Protein AF-A0A7U6KQ04-F1 (afdb_monomer)

Structure (mmCIF, N/CA/C/O backbone):
data_AF-A0A7U6KQ04-F1
#
_entry.id   AF-A0A7U6KQ04-F1
#
loop_
_atom_site.group_PDB
_atom_site.id
_atom_site.type_symbol
_atom_site.label_atom_id
_atom_site.label_alt_id
_atom_site.label_comp_id
_atom_site.label_asym_id
_atom_site.label_entity_id
_atom_site.label_seq_id
_atom_site.pdbx_PDB_ins_code
_atom_site.Cartn_x
_atom_site.Cartn_y
_atom_site.Cartn_z
_atom_site.occupancy
_atom_site.B_iso_or_equiv
_atom_site.auth_seq_id
_atom_site.auth_comp_id
_atom_site.auth_asym_id
_atom_site.auth_atom_id
_atom_site.pdbx_PDB_model_num
ATOM 1 N N . MET A 1 1 ? -5.565 -12.272 36.815 1.00 26.77 1 MET A N 1
ATOM 2 C CA . MET A 1 1 ? -5.196 -10.843 36.920 1.00 26.77 1 MET A CA 1
ATOM 3 C C . MET A 1 1 ? -4.010 -10.608 35.998 1.00 26.77 1 MET A C 1
ATOM 5 O O . MET A 1 1 ? -3.004 -11.280 36.168 1.00 26.77 1 MET A O 1
ATOM 9 N N . SER A 1 2 ? -4.155 -9.781 34.960 1.00 26.89 2 SER A N 1
ATOM 10 C CA . SER A 1 2 ? -3.114 -9.600 33.937 1.00 26.89 2 SER A CA 1
ATOM 11 C C . SER A 1 2 ? -1.866 -8.928 34.515 1.00 26.89 2 SER A C 1
ATOM 13 O O . SER A 1 2 ? -2.002 -7.947 35.250 1.00 26.89 2 SER A O 1
ATOM 15 N N . HIS A 1 3 ? -0.680 -9.366 34.080 1.00 27.52 3 HIS A N 1
ATOM 16 C CA . HIS A 1 3 ? 0.633 -8.736 34.315 1.00 27.52 3 HIS A CA 1
ATOM 17 C C . HIS A 1 3 ? 0.689 -7.215 34.039 1.00 27.52 3 HIS A C 1
ATOM 19 O O . HIS A 1 3 ? 1.656 -6.557 34.405 1.00 27.52 3 HIS A O 1
ATOM 25 N N . HIS A 1 4 ? -0.343 -6.629 33.428 1.00 36.06 4 HIS A N 1
ATOM 26 C CA . HIS A 1 4 ? -0.457 -5.191 33.212 1.00 36.06 4 HIS A CA 1
ATOM 27 C C . HIS A 1 4 ? -0.758 -4.362 34.466 1.00 36.06 4 HIS A C 1
ATOM 29 O O . HIS A 1 4 ? -0.484 -3.171 34.451 1.00 36.06 4 HIS A O 1
ATOM 35 N N . SER A 1 5 ? -1.281 -4.928 35.557 1.00 34.47 5 SER A N 1
ATOM 36 C CA . SER A 1 5 ? -1.678 -4.104 36.713 1.00 34.47 5 SER A CA 1
ATOM 37 C C . SER A 1 5 ? -0.505 -3.558 37.540 1.00 34.47 5 SER A C 1
ATOM 39 O O . SER A 1 5 ? -0.704 -2.591 38.267 1.00 34.47 5 SER A O 1
ATOM 41 N N . SER A 1 6 ? 0.686 -4.166 37.485 1.00 34.38 6 SER A N 1
ATOM 42 C CA . SER A 1 6 ? 1.789 -3.853 38.414 1.00 34.38 6 SER A CA 1
ATOM 43 C C . SER A 1 6 ? 2.893 -2.961 37.836 1.00 34.38 6 SER A C 1
ATOM 45 O O . SER A 1 6 ? 3.808 -2.598 38.564 1.00 34.38 6 SER A O 1
ATOM 47 N N . LEU A 1 7 ? 2.832 -2.607 36.546 1.00 41.03 7 LEU A N 1
ATOM 48 C CA . LEU A 1 7 ? 3.854 -1.796 35.851 1.00 41.03 7 LEU A CA 1
ATOM 49 C C . LEU A 1 7 ? 3.434 -0.341 35.623 1.00 41.03 7 LEU A C 1
ATOM 51 O O . LEU A 1 7 ? 4.057 0.400 34.865 1.00 41.03 7 LEU A O 1
ATOM 55 N N . PHE A 1 8 ? 2.341 0.060 36.246 1.00 46.38 8 PHE A N 1
ATOM 56 C CA . PHE A 1 8 ? 1.634 1.265 35.902 1.00 46.38 8 PHE A CA 1
ATOM 57 C C . PHE A 1 8 ? 1.275 2.007 37.179 1.00 46.38 8 PHE A C 1
ATOM 59 O O . PHE A 1 8 ? 0.584 1.454 38.032 1.00 46.38 8 PHE A O 1
ATOM 66 N N . ASP A 1 9 ? 1.731 3.259 37.285 1.00 50.44 9 ASP A N 1
ATOM 67 C CA . ASP A 1 9 ? 1.239 4.200 38.291 1.00 50.44 9 ASP A CA 1
ATOM 68 C C . ASP A 1 9 ? -0.291 4.114 38.344 1.00 50.44 9 ASP A C 1
ATOM 70 O O . ASP A 1 9 ? -0.936 3.991 37.288 1.00 50.44 9 ASP A O 1
ATOM 74 N N . SER A 1 10 ? -0.871 4.169 39.549 1.00 62.91 10 SER A N 1
ATOM 75 C CA . SER A 1 10 ? -2.327 4.171 39.700 1.00 62.91 10 SER A CA 1
ATOM 76 C C . SER A 1 10 ? -2.933 5.264 38.821 1.00 62.91 10 SER A C 1
ATOM 78 O O . SER A 1 10 ? -2.334 6.322 38.621 1.00 62.91 10 SER A O 1
ATOM 80 N N . TYR A 1 11 ? -4.135 5.031 38.292 1.00 60.00 11 TYR A N 1
ATOM 81 C CA . TYR A 1 11 ? -4.770 5.989 37.382 1.00 60.00 11 TYR A CA 1
ATOM 82 C C . TYR A 1 11 ? -4.894 7.393 38.010 1.00 60.00 11 TYR A C 1
ATOM 84 O O . TYR A 1 11 ? -4.738 8.393 37.322 1.00 60.00 11 TYR A O 1
ATOM 92 N N . SER A 1 12 ? -5.038 7.474 39.337 1.00 63.94 12 SER A N 1
ATOM 93 C CA . SER A 1 12 ? -4.991 8.725 40.107 1.00 63.94 12 SER A CA 1
ATOM 94 C C . SER A 1 12 ? -3.652 9.475 40.040 1.00 63.94 12 SER A C 1
ATOM 96 O O . SER A 1 12 ? -3.662 10.698 39.989 1.00 63.94 12 SER A O 1
ATOM 98 N N . ILE A 1 13 ? -2.509 8.779 40.003 1.00 65.25 13 ILE A N 1
ATOM 99 C CA . ILE A 1 13 ? -1.168 9.388 39.903 1.00 65.25 13 ILE A CA 1
ATOM 100 C C . ILE A 1 13 ? -0.907 9.897 38.479 1.00 65.25 13 ILE A C 1
ATOM 102 O O . ILE A 1 13 ? -0.272 10.932 38.287 1.00 65.25 13 ILE A O 1
ATOM 106 N N . ARG A 1 14 ? -1.428 9.202 37.462 1.00 64.38 14 ARG A N 1
ATOM 107 C CA . ARG A 1 14 ? -1.282 9.614 36.056 1.00 64.38 14 ARG A CA 1
ATOM 108 C C . ARG A 1 14 ? -2.023 10.904 35.726 1.00 64.38 14 ARG A C 1
ATOM 110 O O . ARG A 1 14 ? -1.546 11.675 34.911 1.00 64.38 14 ARG A O 1
ATOM 117 N N . ARG A 1 15 ? -3.153 11.161 36.389 1.00 63.25 15 ARG A N 1
ATOM 118 C CA . ARG A 1 15 ? -3.989 12.351 36.153 1.00 63.25 15 ARG A CA 1
ATOM 119 C C . ARG A 1 15 ? -3.335 13.679 36.549 1.00 63.25 15 ARG A C 1
ATOM 121 O O . ARG A 1 15 ? -3.842 14.720 36.160 1.00 63.25 15 ARG A O 1
ATOM 128 N N . VAL A 1 16 ? -2.250 13.650 37.326 1.00 61.25 16 VAL A N 1
ATOM 129 C CA . VAL A 1 16 ? -1.615 14.855 37.897 1.00 61.25 16 VAL A CA 1
ATOM 130 C C . VAL A 1 16 ? -0.152 15.038 37.479 1.00 61.25 16 VAL A C 1
ATOM 132 O O . VAL A 1 16 ? 0.518 15.944 37.969 1.00 61.25 16 VAL A O 1
ATOM 135 N N . ARG A 1 17 ? 0.381 14.185 36.592 1.00 63.44 17 ARG A N 1
ATOM 136 C CA . ARG A 1 17 ? 1.764 14.305 36.093 1.00 63.44 17 ARG A CA 1
ATOM 137 C C . ARG A 1 17 ? 1.817 15.114 34.785 1.00 63.44 17 ARG A C 1
ATOM 139 O O . ARG A 1 17 ? 0.789 15.265 34.133 1.00 63.44 17 ARG A O 1
ATOM 146 N N . PRO A 1 18 ? 2.993 15.613 34.361 1.00 56.53 18 PRO A N 1
ATOM 147 C CA . PRO A 1 18 ? 3.117 16.309 33.082 1.00 56.53 18 PRO A CA 1
ATOM 148 C C . PRO A 1 18 ? 2.856 15.394 31.864 1.00 56.53 18 PRO A C 1
ATOM 150 O O . PRO A 1 18 ? 3.318 14.245 31.883 1.00 56.53 18 PRO A O 1
ATOM 153 N N . PRO A 1 19 ? 2.234 15.920 30.785 1.00 61.16 19 PRO A N 1
ATOM 154 C CA . PRO A 1 19 ? 1.939 15.217 29.537 1.00 61.16 19 PRO A CA 1
ATOM 155 C C . PRO A 1 19 ? 3.164 14.571 28.905 1.00 61.16 19 PRO A C 1
ATOM 157 O O . PRO A 1 19 ? 4.104 15.250 28.486 1.00 61.16 19 PRO A O 1
ATOM 160 N N . LYS A 1 20 ? 3.133 13.240 28.793 1.00 63.84 20 LYS A N 1
ATOM 161 C CA . LYS A 1 20 ? 4.132 12.447 28.059 1.00 63.84 20 LYS A CA 1
ATOM 162 C C . LYS A 1 20 ? 3.609 12.041 26.680 1.00 63.84 20 LYS A C 1
ATOM 164 O O . LYS A 1 20 ? 2.430 11.744 26.517 1.00 63.84 20 LYS A O 1
ATOM 169 N N . ASN A 1 21 ? 4.526 11.942 25.714 1.00 68.38 21 ASN A N 1
ATOM 170 C CA . ASN A 1 21 ? 4.278 11.479 24.341 1.00 68.38 21 ASN A CA 1
ATOM 171 C C . ASN A 1 21 ? 3.316 12.358 23.512 1.00 68.38 21 ASN A C 1
ATOM 173 O O . ASN A 1 21 ? 2.439 11.842 22.817 1.00 68.38 21 ASN A O 1
ATOM 177 N N . LYS A 1 22 ? 3.510 13.686 23.552 1.00 76.62 22 LYS A N 1
ATOM 178 C CA . LYS A 1 22 ? 2.807 14.646 22.678 1.00 76.62 22 LYS A CA 1
ATOM 179 C C . LYS A 1 22 ? 3.052 14.355 21.184 1.00 76.62 22 LYS A C 1
ATOM 181 O O . LYS A 1 22 ? 3.905 13.537 20.823 1.00 76.62 22 LYS A O 1
ATOM 186 N N . ILE A 1 23 ? 2.314 15.022 20.300 1.00 86.38 23 ILE A N 1
ATOM 187 C CA . ILE A 1 23 ? 2.571 14.973 18.850 1.00 86.38 23 ILE A CA 1
ATOM 188 C C . ILE A 1 23 ? 4.031 15.333 18.532 1.00 86.38 23 ILE A C 1
ATOM 190 O O . ILE A 1 23 ? 4.666 16.094 19.262 1.00 86.38 23 ILE A O 1
ATOM 194 N N . GLY A 1 24 ? 4.586 14.747 17.472 1.00 85.44 24 GLY A N 1
ATOM 195 C CA . GLY A 1 24 ? 5.988 14.932 17.081 1.00 85.44 24 GLY A CA 1
ATOM 196 C C . GLY A 1 24 ? 6.994 14.150 17.934 1.00 85.44 24 GLY A C 1
ATOM 197 O O . GLY A 1 24 ? 8.184 14.143 17.629 1.00 85.44 24 GLY A O 1
ATOM 198 N N . THR A 1 25 ? 6.548 13.446 18.980 1.00 89.38 25 THR A N 1
ATOM 199 C CA . THR A 1 25 ? 7.406 12.539 19.757 1.00 89.38 25 THR A CA 1
ATOM 200 C C . THR A 1 25 ? 7.396 11.118 19.187 1.00 89.38 25 THR A C 1
ATOM 202 O O . THR A 1 25 ? 6.440 10.682 18.544 1.00 89.38 25 THR A O 1
ATOM 205 N N . SER A 1 26 ? 8.471 10.370 19.448 1.00 92.50 26 SER A N 1
ATOM 206 C CA . SER A 1 26 ? 8.655 8.978 19.006 1.00 92.50 26 SER A CA 1
ATOM 207 C C . SER A 1 26 ? 7.933 7.979 19.920 1.00 92.50 26 SER A C 1
ATOM 209 O O . SER A 1 26 ? 8.556 7.125 20.556 1.00 92.50 26 SER A O 1
ATOM 211 N N . ALA A 1 27 ? 6.609 8.109 20.034 1.00 91.62 27 ALA A N 1
ATOM 212 C CA . ALA A 1 27 ? 5.798 7.164 20.793 1.00 91.62 27 ALA A CA 1
ATOM 213 C C . ALA A 1 27 ? 5.825 5.780 20.124 1.00 91.62 27 ALA A C 1
ATOM 215 O O . ALA A 1 27 ? 5.730 5.663 18.901 1.00 91.62 27 ALA A O 1
ATOM 216 N N . LYS A 1 28 ? 5.936 4.716 20.926 1.00 92.69 28 LYS A N 1
ATOM 217 C CA . LYS A 1 28 ? 5.903 3.336 20.420 1.00 92.69 28 LYS A CA 1
ATOM 218 C C . LYS A 1 28 ? 4.521 3.010 19.855 1.00 92.69 28 LYS A C 1
ATOM 220 O O . LYS A 1 28 ? 3.519 3.499 20.368 1.00 92.69 28 LYS A O 1
ATOM 225 N N . HIS A 1 29 ? 4.475 2.113 18.873 1.00 94.75 29 HIS A N 1
ATOM 226 C CA . HIS A 1 29 ? 3.226 1.528 18.384 1.00 94.75 29 HIS A CA 1
ATOM 227 C C . HIS A 1 29 ? 2.379 0.976 19.554 1.00 94.75 29 HIS A C 1
ATOM 229 O O . HIS A 1 29 ? 2.926 0.338 20.457 1.00 94.75 29 HIS A O 1
ATOM 235 N N . ASP A 1 30 ? 1.053 1.187 19.535 1.00 90.06 30 ASP A N 1
ATOM 236 C CA . ASP A 1 30 ? 0.139 0.864 20.654 1.00 90.06 30 ASP A CA 1
ATOM 237 C C . ASP A 1 30 ? 0.236 -0.612 21.087 1.00 90.06 30 ASP A C 1
ATOM 239 O O . ASP A 1 30 ? 0.237 -0.943 22.271 1.00 90.06 30 ASP A O 1
ATOM 243 N N . SER A 1 31 ? 0.372 -1.491 20.098 1.00 94.06 31 SER A N 1
ATOM 244 C CA . SER A 1 31 ? 0.464 -2.939 20.247 1.00 94.06 31 SER A CA 1
ATOM 245 C C . SER A 1 31 ? 1.910 -3.470 20.279 1.00 94.06 31 SER A C 1
ATOM 247 O O . SER A 1 31 ? 2.093 -4.683 20.323 1.00 94.06 31 SER A O 1
ATOM 249 N N . ALA A 1 32 ? 2.950 -2.617 20.302 1.00 94.00 32 ALA A N 1
ATOM 250 C CA . ALA A 1 32 ? 4.356 -3.050 20.212 1.00 94.00 32 ALA A CA 1
ATOM 251 C C . ALA A 1 32 ? 4.739 -4.088 21.280 1.00 94.00 32 ALA A C 1
ATOM 253 O O . ALA A 1 32 ? 5.316 -5.127 20.971 1.00 94.00 32 ALA A O 1
ATOM 254 N N . ILE A 1 33 ? 4.381 -3.826 22.541 1.00 94.06 33 ILE A N 1
ATOM 255 C CA . ILE A 1 33 ? 4.668 -4.740 23.656 1.00 94.06 33 ILE A CA 1
ATOM 256 C C . ILE A 1 33 ? 3.915 -6.061 23.458 1.00 94.06 33 ILE A C 1
ATOM 258 O O . ILE A 1 33 ? 4.498 -7.135 23.578 1.00 94.06 33 ILE A O 1
ATOM 262 N N . THR A 1 34 ? 2.633 -5.990 23.098 1.00 94.81 34 THR A N 1
ATOM 263 C CA . THR A 1 34 ? 1.795 -7.178 22.889 1.00 94.81 34 THR A CA 1
ATOM 264 C C . THR A 1 34 ? 2.196 -7.990 21.654 1.00 94.81 34 THR A C 1
ATOM 266 O O . THR A 1 34 ? 1.981 -9.196 21.644 1.00 94.81 34 THR A O 1
ATOM 269 N N . HIS A 1 35 ? 2.819 -7.372 20.642 1.00 96.50 35 HIS A N 1
ATOM 270 C CA . HIS A 1 35 ? 3.402 -8.084 19.498 1.00 96.50 35 HIS A CA 1
ATOM 271 C C . HIS A 1 35 ? 4.584 -8.947 19.948 1.00 96.50 35 HIS A C 1
ATOM 273 O O . HIS A 1 35 ? 4.608 -10.139 19.669 1.00 96.50 35 HIS A O 1
ATOM 279 N N . VAL A 1 36 ? 5.525 -8.372 20.706 1.00 96.38 36 VAL A N 1
ATOM 280 C CA . VAL A 1 36 ? 6.704 -9.102 21.211 1.00 96.38 36 VAL A CA 1
ATOM 281 C C . VAL A 1 36 ? 6.305 -10.221 22.175 1.00 96.38 36 VAL A C 1
ATOM 283 O O . VAL A 1 36 ? 6.913 -11.285 22.176 1.00 96.38 36 VAL A O 1
ATOM 286 N N . MET A 1 37 ? 5.269 -9.997 22.986 1.00 96.31 37 MET A N 1
ATOM 287 C CA . MET A 1 37 ? 4.771 -10.991 23.939 1.00 96.31 37 MET A CA 1
ATOM 288 C C . MET A 1 37 ? 3.872 -12.070 23.315 1.00 96.31 37 MET A C 1
ATOM 290 O O . MET A 1 37 ? 3.501 -13.004 24.022 1.00 96.31 37 MET A O 1
ATOM 294 N N . GLY A 1 38 ? 3.464 -11.933 22.049 1.00 95.38 38 GLY A N 1
ATOM 295 C CA . GLY A 1 38 ? 2.484 -12.833 21.428 1.00 95.38 38 GLY A CA 1
ATOM 296 C C . GLY A 1 38 ? 1.081 -12.748 22.046 1.00 95.38 38 GLY A C 1
ATOM 297 O O . GLY A 1 38 ? 0.336 -13.719 22.025 1.00 95.38 38 GLY A O 1
ATOM 298 N N . THR A 1 39 ? 0.718 -11.605 22.638 1.00 96.00 39 THR A N 1
ATOM 299 C CA . THR A 1 39 ? -0.587 -11.383 23.296 1.00 96.00 39 THR A CA 1
ATOM 300 C C . THR A 1 39 ? -1.512 -10.450 22.516 1.00 96.00 39 THR A C 1
ATOM 302 O O . THR A 1 39 ? -2.630 -10.171 22.950 1.00 96.00 39 THR A O 1
ATOM 305 N N . ALA A 1 40 ? -1.067 -9.940 21.366 1.00 95.94 40 ALA A N 1
ATOM 306 C CA . ALA A 1 40 ? -1.921 -9.194 20.453 1.00 95.94 40 ALA A CA 1
ATOM 307 C C . ALA A 1 40 ? -2.793 -10.154 19.640 1.00 95.94 40 ALA A C 1
ATOM 309 O O . ALA A 1 40 ? -2.287 -10.858 18.781 1.00 95.94 40 ALA A O 1
ATOM 310 N N . THR A 1 41 ? -4.098 -10.141 19.895 1.00 96.25 41 THR A N 1
ATOM 311 C CA . THR A 1 41 ? -5.075 -10.997 19.206 1.00 96.25 41 THR A CA 1
ATOM 312 C C . THR A 1 41 ? -5.293 -10.563 17.751 1.00 96.25 41 THR A C 1
ATOM 314 O O . THR A 1 41 ? -5.711 -9.424 17.508 1.00 96.25 41 THR A O 1
ATOM 317 N N . TYR A 1 42 ? -5.050 -11.461 16.803 1.00 98.25 42 TYR A N 1
ATOM 318 C CA . TYR A 1 42 ? -5.509 -11.396 15.411 1.00 98.25 42 TYR A CA 1
ATOM 319 C C . TYR A 1 42 ? -6.800 -12.212 15.234 1.00 98.25 42 TYR A C 1
ATOM 321 O O . TYR A 1 42 ? -7.297 -12.791 16.200 1.00 98.25 42 TYR A O 1
ATOM 329 N N . VAL A 1 43 ? -7.398 -12.241 14.038 1.00 98.06 43 VAL A N 1
ATOM 330 C CA . VAL A 1 43 ? -8.730 -12.862 13.862 1.00 98.06 43 VAL A CA 1
ATOM 331 C C . VAL A 1 43 ? -8.705 -14.358 14.186 1.00 98.06 43 VAL A C 1
ATOM 333 O O . VAL A 1 43 ? -9.599 -14.843 14.878 1.00 98.06 43 VAL A O 1
ATOM 336 N N . ASP A 1 44 ? -7.675 -15.091 13.750 1.00 96.62 44 ASP A N 1
ATOM 337 C CA . ASP A 1 44 ? -7.604 -16.534 14.022 1.00 96.62 44 ASP A CA 1
ATOM 338 C C . ASP A 1 44 ? -7.293 -16.857 15.497 1.00 96.62 44 ASP A C 1
ATOM 340 O O . ASP A 1 44 ? -7.661 -17.931 15.977 1.00 96.62 44 ASP A O 1
ATOM 344 N N . ASP A 1 45 ? -6.716 -15.904 16.239 1.00 97.12 45 ASP A N 1
ATOM 345 C CA . ASP A 1 45 ? -6.412 -16.030 17.672 1.00 97.12 45 ASP A CA 1
ATOM 346 C C . ASP A 1 45 ? -7.656 -15.875 18.563 1.00 97.12 45 ASP A C 1
ATOM 348 O O . ASP A 1 45 ? -7.608 -16.158 19.766 1.00 97.12 45 ASP A O 1
ATOM 352 N N . ILE A 1 46 ? -8.775 -15.391 18.008 1.00 97.19 46 ILE A N 1
ATOM 353 C CA . ILE A 1 46 ? -10.039 -15.276 18.739 1.00 97.19 46 ILE A CA 1
ATOM 354 C C . ILE A 1 46 ? -10.443 -16.671 19.221 1.00 97.19 46 ILE A C 1
ATOM 356 O O . ILE A 1 46 ? -10.494 -17.631 18.451 1.00 97.19 46 ILE A O 1
ATOM 360 N N . THR A 1 47 ? -10.747 -16.789 20.516 1.00 96.00 47 THR A N 1
ATOM 361 C CA . THR A 1 47 ? -11.207 -18.052 21.100 1.00 96.00 47 THR A CA 1
ATOM 362 C C . THR A 1 47 ? -12.553 -18.437 20.497 1.00 96.00 47 THR A C 1
ATOM 364 O O . THR A 1 47 ? -13.541 -17.720 20.648 1.00 96.00 47 THR A O 1
ATOM 367 N N . LYS A 1 48 ? -12.580 -19.585 19.818 1.00 94.69 48 LYS A N 1
ATOM 368 C CA . LYS A 1 48 ? -13.757 -20.087 19.110 1.00 94.69 48 LYS A CA 1
ATOM 369 C C . LYS A 1 48 ? -14.598 -20.967 20.051 1.00 94.69 48 LYS A C 1
ATOM 371 O O . LYS A 1 48 ? -14.033 -21.851 20.700 1.00 94.69 48 LYS A O 1
ATOM 376 N N . PRO A 1 49 ? -15.920 -20.751 20.160 1.00 95.00 49 PRO A N 1
ATOM 377 C CA . PRO A 1 49 ? -16.796 -21.603 20.957 1.00 95.00 49 PRO A CA 1
ATOM 378 C C . PRO A 1 49 ? -16.894 -23.012 20.357 1.00 95.00 49 PRO A C 1
ATOM 380 O O . PRO A 1 49 ? -16.672 -23.226 19.159 1.00 95.00 49 PRO A O 1
ATOM 383 N N . GLN A 1 50 ? -17.259 -23.988 21.190 1.00 95.25 50 GLN A N 1
ATOM 384 C CA . GLN A 1 50 ? -17.527 -25.348 20.728 1.00 95.25 50 GLN A CA 1
ATOM 385 C C . GLN A 1 50 ? -18.645 -25.343 19.675 1.00 95.25 50 GLN A C 1
ATOM 387 O O . GLN A 1 50 ? -19.644 -24.647 19.832 1.00 95.25 50 GLN A O 1
ATOM 392 N N . GLY A 1 51 ? -18.473 -26.132 18.613 1.00 95.69 51 GLY A N 1
ATOM 393 C CA . GLY A 1 51 ? -19.419 -26.182 17.496 1.00 95.69 51 GLY A CA 1
ATOM 394 C C . GLY A 1 51 ? -19.141 -25.165 16.386 1.00 95.69 51 GLY A C 1
ATOM 395 O O . GLY A 1 51 ? -19.886 -25.143 15.414 1.00 95.69 51 GLY A O 1
ATOM 396 N N . THR A 1 52 ? -18.070 -24.367 16.490 1.00 98.50 52 THR A N 1
ATOM 397 C CA . THR A 1 52 ? -17.612 -23.525 15.373 1.00 98.50 52 THR A CA 1
ATOM 398 C C . THR A 1 52 ? -17.313 -24.386 14.143 1.00 98.50 52 THR A C 1
ATOM 400 O O . THR A 1 52 ? -16.566 -25.363 14.229 1.00 98.50 52 THR A O 1
ATOM 403 N N . LEU A 1 53 ? -17.888 -24.014 13.001 1.00 98.81 53 LEU A N 1
ATOM 404 C CA . LEU A 1 53 ? -17.673 -24.667 11.714 1.00 98.81 53 LEU A CA 1
ATOM 405 C C . LEU A 1 53 ? -16.499 -24.026 10.972 1.00 98.81 53 LEU A C 1
ATOM 407 O O . LEU A 1 53 ? -16.147 -22.866 11.192 1.00 98.81 53 LEU A O 1
ATOM 411 N N . HIS A 1 54 ? -15.897 -24.786 10.066 1.00 98.75 54 HIS A N 1
ATOM 412 C CA . HIS A 1 54 ? -14.725 -24.376 9.310 1.00 98.75 54 HIS A CA 1
ATOM 413 C C . HIS A 1 54 ? -14.910 -24.588 7.816 1.00 98.75 54 HIS A C 1
ATOM 415 O O . HIS A 1 54 ? -15.471 -25.603 7.400 1.00 98.75 54 HIS A O 1
ATOM 421 N N . LEU A 1 55 ? -14.387 -23.650 7.026 1.00 98.69 55 LEU A N 1
ATOM 422 C CA . LEU A 1 55 ? -14.527 -23.667 5.573 1.00 98.69 55 LEU A CA 1
ATOM 423 C C . LEU A 1 55 ? -13.219 -24.004 4.848 1.00 98.69 55 LEU A C 1
ATOM 425 O O . LEU A 1 55 ? -12.121 -23.683 5.316 1.00 98.69 55 LEU A O 1
ATOM 429 N N . ALA A 1 56 ? -13.367 -24.615 3.673 1.00 98.06 56 ALA A N 1
ATOM 430 C CA . ALA A 1 56 ? -12.360 -24.693 2.617 1.00 98.06 56 ALA A CA 1
ATOM 431 C C . ALA A 1 56 ? -13.062 -24.654 1.252 1.00 98.06 56 ALA A C 1
ATOM 433 O O . ALA A 1 56 ? -14.184 -25.142 1.123 1.00 98.06 56 ALA A O 1
ATOM 434 N N . VAL A 1 57 ? -12.411 -24.090 0.235 1.00 97.81 57 VAL A N 1
ATOM 435 C CA . VAL A 1 57 ? -12.982 -23.981 -1.116 1.00 97.81 57 VAL A CA 1
ATOM 436 C C . VAL A 1 57 ? -12.454 -25.068 -2.043 1.00 97.81 57 VAL A C 1
ATOM 438 O O . VAL A 1 57 ? -11.269 -25.406 -2.021 1.00 97.81 57 VAL A O 1
ATOM 441 N N . GLY A 1 58 ? -13.341 -25.598 -2.878 1.00 97.75 58 GLY A N 1
ATOM 442 C CA . GLY A 1 58 ? -12.971 -26.300 -4.098 1.00 97.75 58 GLY A CA 1
ATOM 443 C C . GLY A 1 58 ? -12.655 -25.294 -5.196 1.00 97.75 58 GLY A C 1
ATOM 444 O O . GLY A 1 58 ? -13.382 -24.317 -5.367 1.00 97.75 58 GLY A O 1
ATOM 445 N N . LYS A 1 59 ? -11.564 -25.520 -5.924 1.00 97.12 59 LYS A N 1
ATOM 446 C CA . LYS A 1 59 ? -10.984 -24.543 -6.849 1.00 97.12 59 LYS A CA 1
ATOM 447 C C . LYS A 1 59 ? -10.906 -25.098 -8.264 1.00 97.12 59 LYS A C 1
ATOM 449 O O . LYS A 1 59 ? -10.658 -26.290 -8.442 1.00 97.12 59 LYS A O 1
ATOM 454 N N . SER A 1 60 ? -11.036 -24.221 -9.250 1.00 97.50 60 SER A N 1
ATOM 455 C CA . SER A 1 60 ? -10.783 -24.552 -10.648 1.00 97.50 60 SER A CA 1
ATOM 456 C C . SER A 1 60 ? -9.330 -24.959 -10.886 1.00 97.50 60 SER A C 1
ATOM 458 O O . SER A 1 60 ? -8.403 -24.350 -10.345 1.00 97.50 60 SER A O 1
ATOM 460 N N . SER A 1 61 ? -9.132 -25.964 -11.739 1.00 96.25 61 SER A N 1
ATOM 461 C CA . SER A 1 61 ? -7.818 -26.380 -12.237 1.00 96.25 61 SER A CA 1
ATOM 462 C C . SER A 1 61 ? -7.452 -25.763 -13.593 1.00 96.25 61 SER A C 1
ATOM 464 O O . SER A 1 61 ? -6.363 -26.033 -14.091 1.00 96.25 61 SER A O 1
ATOM 466 N N . HIS A 1 62 ? -8.338 -24.963 -14.200 1.00 97.62 62 HIS A N 1
ATOM 467 C CA . HIS A 1 62 ? -8.169 -24.411 -15.547 1.00 97.62 62 HIS A CA 1
ATOM 468 C C . HIS A 1 62 ? -8.246 -22.884 -15.548 1.00 97.62 62 HIS A C 1
ATOM 470 O O . HIS A 1 62 ? -9.120 -22.301 -14.909 1.00 97.62 62 HIS A O 1
ATOM 476 N N . ALA A 1 63 ? -7.366 -22.246 -16.326 1.00 97.12 63 ALA A N 1
ATOM 477 C CA . ALA A 1 63 ? -7.399 -20.802 -16.536 1.00 97.12 63 ALA A CA 1
ATOM 478 C C . ALA A 1 63 ? -8.668 -20.359 -17.271 1.00 97.12 63 ALA A C 1
ATOM 480 O O . ALA A 1 63 ? -9.257 -19.357 -16.909 1.00 97.12 63 ALA A O 1
ATOM 481 N N . HIS A 1 64 ? -9.121 -21.115 -18.271 1.00 98.38 64 HIS A N 1
ATOM 482 C CA . HIS A 1 64 ? -10.358 -20.819 -18.983 1.00 98.38 64 HIS A CA 1
ATOM 483 C C . HIS A 1 64 ? -11.024 -22.121 -19.416 1.00 98.38 64 HIS A C 1
ATOM 485 O O . HIS A 1 64 ? -10.431 -22.902 -20.162 1.00 98.38 64 HIS A O 1
ATOM 491 N N . ALA A 1 65 ? -12.223 -22.404 -18.913 1.00 98.44 65 ALA A N 1
ATOM 492 C CA . ALA A 1 65 ? -12.951 -23.621 -19.262 1.00 98.44 65 ALA A CA 1
ATOM 493 C C . ALA A 1 65 ? -14.442 -23.507 -18.942 1.00 98.44 65 ALA A C 1
ATOM 495 O O . ALA A 1 65 ? -14.836 -22.833 -17.991 1.00 98.44 65 ALA A O 1
ATOM 496 N N . ARG A 1 66 ? -15.269 -24.229 -19.695 1.00 98.62 66 ARG A N 1
ATOM 497 C CA . ARG A 1 66 ? -16.667 -24.481 -19.338 1.00 98.62 66 ARG A CA 1
ATOM 498 C C . ARG A 1 66 ? -16.750 -25.689 -18.409 1.00 98.62 66 ARG A C 1
ATOM 500 O O . ARG A 1 66 ? -16.090 -26.696 -18.649 1.00 98.62 66 ARG A O 1
ATOM 507 N N . ILE A 1 67 ? -17.573 -25.601 -17.372 1.00 98.19 67 ILE A N 1
ATOM 508 C CA . ILE A 1 67 ? -17.870 -26.712 -16.465 1.00 98.19 67 ILE A CA 1
ATOM 509 C C . ILE A 1 67 ? -18.999 -27.541 -17.084 1.00 98.19 67 ILE A C 1
ATOM 511 O O . ILE A 1 67 ? -20.093 -27.032 -17.318 1.00 98.19 67 ILE A O 1
ATOM 515 N N . LEU A 1 68 ? -18.733 -28.818 -17.364 1.00 97.94 68 LEU A N 1
ATOM 516 C CA . LEU A 1 68 ? -19.719 -29.755 -17.918 1.00 97.94 68 LEU A CA 1
ATOM 517 C C . LEU A 1 68 ? -20.510 -30.460 -16.811 1.00 97.94 68 LEU A C 1
ATOM 519 O O . LEU A 1 68 ? -21.707 -30.713 -16.948 1.00 97.94 68 LEU A O 1
ATOM 523 N N . GLY A 1 69 ? -19.839 -30.747 -15.696 1.00 96.50 69 GLY A N 1
ATOM 524 C CA . GLY A 1 69 ? -20.407 -31.439 -14.549 1.00 96.50 69 GLY A CA 1
ATOM 525 C C . GLY A 1 69 ? -19.488 -31.358 -13.335 1.00 96.50 69 GLY A C 1
ATOM 526 O O . GLY A 1 69 ? -18.276 -31.188 -13.461 1.00 96.50 69 GLY A O 1
ATOM 527 N N . MET A 1 70 ? -20.074 -31.463 -12.145 1.00 97.38 70 MET A N 1
ATOM 528 C CA . MET A 1 70 ? -19.349 -31.428 -10.877 1.00 97.38 70 MET A CA 1
ATOM 529 C C . MET A 1 70 ? -19.953 -32.456 -9.914 1.00 97.38 70 MET A C 1
ATOM 531 O O . MET A 1 70 ? -21.045 -32.248 -9.380 1.00 97.38 70 MET A O 1
ATOM 535 N N . ASP A 1 71 ? -19.243 -33.568 -9.702 1.00 97.81 71 ASP A N 1
ATOM 536 C CA . ASP A 1 71 ? -19.590 -34.590 -8.715 1.00 97.81 71 ASP A CA 1
ATOM 537 C C . ASP A 1 71 ? -18.906 -34.290 -7.374 1.00 97.81 71 ASP A C 1
ATOM 539 O O . ASP A 1 71 ? -17.681 -34.250 -7.236 1.00 97.81 71 ASP A O 1
ATOM 543 N N . LEU A 1 72 ? -19.748 -34.070 -6.367 1.00 98.38 72 LEU A N 1
ATOM 544 C CA . LEU A 1 72 ? -19.371 -33.723 -5.000 1.00 98.38 72 LEU A CA 1
ATOM 545 C C . LEU A 1 72 ? -19.871 -34.777 -3.993 1.00 98.38 72 LEU A C 1
ATOM 547 O O . LEU A 1 72 ? -19.951 -34.492 -2.798 1.00 98.38 72 LEU A O 1
ATOM 551 N N . SER A 1 73 ? -20.256 -35.974 -4.447 1.00 98.31 73 SER A N 1
ATOM 552 C CA . SER A 1 73 ? -20.719 -37.081 -3.593 1.00 98.31 73 SER A CA 1
ATOM 553 C C . SER A 1 73 ? -19.657 -37.479 -2.559 1.00 98.31 73 SER A C 1
ATOM 555 O O . SER A 1 73 ? -19.885 -37.360 -1.355 1.00 98.31 73 SER A O 1
ATOM 557 N N . ALA A 1 74 ? -18.443 -37.793 -3.017 1.00 98.44 74 ALA A N 1
ATOM 558 C CA . ALA A 1 74 ? -17.312 -38.155 -2.161 1.00 98.44 74 ALA A CA 1
ATOM 559 C C . ALA A 1 74 ? -16.864 -37.024 -1.212 1.00 98.44 74 ALA A C 1
ATOM 561 O O . ALA A 1 74 ? -16.273 -37.291 -0.160 1.00 98.44 74 ALA A O 1
ATOM 562 N N . VAL A 1 75 ? -17.133 -35.763 -1.579 1.00 98.69 75 VAL A N 1
ATOM 563 C CA . VAL A 1 75 ? -16.905 -34.592 -0.718 1.00 98.69 75 VAL A CA 1
ATOM 564 C C . VAL A 1 75 ? -17.916 -34.589 0.428 1.00 98.69 75 VAL A C 1
ATOM 566 O O . VAL A 1 75 ? -17.513 -34.462 1.580 1.00 98.69 75 VAL A O 1
ATOM 569 N N . ARG A 1 76 ? -19.210 -34.773 0.131 1.00 98.56 76 ARG A N 1
ATOM 570 C CA . ARG A 1 76 ? -20.292 -34.794 1.134 1.00 98.56 76 ARG A CA 1
ATOM 571 C C . ARG A 1 76 ? -20.181 -35.954 2.116 1.00 98.56 76 ARG A C 1
ATOM 573 O O . ARG A 1 76 ? -20.513 -35.787 3.281 1.00 98.56 76 ARG A O 1
ATOM 580 N N . GLU A 1 77 ? -19.702 -37.103 1.657 1.00 98.38 77 GLU A N 1
ATOM 581 C CA . GLU A 1 77 ? -19.530 -38.305 2.484 1.00 98.38 77 GLU A CA 1
ATOM 582 C C . GLU A 1 77 ? -18.232 -38.300 3.312 1.00 98.38 77 GLU A C 1
ATOM 584 O O . GLU A 1 77 ? -17.972 -39.234 4.068 1.00 98.38 77 GLU A O 1
ATOM 589 N N . ALA A 1 78 ? -17.370 -37.287 3.168 1.00 98.56 78 ALA A N 1
ATOM 590 C CA . ALA A 1 78 ? -16.094 -37.254 3.871 1.00 98.56 78 ALA A CA 1
ATOM 591 C C . ALA A 1 78 ? -16.248 -36.981 5.379 1.00 98.56 78 ALA A C 1
ATOM 593 O O . ALA A 1 78 ? -17.025 -36.128 5.804 1.00 98.56 78 ALA A O 1
ATOM 594 N N . ASP A 1 79 ? -15.422 -37.652 6.188 1.00 98.06 79 ASP A N 1
ATOM 595 C CA . ASP A 1 79 ? -15.423 -37.500 7.646 1.00 98.06 79 ASP A CA 1
ATOM 596 C C . ASP A 1 79 ? -15.326 -36.036 8.098 1.00 98.06 79 ASP A C 1
ATOM 598 O O . ASP A 1 79 ? -14.399 -35.303 7.738 1.00 98.06 79 ASP A O 1
ATOM 602 N N . GLY A 1 80 ? -16.267 -35.633 8.953 1.00 98.00 80 GLY A N 1
ATOM 603 C CA . GLY A 1 80 ? -16.326 -34.298 9.544 1.00 98.00 80 GLY A CA 1
ATOM 604 C C . GLY A 1 80 ? -16.968 -33.229 8.660 1.00 98.00 80 GLY A C 1
ATOM 605 O O . GLY A 1 80 ? -17.099 -32.100 9.130 1.00 98.00 80 GLY A O 1
ATOM 606 N N . VAL A 1 81 ? -17.378 -33.548 7.428 1.00 98.81 81 VAL A N 1
ATOM 607 C CA . VAL A 1 81 ? -18.166 -32.640 6.582 1.00 98.81 81 VAL A CA 1
ATOM 608 C C . VAL A 1 81 ? -19.594 -32.534 7.115 1.00 98.81 81 VAL A C 1
ATOM 610 O O . VAL A 1 81 ? -20.204 -33.522 7.514 1.00 98.81 81 VAL A O 1
ATOM 613 N N . VAL A 1 82 ? -20.102 -31.305 7.151 1.00 98.69 82 VAL A N 1
ATOM 614 C CA . VAL A 1 82 ? -21.439 -30.936 7.634 1.00 98.69 82 VAL A CA 1
ATOM 615 C C . VAL A 1 82 ? -22.336 -30.514 6.471 1.00 98.69 82 VAL A C 1
ATOM 617 O O . VAL A 1 82 ? -23.507 -30.875 6.443 1.00 98.69 82 VAL A O 1
ATOM 620 N N . ASP A 1 83 ? -21.795 -29.761 5.510 1.00 98.62 83 ASP A N 1
ATOM 621 C CA . ASP A 1 83 ? -22.525 -29.263 4.340 1.00 98.62 83 ASP A CA 1
ATOM 622 C C . ASP A 1 83 ? -21.548 -28.985 3.183 1.00 98.62 83 ASP A C 1
ATOM 624 O O . ASP A 1 83 ? -20.344 -28.812 3.395 1.00 98.62 83 ASP A O 1
ATOM 628 N N . VAL A 1 84 ? -22.058 -28.935 1.953 1.00 98.62 84 VAL A N 1
ATOM 629 C CA . VAL A 1 84 ? -21.290 -28.559 0.756 1.00 98.62 84 VAL A CA 1
ATOM 630 C C . VAL A 1 84 ? -22.172 -27.697 -0.136 1.00 98.62 84 VAL A C 1
ATOM 632 O O . VAL A 1 84 ? -23.174 -28.186 -0.662 1.00 98.62 84 VAL A O 1
ATOM 635 N N . LEU A 1 85 ? -21.770 -26.440 -0.322 1.00 98.56 85 LEU A N 1
ATOM 636 C CA . LEU A 1 85 ? -22.530 -25.439 -1.065 1.00 98.56 85 LEU A CA 1
ATOM 637 C C . LEU A 1 85 ? -21.852 -25.158 -2.408 1.00 98.56 85 LEU A C 1
ATOM 639 O O . LEU A 1 85 ? -20.631 -25.029 -2.485 1.00 98.56 85 LEU A O 1
ATOM 643 N N . SER A 1 86 ? -22.660 -25.045 -3.450 1.00 97.38 86 SER A N 1
ATOM 644 C CA . SER A 1 86 ? -22.286 -24.641 -4.806 1.00 97.38 86 SER A CA 1
ATOM 645 C C . SER A 1 86 ? -22.950 -23.310 -5.167 1.00 97.38 86 SER A C 1
ATOM 647 O O . SER A 1 86 ? -23.731 -22.772 -4.384 1.00 97.38 86 SER A O 1
ATOM 649 N N . PHE A 1 87 ? -22.716 -22.805 -6.382 1.00 97.38 87 PHE A N 1
ATOM 650 C CA . PHE A 1 87 ? -23.392 -21.605 -6.889 1.00 97.38 87 PHE A CA 1
ATOM 651 C C . PHE A 1 87 ? -24.922 -21.634 -6.706 1.00 97.38 87 PHE A C 1
ATOM 653 O O . PHE A 1 87 ? -25.530 -20.631 -6.349 1.00 97.38 87 PHE A O 1
ATOM 660 N N . LYS A 1 88 ? -25.549 -22.804 -6.879 1.00 96.06 88 LYS A N 1
ATOM 661 C CA . LYS A 1 88 ? -27.009 -22.988 -6.763 1.00 96.06 88 LYS A CA 1
ATOM 662 C C . LYS A 1 88 ? -27.537 -22.847 -5.333 1.00 96.06 88 LYS A C 1
ATOM 664 O O . LYS A 1 88 ? -28.743 -22.730 -5.144 1.00 96.06 88 LYS A O 1
ATOM 669 N N . ASP A 1 89 ? -26.649 -22.907 -4.346 1.00 97.31 89 ASP A N 1
ATOM 670 C CA . ASP A 1 89 ? -26.973 -22.819 -2.924 1.00 97.31 89 ASP A CA 1
ATOM 671 C C . ASP A 1 89 ? -26.821 -21.390 -2.372 1.00 97.31 89 ASP A C 1
ATOM 673 O O . ASP A 1 89 ? -27.107 -21.163 -1.193 1.00 97.31 89 ASP A O 1
ATOM 677 N N . LEU A 1 90 ? -26.360 -20.436 -3.195 1.00 97.19 90 LEU A N 1
ATOM 678 C CA . LEU A 1 90 ? -26.248 -19.027 -2.823 1.00 97.19 90 LEU A CA 1
ATOM 679 C C . LEU A 1 90 ? -27.655 -18.433 -2.623 1.00 97.19 90 LEU A C 1
ATOM 681 O O . LEU A 1 90 ? -28.495 -18.550 -3.516 1.00 97.19 90 LEU A O 1
ATOM 685 N N . PRO A 1 91 ? -27.950 -17.815 -1.464 1.00 95.94 91 PRO A N 1
ATOM 686 C CA . PRO A 1 91 ? -29.325 -17.455 -1.119 1.00 95.94 91 PRO A CA 1
ATOM 687 C C . PRO A 1 91 ? -29.790 -16.124 -1.730 1.00 95.94 91 PRO A C 1
ATOM 689 O O . PRO A 1 91 ? -30.986 -15.845 -1.705 1.00 95.94 91 PRO A O 1
ATOM 692 N N . ALA A 1 92 ? -28.867 -15.295 -2.224 1.00 97.12 92 ALA A N 1
ATOM 693 C CA . ALA A 1 92 ? -29.133 -13.915 -2.623 1.00 97.12 92 ALA A CA 1
ATOM 694 C C . ALA A 1 92 ? -28.155 -13.456 -3.720 1.00 97.12 92 ALA A C 1
ATOM 696 O O . ALA A 1 92 ? -27.923 -14.201 -4.671 1.00 97.12 92 ALA A O 1
ATOM 697 N N . GLN A 1 93 ? -27.595 -12.243 -3.611 1.00 96.69 93 GLN A N 1
ATOM 698 C CA . GLN A 1 93 ? -26.634 -11.730 -4.588 1.00 96.69 93 GLN A CA 1
ATOM 699 C C . GLN A 1 93 ? -25.443 -12.677 -4.751 1.00 96.69 93 GLN A C 1
ATOM 701 O O . GLN A 1 93 ? -24.918 -13.218 -3.777 1.00 96.69 93 G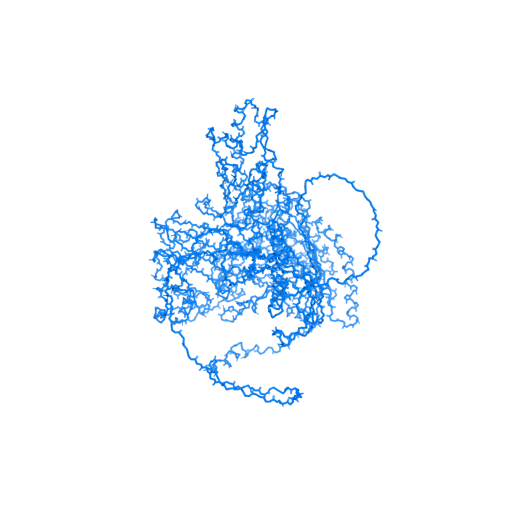LN A O 1
ATOM 706 N N . THR A 1 94 ? -25.038 -12.890 -6.001 1.00 97.00 94 THR A N 1
ATOM 707 C CA . THR A 1 94 ? -23.968 -13.832 -6.353 1.00 97.00 94 THR A CA 1
ATOM 708 C C . THR A 1 94 ? -22.692 -13.145 -6.817 1.00 97.00 94 THR A C 1
ATOM 710 O O . THR A 1 94 ? -21.643 -13.780 -6.808 1.00 97.00 94 THR A O 1
ATOM 713 N N . ASP A 1 95 ? -22.781 -11.888 -7.248 1.00 96.62 95 ASP A N 1
ATOM 714 C CA . ASP A 1 95 ? -21.646 -11.049 -7.638 1.00 96.62 95 ASP A CA 1
ATOM 715 C C . ASP A 1 95 ? -21.178 -10.236 -6.428 1.00 96.62 95 ASP A C 1
ATOM 717 O O . ASP A 1 95 ? -22.005 -9.689 -5.701 1.00 96.62 95 ASP A O 1
ATOM 721 N N . ILE A 1 96 ? -19.869 -10.211 -6.194 1.00 96.62 96 ILE A N 1
ATOM 722 C CA . ILE A 1 96 ? -19.225 -9.512 -5.077 1.00 96.62 96 ILE A CA 1
ATOM 723 C C . ILE A 1 96 ? -18.183 -8.496 -5.561 1.00 96.62 96 ILE A C 1
ATOM 725 O O . ILE A 1 96 ? -17.276 -8.134 -4.810 1.00 96.62 96 ILE A O 1
ATOM 729 N N . GLY A 1 97 ? -18.279 -8.058 -6.819 1.00 94.12 97 GLY A N 1
ATOM 730 C CA . GLY A 1 97 ? -17.413 -7.025 -7.370 1.00 94.12 97 GLY A CA 1
ATOM 731 C C . GLY A 1 97 ? -17.458 -5.735 -6.546 1.00 94.12 97 GLY A C 1
ATOM 732 O O . GLY A 1 97 ? -18.512 -5.134 -6.360 1.00 94.12 97 GLY A O 1
ATOM 733 N N . ALA A 1 98 ? -16.295 -5.291 -6.065 1.00 83.12 98 ALA A N 1
ATOM 734 C CA . ALA A 1 98 ? -16.159 -4.140 -5.164 1.00 83.12 98 ALA A CA 1
ATOM 735 C C . ALA A 1 98 ? -16.656 -2.811 -5.768 1.00 83.12 98 ALA A C 1
ATOM 737 O O . ALA A 1 98 ? -17.310 -2.000 -5.113 1.00 83.12 98 ALA A O 1
ATOM 738 N N . VAL A 1 99 ? -16.310 -2.564 -7.036 1.00 88.06 99 VAL A N 1
ATOM 739 C CA . VAL A 1 99 ? -16.609 -1.301 -7.742 1.00 88.06 99 VAL A CA 1
ATOM 740 C C . VAL A 1 99 ? -17.423 -1.534 -9.010 1.00 88.06 99 VAL A C 1
ATOM 742 O O . VAL A 1 99 ? -18.232 -0.692 -9.401 1.00 88.06 99 VAL A O 1
ATOM 745 N N . PHE A 1 100 ? -17.182 -2.659 -9.673 1.00 93.12 100 PHE A N 1
ATOM 746 C CA . PHE A 1 100 ? -17.837 -3.045 -10.909 1.00 93.12 100 PHE A CA 1
ATOM 747 C C . PHE A 1 100 ? -18.224 -4.515 -10.814 1.00 93.12 100 PHE A C 1
ATOM 749 O O . PHE A 1 100 ? -17.455 -5.307 -10.271 1.00 93.12 100 PHE A O 1
ATOM 756 N N . ASP A 1 101 ? -19.359 -4.857 -11.412 1.00 92.62 101 ASP A N 1
ATOM 757 C CA . ASP A 1 101 ? -19.813 -6.237 -11.562 1.00 92.62 101 ASP A CA 1
ATOM 758 C C . ASP A 1 101 ? -18.794 -7.088 -12.348 1.00 92.62 101 ASP A C 1
ATOM 760 O O . ASP A 1 101 ? -17.968 -6.574 -13.118 1.00 92.62 101 ASP A O 1
ATOM 764 N N . GLY A 1 102 ? -18.906 -8.407 -12.210 1.00 91.69 102 GLY A N 1
ATOM 765 C CA . GLY A 1 102 ? -18.114 -9.405 -12.924 1.00 91.69 102 GLY A CA 1
ATOM 766 C C . GLY A 1 102 ? -17.279 -10.317 -12.027 1.00 91.69 102 GLY A C 1
ATOM 767 O O . GLY A 1 102 ? -16.469 -11.076 -12.561 1.00 91.69 102 GLY A O 1
ATOM 768 N N . GLU A 1 103 ? -17.461 -10.277 -10.703 1.00 94.56 103 GLU A N 1
ATOM 769 C CA . GLU A 1 103 ? -16.714 -11.105 -9.747 1.00 94.56 103 GLU A CA 1
ATOM 770 C C . GLU A 1 103 ? -17.663 -12.004 -8.947 1.00 94.56 103 GLU A C 1
ATOM 772 O O . GLU A 1 103 ? -18.041 -11.686 -7.819 1.00 94.56 103 GLU A O 1
ATOM 777 N N . PRO A 1 104 ? -18.085 -13.152 -9.506 1.00 95.94 104 PRO A N 1
ATOM 778 C CA . PRO A 1 104 ? -18.998 -14.041 -8.810 1.00 95.94 104 PRO A CA 1
ATOM 779 C C . PRO A 1 104 ? -18.319 -14.710 -7.605 1.00 95.94 104 PRO A C 1
ATOM 781 O O . PRO A 1 104 ? -17.193 -15.200 -7.699 1.00 95.94 104 PRO A O 1
ATOM 784 N N . LEU A 1 105 ? -19.039 -14.809 -6.482 1.00 97.75 105 LEU A N 1
ATOM 785 C CA . LEU A 1 105 ? -18.569 -15.458 -5.251 1.00 97.75 105 LEU A CA 1
ATOM 786 C C . LEU A 1 105 ? -18.201 -16.937 -5.470 1.00 97.75 105 LEU A C 1
ATOM 788 O O . LEU A 1 105 ? -17.275 -17.458 -4.844 1.00 97.75 105 LEU A O 1
ATOM 792 N N . MET A 1 106 ? -18.941 -17.617 -6.352 1.00 97.94 106 MET A N 1
ATOM 793 C CA . MET A 1 106 ? -18.646 -18.964 -6.843 1.00 97.94 106 MET A CA 1
ATOM 794 C C . MET A 1 106 ? -18.931 -19.042 -8.344 1.00 97.94 106 MET A C 1
ATOM 796 O O . MET A 1 106 ? -19.819 -18.362 -8.848 1.00 97.94 106 MET A O 1
ATOM 800 N N . VAL A 1 107 ? -18.219 -19.903 -9.062 1.00 96.12 107 VAL A N 1
ATOM 801 C CA . VAL A 1 107 ? -18.440 -20.127 -10.494 1.00 96.12 107 VAL A CA 1
ATOM 802 C C . VAL A 1 107 ? -19.744 -20.883 -10.731 1.00 96.12 107 VAL A C 1
ATOM 804 O O . VAL A 1 107 ? -19.992 -21.906 -10.094 1.00 96.12 107 VAL A O 1
ATOM 807 N N . ASN A 1 108 ? -20.536 -20.419 -11.702 1.00 93.94 108 ASN A N 1
ATOM 808 C CA . ASN A 1 108 ? -21.666 -21.180 -12.233 1.00 93.94 108 ASN A CA 1
ATOM 809 C C . ASN A 1 108 ? -21.248 -22.068 -13.418 1.00 93.94 108 ASN A C 1
ATOM 811 O O . ASN A 1 108 ? -21.253 -23.290 -13.302 1.00 93.94 108 ASN A O 1
ATOM 815 N N . ASP A 1 109 ? -20.851 -21.450 -14.540 1.00 95.56 109 ASP A N 1
ATOM 816 C CA . ASP A 1 109 ? -20.695 -22.156 -15.825 1.00 95.56 109 ASP A CA 1
ATOM 817 C C . ASP A 1 109 ? -19.273 -22.127 -16.398 1.00 95.56 109 ASP A C 1
ATOM 819 O O . ASP A 1 109 ? -18.844 -23.094 -17.027 1.00 95.56 109 ASP A O 1
ATOM 823 N N . ILE A 1 110 ? -18.551 -21.011 -16.247 1.00 97.94 110 ILE A N 1
ATOM 824 C CA . ILE A 1 110 ? -17.246 -20.786 -16.884 1.00 97.94 110 ILE A CA 1
ATOM 825 C C . ILE A 1 110 ? -16.246 -20.329 -15.830 1.00 97.94 110 ILE A C 1
ATOM 827 O O . ILE A 1 110 ? -16.478 -19.341 -15.137 1.00 97.94 110 ILE A O 1
ATOM 831 N N . THR A 1 111 ? -15.132 -21.049 -15.733 1.00 97.62 111 THR A N 1
ATOM 832 C CA . THR A 1 111 ? -13.966 -20.629 -14.954 1.00 97.62 111 THR A CA 1
ATOM 833 C C . THR A 1 111 ? -13.082 -19.718 -15.797 1.00 97.62 111 THR A C 1
ATOM 835 O O . THR A 1 111 ? -12.847 -20.006 -16.967 1.00 97.62 111 THR A O 1
ATOM 838 N N . GLU A 1 112 ? -12.569 -18.661 -15.179 1.00 97.81 112 GLU A N 1
ATOM 839 C CA . GLU A 1 112 ? -11.813 -17.561 -15.792 1.00 97.81 112 GLU A CA 1
ATOM 840 C C . GLU A 1 112 ? -10.392 -17.413 -15.208 1.00 97.81 112 GLU A C 1
ATOM 842 O O . GLU A 1 112 ? -9.611 -16.586 -15.677 1.00 97.81 112 GLU A O 1
ATOM 847 N N . TYR A 1 113 ? -10.027 -18.223 -14.202 1.00 97.69 113 TYR A N 1
ATOM 848 C CA . TYR A 1 113 ? -8.637 -18.404 -13.771 1.00 97.69 113 TYR A CA 1
ATOM 849 C C . TYR A 1 113 ? -8.422 -19.705 -12.977 1.00 97.69 113 TYR A C 1
ATOM 851 O O . TYR A 1 113 ? -9.342 -20.255 -12.364 1.00 97.69 113 TYR A O 1
ATOM 859 N N . VAL A 1 114 ? -7.169 -20.178 -12.924 1.00 97.81 114 VAL A N 1
ATOM 860 C CA . VAL A 1 114 ? -6.778 -21.306 -12.061 1.00 97.81 114 VAL A CA 1
ATOM 861 C C . VAL A 1 114 ? -6.901 -20.882 -10.602 1.00 97.81 114 VAL A C 1
ATOM 863 O O . VAL A 1 114 ? -6.229 -19.951 -10.173 1.00 97.81 114 VAL A O 1
ATOM 866 N N . GLY A 1 115 ? -7.706 -21.594 -9.816 1.00 96.50 115 GLY A N 1
ATOM 867 C CA . GLY A 1 115 ? -7.959 -21.244 -8.420 1.00 96.50 115 GLY A CA 1
ATOM 868 C C . GLY A 1 115 ? -9.362 -20.709 -8.140 1.00 96.50 115 GLY A C 1
ATOM 869 O O . GLY A 1 115 ? -9.728 -20.640 -6.970 1.00 96.50 115 GLY A O 1
ATOM 870 N N . GLN A 1 116 ? -10.151 -20.370 -9.167 1.00 97.88 116 GLN A N 1
ATOM 871 C CA . GLN A 1 116 ? -11.477 -19.779 -8.972 1.00 97.88 116 GLN A CA 1
ATOM 872 C C . GLN A 1 116 ? -12.415 -20.697 -8.180 1.00 97.88 116 GLN A C 1
ATOM 874 O O . GLN A 1 116 ? -12.449 -21.909 -8.408 1.00 97.88 116 GLN A O 1
ATOM 879 N N . THR A 1 117 ? -13.161 -20.125 -7.234 1.00 97.94 117 THR A N 1
ATOM 880 C CA . THR A 1 117 ? -14.014 -20.868 -6.295 1.00 97.94 117 THR A CA 1
ATOM 881 C C . THR A 1 117 ? -15.178 -21.552 -7.011 1.00 97.94 117 THR A C 1
ATOM 883 O O . THR A 1 117 ? -16.035 -20.884 -7.577 1.00 97.94 117 THR A O 1
ATOM 886 N N . LEU A 1 118 ? -15.257 -22.881 -6.940 1.00 98.38 118 LEU A N 1
ATOM 887 C CA . LEU A 1 118 ? -16.334 -23.681 -7.543 1.00 98.38 118 LEU A CA 1
ATOM 888 C C . LEU A 1 118 ? -17.434 -24.042 -6.537 1.00 98.38 118 LEU A C 1
ATOM 890 O O . LEU A 1 118 ? -18.622 -24.041 -6.850 1.00 98.38 118 LEU A O 1
ATOM 894 N N . PHE A 1 119 ? -17.020 -24.396 -5.323 1.00 98.56 119 PHE A N 1
ATOM 895 C CA . PHE A 1 119 ? -17.887 -24.809 -4.224 1.00 98.56 119 PHE A CA 1
ATOM 896 C C . PHE A 1 119 ? -17.164 -24.585 -2.892 1.00 98.56 119 PHE A C 1
ATOM 898 O O . PHE A 1 119 ? -15.939 -24.443 -2.852 1.00 98.56 119 PHE A O 1
ATOM 905 N N . VAL A 1 120 ? -17.902 -24.595 -1.785 1.00 98.56 120 VAL A N 1
ATOM 906 C CA . VAL A 1 120 ? -17.351 -24.502 -0.427 1.00 98.56 120 VAL A CA 1
ATOM 907 C C . VAL A 1 120 ? -17.744 -25.724 0.398 1.00 98.56 120 VAL A C 1
ATOM 909 O O . VAL A 1 120 ? -18.890 -26.171 0.385 1.00 98.56 120 VAL A O 1
ATOM 912 N N . VAL A 1 121 ? -16.772 -26.272 1.122 1.00 98.81 121 VAL A N 1
ATOM 913 C CA . VAL A 1 121 ? -16.959 -27.360 2.081 1.00 98.81 121 VAL A CA 1
ATOM 914 C C . VAL A 1 121 ? -17.096 -26.771 3.475 1.00 98.81 121 VAL A C 1
ATOM 916 O O . VAL A 1 121 ? -16.227 -26.018 3.914 1.00 98.81 121 VAL A O 1
ATOM 919 N N . VAL A 1 122 ? -18.150 -27.163 4.184 1.00 98.88 122 VAL A N 1
ATOM 920 C CA . VAL A 1 122 ? -18.387 -26.832 5.590 1.00 98.88 122 VAL A CA 1
ATOM 921 C C . VAL A 1 122 ? -18.072 -28.063 6.428 1.00 98.88 122 VAL A C 1
ATOM 923 O O . VAL A 1 122 ? -18.649 -29.124 6.201 1.00 98.88 122 VAL A O 1
ATOM 926 N N . ALA A 1 123 ? -17.168 -27.952 7.399 1.00 98.75 123 ALA A N 1
ATOM 927 C CA . ALA A 1 123 ? -16.759 -29.084 8.227 1.00 98.75 123 ALA A CA 1
ATOM 928 C C . ALA A 1 123 ? -16.541 -28.704 9.696 1.00 98.75 123 ALA A C 1
ATOM 930 O O . ALA A 1 123 ? -16.448 -27.534 10.058 1.00 98.75 123 ALA A O 1
ATOM 931 N N . THR A 1 124 ? -16.385 -29.712 10.551 1.00 98.25 124 THR A N 1
ATOM 932 C CA . THR A 1 124 ? -16.096 -29.555 11.988 1.00 98.25 124 THR A CA 1
ATOM 933 C C . THR A 1 124 ? -14.657 -29.124 12.286 1.00 98.25 124 THR A C 1
ATOM 935 O O . THR A 1 124 ? -14.328 -28.791 13.420 1.00 98.25 124 THR A O 1
ATOM 938 N N . SER A 1 125 ? -13.772 -29.133 11.284 1.00 97.62 125 SER A N 1
ATOM 939 C CA . SER A 1 125 ? -12.408 -28.614 11.395 1.00 97.62 125 SER A CA 1
ATOM 940 C C . SER A 1 125 ? -11.878 -28.159 10.039 1.00 97.62 125 SER A C 1
ATOM 942 O O . SER A 1 125 ? -12.240 -28.712 8.999 1.00 97.62 125 SER A O 1
ATOM 944 N N . HIS A 1 126 ? -10.955 -27.196 10.048 1.00 96.06 126 HIS A N 1
ATOM 945 C CA . HIS A 1 126 ? -10.317 -26.709 8.822 1.00 96.06 126 HIS A CA 1
ATOM 946 C C . HIS A 1 126 ? -9.605 -27.836 8.051 1.00 96.06 126 HIS A C 1
ATOM 948 O O . HIS A 1 126 ? -9.720 -27.936 6.832 1.00 96.06 126 HIS A O 1
ATOM 954 N N . ARG A 1 127 ? -8.937 -28.758 8.761 1.00 97.00 127 ARG A N 1
ATOM 955 C CA . ARG A 1 127 ? -8.263 -29.912 8.145 1.00 97.00 127 ARG A CA 1
ATOM 956 C C . ARG A 1 127 ? -9.245 -30.858 7.444 1.00 97.00 127 ARG A C 1
ATOM 958 O O . ARG A 1 127 ? -8.929 -31.344 6.359 1.00 97.00 127 ARG A O 1
ATOM 965 N N . ALA A 1 128 ? -10.405 -31.119 8.050 1.00 98.25 128 ALA A N 1
ATOM 966 C CA . ALA A 1 128 ? -11.445 -31.949 7.443 1.00 98.25 128 ALA A CA 1
ATOM 967 C C . ALA A 1 128 ? -12.002 -31.292 6.172 1.00 98.25 128 ALA A C 1
ATOM 969 O O . ALA A 1 128 ? -12.035 -31.944 5.130 1.00 98.25 128 ALA A O 1
ATOM 970 N N . ALA A 1 129 ? -12.321 -29.991 6.227 1.00 98.31 129 ALA A N 1
ATOM 971 C CA . ALA A 1 129 ? -12.799 -29.239 5.066 1.00 98.31 129 ALA A CA 1
ATOM 972 C C . ALA A 1 129 ? -11.807 -29.318 3.892 1.00 98.31 129 ALA A C 1
ATOM 974 O O . ALA A 1 129 ? -12.192 -29.662 2.776 1.00 98.31 129 ALA A O 1
ATOM 975 N N . LYS A 1 130 ? -10.509 -29.091 4.151 1.00 96.88 130 LYS A N 1
ATOM 976 C CA . LYS A 1 130 ? -9.462 -29.175 3.121 1.00 96.88 130 LYS A CA 1
ATOM 977 C C . LYS A 1 130 ? -9.339 -30.567 2.507 1.00 96.88 130 LYS A C 1
ATOM 979 O O . LYS A 1 130 ? -9.293 -30.692 1.289 1.00 96.88 130 LYS A O 1
ATOM 984 N N . LYS A 1 131 ? -9.287 -31.616 3.337 1.00 97.81 131 LYS A N 1
ATOM 985 C CA . LYS A 1 131 ? -9.173 -33.003 2.857 1.00 97.81 131 LYS A CA 1
ATOM 986 C C . LYS A 1 131 ? -10.392 -33.416 2.028 1.00 97.81 131 LYS A C 1
ATOM 988 O O . LYS A 1 131 ? -10.260 -34.187 1.087 1.00 97.81 131 LYS A O 1
ATOM 993 N N . ALA A 1 132 ? -11.577 -32.940 2.393 1.00 98.50 132 ALA A N 1
ATOM 994 C CA . ALA A 1 132 ? -12.792 -33.216 1.644 1.00 98.50 132 ALA A CA 1
ATOM 995 C C . ALA A 1 132 ? -12.814 -32.477 0.298 1.00 98.50 132 ALA A C 1
ATOM 997 O O . ALA A 1 132 ? -13.173 -33.088 -0.704 1.00 98.50 132 ALA A O 1
ATOM 998 N N . ALA A 1 133 ? -12.366 -31.217 0.242 1.00 97.69 133 ALA A N 1
ATOM 999 C CA . ALA A 1 133 ? -12.345 -30.426 -0.992 1.00 97.69 133 ALA A CA 1
ATOM 1000 C C . ALA A 1 133 ? -11.538 -31.084 -2.130 1.00 97.69 133 ALA A C 1
ATOM 1002 O O . ALA A 1 133 ? -11.907 -30.948 -3.293 1.00 97.69 133 ALA A O 1
ATOM 1003 N N . THR A 1 134 ? -10.488 -31.857 -1.819 1.00 97.00 134 THR A N 1
ATOM 1004 C CA . THR A 1 134 ? -9.675 -32.561 -2.832 1.00 97.00 134 THR A CA 1
ATOM 1005 C C . THR A 1 134 ? -10.356 -33.786 -3.444 1.00 97.00 134 THR A C 1
ATOM 1007 O O . THR A 1 134 ? -9.790 -34.395 -4.344 1.00 97.00 134 THR A O 1
ATOM 1010 N N . LYS A 1 135 ? -11.523 -34.204 -2.940 1.00 98.31 135 LYS A N 1
ATOM 1011 C CA . LYS A 1 135 ? -12.259 -35.375 -3.447 1.00 98.31 135 LYS A CA 1
ATOM 1012 C C . LYS A 1 135 ? -13.244 -35.042 -4.570 1.00 98.31 135 LYS A C 1
ATOM 1014 O O . LYS A 1 135 ? -13.908 -35.948 -5.062 1.00 98.31 135 LYS A O 1
ATOM 1019 N N . ALA A 1 136 ? -13.399 -33.766 -4.920 1.00 97.81 136 ALA A N 1
ATOM 1020 C CA . ALA A 1 136 ? -14.309 -33.363 -5.982 1.00 97.81 136 ALA A CA 1
ATOM 1021 C C . ALA A 1 136 ? -13.824 -33.843 -7.349 1.00 97.81 136 ALA A C 1
ATOM 1023 O O . ALA A 1 136 ? -12.634 -33.768 -7.655 1.00 97.81 136 ALA A O 1
ATOM 1024 N N . VAL A 1 137 ? -14.770 -34.269 -8.182 1.00 98.06 137 VAL A N 1
ATOM 1025 C CA . VAL A 1 137 ? -14.530 -34.595 -9.587 1.00 98.06 137 VAL A CA 1
ATOM 1026 C C . VAL A 1 137 ? -15.265 -33.561 -10.427 1.00 98.06 137 VAL A C 1
ATOM 1028 O O . VAL A 1 137 ? -16.483 -33.423 -10.330 1.00 98.06 137 VAL A O 1
ATOM 1031 N N . VAL A 1 138 ? -14.517 -32.796 -11.221 1.00 98.06 138 VAL A N 1
ATOM 1032 C CA . VAL A 1 138 ? -15.061 -31.728 -12.067 1.00 98.06 138 VAL A CA 1
ATOM 1033 C C . VAL A 1 138 ? -14.678 -32.008 -13.511 1.00 98.06 138 VAL A C 1
ATOM 1035 O O . VAL A 1 138 ? -13.501 -32.188 -13.823 1.00 98.06 138 VAL A O 1
ATOM 1038 N N . GLU A 1 139 ? -15.678 -32.045 -14.383 1.00 98.12 139 GLU A N 1
ATOM 1039 C CA . GLU A 1 139 ? -15.506 -32.231 -15.820 1.00 98.12 139 GLU A CA 1
ATOM 1040 C C . GLU A 1 139 ? -15.477 -30.867 -16.513 1.00 98.12 139 GLU A C 1
ATOM 1042 O O . GLU A 1 139 ? -16.372 -30.040 -16.318 1.00 98.12 139 GLU A O 1
ATOM 1047 N N . TYR A 1 140 ? -14.450 -30.641 -17.335 1.00 98.25 140 TYR A N 1
ATOM 1048 C CA . TYR A 1 140 ? -14.216 -29.375 -18.025 1.00 98.25 140 TYR A CA 1
ATOM 1049 C C . TYR A 1 140 ? -14.169 -29.555 -19.543 1.00 98.25 140 TYR A C 1
ATOM 1051 O O . TYR A 1 140 ? -13.639 -30.542 -20.048 1.00 98.25 140 TYR A O 1
ATOM 1059 N N . GLU A 1 141 ? -14.622 -28.532 -20.259 1.00 98.25 141 GLU A N 1
ATOM 1060 C CA . GLU A 1 141 ? -14.275 -28.262 -21.654 1.00 98.25 141 GLU A CA 1
ATOM 1061 C C . GLU A 1 141 ? -13.318 -27.053 -21.675 1.00 98.25 141 GLU A C 1
ATOM 1063 O O . GLU A 1 141 ? -13.769 -25.922 -21.457 1.00 98.25 141 GLU A O 1
ATOM 1068 N N . PRO A 1 142 ? -11.999 -27.254 -21.875 1.00 97.56 142 PRO A N 1
ATOM 1069 C CA . PRO A 1 142 ? -11.033 -26.158 -21.931 1.00 97.56 142 PRO A CA 1
ATOM 1070 C C . PRO A 1 142 ? -11.334 -25.162 -23.055 1.00 97.56 142 PRO A C 1
ATOM 1072 O O . PRO A 1 142 ? -11.656 -25.547 -24.178 1.00 97.56 142 PRO A O 1
ATOM 1075 N N . LEU A 1 143 ? -11.175 -23.873 -22.758 1.00 98.12 143 LEU A N 1
ATOM 1076 C CA . LEU A 1 143 ? -11.358 -22.766 -23.693 1.00 98.12 143 LEU A CA 1
ATOM 1077 C C . LEU A 1 143 ? -10.019 -22.033 -23.916 1.00 98.12 143 LEU A C 1
ATOM 1079 O O . LEU A 1 143 ? -9.130 -22.101 -23.064 1.00 98.12 143 LEU A O 1
ATOM 1083 N N . PRO A 1 144 ? -9.834 -21.317 -25.043 1.00 96.75 144 PRO A N 1
ATOM 1084 C CA . PRO A 1 144 ? -8.603 -20.568 -25.290 1.00 96.75 144 PRO A CA 1
ATOM 1085 C C . PRO A 1 144 ? -8.342 -19.508 -24.211 1.00 96.75 144 PRO A C 1
ATOM 1087 O O . PRO A 1 144 ? -9.173 -18.628 -23.990 1.00 96.75 144 PRO A O 1
ATOM 1090 N N . ALA A 1 145 ? -7.173 -19.562 -23.569 1.00 97.12 145 ALA A N 1
ATOM 1091 C CA . ALA A 1 145 ? -6.774 -18.614 -22.532 1.00 97.12 145 ALA A CA 1
ATOM 1092 C C . ALA A 1 145 ? -5.807 -17.539 -23.068 1.00 97.12 145 ALA A C 1
ATOM 1094 O O . ALA A 1 145 ? -4.782 -17.826 -23.691 1.00 97.12 145 ALA A O 1
ATOM 1095 N N . VAL A 1 146 ? -6.120 -16.279 -22.775 1.00 97.94 146 VAL A N 1
ATOM 1096 C CA . VAL A 1 146 ? -5.230 -15.111 -22.893 1.00 97.94 146 VAL A CA 1
ATOM 1097 C C . VAL A 1 146 ? -4.510 -14.903 -21.562 1.00 97.94 146 VAL A C 1
ATOM 1099 O O . VAL A 1 146 ? -5.172 -14.624 -20.568 1.00 97.94 146 VAL A O 1
ATOM 1102 N N . LEU A 1 147 ? -3.182 -15.040 -21.540 1.00 96.25 147 LEU A N 1
ATOM 1103 C CA . LEU A 1 147 ? -2.368 -15.018 -20.310 1.00 96.25 147 LEU A CA 1
ATOM 1104 C C . LEU A 1 147 ? -1.285 -13.925 -20.288 1.00 96.25 147 LEU A C 1
ATOM 1106 O O . LEU A 1 147 ? -0.547 -13.830 -19.317 1.00 96.25 147 LEU A O 1
ATOM 1110 N N . SER A 1 148 ? -1.166 -13.112 -21.342 1.00 95.75 148 SER A N 1
ATOM 1111 C CA . SER A 1 148 ? -0.152 -12.056 -21.438 1.00 95.75 148 SER A CA 1
ATOM 1112 C C . SER A 1 148 ? -0.749 -10.732 -21.899 1.00 95.75 148 SER A C 1
ATOM 1114 O O . SER A 1 148 ? -1.772 -10.701 -22.591 1.00 95.75 148 SER A O 1
ATOM 1116 N N . ILE A 1 149 ? -0.077 -9.636 -21.536 1.00 97.44 149 ILE A N 1
ATOM 1117 C CA . ILE A 1 149 ? -0.462 -8.275 -21.927 1.00 97.44 149 ILE A CA 1
ATOM 1118 C C . ILE A 1 149 ? -0.441 -8.118 -23.450 1.00 97.44 149 ILE A C 1
ATOM 1120 O O . ILE A 1 149 ? -1.394 -7.580 -24.005 1.00 97.44 149 ILE A O 1
ATOM 1124 N N . ASP A 1 150 ? 0.593 -8.630 -24.125 1.00 96.00 150 ASP A N 1
ATOM 1125 C CA . ASP A 1 150 ? 0.730 -8.516 -25.582 1.00 96.00 150 ASP A CA 1
ATOM 1126 C C . ASP A 1 150 ? -0.454 -9.156 -26.320 1.00 96.00 150 ASP A C 1
ATOM 1128 O O . ASP A 1 150 ? -1.083 -8.507 -27.152 1.00 96.00 150 ASP A O 1
ATOM 1132 N N . LYS A 1 151 ? -0.846 -10.384 -25.945 1.00 96.69 151 LYS A N 1
ATOM 1133 C CA . LYS A 1 151 ? -2.010 -11.061 -26.543 1.00 96.69 151 LYS A CA 1
ATOM 1134 C C . LYS A 1 151 ? -3.315 -10.312 -26.275 1.00 96.69 151 LYS A C 1
ATOM 1136 O O . LYS A 1 151 ? -4.184 -10.268 -27.141 1.00 96.69 151 LYS A O 1
ATOM 1141 N N . ALA A 1 152 ? -3.472 -9.743 -25.080 1.00 98.06 152 ALA A N 1
ATOM 1142 C CA . ALA A 1 152 ? -4.651 -8.953 -24.746 1.00 98.06 152 ALA A CA 1
ATOM 1143 C C . ALA A 1 152 ? -4.713 -7.647 -25.558 1.00 98.06 152 ALA A C 1
ATOM 1145 O O . ALA A 1 152 ? -5.788 -7.278 -26.019 1.00 98.06 152 ALA A O 1
ATOM 1146 N N . LEU A 1 153 ? -3.576 -6.979 -25.789 1.00 97.25 153 LEU A N 1
ATOM 1147 C CA . LEU A 1 153 ? -3.494 -5.798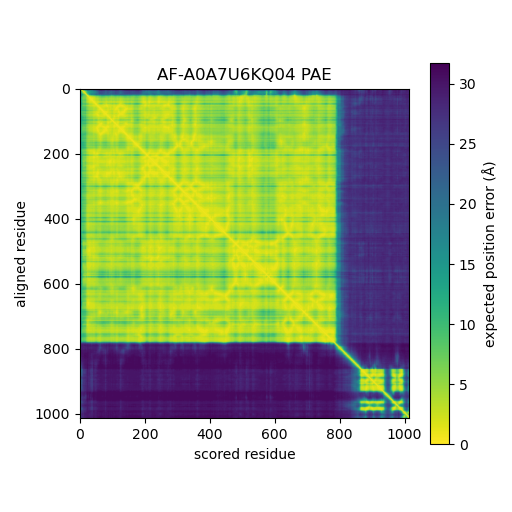 -26.654 1.00 97.25 153 LEU A CA 1
ATOM 1148 C C . LEU A 1 153 ? -3.798 -6.139 -28.117 1.00 97.25 153 LEU A C 1
ATOM 1150 O O . LEU A 1 153 ? -4.580 -5.431 -28.743 1.00 97.25 153 LEU A O 1
ATOM 1154 N N . GLU A 1 154 ? -3.234 -7.229 -28.645 1.00 97.31 154 GLU A N 1
ATOM 1155 C CA . GLU A 1 154 ? -3.489 -7.710 -30.014 1.00 97.31 154 GLU A CA 1
ATOM 1156 C C . GLU A 1 154 ? -4.973 -8.005 -30.272 1.00 97.31 154 GLU A C 1
ATOM 1158 O O . GLU A 1 154 ? -5.472 -7.773 -31.371 1.00 97.31 154 GLU A O 1
ATOM 1163 N N . GLN A 1 155 ? -5.678 -8.517 -29.260 1.00 97.69 155 GLN A N 1
ATOM 1164 C CA . GLN A 1 155 ? -7.105 -8.845 -29.330 1.00 97.69 155 GLN A CA 1
ATOM 1165 C C . GLN A 1 155 ? -8.022 -7.694 -28.891 1.00 97.69 155 GLN A C 1
ATOM 1167 O O . GLN A 1 155 ? -9.240 -7.863 -28.907 1.00 97.69 155 GLN A O 1
ATOM 1172 N N . GLU A 1 156 ? -7.458 -6.562 -28.456 1.00 97.56 156 GLU A N 1
ATOM 1173 C CA . GLU A 1 156 ? -8.182 -5.464 -27.799 1.00 97.56 156 GLU A CA 1
ATOM 1174 C C . GLU A 1 156 ? -9.076 -5.943 -26.631 1.00 97.56 156 GLU A C 1
ATOM 1176 O O . GLU A 1 156 ? -10.173 -5.432 -26.386 1.00 97.56 156 GLU A O 1
ATOM 1181 N N . LEU A 1 157 ? -8.602 -6.953 -25.894 1.00 98.12 157 LEU A N 1
ATOM 1182 C CA . LEU A 1 157 ? -9.322 -7.598 -24.802 1.00 98.12 157 LEU A CA 1
ATOM 1183 C C . LEU A 1 157 ? -9.058 -6.861 -23.479 1.00 98.12 157 LEU A C 1
ATOM 1185 O O . LEU A 1 157 ? -8.010 -7.019 -22.848 1.00 98.12 157 LEU A O 1
ATOM 1189 N N . PHE A 1 158 ? -10.033 -6.069 -23.029 1.00 98.25 158 PHE A N 1
ATOM 1190 C CA . PHE A 1 158 ? -9.898 -5.212 -21.848 1.00 98.25 158 PHE A CA 1
ATOM 1191 C C . PHE A 1 158 ? -11.005 -5.439 -20.811 1.00 98.25 158 PHE A C 1
ATOM 1193 O O . PHE A 1 158 ? -12.163 -5.633 -21.173 1.00 98.25 158 PHE A O 1
ATOM 1200 N N . VAL A 1 159 ? -10.673 -5.342 -19.515 1.00 97.62 159 VAL A N 1
ATOM 1201 C CA . VAL A 1 159 ? -11.681 -5.369 -18.428 1.00 97.62 159 VAL A CA 1
ATOM 1202 C C . VAL A 1 159 ? -12.456 -4.052 -18.330 1.00 97.62 159 VAL A C 1
ATOM 1204 O O . VAL A 1 159 ? -13.582 -4.018 -17.841 1.00 97.62 159 VAL A O 1
ATOM 1207 N N . ARG A 1 160 ? -11.855 -2.948 -18.793 1.00 96.75 160 ARG A N 1
ATOM 1208 C CA . ARG A 1 160 ? -12.419 -1.589 -18.824 1.00 96.75 160 ARG A CA 1
ATOM 1209 C C . ARG A 1 160 ? -11.890 -0.832 -20.050 1.00 96.75 160 ARG A C 1
ATOM 1211 O O . ARG A 1 160 ? -10.805 -1.163 -20.527 1.00 96.75 160 ARG A O 1
ATOM 1218 N N . PRO A 1 161 ? -12.596 0.200 -20.550 1.00 96.69 161 PRO A N 1
ATOM 1219 C CA . PRO A 1 161 ? -12.120 1.001 -21.676 1.00 96.69 161 PRO A CA 1
ATOM 1220 C C . PRO A 1 161 ? -10.729 1.608 -21.445 1.00 96.69 161 PRO A C 1
ATOM 1222 O O . PRO A 1 161 ? -10.363 1.957 -20.322 1.00 96.69 161 PRO A O 1
ATOM 1225 N N . SER A 1 162 ? -9.970 1.777 -22.529 1.00 97.56 162 SER A N 1
ATOM 1226 C CA . SER A 1 162 ? -8.686 2.486 -22.488 1.00 97.56 162 SER A CA 1
ATOM 1227 C C . SER A 1 162 ? -8.880 3.972 -22.161 1.00 97.56 162 SER A C 1
ATOM 1229 O O . SER A 1 162 ? -9.894 4.565 -22.532 1.00 97.56 162 SER A O 1
ATOM 1231 N N . HIS A 1 163 ? -7.894 4.583 -21.498 1.00 97.75 163 HIS A N 1
ATOM 1232 C CA . HIS A 1 163 ? -7.915 6.002 -21.113 1.00 97.75 163 HIS A CA 1
ATOM 1233 C C . HIS A 1 163 ? -6.720 6.753 -21.698 1.00 97.75 163 HIS A C 1
ATOM 1235 O O . HIS A 1 163 ? -5.646 6.174 -21.858 1.00 97.75 163 HIS A O 1
ATOM 1241 N N . PHE A 1 164 ? -6.885 8.043 -21.991 1.00 97.75 164 PHE A N 1
ATOM 1242 C CA . PHE A 1 164 ? -5.861 8.859 -22.647 1.00 97.75 164 PHE A CA 1
ATOM 1243 C C . PHE A 1 164 ? -5.718 10.223 -21.966 1.00 97.75 164 PHE A C 1
ATOM 1245 O O . PHE A 1 164 ? -6.710 10.903 -21.718 1.00 97.75 164 PHE A O 1
ATOM 1252 N N . MET A 1 165 ? -4.481 10.648 -21.708 1.00 97.81 165 MET A N 1
ATOM 1253 C CA . MET A 1 165 ? -4.134 11.996 -21.242 1.00 97.81 165 MET A CA 1
ATOM 1254 C C . MET A 1 165 ? -3.278 12.691 -22.303 1.00 97.81 165 MET A C 1
ATOM 1256 O O . MET A 1 165 ? -2.410 12.066 -22.917 1.00 97.81 165 MET A O 1
ATOM 1260 N N . LYS A 1 166 ? -3.514 13.987 -22.526 1.00 96.56 166 LYS A N 1
ATOM 1261 C CA . LYS A 1 166 ? -2.769 14.775 -23.514 1.00 96.56 166 LYS A CA 1
ATOM 1262 C C . LYS A 1 166 ? -2.429 16.159 -22.979 1.00 96.56 166 LYS A C 1
ATOM 1264 O O . LYS A 1 166 ? -3.271 16.837 -22.396 1.00 96.56 166 LYS A O 1
ATOM 1269 N N . ARG A 1 167 ? -1.216 16.607 -23.291 1.00 95.81 167 ARG A N 1
ATOM 1270 C CA . ARG A 1 167 ? -0.742 17.975 -23.102 1.00 95.81 167 ARG A CA 1
ATOM 1271 C C . ARG A 1 167 ? 0.036 18.427 -24.332 1.00 95.81 167 ARG A C 1
ATOM 1273 O O . ARG A 1 167 ? 0.897 17.696 -24.803 1.00 95.81 167 ARG A O 1
ATOM 1280 N N . GLY A 1 168 ? -0.234 19.633 -24.829 1.00 96.06 168 GLY A N 1
ATOM 1281 C CA . GLY A 1 168 ? 0.452 20.153 -26.016 1.00 96.06 168 GLY A CA 1
ATOM 1282 C C . GLY A 1 168 ? 0.306 19.229 -27.234 1.00 96.06 168 GLY A C 1
ATOM 1283 O O . GLY A 1 168 ? -0.683 18.502 -27.356 1.00 96.06 168 GLY A O 1
ATOM 1284 N N . ASP A 1 169 ? 1.294 19.258 -28.127 1.00 97.56 169 ASP A N 1
ATOM 1285 C CA . ASP A 1 169 ? 1.358 18.387 -29.301 1.00 97.56 169 ASP A CA 1
ATOM 1286 C C . ASP A 1 169 ? 2.632 17.532 -29.286 1.00 97.56 169 ASP A C 1
ATOM 1288 O O . ASP A 1 169 ? 3.696 17.962 -29.731 1.00 97.56 169 ASP A O 1
ATOM 1292 N N . ALA A 1 170 ? 2.522 16.327 -28.716 1.00 97.56 170 ALA A N 1
ATOM 1293 C CA . ALA A 1 170 ? 3.652 15.412 -28.571 1.00 97.56 170 ALA A CA 1
ATOM 1294 C C . ALA A 1 170 ? 4.198 14.944 -29.925 1.00 97.56 170 ALA A C 1
ATOM 1296 O O . ALA A 1 170 ? 5.408 14.841 -30.067 1.00 97.56 170 ALA A O 1
ATOM 1297 N N . ALA A 1 171 ? 3.338 14.735 -30.927 1.00 97.69 171 ALA A N 1
ATOM 1298 C CA . ALA A 1 171 ? 3.765 14.263 -32.243 1.00 97.69 171 ALA A CA 1
ATOM 1299 C C . ALA A 1 171 ? 4.709 15.272 -32.915 1.00 97.69 171 ALA A C 1
ATOM 1301 O O . ALA A 1 171 ? 5.822 14.920 -33.295 1.00 97.69 171 ALA A O 1
ATOM 1302 N N . THR A 1 172 ? 4.308 16.547 -32.957 1.00 98.00 172 THR A N 1
ATOM 1303 C CA . THR A 1 172 ? 5.147 17.627 -33.503 1.00 98.00 172 THR A CA 1
ATOM 1304 C C . THR A 1 172 ? 6.446 17.803 -32.704 1.00 98.00 172 THR A C 1
ATOM 1306 O O . THR A 1 172 ? 7.516 18.016 -33.280 1.00 98.00 172 THR A O 1
ATOM 1309 N N . ALA A 1 173 ? 6.383 17.709 -31.371 1.00 97.81 173 ALA A N 1
ATOM 1310 C CA . ALA A 1 173 ? 7.565 17.832 -30.518 1.00 97.81 173 ALA A CA 1
ATOM 1311 C C . ALA A 1 173 ? 8.573 16.686 -30.725 1.00 97.81 173 ALA A C 1
ATOM 1313 O O . ALA A 1 173 ? 9.774 16.928 -30.676 1.00 97.81 173 ALA A O 1
ATOM 1314 N N . LEU A 1 174 ? 8.095 15.466 -30.981 1.00 98.25 174 LEU A N 1
ATOM 1315 C CA . LEU A 1 174 ? 8.930 14.300 -31.273 1.00 98.25 174 LEU A CA 1
ATOM 1316 C C . LEU A 1 174 ? 9.545 14.372 -32.675 1.00 98.25 174 LEU A C 1
ATOM 1318 O O . LEU A 1 174 ? 10.734 14.113 -32.834 1.00 98.25 174 LEU A O 1
ATOM 1322 N N . GLU A 1 175 ? 8.768 14.778 -33.682 1.00 97.69 175 GLU A N 1
ATOM 1323 C CA . GLU A 1 175 ? 9.245 14.911 -35.066 1.00 97.69 175 GLU A CA 1
ATOM 1324 C C . GLU A 1 175 ? 10.319 15.999 -35.218 1.00 97.69 175 GLU A C 1
ATOM 1326 O O . GLU A 1 175 ? 11.252 15.851 -36.006 1.00 97.69 175 GLU A O 1
ATOM 1331 N N . SER A 1 176 ? 10.212 17.085 -34.448 1.00 96.81 176 SER A N 1
ATOM 1332 C CA . SER A 1 176 ? 11.166 18.202 -34.488 1.00 96.81 176 SER A CA 1
ATOM 1333 C C . SER A 1 176 ? 12.362 18.056 -33.541 1.00 96.81 176 SER A C 1
ATOM 1335 O O . SER A 1 176 ? 13.256 18.906 -33.572 1.00 96.81 176 SER A O 1
ATOM 1337 N N . ALA A 1 177 ? 12.400 17.017 -32.702 1.00 98.12 177 ALA A N 1
ATOM 1338 C CA . ALA A 1 177 ? 13.458 16.840 -31.716 1.00 98.12 177 ALA A CA 1
ATOM 1339 C C . ALA A 1 177 ? 14.796 16.443 -32.376 1.00 98.12 177 ALA A C 1
ATOM 1341 O O . ALA A 1 177 ? 14.842 15.458 -33.115 1.00 98.12 177 ALA A O 1
ATOM 1342 N N . PRO A 1 178 ? 15.910 17.140 -32.073 1.00 97.56 178 PRO A N 1
ATOM 1343 C CA . PRO A 1 178 ? 17.247 16.745 -32.523 1.00 97.56 178 PRO A CA 1
ATOM 1344 C C . PRO A 1 178 ? 17.663 15.329 -32.110 1.00 97.56 178 PRO A C 1
ATOM 1346 O O . PRO A 1 178 ? 18.407 14.669 -32.833 1.00 97.56 178 PRO A O 1
ATOM 1349 N N . ILE A 1 179 ? 17.208 14.871 -30.941 1.00 98.12 179 ILE A N 1
ATOM 1350 C CA . ILE A 1 179 ? 17.511 13.544 -30.405 1.00 98.12 179 ILE A CA 1
ATOM 1351 C C . ILE A 1 179 ? 16.195 12.864 -30.049 1.00 98.12 179 ILE A C 1
ATOM 1353 O O . ILE A 1 179 ? 15.391 13.416 -29.298 1.00 98.12 179 ILE A O 1
ATOM 1357 N N . ARG A 1 180 ? 16.002 11.645 -30.556 1.00 98.06 180 ARG A N 1
ATOM 1358 C CA . ARG A 1 180 ? 14.836 10.804 -30.284 1.00 98.06 180 ARG A CA 1
ATOM 1359 C C . ARG A 1 180 ? 15.291 9.470 -29.714 1.00 98.06 180 ARG A C 1
ATOM 1361 O O . ARG A 1 180 ? 16.201 8.842 -30.253 1.00 98.06 180 ARG A O 1
ATOM 1368 N N . ILE A 1 181 ? 14.651 9.055 -28.630 1.00 98.06 181 ILE A N 1
ATOM 1369 C CA . ILE A 1 181 ? 14.932 7.797 -27.941 1.00 98.06 181 ILE A CA 1
ATOM 1370 C C . ILE A 1 181 ? 13.626 7.023 -27.804 1.00 98.06 181 ILE A C 1
ATOM 1372 O O . ILE A 1 181 ? 12.606 7.582 -27.406 1.00 98.06 181 ILE A O 1
ATOM 1376 N N . GLU A 1 182 ? 13.683 5.728 -28.091 1.00 97.94 182 GLU A N 1
ATOM 1377 C CA . GLU A 1 182 ? 12.576 4.790 -27.917 1.00 97.94 182 GLU A CA 1
ATOM 1378 C C . GLU A 1 182 ? 12.975 3.697 -26.928 1.00 97.94 182 GLU A C 1
ATOM 1380 O O . GLU A 1 182 ? 14.133 3.275 -26.873 1.00 97.94 182 GLU A O 1
ATOM 1385 N N . GLY A 1 183 ? 12.016 3.236 -26.130 1.00 95.19 183 GLY A N 1
ATOM 1386 C CA . GLY A 1 183 ? 12.249 2.172 -25.167 1.00 95.19 183 GLY A CA 1
ATOM 1387 C C . GLY A 1 183 ? 10.992 1.391 -24.826 1.00 95.19 183 GLY A C 1
ATOM 1388 O O . GLY A 1 183 ? 9.862 1.866 -24.955 1.00 95.19 183 GLY A O 1
ATOM 1389 N N . HIS A 1 184 ? 11.213 0.164 -24.373 1.00 94.75 184 HIS A N 1
ATOM 1390 C CA . HIS A 1 184 ? 10.186 -0.715 -23.841 1.00 94.75 184 HIS A CA 1
ATOM 1391 C C . HIS A 1 184 ? 10.660 -1.256 -22.497 1.00 94.75 184 HIS A C 1
ATOM 1393 O O . HIS A 1 184 ? 11.849 -1.490 -22.291 1.00 94.75 184 HIS A O 1
ATOM 1399 N N . ILE A 1 185 ? 9.725 -1.435 -21.576 1.00 94.25 185 ILE A N 1
ATOM 1400 C CA . ILE A 1 185 ? 10.005 -1.915 -20.231 1.00 94.25 185 ILE A CA 1
ATOM 1401 C C . ILE A 1 185 ? 8.890 -2.854 -19.797 1.00 94.25 185 ILE A C 1
ATOM 1403 O O . ILE A 1 185 ? 7.705 -2.559 -19.956 1.00 94.25 185 ILE A O 1
ATOM 1407 N N . HIS A 1 186 ? 9.293 -3.984 -19.228 1.00 94.75 186 HIS A N 1
ATOM 1408 C CA . HIS A 1 186 ? 8.389 -4.952 -18.638 1.00 94.75 186 HIS A CA 1
ATOM 1409 C C . HIS A 1 186 ? 8.649 -5.053 -17.137 1.00 94.75 186 HIS A C 1
ATOM 1411 O O . HIS A 1 186 ? 9.776 -5.315 -16.711 1.00 94.75 186 HIS A O 1
ATOM 1417 N N . MET A 1 187 ? 7.603 -4.822 -16.352 1.00 96.38 187 MET A N 1
ATOM 1418 C CA . MET A 1 187 ? 7.626 -4.842 -14.894 1.00 96.38 187 MET A CA 1
ATOM 1419 C C . MET A 1 187 ? 6.665 -5.903 -14.399 1.00 96.38 187 MET A C 1
ATOM 1421 O O . MET A 1 187 ? 5.453 -5.709 -14.488 1.00 96.38 187 MET A O 1
ATOM 1425 N N . ARG A 1 188 ? 7.196 -6.996 -13.851 1.00 96.31 188 ARG A N 1
ATOM 1426 C CA . ARG A 1 188 ? 6.368 -8.085 -13.324 1.00 96.31 188 ARG A CA 1
ATOM 1427 C C . ARG A 1 188 ? 5.529 -7.660 -12.118 1.00 96.31 188 ARG A C 1
ATOM 1429 O O . ARG A 1 188 ? 5.794 -6.645 -11.466 1.00 96.31 188 ARG A O 1
ATOM 1436 N N . GLY A 1 189 ? 4.499 -8.452 -11.834 1.00 96.88 189 GLY A N 1
ATOM 1437 C CA . GLY A 1 189 ? 3.657 -8.288 -10.649 1.00 96.88 189 GLY A CA 1
ATOM 1438 C C . GLY A 1 189 ? 4.381 -8.587 -9.326 1.00 96.88 189 GLY A C 1
ATOM 1439 O O . GLY A 1 189 ? 5.562 -8.921 -9.295 1.00 96.88 189 GLY A O 1
ATOM 1440 N N . GLN A 1 190 ? 3.646 -8.477 -8.219 1.00 98.50 190 GLN A N 1
ATOM 1441 C CA . GLN A 1 190 ? 4.146 -8.681 -6.853 1.00 98.50 190 GLN A CA 1
ATOM 1442 C C . GLN A 1 190 ? 3.040 -9.258 -5.957 1.00 98.50 190 GLN A C 1
ATOM 1444 O O . GLN A 1 190 ? 1.900 -8.794 -6.011 1.00 98.50 190 GLN A O 1
ATOM 1449 N N . GLU A 1 191 ? 3.383 -10.228 -5.113 1.00 98.25 191 GLU A N 1
ATOM 1450 C CA . GLU A 1 191 ? 2.534 -10.772 -4.046 1.00 98.25 191 GLU A CA 1
ATOM 1451 C C . GLU A 1 191 ? 2.618 -9.901 -2.786 1.00 98.25 191 GLU A C 1
ATOM 1453 O O . GLU A 1 191 ? 3.701 -9.461 -2.391 1.00 98.25 191 GLU A O 1
ATOM 1458 N N . HIS A 1 192 ? 1.485 -9.612 -2.137 1.00 98.50 192 HIS A N 1
ATOM 1459 C CA . HIS A 1 192 ? 1.461 -8.738 -0.952 1.00 98.50 192 HIS A CA 1
ATOM 1460 C C . HIS A 1 192 ? 2.241 -9.319 0.208 1.00 98.50 192 HIS A C 1
ATOM 1462 O O . HIS A 1 192 ? 2.866 -8.577 0.966 1.00 98.50 192 HIS A O 1
ATOM 1468 N N . PHE A 1 193 ? 2.153 -10.642 0.354 1.00 98.06 193 PHE A N 1
ATOM 1469 C CA . PHE A 1 193 ? 2.854 -11.411 1.370 1.00 98.06 193 PHE A CA 1
ATOM 1470 C C . PHE A 1 193 ? 2.658 -10.836 2.786 1.00 98.06 193 PHE A C 1
ATOM 1472 O O . PHE A 1 193 ? 3.547 -10.888 3.637 1.00 98.06 193 PHE A O 1
ATOM 1479 N N . TYR A 1 194 ? 1.466 -10.292 3.069 1.00 98.06 194 TYR A N 1
ATOM 1480 C CA . TYR A 1 194 ? 1.049 -9.988 4.439 1.00 98.06 194 TYR A CA 1
ATOM 1481 C C . TYR A 1 194 ? 1.243 -11.238 5.299 1.00 98.06 194 TYR A C 1
ATOM 1483 O O . TYR A 1 194 ? 0.884 -12.328 4.868 1.00 98.06 194 TYR A O 1
ATOM 1491 N N . LEU A 1 195 ? 1.855 -11.129 6.480 1.00 97.25 195 LEU A N 1
ATOM 1492 C CA . LEU A 1 195 ? 2.240 -12.315 7.256 1.00 97.25 195 LEU A CA 1
ATOM 1493 C C . LEU A 1 195 ? 1.024 -13.082 7.789 1.00 97.25 195 LEU A C 1
ATOM 1495 O O . LEU A 1 195 ? 1.029 -14.311 7.776 1.00 97.25 195 LEU A O 1
ATOM 1499 N N . GLU A 1 196 ? -0.032 -12.372 8.183 1.00 97.94 196 GLU A N 1
ATOM 1500 C CA . GLU A 1 196 ? -1.352 -12.959 8.422 1.00 97.94 196 GLU A CA 1
ATOM 1501 C C . GLU A 1 196 ? -2.076 -13.089 7.079 1.00 97.94 196 GLU A C 1
ATOM 1503 O O . GLU A 1 196 ? -2.381 -12.064 6.473 1.00 97.94 196 GLU A O 1
ATOM 1508 N N . GLY A 1 197 ? -2.363 -14.313 6.626 1.00 96.50 197 GLY A N 1
ATOM 1509 C CA . GLY A 1 197 ? -3.175 -14.559 5.426 1.00 96.50 197 GLY A CA 1
ATOM 1510 C C . GLY A 1 197 ? -4.608 -14.018 5.531 1.00 96.50 197 GLY A C 1
ATOM 1511 O O . GLY A 1 197 ? -5.001 -13.419 6.535 1.00 96.50 197 GLY A O 1
ATOM 1512 N N . GLN A 1 198 ? -5.416 -14.240 4.501 1.00 98.25 198 GLN A N 1
ATOM 1513 C CA . GLN A 1 198 ? -6.842 -13.938 4.533 1.00 98.25 198 GLN A CA 1
ATOM 1514 C C . GLN A 1 198 ? -7.542 -14.792 5.593 1.00 98.25 198 GLN A C 1
ATOM 1516 O O . GLN A 1 198 ? -7.392 -16.018 5.643 1.00 98.25 198 GLN A O 1
ATOM 1521 N N . VAL A 1 199 ? -8.323 -14.133 6.446 1.00 98.19 199 VAL A N 1
ATOM 1522 C CA . VAL A 1 199 ? -9.040 -14.782 7.542 1.00 98.19 199 VAL A CA 1
ATOM 1523 C C . VAL A 1 199 ? -10.343 -14.052 7.845 1.00 98.19 199 VAL A C 1
ATOM 1525 O O . VAL A 1 199 ? -10.413 -12.822 7.853 1.00 98.19 199 VAL A O 1
ATOM 1528 N N . SER A 1 200 ? -11.391 -14.829 8.095 1.00 98.50 200 SER A N 1
ATOM 1529 C CA . SER A 1 200 ? -12.709 -14.354 8.502 1.00 98.50 200 SER A CA 1
ATOM 1530 C C . SER A 1 200 ? -13.315 -15.283 9.550 1.00 98.50 200 SER A C 1
ATOM 1532 O O . SER A 1 200 ? -13.130 -16.502 9.527 1.00 98.50 200 SER A O 1
ATOM 1534 N N . TYR A 1 201 ? -14.041 -14.693 10.489 1.00 98.81 201 TYR A N 1
ATOM 1535 C CA . TYR A 1 201 ? -14.789 -15.376 11.529 1.00 98.81 201 TYR A CA 1
ATOM 1536 C C . TYR A 1 201 ? -16.123 -14.654 11.723 1.00 98.81 201 TYR A C 1
ATOM 1538 O O . TYR A 1 201 ? -16.145 -13.474 12.060 1.00 98.81 201 TYR A O 1
ATOM 1546 N N . VAL A 1 202 ? -17.232 -15.344 11.470 1.00 98.88 202 VAL A N 1
ATOM 1547 C CA . VAL A 1 202 ? -18.578 -14.763 11.512 1.00 98.88 202 VAL A CA 1
ATOM 1548 C C . VAL A 1 202 ? -19.408 -15.473 12.567 1.00 98.88 202 VAL A C 1
ATOM 1550 O O . VAL A 1 202 ? -19.422 -16.702 12.630 1.00 98.88 202 VAL A O 1
ATOM 1553 N N . VAL A 1 203 ? -20.093 -14.692 13.399 1.00 98.62 203 VAL A N 1
ATOM 1554 C CA . VAL A 1 203 ? -20.924 -15.170 14.505 1.00 98.62 203 VAL A CA 1
ATOM 1555 C C . VAL A 1 203 ? -22.363 -14.699 14.281 1.00 98.62 203 VAL A C 1
ATOM 1557 O O . VAL A 1 203 ? -22.565 -13.498 14.096 1.00 98.62 203 VAL A O 1
ATOM 1560 N N . PRO A 1 204 ? -23.364 -15.596 14.290 1.00 98.19 204 PRO A N 1
ATOM 1561 C CA . PRO A 1 204 ? -24.762 -15.187 14.258 1.00 98.19 204 PRO A CA 1
ATOM 1562 C C . PRO A 1 204 ? -25.179 -14.533 15.581 1.00 98.19 204 PRO A C 1
ATOM 1564 O O . PRO A 1 204 ? -24.785 -14.981 16.661 1.00 98.19 204 PRO A O 1
ATOM 1567 N N . CYS A 1 205 ? -25.985 -13.482 15.482 1.00 97.12 205 CYS A N 1
ATOM 1568 C CA . CYS A 1 205 ? -26.584 -12.778 16.611 1.00 97.12 205 CYS A CA 1
ATOM 1569 C C . CYS A 1 205 ? -27.974 -13.349 16.941 1.00 97.12 205 CYS A C 1
ATOM 1571 O O . CYS A 1 205 ? -28.624 -13.983 16.109 1.00 97.12 205 CYS A O 1
ATOM 1573 N N . ASP A 1 206 ? -28.453 -13.110 18.162 1.00 94.38 206 ASP A N 1
ATOM 1574 C CA . ASP A 1 206 ? -29.769 -13.557 18.640 1.00 94.38 206 ASP A CA 1
ATOM 1575 C C . ASP A 1 206 ? -30.948 -12.859 17.941 1.00 94.38 206 ASP A C 1
ATOM 1577 O O . ASP A 1 206 ? -32.036 -13.427 17.847 1.00 94.38 206 ASP A O 1
ATOM 1581 N N . ASP A 1 207 ? -30.720 -11.663 17.402 1.00 94.50 207 ASP A N 1
ATOM 1582 C CA . ASP A 1 207 ? -31.658 -10.904 16.571 1.00 94.50 207 ASP A CA 1
ATOM 1583 C C . ASP A 1 207 ? -31.682 -11.336 15.089 1.00 94.50 207 ASP A C 1
ATOM 1585 O O . ASP A 1 207 ? -32.414 -10.756 14.285 1.00 94.50 207 ASP A O 1
ATOM 1589 N N . GLY A 1 208 ? -30.910 -12.365 14.719 1.00 94.00 208 GLY A N 1
ATOM 1590 C CA . GLY A 1 208 ? -30.780 -12.854 13.344 1.00 94.00 208 GLY A CA 1
ATOM 1591 C C . GLY A 1 208 ? -29.769 -12.082 12.488 1.00 94.00 208 GLY A C 1
ATOM 1592 O O . GLY A 1 208 ? -29.633 -12.386 11.300 1.00 94.00 208 GLY A O 1
ATOM 1593 N N . GLY A 1 209 ? -29.064 -11.105 13.069 1.00 98.12 209 GLY A N 1
ATOM 1594 C CA . GLY A 1 209 ? -27.932 -10.420 12.452 1.00 98.12 209 GLY A CA 1
ATOM 1595 C C . GLY A 1 209 ? -26.632 -11.230 12.474 1.00 98.12 209 GLY A C 1
ATOM 1596 O O . GLY A 1 209 ? -26.590 -12.382 12.908 1.00 98.12 209 GLY A O 1
ATOM 1597 N N . LEU A 1 210 ? -25.545 -10.612 12.006 1.00 98.81 210 LEU A N 1
ATOM 1598 C CA . LEU A 1 210 ? -24.208 -11.208 11.942 1.00 98.81 210 LEU A CA 1
ATOM 1599 C C . LEU A 1 210 ? -23.147 -10.249 12.496 1.00 98.81 210 LEU A C 1
ATOM 1601 O O . LEU A 1 210 ? -23.074 -9.087 12.093 1.00 98.81 210 LEU A O 1
ATOM 1605 N N . GLU A 1 211 ? -22.257 -10.752 13.351 1.00 98.75 211 GLU A N 1
ATOM 1606 C CA . GLU A 1 211 ? -21.007 -10.075 13.704 1.00 98.75 211 GLU A CA 1
ATOM 1607 C C . GLU A 1 211 ? -19.836 -10.701 12.932 1.00 98.75 211 GLU A C 1
ATOM 1609 O O . GLU A 1 211 ? -19.560 -11.896 13.033 1.00 98.75 211 GLU A O 1
ATOM 1614 N N . VAL A 1 212 ? -19.152 -9.882 12.135 1.00 98.81 212 VAL A N 1
ATOM 1615 C CA . VAL A 1 212 ? -18.103 -10.283 11.195 1.00 98.81 212 VAL A CA 1
ATOM 1616 C C . VAL A 1 212 ? -16.753 -9.779 11.689 1.00 98.81 212 VAL A C 1
ATOM 1618 O O . VAL A 1 212 ? -16.466 -8.584 11.657 1.00 98.81 212 VAL A O 1
ATOM 1621 N N . TYR A 1 213 ? -15.883 -10.695 12.089 1.00 98.75 213 TYR A N 1
ATOM 1622 C CA . TYR A 1 213 ? -14.478 -10.434 12.376 1.00 98.75 213 TYR A CA 1
ATOM 1623 C C . TYR A 1 213 ? -13.660 -10.803 11.141 1.00 98.75 213 TYR A C 1
ATOM 1625 O O . TYR A 1 213 ? -13.652 -11.958 10.724 1.00 98.75 213 TYR A O 1
ATOM 1633 N N . THR A 1 214 ? -12.972 -9.844 10.530 1.00 98.31 214 THR A N 1
ATOM 1634 C CA . THR A 1 214 ? -12.192 -10.103 9.310 1.00 98.31 214 THR A CA 1
ATOM 1635 C C . THR A 1 214 ? -10.896 -9.303 9.293 1.00 98.31 214 THR A C 1
ATOM 1637 O O . THR A 1 214 ? -10.797 -8.232 9.896 1.00 98.31 214 THR A O 1
ATOM 1640 N N . SER A 1 215 ? -9.886 -9.834 8.611 1.00 98.25 215 SER A N 1
ATOM 1641 C CA . SER A 1 215 ? -8.648 -9.114 8.327 1.00 98.25 215 SER A CA 1
ATOM 1642 C C . SER A 1 215 ? -8.850 -8.297 7.044 1.00 98.25 215 SER A C 1
ATOM 1644 O O . SER A 1 215 ? -8.620 -8.794 5.948 1.00 98.25 215 SER A O 1
ATOM 1646 N N . SER A 1 216 ? -9.353 -7.062 7.172 1.00 98.12 216 SER A N 1
ATOM 1647 C CA . SER A 1 216 ? -9.727 -6.202 6.034 1.00 98.12 216 SER A CA 1
ATOM 1648 C C . SER A 1 216 ? -9.389 -4.726 6.268 1.00 98.12 216 SER A C 1
ATOM 1650 O O . SER A 1 216 ? -9.532 -4.204 7.374 1.00 98.12 216 SER A O 1
ATOM 1652 N N . GLN A 1 217 ? -8.989 -4.033 5.201 1.00 98.62 217 GLN A N 1
ATOM 1653 C CA . GLN A 1 217 ? -8.781 -2.584 5.166 1.00 98.62 217 GLN A CA 1
ATOM 1654 C C . GLN A 1 217 ? -10.086 -1.808 4.933 1.00 98.62 217 GLN A C 1
ATOM 1656 O O . GLN A 1 217 ? -10.097 -0.590 5.144 1.00 98.62 217 GLN A O 1
ATOM 1661 N N . HIS A 1 218 ? -11.164 -2.482 4.511 1.00 97.88 218 HIS A N 1
ATOM 1662 C CA . HIS A 1 218 ? -12.439 -1.872 4.131 1.00 97.88 218 HIS A CA 1
ATOM 1663 C C . HIS A 1 218 ? -13.639 -2.541 4.828 1.00 97.88 218 HIS A C 1
ATOM 1665 O O . HIS A 1 218 ? -14.454 -3.217 4.203 1.00 97.88 218 HIS A O 1
ATOM 1671 N N . PRO A 1 219 ? -13.809 -2.327 6.145 1.00 97.75 219 PRO A N 1
ATOM 1672 C CA . PRO A 1 219 ? -14.873 -2.982 6.907 1.00 97.75 219 PRO A CA 1
ATOM 1673 C C . PRO A 1 219 ? -16.289 -2.649 6.414 1.00 97.75 219 PRO A C 1
ATOM 1675 O O . PRO A 1 219 ? -17.172 -3.491 6.527 1.00 97.75 219 PRO A O 1
ATOM 1678 N N . SER A 1 220 ? -16.516 -1.450 5.862 1.00 97.75 220 SER A N 1
ATOM 1679 C CA . SER A 1 220 ? -17.833 -1.075 5.324 1.00 97.75 220 SER A CA 1
ATOM 1680 C C . SER A 1 220 ? -18.192 -1.821 4.035 1.00 97.75 220 SER A C 1
ATOM 1682 O O . SER A 1 220 ? -19.349 -2.180 3.873 1.00 97.75 220 SER A O 1
ATOM 1684 N N . GLU A 1 221 ? -17.237 -2.101 3.145 1.00 97.50 221 GLU A N 1
ATOM 1685 C CA . GLU A 1 221 ? -17.506 -2.920 1.952 1.00 97.50 221 GLU A CA 1
ATOM 1686 C C . GLU A 1 221 ? -17.808 -4.367 2.349 1.00 97.50 221 GLU A C 1
ATOM 1688 O O . GLU A 1 221 ? -18.803 -4.936 1.912 1.00 97.50 221 GLU A O 1
ATOM 1693 N N . VAL A 1 222 ? -17.027 -4.935 3.276 1.00 98.50 222 VAL A N 1
ATOM 1694 C CA . VAL A 1 222 ? -17.306 -6.279 3.804 1.00 98.50 222 VAL A CA 1
ATOM 1695 C C . VAL A 1 222 ? -18.703 -6.357 4.425 1.00 98.50 222 VAL A C 1
ATOM 1697 O O . VAL A 1 222 ? -19.415 -7.329 4.192 1.00 98.50 222 VAL A O 1
ATOM 1700 N N . GLN A 1 223 ? -19.114 -5.348 5.199 1.00 98.69 223 GLN A N 1
ATOM 1701 C CA . GLN A 1 223 ? -20.468 -5.274 5.754 1.00 98.69 223 GLN A CA 1
ATOM 1702 C C . GLN A 1 223 ? -21.532 -5.317 4.651 1.00 98.69 223 GLN A C 1
ATOM 1704 O O . GLN A 1 223 ? -22.492 -6.076 4.770 1.00 98.69 223 GLN A O 1
ATOM 1709 N N . GLN A 1 224 ? -21.364 -4.499 3.607 1.00 98.12 224 GLN A N 1
ATOM 1710 C CA . GLN A 1 224 ? -22.306 -4.389 2.493 1.00 98.12 224 GLN A CA 1
ATOM 1711 C C . GLN A 1 224 ? -22.428 -5.715 1.743 1.00 98.12 224 GLN A C 1
ATOM 1713 O O . GLN A 1 224 ? -23.525 -6.260 1.649 1.00 98.12 224 GLN A O 1
ATOM 1718 N N . LEU A 1 225 ? -21.299 -6.286 1.321 1.00 98.44 225 LEU A N 1
ATOM 1719 C CA . LEU A 1 225 ? -21.274 -7.528 0.553 1.00 98.44 225 LEU A CA 1
ATOM 1720 C C . LEU A 1 225 ? -21.800 -8.715 1.368 1.00 98.44 225 LEU A C 1
ATOM 1722 O O . LEU A 1 225 ? -22.616 -9.484 0.871 1.00 98.44 225 LEU A O 1
ATOM 1726 N N . VAL A 1 226 ? -21.427 -8.844 2.650 1.00 98.75 226 VAL A N 1
ATOM 1727 C CA . VAL A 1 226 ? -21.979 -9.903 3.517 1.00 98.75 226 VAL A CA 1
ATOM 1728 C C . VAL A 1 226 ? -23.494 -9.759 3.659 1.00 98.75 226 VAL A C 1
ATOM 1730 O O . VAL A 1 226 ? -24.210 -10.759 3.618 1.00 98.75 226 VAL A O 1
ATOM 1733 N N . ALA A 1 227 ? -24.001 -8.540 3.824 1.00 98.62 227 ALA A N 1
ATOM 1734 C CA . ALA A 1 227 ? -25.432 -8.293 3.928 1.00 98.62 227 ALA A CA 1
ATOM 1735 C C . ALA A 1 227 ? -26.169 -8.651 2.622 1.00 98.62 227 ALA A C 1
ATOM 1737 O O . ALA A 1 227 ? -27.184 -9.342 2.662 1.00 98.62 227 ALA A O 1
ATOM 1738 N N . GLU A 1 228 ? -25.618 -8.280 1.467 1.00 98.25 228 GLU A N 1
ATOM 1739 C CA . GLU A 1 228 ? -26.190 -8.565 0.146 1.00 98.25 228 GLU A CA 1
ATOM 1740 C C . GLU A 1 228 ? -26.235 -10.060 -0.179 1.00 98.25 228 GLU A C 1
ATOM 1742 O O . GLU A 1 228 ? -27.287 -10.567 -0.572 1.00 98.25 228 GLU A O 1
ATOM 1747 N N . VAL A 1 229 ? -25.137 -10.793 0.034 1.00 98.50 229 VAL A N 1
ATOM 1748 C CA . VAL A 1 229 ? -25.090 -12.240 -0.248 1.00 98.50 229 VAL A CA 1
ATOM 1749 C C . VAL A 1 229 ? -25.893 -13.063 0.756 1.00 98.50 229 VAL A C 1
ATOM 1751 O O . VAL A 1 229 ? -26.186 -14.227 0.495 1.00 98.50 229 VAL A O 1
ATOM 1754 N N . THR A 1 230 ? -26.230 -12.496 1.919 1.00 98.44 230 THR A N 1
ATOM 1755 C CA . THR A 1 230 ? -27.061 -13.162 2.929 1.00 98.44 230 THR A CA 1
ATOM 1756 C C . THR A 1 230 ? -28.514 -12.707 2.912 1.00 98.44 230 THR A C 1
ATOM 1758 O O . THR A 1 230 ? -29.292 -13.279 3.671 1.00 98.44 230 THR A O 1
ATOM 1761 N N . ASP A 1 231 ? -28.909 -11.745 2.073 1.00 97.88 231 ASP A N 1
ATOM 1762 C CA . ASP A 1 231 ? -30.227 -11.089 2.117 1.00 97.88 231 ASP A CA 1
ATOM 1763 C C . ASP A 1 231 ? -30.557 -10.563 3.528 1.00 97.88 231 ASP A C 1
ATOM 1765 O O . ASP A 1 231 ? -31.529 -10.953 4.183 1.00 97.88 231 ASP A O 1
ATOM 1769 N N . LEU A 1 232 ? -29.652 -9.745 4.062 1.00 98.31 232 LEU A N 1
ATOM 1770 C CA . LEU A 1 232 ? -29.827 -8.985 5.294 1.00 98.31 232 LEU A CA 1
ATOM 1771 C C . LEU A 1 232 ? -29.690 -7.488 4.990 1.00 98.31 232 LEU A C 1
ATOM 1773 O O . LEU A 1 232 ? -28.948 -7.097 4.092 1.00 98.31 232 LEU A O 1
ATOM 1777 N N . PRO A 1 233 ? -30.363 -6.606 5.743 1.00 98.00 233 PRO A N 1
ATOM 1778 C CA . PRO A 1 233 ? -30.085 -5.182 5.649 1.00 98.00 233 PRO A CA 1
ATOM 1779 C C . PRO A 1 233 ? -28.729 -4.852 6.295 1.00 98.00 233 PRO A C 1
ATOM 1781 O O . PRO A 1 233 ? -28.334 -5.479 7.276 1.00 98.00 233 PRO A O 1
ATOM 1784 N N . PHE A 1 234 ? -28.044 -3.802 5.824 1.00 98.00 234 PHE A N 1
ATOM 1785 C CA . PHE A 1 234 ? -26.699 -3.431 6.312 1.00 98.00 234 PHE A CA 1
ATOM 1786 C C . PHE A 1 234 ? -26.618 -3.236 7.832 1.00 98.00 234 PHE A C 1
ATOM 1788 O O . PHE A 1 234 ? -25.601 -3.548 8.440 1.00 98.00 234 PHE A O 1
ATOM 1795 N N . HIS A 1 235 ? -27.688 -2.752 8.469 1.00 97.62 235 HIS A N 1
ATOM 1796 C CA . HIS A 1 235 ? -27.726 -2.539 9.920 1.00 97.62 235 HIS A CA 1
ATOM 1797 C C . HIS A 1 235 ? -27.804 -3.836 10.743 1.00 97.62 235 HIS A C 1
ATOM 1799 O O . HIS A 1 235 ? -27.603 -3.782 11.952 1.00 97.62 235 HIS A O 1
ATOM 1805 N N . ALA A 1 236 ? -28.101 -4.978 10.116 1.00 98.38 236 ALA A N 1
ATOM 1806 C CA . ALA A 1 236 ? -28.087 -6.292 10.756 1.00 98.38 236 ALA A CA 1
ATOM 1807 C C . ALA A 1 236 ? -26.712 -6.979 10.658 1.00 98.38 236 ALA A C 1
ATOM 1809 O O . ALA A 1 236 ? -26.526 -8.060 11.207 1.00 98.38 236 ALA A O 1
ATOM 1810 N N . VAL A 1 237 ? -25.743 -6.374 9.965 1.00 98.75 237 VAL A N 1
ATOM 1811 C CA . VAL A 1 237 ? -24.382 -6.902 9.823 1.00 98.75 237 VAL A CA 1
ATOM 1812 C C . VAL A 1 237 ? -23.405 -5.908 10.429 1.00 98.75 237 VAL A C 1
ATOM 1814 O O . VAL A 1 237 ? -23.389 -4.741 10.053 1.00 98.75 237 VAL A O 1
ATOM 1817 N N . ASN A 1 238 ? -22.560 -6.358 11.351 1.00 98.44 238 ASN A N 1
ATOM 1818 C CA . ASN A 1 238 ? -21.546 -5.521 11.986 1.00 98.44 238 ASN A CA 1
ATOM 1819 C C . ASN A 1 238 ? -20.156 -6.078 11.705 1.00 98.44 238 ASN A C 1
ATOM 1821 O O . ASN A 1 238 ? -19.847 -7.193 12.116 1.00 98.44 238 ASN A O 1
ATOM 1825 N N . THR A 1 239 ? -19.293 -5.294 11.060 1.00 98.75 239 THR A N 1
ATOM 1826 C CA . THR A 1 239 ? -17.914 -5.703 10.771 1.00 98.75 239 THR A CA 1
ATOM 1827 C C . THR A 1 239 ? -16.944 -5.076 11.764 1.00 98.75 239 THR A C 1
ATOM 1829 O O . THR A 1 239 ? -16.996 -3.874 12.034 1.00 98.75 239 THR A O 1
ATOM 1832 N N . VAL A 1 240 ? -16.048 -5.900 12.309 1.00 98.56 240 VAL A N 1
ATOM 1833 C CA . VAL A 1 240 ? -15.116 -5.571 13.389 1.00 98.56 240 VAL A CA 1
ATOM 1834 C C . VAL A 1 240 ? -13.690 -5.887 12.954 1.00 98.56 240 VAL A C 1
ATOM 1836 O O . VAL A 1 240 ? -13.343 -7.039 12.700 1.00 98.56 240 VAL A O 1
ATOM 1839 N N . VAL A 1 241 ? -12.834 -4.865 12.938 1.00 98.44 241 VAL A N 1
ATOM 1840 C CA . VAL A 1 241 ? -11.412 -4.995 12.596 1.00 98.44 241 VAL A CA 1
ATOM 1841 C C . VAL A 1 241 ? -10.577 -4.352 13.696 1.00 98.44 241 VAL A C 1
ATOM 1843 O O . VAL A 1 241 ? -10.519 -3.128 13.817 1.00 98.44 241 VAL A O 1
ATOM 1846 N N . ARG A 1 242 ? -9.918 -5.167 14.533 1.00 96.69 242 ARG A N 1
ATOM 1847 C CA . ARG A 1 242 ? -9.007 -4.644 15.569 1.00 96.69 242 ARG A CA 1
ATOM 1848 C C . ARG A 1 242 ? -7.613 -4.353 15.026 1.00 96.69 242 ARG A C 1
ATOM 1850 O O . ARG A 1 242 ? -7.011 -3.362 15.441 1.00 96.69 242 ARG A O 1
ATOM 1857 N N . ARG A 1 243 ? -7.079 -5.264 14.213 1.00 97.25 243 ARG A N 1
ATOM 1858 C CA . ARG A 1 243 ? -5.758 -5.185 13.582 1.00 97.25 243 ARG A CA 1
ATOM 1859 C C . ARG A 1 243 ? -5.631 -6.228 12.469 1.00 97.25 243 ARG A C 1
ATOM 1861 O O . ARG A 1 243 ? -6.356 -7.218 12.499 1.00 97.25 243 ARG A O 1
ATOM 1868 N N . MET A 1 244 ? -4.675 -6.022 11.568 1.00 98.25 244 MET A N 1
ATOM 1869 C CA . MET A 1 244 ? -4.248 -6.975 10.538 1.00 98.25 244 MET A CA 1
ATOM 1870 C C . MET A 1 244 ? -2.743 -7.235 10.636 1.00 98.25 244 MET A C 1
ATOM 1872 O O . MET A 1 244 ? -1.970 -6.318 10.923 1.00 98.25 244 MET A O 1
ATOM 1876 N N . GLY A 1 245 ? -2.307 -8.460 10.347 1.00 97.88 245 GLY A N 1
ATOM 1877 C CA . GLY A 1 245 ? -0.893 -8.830 10.227 1.00 97.88 245 GLY A CA 1
ATOM 1878 C C . GLY A 1 245 ? -0.325 -8.469 8.854 1.00 97.88 245 GLY A C 1
ATOM 1879 O O . GLY A 1 245 ? 0.197 -9.331 8.148 1.00 97.88 245 GLY A O 1
ATOM 1880 N N . GLY A 1 246 ? -0.466 -7.197 8.471 1.00 97.69 246 GLY A N 1
ATOM 1881 C CA . GLY A 1 246 ? -0.209 -6.681 7.126 1.00 97.69 246 GLY A CA 1
ATOM 1882 C C . GLY A 1 246 ? -1.448 -6.719 6.222 1.00 97.69 246 GLY A C 1
ATOM 1883 O O . GLY A 1 246 ? -2.324 -7.571 6.380 1.00 97.69 246 GLY A O 1
ATOM 1884 N N . GLY A 1 247 ? -1.505 -5.786 5.267 1.00 97.50 247 GLY A N 1
ATOM 1885 C CA . GLY A 1 247 ? -2.572 -5.686 4.260 1.00 97.50 247 GLY A CA 1
ATOM 1886 C C . GLY A 1 247 ? -2.045 -5.198 2.912 1.00 97.50 247 GLY A C 1
ATOM 1887 O O . GLY A 1 247 ? -2.161 -5.897 1.913 1.00 97.50 247 GLY A O 1
ATOM 1888 N N . PHE A 1 248 ? -1.367 -4.046 2.899 1.00 98.19 248 PHE A N 1
ATOM 1889 C CA . PHE A 1 248 ? -0.631 -3.525 1.735 1.00 98.19 248 PHE A CA 1
ATOM 1890 C C . PHE A 1 248 ? -1.464 -3.327 0.455 1.00 98.19 248 PHE A C 1
ATOM 1892 O O . PHE A 1 248 ? -0.880 -3.234 -0.618 1.00 98.19 248 PHE A O 1
ATOM 1899 N N . GLY A 1 249 ? -2.791 -3.231 0.559 1.00 97.69 249 GLY A N 1
ATOM 1900 C CA . GLY A 1 249 ? -3.737 -3.151 -0.560 1.00 97.69 249 GLY A CA 1
ATOM 1901 C C . GLY A 1 249 ? -4.446 -4.480 -0.843 1.00 97.69 249 GLY A C 1
ATOM 1902 O O . GLY A 1 249 ? -5.629 -4.485 -1.151 1.00 97.69 249 GLY A O 1
ATOM 1903 N N . GLY A 1 250 ? -3.795 -5.621 -0.605 1.00 97.81 250 GLY A N 1
ATOM 1904 C CA . GLY A 1 250 ? -4.371 -6.949 -0.856 1.00 97.81 250 GLY A CA 1
ATOM 1905 C C . GLY A 1 250 ? -5.501 -7.336 0.09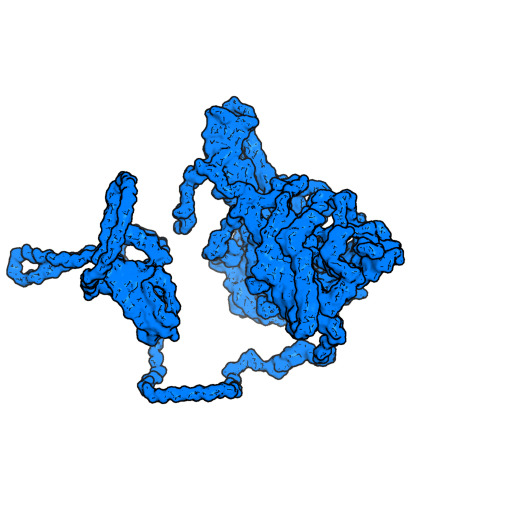9 1.00 97.81 250 GLY A C 1
ATOM 1906 O O . GLY A 1 250 ? -6.098 -8.393 -0.041 1.00 97.81 250 GLY A O 1
ATOM 1907 N N . LYS A 1 251 ? -5.810 -6.488 1.083 1.00 98.50 251 LYS A N 1
ATOM 1908 C CA . LYS A 1 251 ? -6.975 -6.620 1.968 1.00 98.50 251 LYS A CA 1
ATOM 1909 C C . LYS A 1 251 ? -7.942 -5.444 1.828 1.00 98.50 251 LYS A C 1
ATOM 1911 O O . LYS A 1 251 ? -8.777 -5.245 2.704 1.00 98.50 251 LYS A O 1
ATOM 1916 N N . GLU A 1 252 ? -7.804 -4.647 0.768 1.00 97.56 252 GLU A N 1
ATOM 1917 C CA . GLU A 1 252 ? -8.751 -3.587 0.414 1.00 97.56 252 GLU A CA 1
ATOM 1918 C C . GLU A 1 252 ? -10.082 -4.194 -0.023 1.00 97.56 252 GLU A C 1
ATOM 1920 O O . GLU A 1 252 ? -11.060 -3.974 0.678 1.00 97.56 252 GLU A O 1
ATOM 1925 N N . THR A 1 253 ? -10.071 -5.057 -1.044 1.00 96.38 253 THR A N 1
ATOM 1926 C CA . THR A 1 253 ? -11.275 -5.726 -1.579 1.00 96.38 253 THR A CA 1
ATOM 1927 C C . THR A 1 253 ? -11.264 -7.248 -1.378 1.00 96.38 253 THR A C 1
ATOM 1929 O O . THR A 1 253 ? -12.266 -7.868 -1.024 1.00 96.38 253 THR A O 1
ATOM 1932 N N . GLN A 1 254 ? -10.092 -7.882 -1.492 1.00 96.25 254 GLN A N 1
ATOM 1933 C CA . GLN A 1 254 ? -9.956 -9.351 -1.561 1.00 96.25 254 GLN A CA 1
ATOM 1934 C C . GLN A 1 254 ? -10.301 -10.104 -0.260 1.00 96.25 254 GLN A C 1
ATOM 1936 O O . GLN A 1 254 ? -10.339 -11.336 -0.239 1.00 96.25 254 GLN A O 1
ATOM 1941 N N . ALA A 1 255 ? -10.549 -9.389 0.840 1.00 96.56 255 ALA A N 1
ATOM 1942 C CA . ALA A 1 255 ? -10.992 -9.983 2.100 1.00 96.56 255 ALA A CA 1
ATOM 1943 C C . ALA A 1 255 ? -12.490 -10.361 2.088 1.00 96.56 255 ALA A C 1
ATOM 1945 O O . ALA A 1 255 ? -12.919 -11.207 2.879 1.00 96.56 255 ALA A O 1
ATOM 1946 N N . ALA A 1 256 ? -13.294 -9.742 1.213 1.00 97.25 256 ALA A N 1
ATOM 1947 C CA . ALA A 1 256 ? -14.752 -9.829 1.259 1.00 97.25 256 ALA A CA 1
ATOM 1948 C C . ALA A 1 256 ? -15.302 -11.223 0.929 1.00 97.25 256 ALA A C 1
ATOM 1950 O O . ALA A 1 256 ? -16.212 -11.688 1.616 1.00 97.25 256 ALA A O 1
ATOM 1951 N N . ALA A 1 257 ? -14.728 -11.922 -0.057 1.00 97.38 257 ALA A N 1
ATOM 1952 C CA . ALA A 1 257 ? -15.204 -13.239 -0.489 1.00 97.38 257 ALA A CA 1
ATOM 1953 C C . ALA A 1 257 ? -15.267 -14.248 0.673 1.00 97.38 257 ALA A C 1
ATOM 1955 O O . ALA A 1 257 ? -16.253 -14.963 0.854 1.00 97.38 257 ALA A O 1
ATOM 1956 N N . TRP A 1 258 ? -14.242 -14.261 1.525 1.00 98.00 258 TRP A N 1
ATOM 1957 C CA . TRP A 1 258 ? -14.138 -15.192 2.654 1.00 98.00 258 TRP A CA 1
ATOM 1958 C C . TRP A 1 258 ? -15.142 -14.862 3.759 1.00 98.00 258 TRP A C 1
ATOM 1960 O O . TRP A 1 258 ? -15.740 -15.767 4.347 1.00 98.00 258 TRP A O 1
ATOM 1970 N N . ALA A 1 259 ? -15.371 -13.570 4.004 1.00 98.69 259 ALA A N 1
ATOM 1971 C CA . ALA A 1 259 ? -16.396 -13.100 4.926 1.00 98.69 259 ALA A CA 1
ATOM 1972 C C . ALA A 1 259 ? -17.807 -13.431 4.413 1.00 98.69 259 ALA A C 1
ATOM 1974 O O . ALA A 1 259 ? -18.638 -13.888 5.195 1.00 98.69 259 ALA A O 1
ATOM 1975 N N . CYS A 1 260 ? -18.053 -13.285 3.107 1.00 98.81 260 CYS A N 1
ATOM 1976 C CA . CYS A 1 260 ? -19.308 -13.641 2.442 1.00 98.81 260 CYS A CA 1
ATOM 1977 C C . CYS A 1 260 ? -19.626 -15.134 2.593 1.00 98.81 260 CYS A C 1
ATOM 1979 O O . CYS A 1 260 ? -20.706 -15.490 3.068 1.00 98.81 260 CYS A O 1
ATOM 1981 N N . LEU A 1 261 ? -18.662 -16.013 2.288 1.00 98.81 261 LEU A N 1
ATOM 1982 C CA . LEU A 1 261 ? -18.810 -17.460 2.488 1.00 98.81 261 LEU A CA 1
ATOM 1983 C C . LEU A 1 261 ? -19.099 -17.805 3.956 1.00 98.81 261 LEU A C 1
ATOM 1985 O O . LEU A 1 261 ? -20.005 -18.590 4.240 1.00 98.81 261 LEU A O 1
ATOM 1989 N N . CYS A 1 262 ? -18.371 -17.194 4.897 1.00 98.81 262 CYS A N 1
ATOM 1990 C CA . CYS A 1 262 ? -18.629 -17.387 6.325 1.00 98.81 262 CYS A CA 1
ATOM 1991 C C . CYS A 1 262 ? -20.025 -16.897 6.730 1.00 98.81 262 CYS A C 1
ATOM 1993 O O . CYS A 1 262 ? -20.701 -17.591 7.481 1.00 98.81 262 CYS A O 1
ATOM 1995 N N . GLY A 1 263 ? -20.474 -15.745 6.224 1.00 98.69 263 GLY A N 1
ATOM 1996 C CA . GLY A 1 263 ? -21.785 -15.167 6.522 1.00 98.69 263 GLY A CA 1
ATOM 1997 C C . GLY A 1 263 ? -22.947 -16.029 6.038 1.00 98.69 263 GLY A C 1
ATOM 1998 O O . GLY A 1 263 ? -23.875 -16.286 6.806 1.00 98.69 263 GLY A O 1
ATOM 1999 N N . ILE A 1 264 ? -22.864 -16.554 4.810 1.00 98.81 264 ILE A N 1
ATOM 2000 C CA . ILE A 1 264 ? -23.869 -17.475 4.254 1.00 98.81 264 ILE A CA 1
ATOM 2001 C C . ILE A 1 264 ? -23.992 -18.721 5.132 1.00 98.81 264 ILE A C 1
ATOM 2003 O O . ILE A 1 264 ? -25.097 -19.101 5.525 1.00 98.81 264 ILE A O 1
ATOM 2007 N N . VAL A 1 265 ? -22.864 -19.346 5.479 1.00 98.75 265 VAL A N 1
ATOM 2008 C CA . VAL A 1 265 ? -22.861 -20.570 6.293 1.00 98.75 265 VAL A CA 1
ATOM 2009 C C . VAL A 1 265 ? -23.311 -20.277 7.727 1.00 98.75 265 VAL A C 1
ATOM 2011 O O . VAL A 1 265 ? -24.091 -21.053 8.278 1.00 98.75 265 VAL A O 1
ATOM 2014 N N . ALA A 1 266 ? -22.894 -19.149 8.311 1.00 98.62 266 ALA A N 1
ATOM 2015 C CA . ALA A 1 266 ? -23.272 -18.756 9.666 1.00 98.62 266 ALA A CA 1
ATOM 2016 C C . ALA A 1 266 ? -24.783 -18.532 9.786 1.00 98.62 266 ALA A C 1
ATOM 2018 O O . ALA A 1 266 ? -25.401 -19.054 10.713 1.00 98.62 266 ALA A O 1
ATOM 2019 N N . LYS A 1 267 ? -25.394 -17.842 8.811 1.00 98.06 267 LYS A N 1
ATOM 2020 C CA . LYS A 1 267 ? -26.851 -17.652 8.743 1.00 98.06 267 LYS A CA 1
ATOM 2021 C C . LYS A 1 267 ? -27.585 -18.978 8.516 1.00 98.06 267 LYS A C 1
ATOM 2023 O O . LYS A 1 267 ? -28.572 -19.251 9.192 1.00 98.06 267 LYS A O 1
ATOM 2028 N N . ARG A 1 268 ? -27.101 -19.818 7.593 1.00 97.81 268 ARG A N 1
ATOM 2029 C CA . ARG A 1 268 ? -27.736 -21.100 7.224 1.00 97.81 268 ARG A CA 1
ATOM 2030 C C . ARG A 1 268 ? -27.747 -22.115 8.366 1.00 97.81 268 ARG A C 1
ATOM 2032 O O . ARG A 1 268 ? -28.749 -22.797 8.556 1.00 97.81 268 ARG A O 1
ATOM 2039 N N . HIS A 1 269 ? -26.645 -22.222 9.106 1.00 97.62 269 HIS A N 1
ATOM 2040 C CA . HIS A 1 269 ? -26.475 -23.215 10.175 1.00 97.62 269 HIS A CA 1
ATOM 2041 C C . HIS A 1 269 ? -26.728 -22.656 11.576 1.00 97.62 269 HIS A C 1
ATOM 2043 O O . HIS A 1 269 ? -26.721 -23.420 12.539 1.00 97.62 269 HIS A O 1
ATOM 2049 N N . ASN A 1 270 ? -26.945 -21.342 11.699 1.00 97.00 270 ASN A N 1
ATOM 2050 C CA . ASN A 1 270 ? -27.030 -20.632 12.975 1.00 97.00 270 ASN A CA 1
ATOM 2051 C C . ASN A 1 270 ? -25.882 -21.019 13.930 1.00 97.00 270 ASN A C 1
ATOM 2053 O O . ASN A 1 270 ? -26.087 -21.321 15.107 1.00 97.00 270 ASN A O 1
ATOM 2057 N N . ALA A 1 271 ? -24.663 -21.060 13.387 1.00 98.00 271 ALA A N 1
ATOM 2058 C CA . ALA A 1 271 ? -23.449 -21.447 14.094 1.00 98.00 271 ALA A CA 1
ATOM 2059 C C . ALA A 1 271 ? -22.297 -20.492 13.743 1.00 98.00 271 ALA A C 1
ATOM 2061 O O . ALA A 1 271 ? -22.260 -19.978 12.625 1.00 98.00 271 ALA A O 1
ATOM 2062 N N . PRO A 1 272 ? -21.331 -20.260 14.649 1.00 98.62 272 PRO A N 1
ATOM 2063 C CA . PRO A 1 272 ? -20.114 -19.529 14.316 1.00 98.62 272 PRO A CA 1
ATOM 2064 C C . PRO A 1 272 ? -19.308 -20.239 13.225 1.00 98.62 272 PRO A C 1
ATOM 2066 O O . PRO A 1 272 ? -19.175 -21.465 13.246 1.00 98.62 272 PRO A O 1
ATOM 2069 N N . VAL A 1 273 ? -18.732 -19.479 12.294 1.00 98.88 273 VAL A N 1
ATOM 2070 C CA . VAL A 1 273 ? -17.991 -20.015 11.142 1.00 98.88 273 VAL A CA 1
ATOM 2071 C C . VAL A 1 273 ? -16.650 -19.321 10.999 1.00 98.88 273 VAL A C 1
ATOM 2073 O O . VAL A 1 273 ? -16.580 -18.097 11.032 1.00 98.88 273 VAL A O 1
ATOM 2076 N N . SER A 1 274 ? -15.583 -20.095 10.807 1.00 98.31 274 SER A N 1
ATOM 2077 C CA . SER A 1 274 ? -14.230 -19.589 10.585 1.00 98.31 274 SER A CA 1
ATOM 2078 C C . SER A 1 274 ? -13.638 -20.090 9.271 1.00 98.31 274 SER A C 1
ATOM 2080 O O . SER A 1 274 ? -13.687 -21.279 8.950 1.00 98.31 274 SER A O 1
ATOM 2082 N N . MET A 1 275 ? -12.994 -19.189 8.540 1.00 97.50 275 MET A N 1
ATOM 2083 C CA . MET A 1 275 ? -12.221 -19.507 7.350 1.00 97.50 275 MET A CA 1
ATOM 2084 C C . MET A 1 275 ? -10.875 -18.800 7.418 1.00 97.50 275 MET A C 1
ATOM 2086 O O . MET A 1 275 ? -10.809 -17.599 7.666 1.00 97.50 275 MET A O 1
ATOM 2090 N N . ARG A 1 276 ? -9.804 -19.553 7.175 1.00 95.62 276 ARG A N 1
ATOM 2091 C CA . ARG A 1 276 ? -8.461 -19.021 6.953 1.00 95.62 276 ARG A CA 1
ATOM 2092 C C . ARG A 1 276 ? -7.886 -19.659 5.701 1.00 95.62 276 ARG A C 1
ATOM 2094 O O . ARG A 1 276 ? -8.089 -20.857 5.491 1.00 95.62 276 ARG A O 1
ATOM 2101 N N . LEU A 1 277 ? -7.183 -18.878 4.893 1.00 96.00 277 LEU A N 1
ATOM 2102 C CA . LEU A 1 277 ? -6.418 -19.414 3.775 1.00 96.00 277 LEU A CA 1
ATOM 2103 C C . LEU A 1 277 ? -5.023 -19.818 4.247 1.00 96.00 277 LEU A C 1
ATOM 2105 O O . LEU A 1 277 ? -4.376 -19.111 5.022 1.00 96.00 277 LEU A O 1
ATOM 2109 N N . ASP A 1 278 ? -4.548 -20.965 3.770 1.00 93.81 278 ASP A N 1
ATOM 2110 C CA . ASP A 1 278 ? -3.125 -21.281 3.857 1.00 93.81 278 ASP A CA 1
ATOM 2111 C C . ASP A 1 278 ? -2.361 -20.456 2.817 1.00 93.81 278 ASP A C 1
ATOM 2113 O O . ASP A 1 278 ? -2.922 -20.085 1.790 1.00 93.81 278 ASP A O 1
ATOM 2117 N N . ARG A 1 279 ? -1.064 -20.204 3.044 1.00 95.88 279 ARG A N 1
ATOM 2118 C CA . ARG A 1 279 ? -0.257 -19.323 2.178 1.00 95.88 279 ARG A CA 1
ATOM 2119 C C . ARG A 1 279 ? -0.354 -19.670 0.689 1.00 95.88 279 ARG A C 1
ATOM 2121 O O . ARG A 1 279 ? -0.490 -18.761 -0.118 1.00 95.88 279 ARG A O 1
ATOM 2128 N N . GLN A 1 280 ? -0.293 -20.957 0.347 1.00 94.38 280 GLN A N 1
ATOM 2129 C CA . GLN A 1 280 ? -0.399 -21.412 -1.044 1.00 94.38 280 GLN A CA 1
ATOM 2130 C C . GLN A 1 280 ? -1.758 -21.084 -1.657 1.00 94.38 280 GLN A C 1
ATOM 2132 O O . GLN A 1 280 ? -1.831 -20.610 -2.785 1.00 94.38 280 GLN A O 1
ATOM 2137 N N . ASP A 1 281 ? -2.837 -21.303 -0.904 1.00 94.00 281 ASP A N 1
ATOM 2138 C CA . ASP A 1 281 ? -4.181 -20.986 -1.375 1.00 94.00 281 ASP A CA 1
ATOM 2139 C C . ASP A 1 281 ? -4.341 -19.473 -1.527 1.00 94.00 281 ASP A C 1
ATOM 2141 O O . ASP A 1 281 ? -4.771 -19.026 -2.581 1.00 94.00 281 ASP A O 1
ATOM 2145 N N . ASP A 1 282 ? -3.912 -18.703 -0.526 1.00 97.19 282 ASP A N 1
ATOM 2146 C CA . ASP A 1 282 ? -3.929 -17.238 -0.515 1.00 97.19 282 ASP A CA 1
ATOM 2147 C C . ASP A 1 282 ? -3.243 -16.647 -1.755 1.00 97.19 282 ASP A C 1
ATOM 2149 O O . ASP A 1 282 ? -3.862 -15.895 -2.508 1.00 97.19 282 ASP A O 1
ATOM 2153 N N . MET A 1 283 ? -2.014 -17.089 -2.045 1.00 97.44 283 MET A N 1
ATOM 2154 C CA . MET A 1 283 ? -1.247 -16.646 -3.212 1.00 97.44 283 MET A CA 1
ATOM 2155 C C . MET A 1 283 ? -1.893 -17.050 -4.543 1.00 97.44 283 MET A C 1
ATOM 2157 O O . MET A 1 283 ? -1.713 -16.354 -5.535 1.00 97.44 283 MET A O 1
ATOM 2161 N N . VAL A 1 284 ? -2.661 -18.136 -4.601 1.00 95.56 284 VAL A N 1
ATOM 2162 C CA . VAL A 1 284 ? -3.336 -18.555 -5.839 1.00 95.56 284 VAL A CA 1
ATOM 2163 C C . VAL A 1 284 ? -4.639 -17.788 -6.072 1.00 95.56 284 VAL A C 1
ATOM 2165 O O . VAL A 1 284 ? -4.949 -17.457 -7.213 1.00 95.56 284 VAL A O 1
ATOM 2168 N N . VAL A 1 285 ? -5.419 -17.525 -5.019 1.00 95.88 285 VAL A N 1
ATOM 2169 C CA . VAL A 1 285 ? -6.814 -17.064 -5.166 1.00 95.88 285 VAL A CA 1
ATOM 2170 C C . VAL A 1 285 ? -7.020 -15.566 -4.970 1.00 95.88 285 VAL A C 1
ATOM 2172 O O . VAL A 1 285 ? -8.087 -15.075 -5.322 1.00 95.88 285 VAL A O 1
ATOM 2175 N N . THR A 1 286 ? -6.047 -14.848 -4.409 1.00 97.31 286 THR A N 1
ATOM 2176 C CA . THR A 1 286 ? -6.126 -13.390 -4.224 1.00 97.31 286 THR A CA 1
ATOM 2177 C C . THR A 1 286 ? -5.385 -12.646 -5.330 1.00 97.31 286 THR A C 1
ATOM 2179 O O . THR A 1 286 ? -4.431 -13.164 -5.912 1.00 97.31 286 THR A O 1
ATOM 2182 N N . GLY A 1 287 ? -5.802 -11.419 -5.631 1.00 95.25 287 GLY A N 1
ATOM 2183 C CA . GLY A 1 287 ? -5.123 -10.560 -6.600 1.00 95.25 287 GLY A CA 1
ATOM 2184 C C . GLY A 1 287 ? -3.677 -10.210 -6.247 1.00 95.25 287 GLY A C 1
ATOM 2185 O O . GLY A 1 287 ? -3.253 -10.314 -5.099 1.00 95.25 287 GLY A O 1
ATOM 2186 N N . LYS A 1 288 ? -2.912 -9.753 -7.243 1.00 96.88 288 LYS A N 1
ATOM 2187 C CA . LYS A 1 288 ? -1.515 -9.300 -7.111 1.00 96.88 288 LYS A CA 1
ATOM 2188 C C . LYS A 1 288 ? -1.393 -7.819 -7.452 1.00 96.88 288 LYS A C 1
ATOM 2190 O O . LYS A 1 288 ? -2.354 -7.194 -7.901 1.00 96.88 288 LYS A O 1
ATOM 2195 N N . ARG A 1 289 ? -0.187 -7.259 -7.309 1.00 98.69 289 ARG A N 1
ATOM 2196 C CA . ARG A 1 289 ? 0.188 -6.042 -8.044 1.00 98.69 289 ARG A CA 1
ATOM 2197 C C . ARG A 1 289 ? 0.136 -6.333 -9.544 1.00 98.69 289 ARG A C 1
ATOM 2199 O O . ARG A 1 289 ? 0.730 -7.309 -9.995 1.00 98.69 289 ARG A O 1
ATOM 2206 N N . HIS A 1 290 ? -0.473 -5.427 -10.303 1.00 98.62 290 HIS A N 1
ATOM 2207 C CA . HIS A 1 290 ? -0.476 -5.455 -11.765 1.00 98.62 290 HIS A CA 1
ATOM 2208 C C . HIS A 1 290 ? 0.938 -5.460 -12.350 1.00 98.62 290 HIS A C 1
ATOM 2210 O O . HIS A 1 290 ? 1.739 -4.560 -12.071 1.00 98.62 290 HIS A O 1
ATOM 2216 N N . GLU A 1 291 ? 1.192 -6.437 -13.214 1.00 97.75 291 GLU A N 1
ATOM 2217 C CA . GLU A 1 291 ? 2.282 -6.408 -14.190 1.00 97.75 291 GLU A CA 1
ATOM 2218 C C . GLU A 1 291 ? 2.015 -5.317 -15.234 1.00 97.75 291 GLU A C 1
ATOM 2220 O O . GLU A 1 291 ? 0.857 -5.056 -15.566 1.00 97.75 291 GLU A O 1
ATOM 2225 N N . PHE A 1 292 ? 3.068 -4.662 -15.724 1.00 98.56 292 PHE A N 1
ATOM 2226 C CA . PHE A 1 292 ? 2.972 -3.618 -16.744 1.00 98.56 292 PHE A CA 1
ATOM 2227 C C . PHE A 1 292 ? 3.961 -3.858 -17.889 1.00 98.56 292 PHE A C 1
ATOM 2229 O O . PHE A 1 292 ? 5.154 -4.066 -17.656 1.00 98.56 292 PHE A O 1
ATOM 2236 N N . ALA A 1 293 ? 3.467 -3.742 -19.121 1.00 97.75 293 ALA A N 1
ATOM 2237 C CA . ALA A 1 293 ? 4.268 -3.669 -20.337 1.00 97.75 293 ALA A CA 1
ATOM 2238 C C . ALA A 1 293 ? 4.139 -2.257 -20.911 1.00 97.75 293 ALA A C 1
ATOM 2240 O O . ALA A 1 293 ? 3.105 -1.889 -21.475 1.00 97.75 293 ALA A O 1
ATOM 2241 N N . ASN A 1 294 ? 5.182 -1.450 -20.730 1.00 97.88 294 ASN A N 1
ATOM 2242 C CA . ASN A 1 294 ? 5.151 -0.040 -21.088 1.00 97.88 294 ASN A CA 1
ATOM 2243 C C . ASN A 1 294 ? 6.100 0.250 -22.239 1.00 97.88 294 ASN A C 1
ATOM 2245 O O . ASN A 1 294 ? 7.150 -0.377 -22.394 1.00 97.88 294 ASN A O 1
ATOM 2249 N N . ARG A 1 295 ? 5.731 1.247 -23.035 1.00 97.69 295 ARG A N 1
ATOM 2250 C CA . ARG A 1 295 ? 6.537 1.766 -24.139 1.00 97.69 295 ARG A CA 1
ATOM 2251 C C . ARG A 1 295 ? 6.607 3.274 -24.024 1.00 97.69 295 ARG A C 1
ATOM 2253 O O . ARG A 1 295 ? 5.630 3.901 -23.610 1.00 97.69 295 ARG A O 1
ATOM 2260 N N . TYR A 1 296 ? 7.743 3.841 -24.400 1.00 98.44 296 TYR A N 1
ATOM 2261 C CA . TYR A 1 296 ? 7.906 5.281 -24.464 1.00 98.44 296 TYR A CA 1
ATOM 2262 C C . TYR A 1 296 ? 8.731 5.698 -25.677 1.00 98.44 296 TYR A C 1
ATOM 2264 O O . TYR A 1 296 ? 9.619 4.979 -26.138 1.00 98.44 296 TYR A O 1
ATOM 2272 N N . GLU A 1 297 ? 8.451 6.906 -26.136 1.00 98.75 297 GLU A N 1
ATOM 2273 C CA . GLU A 1 297 ? 9.256 7.670 -27.071 1.00 98.75 297 GLU A CA 1
ATOM 2274 C C . GLU A 1 297 ? 9.472 9.062 -26.471 1.00 98.75 297 GLU A C 1
ATOM 2276 O O . GLU A 1 297 ? 8.533 9.677 -25.955 1.00 98.75 297 GLU A O 1
ATOM 2281 N N . VAL A 1 298 ? 10.707 9.556 -26.509 1.00 98.81 298 VAL A N 1
ATOM 2282 C CA . VAL A 1 298 ? 11.067 10.872 -25.975 1.00 98.81 298 VAL A CA 1
ATOM 2283 C C . VAL A 1 298 ? 11.928 11.649 -26.957 1.00 98.81 298 VAL A C 1
ATOM 2285 O O . VAL A 1 298 ? 12.878 11.120 -27.534 1.00 98.81 298 VAL A O 1
ATOM 2288 N N . GLY A 1 299 ? 11.582 12.922 -27.122 1.00 98.69 299 GLY A N 1
ATOM 2289 C CA . GLY A 1 299 ? 12.301 13.893 -27.933 1.00 98.69 299 GLY A CA 1
ATOM 2290 C C . GLY A 1 299 ? 13.015 14.898 -27.039 1.00 98.69 299 GLY A C 1
ATOM 2291 O O . GLY A 1 299 ? 12.405 15.451 -26.118 1.00 98.69 299 GLY A O 1
ATOM 2292 N N . LEU A 1 300 ? 14.295 15.139 -27.311 1.00 98.62 300 LEU A N 1
ATOM 2293 C CA . LEU A 1 300 ? 15.159 16.027 -26.540 1.00 98.62 300 LEU A CA 1
ATOM 2294 C C . LEU A 1 300 ? 15.748 17.129 -27.415 1.00 98.62 300 LEU A C 1
ATOM 2296 O O . LEU A 1 300 ? 15.988 16.921 -28.605 1.00 98.62 300 LEU A O 1
ATOM 2300 N N . ASP A 1 301 ? 16.067 18.263 -26.796 1.00 97.19 301 ASP A N 1
ATOM 2301 C CA . ASP A 1 301 ? 17.004 19.223 -27.377 1.00 97.19 301 ASP A CA 1
ATOM 2302 C C . ASP A 1 301 ? 18.472 18.768 -27.232 1.00 97.19 301 ASP A C 1
ATOM 2304 O O . ASP A 1 301 ? 18.782 17.779 -26.564 1.00 97.19 301 ASP A O 1
ATOM 2308 N N . GLU A 1 302 ? 19.402 19.510 -27.843 1.00 93.19 302 GLU A N 1
ATOM 2309 C CA . GLU A 1 302 ? 20.845 19.211 -27.799 1.00 93.19 302 GLU A CA 1
ATOM 2310 C C . GLU A 1 302 ? 21.441 19.239 -26.378 1.00 93.19 302 GLU A C 1
ATOM 2312 O O . GLU A 1 302 ? 22.511 18.679 -26.144 1.00 93.19 302 GLU A O 1
ATOM 2317 N N . SER A 1 303 ? 20.765 19.886 -25.420 1.00 90.81 303 SER A N 1
ATOM 2318 C CA . SER A 1 303 ? 21.194 19.953 -24.019 1.00 90.81 303 SER A CA 1
ATOM 2319 C C . SER A 1 303 ? 20.669 18.794 -23.166 1.00 90.81 303 SER A C 1
ATOM 2321 O O . SER A 1 303 ? 21.073 18.662 -22.010 1.00 90.81 303 SER A O 1
ATOM 2323 N N . GLY A 1 304 ? 19.797 17.945 -23.722 1.00 93.12 304 GLY A N 1
ATOM 2324 C CA . GLY A 1 304 ? 19.160 16.840 -23.009 1.00 93.12 304 GLY A CA 1
ATOM 2325 C C . GLY A 1 304 ? 17.884 17.226 -22.258 1.00 93.12 304 GLY A C 1
ATOM 2326 O O . GLY A 1 304 ? 17.462 16.495 -21.356 1.00 93.12 304 GLY A O 1
ATOM 2327 N N . ARG A 1 305 ? 17.258 18.364 -22.593 1.00 97.62 305 ARG A N 1
ATOM 2328 C CA . ARG A 1 305 ? 15.940 18.727 -22.053 1.00 97.62 305 ARG A CA 1
ATOM 2329 C C . ARG A 1 305 ? 14.823 18.100 -22.865 1.00 97.62 305 ARG A C 1
ATOM 2331 O O . ARG A 1 305 ? 14.853 18.123 -24.093 1.00 97.62 305 ARG A O 1
ATOM 2338 N N . ILE A 1 306 ? 13.811 17.600 -22.167 1.00 98.69 306 ILE A N 1
ATOM 2339 C CA . ILE A 1 306 ? 12.640 16.969 -22.776 1.00 98.69 306 ILE A CA 1
ATOM 2340 C C . ILE A 1 306 ? 11.772 18.018 -23.479 1.00 98.69 306 ILE A C 1
ATOM 2342 O O . ILE A 1 306 ? 11.369 19.016 -22.881 1.00 98.69 306 ILE A O 1
ATOM 2346 N N . LEU A 1 307 ? 11.441 17.752 -24.743 1.00 98.50 307 LEU A N 1
ATOM 2347 C CA . LEU A 1 307 ? 10.525 18.549 -25.563 1.00 98.50 307 LEU A CA 1
ATOM 2348 C C . LEU A 1 307 ? 9.144 17.893 -25.660 1.00 98.50 307 LEU A C 1
ATOM 2350 O O . LEU A 1 307 ? 8.119 18.563 -25.514 1.00 98.50 307 LEU A O 1
ATOM 2354 N N . GLY A 1 308 ? 9.118 16.577 -25.875 1.00 98.44 308 GLY A N 1
ATOM 2355 C CA . GLY A 1 308 ? 7.902 15.801 -26.088 1.00 98.44 308 GLY A CA 1
ATOM 2356 C C . GLY A 1 308 ? 8.054 14.354 -25.640 1.00 98.44 308 GLY A C 1
ATOM 2357 O O . GLY A 1 308 ? 9.143 13.790 -25.738 1.00 98.44 308 GLY A O 1
ATOM 2358 N N . VAL A 1 309 ? 6.960 13.768 -25.152 1.00 98.69 309 VAL A N 1
ATOM 2359 C CA . VAL A 1 309 ? 6.902 12.370 -24.713 1.00 98.69 309 VAL A CA 1
ATOM 2360 C C . VAL A 1 309 ? 5.625 11.700 -25.225 1.00 98.69 309 VAL A C 1
ATOM 2362 O O . VAL A 1 309 ? 4.530 12.254 -25.103 1.00 98.69 309 VAL A O 1
ATOM 2365 N N . ASP A 1 310 ? 5.744 10.484 -25.745 1.00 98.75 310 ASP A N 1
ATOM 2366 C CA . ASP A 1 310 ? 4.620 9.583 -26.002 1.00 98.75 310 ASP A CA 1
ATOM 2367 C C . ASP A 1 310 ? 4.803 8.305 -25.177 1.00 98.75 310 ASP A C 1
ATOM 2369 O O . ASP A 1 310 ? 5.849 7.669 -25.254 1.00 98.75 310 ASP A O 1
ATOM 2373 N N . MET A 1 311 ? 3.818 7.952 -24.350 1.00 98.56 311 MET A N 1
ATOM 2374 C CA . MET A 1 311 ? 3.848 6.769 -23.490 1.00 98.56 311 MET A CA 1
ATOM 2375 C C . MET A 1 311 ? 2.602 5.906 -23.676 1.00 98.56 311 MET A C 1
ATOM 2377 O O . MET A 1 311 ? 1.471 6.399 -23.702 1.00 98.56 311 MET A O 1
ATOM 2381 N N . GLN A 1 312 ? 2.811 4.593 -23.690 1.00 98.50 312 GLN A N 1
ATOM 2382 C CA . GLN A 1 312 ? 1.771 3.583 -23.532 1.00 98.50 312 GLN A CA 1
ATOM 2383 C C . GLN A 1 312 ? 2.038 2.789 -22.253 1.00 98.50 312 GLN A C 1
ATOM 2385 O O . GLN A 1 312 ? 3.135 2.269 -22.062 1.00 98.50 312 GLN A O 1
ATOM 2390 N N . LEU A 1 313 ? 1.024 2.690 -21.396 1.00 98.62 313 LEU A N 1
ATOM 2391 C CA . LEU A 1 313 ? 1.044 1.949 -20.142 1.00 98.62 313 LEU A CA 1
ATOM 2392 C C . LEU A 1 313 ? -0.026 0.853 -20.208 1.00 98.62 313 LEU A C 1
ATOM 2394 O O . LEU A 1 313 ? -1.218 1.163 -20.206 1.00 98.62 313 LEU A O 1
ATOM 2398 N N . ALA A 1 314 ? 0.363 -0.416 -20.287 1.00 98.69 314 ALA A N 1
ATOM 2399 C CA . ALA A 1 314 ? -0.585 -1.528 -20.360 1.00 98.69 314 ALA A CA 1
ATOM 2400 C C . ALA A 1 314 ? -0.445 -2.421 -19.129 1.00 98.69 314 ALA A C 1
ATOM 2402 O O . ALA A 1 314 ? 0.611 -3.010 -18.920 1.00 98.69 314 ALA A O 1
ATOM 2403 N N . GLY A 1 315 ? -1.498 -2.498 -18.312 1.00 98.38 315 GLY A N 1
ATOM 2404 C CA . GLY A 1 315 ? -1.515 -3.298 -17.087 1.00 98.38 315 GLY A CA 1
ATOM 2405 C C . GLY A 1 315 ? -2.230 -4.637 -17.275 1.00 98.38 315 GLY A C 1
ATOM 2406 O O . GLY A 1 315 ? -3.299 -4.676 -17.884 1.00 98.38 315 GLY A O 1
ATOM 2407 N N . LEU A 1 316 ? -1.677 -5.716 -16.714 1.00 98.25 316 LEU A N 1
ATOM 2408 C CA . LEU A 1 316 ? -2.332 -7.024 -16.597 1.00 98.25 316 LEU A CA 1
ATOM 2409 C C . LEU A 1 316 ? -3.351 -6.979 -15.455 1.00 98.25 316 LEU A C 1
ATOM 2411 O O . LEU A 1 316 ? -2.969 -6.946 -14.283 1.00 98.25 316 LEU A O 1
ATOM 2415 N N . CYS A 1 317 ? -4.641 -6.956 -15.783 1.00 98.19 317 CYS A N 1
ATOM 2416 C CA . CYS A 1 317 ? -5.714 -6.764 -14.805 1.00 98.19 317 CYS A CA 1
ATOM 2417 C C . CYS A 1 317 ? -6.279 -8.066 -14.234 1.00 98.19 317 CYS A C 1
ATOM 2419 O O . CYS A 1 317 ? -6.867 -8.035 -13.161 1.00 98.19 317 CYS A O 1
ATOM 2421 N N . GLY A 1 318 ? -6.081 -9.202 -14.902 1.00 97.31 318 GLY A N 1
ATOM 2422 C CA . GLY A 1 318 ? -6.817 -10.425 -14.589 1.00 97.31 318 GLY A CA 1
ATOM 2423 C C . GLY A 1 318 ? -8.184 -10.457 -15.261 1.00 97.31 318 GLY A C 1
ATOM 2424 O O . GLY A 1 318 ? -8.438 -9.713 -16.214 1.00 97.31 318 GLY A O 1
ATOM 2425 N N . TYR A 1 319 ? -9.041 -11.372 -14.812 1.00 97.25 319 TYR A N 1
ATOM 2426 C CA . TYR A 1 319 ? -10.288 -11.674 -15.518 1.00 97.25 319 TYR A CA 1
ATOM 2427 C C . TYR A 1 319 ? -11.384 -10.614 -15.337 1.00 97.25 319 TYR A C 1
ATOM 2429 O O . TYR A 1 319 ? -12.262 -10.482 -16.195 1.00 97.25 319 TYR A O 1
ATOM 2437 N N . ALA A 1 320 ? -11.308 -9.862 -14.239 1.00 96.56 320 ALA A N 1
ATOM 2438 C CA . ALA A 1 320 ? -12.291 -8.895 -13.780 1.00 96.56 320 ALA A CA 1
ATOM 2439 C C . ALA A 1 320 ? -11.615 -7.555 -13.432 1.00 96.56 320 ALA A C 1
ATOM 2441 O O . ALA A 1 320 ? -10.386 -7.476 -13.360 1.00 96.56 320 ALA A O 1
ATOM 2442 N N . PRO A 1 321 ? -12.383 -6.460 -13.307 1.00 95.81 321 PRO A N 1
ATOM 2443 C CA . PRO A 1 321 ? -11.793 -5.144 -13.131 1.00 95.81 321 PRO A CA 1
ATOM 2444 C C . PRO A 1 321 ? -11.214 -4.879 -11.735 1.00 95.81 321 PRO A C 1
ATOM 2446 O O . PRO A 1 321 ? -10.200 -4.181 -11.694 1.00 95.81 321 PRO A O 1
ATOM 2449 N N . ASP A 1 322 ? -11.811 -5.353 -10.632 1.00 96.44 322 ASP A N 1
ATOM 2450 C CA . ASP A 1 322 ? -11.481 -4.921 -9.256 1.00 96.44 322 ASP A CA 1
ATOM 2451 C C . ASP A 1 322 ? -11.188 -3.397 -9.213 1.00 96.44 322 ASP A C 1
ATOM 2453 O O . ASP A 1 322 ? -12.009 -2.574 -9.632 1.00 96.44 322 ASP A O 1
ATOM 2457 N N . LEU A 1 323 ? -9.978 -3.000 -8.805 1.00 97.19 323 LEU A N 1
ATOM 2458 C CA . LEU A 1 323 ? -9.506 -1.617 -8.728 1.00 97.19 323 LEU A CA 1
ATOM 2459 C C . LEU A 1 323 ? -8.656 -1.186 -9.940 1.00 97.19 323 LEU A C 1
ATOM 2461 O O . LEU A 1 323 ? -8.086 -0.089 -9.954 1.00 97.19 323 LEU A O 1
ATOM 2465 N N . SER A 1 324 ? -8.585 -2.011 -10.989 1.00 97.75 324 SER A N 1
ATOM 2466 C CA . SER A 1 324 ? -7.717 -1.822 -12.161 1.00 97.75 324 SER A CA 1
ATOM 2467 C C . SER A 1 324 ? -7.910 -0.482 -12.866 1.00 97.75 324 SER A C 1
ATOM 2469 O O . SER A 1 324 ? -6.940 0.092 -13.366 1.00 97.75 324 SER A O 1
ATOM 2471 N N . ASP A 1 325 ? -9.138 0.049 -12.902 1.00 95.19 325 ASP A N 1
ATOM 2472 C CA . ASP A 1 325 ? -9.394 1.322 -13.580 1.00 95.19 325 ASP A CA 1
ATOM 2473 C C . ASP A 1 325 ? -8.628 2.476 -12.918 1.00 95.19 325 ASP A C 1
ATOM 2475 O O . ASP A 1 325 ? -7.944 3.246 -13.600 1.00 95.19 325 ASP A O 1
ATOM 2479 N N . ALA A 1 326 ? -8.669 2.532 -11.583 1.00 95.81 326 ALA A N 1
ATOM 2480 C CA . ALA A 1 326 ? -7.992 3.543 -10.781 1.00 95.81 326 ALA A CA 1
ATOM 2481 C C . ALA A 1 326 ? -6.473 3.297 -10.675 1.00 95.81 326 ALA A C 1
ATOM 2483 O O . ALA A 1 326 ? -5.711 4.259 -10.553 1.00 95.81 326 ALA A O 1
ATOM 2484 N N . ILE A 1 327 ? -6.024 2.039 -10.742 1.00 97.94 327 ILE A N 1
ATOM 2485 C CA . ILE A 1 327 ? -4.598 1.669 -10.710 1.00 97.94 327 ILE A CA 1
ATOM 2486 C C . ILE A 1 327 ? -3.892 2.119 -11.988 1.00 97.94 327 ILE A C 1
ATOM 2488 O O . ILE A 1 327 ? -2.859 2.788 -11.918 1.00 97.94 327 ILE A O 1
ATOM 2492 N N . VAL A 1 328 ? -4.458 1.815 -13.162 1.00 98.38 328 VAL A N 1
ATOM 2493 C CA . VAL A 1 328 ? -3.867 2.249 -14.436 1.00 98.38 328 VAL A CA 1
ATOM 2494 C C . VAL A 1 328 ? -3.936 3.772 -14.570 1.00 98.38 328 VAL A C 1
ATOM 2496 O O . VAL A 1 328 ? -2.958 4.380 -14.996 1.00 98.38 328 VAL A O 1
ATOM 2499 N N . ASP A 1 329 ? -5.012 4.425 -14.112 1.00 97.44 329 ASP A N 1
ATOM 2500 C CA . ASP A 1 329 ? -5.051 5.894 -14.025 1.00 97.44 329 ASP A CA 1
ATOM 2501 C C . ASP A 1 329 ? -3.930 6.457 -13.150 1.00 97.44 329 ASP A C 1
ATOM 2503 O O . ASP A 1 329 ? -3.289 7.442 -13.513 1.00 97.44 329 ASP A O 1
ATOM 2507 N N . ARG A 1 330 ? -3.671 5.849 -11.988 1.00 98.06 330 ARG A N 1
ATOM 2508 C CA . ARG A 1 330 ? -2.604 6.315 -11.103 1.00 98.06 330 ARG A CA 1
ATOM 2509 C C . ARG A 1 330 ? -1.221 6.081 -11.700 1.00 98.06 330 ARG A C 1
ATOM 2511 O O . ARG A 1 330 ? -0.376 6.959 -11.525 1.00 98.06 330 ARG A O 1
ATOM 2518 N N . ALA A 1 331 ? -1.001 4.993 -12.435 1.00 98.56 331 ALA A N 1
ATOM 2519 C CA . ALA A 1 331 ? 0.213 4.820 -13.230 1.00 98.56 331 ALA A CA 1
ATOM 2520 C C . ALA A 1 331 ? 0.368 5.960 -14.249 1.00 98.56 331 ALA A C 1
ATOM 2522 O O . ALA A 1 331 ? 1.426 6.580 -14.311 1.00 98.56 331 ALA A O 1
ATOM 2523 N N . MET A 1 332 ? -0.707 6.315 -14.963 1.00 98.56 332 MET A N 1
ATOM 2524 C CA . MET A 1 332 ? -0.710 7.452 -15.890 1.00 98.56 332 MET A CA 1
ATOM 2525 C C . MET A 1 332 ? -0.429 8.782 -15.179 1.00 98.56 332 MET A C 1
ATOM 2527 O O . MET A 1 332 ? 0.319 9.594 -15.704 1.00 98.56 332 MET A O 1
ATOM 2531 N N . PHE A 1 333 ? -0.965 9.023 -13.979 1.00 98.44 333 PHE A N 1
ATOM 2532 C CA . PHE A 1 333 ? -0.693 10.251 -13.217 1.00 98.44 333 PHE A CA 1
ATOM 2533 C C . PHE A 1 333 ? 0.752 10.379 -12.717 1.00 98.44 333 PHE A C 1
ATOM 2535 O O . PHE A 1 333 ? 1.168 11.486 -12.392 1.00 98.44 333 PHE A O 1
ATOM 2542 N N . HIS A 1 334 ? 1.491 9.273 -12.612 1.00 98.50 334 HIS A N 1
ATOM 2543 C CA . HIS A 1 334 ? 2.846 9.246 -12.049 1.00 98.50 334 HIS A CA 1
ATOM 2544 C C . HIS A 1 334 ? 3.911 8.825 -13.067 1.00 98.50 334 HIS A C 1
ATOM 2546 O O . HIS A 1 334 ? 5.078 8.700 -12.703 1.00 98.50 334 HIS A O 1
ATOM 2552 N N . CYS A 1 335 ? 3.546 8.639 -14.339 1.00 98.44 335 CYS A N 1
ATOM 2553 C CA . CYS A 1 335 ? 4.507 8.369 -15.409 1.00 98.44 335 CYS A CA 1
ATOM 2554 C C . CYS A 1 335 ? 5.376 9.584 -15.760 1.00 98.44 335 CYS A C 1
ATOM 2556 O O . CYS A 1 335 ? 6.279 9.464 -16.575 1.00 98.44 335 CYS A O 1
ATOM 2558 N N . ASP A 1 336 ? 5.114 10.737 -15.138 1.00 98.00 336 ASP A N 1
ATOM 2559 C CA . ASP A 1 336 ? 5.988 11.905 -15.153 1.00 98.00 336 ASP A CA 1
ATOM 2560 C C . ASP A 1 336 ? 7.067 11.862 -14.059 1.00 98.00 336 ASP A C 1
ATOM 2562 O O . ASP A 1 336 ? 8.067 12.570 -14.159 1.00 98.00 336 ASP A O 1
ATOM 2566 N N . ASN A 1 337 ? 6.876 11.048 -13.013 1.00 98.38 337 ASN A N 1
ATOM 2567 C CA . ASN A 1 337 ? 7.558 11.163 -11.725 1.00 98.38 337 ASN A CA 1
ATOM 2568 C C . ASN A 1 337 ? 7.768 12.627 -11.329 1.00 98.38 337 ASN A C 1
ATOM 2570 O O . ASN A 1 337 ? 6.823 13.291 -10.950 1.00 98.38 337 ASN A O 1
ATOM 2574 N N . ALA A 1 338 ? 8.981 13.161 -11.427 1.00 98.00 338 ALA A N 1
ATOM 2575 C CA . ALA A 1 338 ? 9.310 14.518 -11.013 1.00 98.00 338 ALA A CA 1
ATOM 2576 C C . ALA A 1 338 ? 9.590 15.458 -12.196 1.00 98.00 338 ALA A C 1
ATOM 2578 O O . ALA A 1 338 ? 10.018 16.591 -11.970 1.00 98.00 338 ALA A O 1
ATOM 2579 N N . TYR A 1 339 ? 9.369 15.005 -13.431 1.00 98.69 339 TYR A N 1
ATOM 2580 C CA . TYR A 1 339 ? 9.889 15.634 -14.638 1.00 98.69 339 TYR A CA 1
ATOM 2581 C C . TYR A 1 339 ? 8.810 16.342 -15.445 1.00 98.69 339 TYR A C 1
ATOM 2583 O O . TYR A 1 339 ? 7.703 15.841 -15.633 1.00 98.69 339 TYR A O 1
ATOM 2591 N N . TYR A 1 340 ? 9.151 17.516 -15.961 1.00 98.38 340 TYR A N 1
ATOM 2592 C CA . TYR A 1 340 ? 8.237 18.312 -16.762 1.00 98.38 340 TYR A CA 1
ATOM 2593 C C . TYR A 1 340 ? 8.240 17.859 -18.222 1.00 98.38 340 TYR A C 1
ATOM 2595 O O . TYR A 1 340 ? 9.265 17.933 -18.894 1.00 98.38 340 TYR A O 1
ATOM 2603 N N . TYR A 1 341 ? 7.074 17.462 -18.740 1.00 98.12 341 TYR A N 1
ATOM 2604 C CA . TYR A 1 341 ? 6.887 17.113 -20.154 1.00 98.12 341 TYR A CA 1
ATOM 2605 C C . TYR A 1 341 ? 6.128 18.231 -20.881 1.00 98.12 341 TYR A C 1
ATOM 2607 O O . TYR A 1 341 ? 4.905 18.318 -20.714 1.00 98.12 341 TYR A O 1
ATOM 2615 N N . PRO A 1 342 ? 6.794 19.115 -21.659 1.00 97.81 342 PRO A N 1
ATOM 2616 C CA . PRO A 1 342 ? 6.136 20.257 -22.305 1.00 97.81 342 PRO A CA 1
ATOM 2617 C C . PRO A 1 342 ? 4.988 19.834 -23.228 1.00 97.81 342 PRO A C 1
ATOM 2619 O O . PRO A 1 342 ? 3.915 20.442 -23.198 1.00 97.81 342 PRO A O 1
ATOM 2622 N N . ALA A 1 343 ? 5.197 18.752 -23.978 1.00 98.50 343 ALA A N 1
ATOM 2623 C CA . ALA A 1 343 ? 4.171 18.036 -24.713 1.00 98.50 343 ALA A CA 1
ATOM 2624 C C . ALA A 1 343 ? 4.163 16.553 -24.310 1.00 98.50 343 ALA A C 1
ATOM 2626 O O . ALA A 1 343 ? 5.217 15.938 -24.164 1.00 98.50 343 ALA A O 1
ATOM 2627 N N . ALA A 1 344 ? 2.979 15.979 -24.114 1.00 98.44 344 ALA A N 1
ATOM 2628 C CA . ALA A 1 344 ? 2.814 14.601 -23.675 1.00 98.44 344 ALA A CA 1
ATOM 2629 C C . ALA A 1 344 ? 1.562 13.953 -24.278 1.00 98.44 344 ALA A C 1
ATOM 2631 O O . ALA A 1 344 ? 0.495 14.575 -24.335 1.00 98.44 344 ALA A O 1
ATOM 2632 N N . ARG A 1 345 ? 1.672 12.680 -24.656 1.00 98.50 345 ARG A N 1
ATOM 2633 C CA . ARG A 1 345 ? 0.544 11.767 -24.877 1.00 98.50 345 ARG A CA 1
ATOM 2634 C C . ARG A 1 345 ? 0.751 10.541 -23.995 1.00 98.50 345 ARG A C 1
ATOM 2636 O O . ARG A 1 345 ? 1.808 9.932 -24.052 1.00 98.50 345 ARG A O 1
ATOM 2643 N N . VAL A 1 346 ? -0.242 10.186 -23.185 1.00 98.69 346 VAL A N 1
ATOM 2644 C CA . VAL A 1 346 ? -0.185 9.008 -22.307 1.00 98.69 346 VAL A CA 1
ATOM 2645 C C . VAL A 1 346 ? -1.429 8.162 -22.540 1.00 98.69 346 VAL A C 1
ATOM 2647 O O . VAL A 1 346 ? -2.543 8.636 -22.319 1.00 98.69 346 VAL A O 1
ATOM 2650 N N . ALA A 1 347 ? -1.247 6.922 -22.986 1.00 98.56 347 ALA A N 1
ATOM 2651 C CA . ALA A 1 347 ? -2.304 5.930 -23.165 1.00 98.56 347 ALA A CA 1
ATOM 2652 C C . ALA A 1 347 ? -2.246 4.876 -22.051 1.00 98.56 347 ALA A C 1
ATOM 2654 O O . ALA A 1 347 ? -1.168 4.393 -21.719 1.00 98.56 347 ALA A O 1
ATOM 2655 N N . GLY A 1 348 ? -3.397 4.512 -21.485 1.00 98.56 348 GLY A N 1
ATOM 2656 C CA . GLY A 1 348 ? -3.520 3.493 -20.443 1.00 98.56 348 GLY A CA 1
ATOM 2657 C C . GLY A 1 348 ? -4.480 2.371 -20.838 1.00 98.56 348 GLY A C 1
ATOM 2658 O O . GLY A 1 348 ? -5.674 2.629 -21.020 1.00 98.56 348 GLY A O 1
ATOM 2659 N N . HIS A 1 349 ? -3.996 1.131 -20.887 1.00 98.69 349 HIS A N 1
ATOM 2660 C CA . HIS A 1 349 ? -4.768 -0.062 -21.257 1.00 98.69 349 HIS A CA 1
ATOM 2661 C C . HIS A 1 349 ? -4.963 -1.003 -20.056 1.00 98.69 349 HIS A C 1
ATOM 2663 O O . HIS A 1 349 ? -4.029 -1.232 -19.287 1.00 98.69 349 HIS A O 1
ATOM 2669 N N . ARG A 1 350 ? -6.185 -1.531 -19.885 1.00 98.38 350 ARG A N 1
ATOM 2670 C CA . ARG A 1 350 ? -6.579 -2.432 -18.783 1.00 98.38 350 ARG A CA 1
ATOM 2671 C C . ARG A 1 350 ? -6.781 -3.850 -19.318 1.00 98.38 350 ARG A C 1
ATOM 2673 O O . ARG A 1 350 ? -7.915 -4.261 -19.560 1.00 98.38 350 ARG A O 1
ATOM 2680 N N . CYS A 1 351 ? -5.692 -4.553 -19.595 1.00 98.69 351 CYS A N 1
ATOM 2681 C CA . CYS A 1 351 ? -5.711 -5.830 -20.306 1.00 98.69 351 CYS A CA 1
ATOM 2682 C C . CYS A 1 351 ? -6.398 -6.926 -19.484 1.00 98.69 351 CYS A C 1
ATOM 2684 O O . CYS A 1 351 ? -5.957 -7.226 -18.373 1.00 98.69 351 CYS A O 1
ATOM 2686 N N . LYS A 1 352 ? -7.454 -7.539 -20.039 1.00 98.56 352 LYS A N 1
ATOM 2687 C CA . LYS A 1 352 ? -8.084 -8.727 -19.447 1.00 98.56 352 LYS A CA 1
ATOM 2688 C C . LYS A 1 352 ? -7.229 -9.952 -19.760 1.00 98.56 352 LYS A C 1
ATOM 2690 O O . LYS A 1 352 ? -6.849 -10.185 -20.906 1.00 98.56 352 LYS A O 1
ATOM 2695 N N . THR A 1 353 ? -6.972 -10.752 -18.736 1.00 97.94 353 THR A N 1
ATOM 2696 C CA . THR A 1 353 ? -6.258 -12.031 -18.824 1.00 97.94 353 THR A CA 1
ATOM 2697 C C . THR A 1 353 ? -6.999 -13.089 -18.019 1.00 97.94 353 THR A C 1
ATOM 2699 O O . THR A 1 353 ? -7.725 -12.766 -17.087 1.00 97.94 353 THR A O 1
ATOM 2702 N N . HIS A 1 354 ? -6.806 -14.364 -18.344 1.00 98.00 354 HIS A N 1
ATOM 2703 C CA . HIS A 1 354 ? -7.408 -15.491 -17.625 1.00 98.00 354 HIS A CA 1
ATOM 2704 C C . HIS A 1 354 ? -6.543 -15.870 -16.415 1.00 98.00 354 HIS A C 1
ATOM 2706 O O . HIS A 1 354 ? -6.007 -16.972 -16.293 1.00 98.00 354 HIS A O 1
ATOM 2712 N N . THR A 1 355 ? -6.335 -14.873 -15.560 1.00 96.75 355 THR A N 1
ATOM 2713 C CA . THR A 1 355 ? -5.624 -14.935 -14.283 1.00 96.75 355 THR A CA 1
ATOM 2714 C C . THR A 1 355 ? -6.505 -14.285 -13.220 1.00 96.75 355 THR A C 1
ATOM 2716 O O . THR A 1 355 ? -7.443 -13.551 -13.548 1.00 96.75 355 THR A O 1
ATOM 2719 N N . VAL A 1 356 ? -6.205 -14.530 -11.943 1.00 96.50 356 VAL A N 1
ATOM 2720 C CA . VAL A 1 356 ? -6.917 -13.879 -10.833 1.00 96.50 356 VAL A CA 1
ATOM 2721 C C . VAL A 1 356 ? -6.952 -12.355 -11.020 1.00 96.50 356 VAL A C 1
ATOM 2723 O O . VAL A 1 356 ? -5.997 -11.773 -11.543 1.00 96.50 356 VAL A O 1
ATOM 2726 N N . SER A 1 357 ? -8.071 -11.730 -10.637 1.00 96.94 357 SER A N 1
ATOM 2727 C CA . SER A 1 357 ? -8.254 -10.274 -10.686 1.00 96.94 357 SER A CA 1
ATOM 2728 C C . SER A 1 357 ? -7.172 -9.603 -9.842 1.00 96.94 357 SER A C 1
ATOM 2730 O O . SER A 1 357 ? -7.072 -9.863 -8.645 1.00 96.94 357 SER A O 1
ATOM 2732 N N . ASN A 1 358 ? -6.312 -8.794 -10.459 1.00 97.88 358 ASN A N 1
ATOM 2733 C CA . ASN A 1 358 ? -5.274 -8.060 -9.742 1.00 97.88 358 ASN A CA 1
ATOM 2734 C C . ASN A 1 358 ? -5.880 -6.870 -9.003 1.00 97.88 358 ASN A C 1
ATOM 2736 O O . ASN A 1 358 ? -6.846 -6.262 -9.455 1.00 97.88 358 ASN A O 1
ATOM 2740 N N . THR A 1 359 ? -5.266 -6.492 -7.885 1.00 98.19 359 THR A N 1
ATOM 2741 C CA . THR A 1 359 ? -5.855 -5.538 -6.940 1.00 98.19 359 THR A CA 1
ATOM 2742 C C . THR A 1 359 ? -4.857 -4.472 -6.488 1.00 98.19 359 THR A C 1
ATOM 2744 O O . THR A 1 359 ? -3.732 -4.369 -6.987 1.00 98.19 359 THR A O 1
ATOM 2747 N N . ALA A 1 360 ? -5.267 -3.645 -5.528 1.00 98.06 360 ALA A N 1
ATOM 2748 C CA . ALA A 1 360 ? -4.419 -2.665 -4.879 1.00 98.06 360 ALA A CA 1
ATOM 2749 C C . ALA A 1 360 ? -3.148 -3.309 -4.314 1.00 98.06 360 ALA A C 1
ATOM 2751 O O . ALA A 1 360 ? -3.193 -4.287 -3.577 1.00 98.06 360 ALA A O 1
ATOM 2752 N N . TYR A 1 361 ? -2.003 -2.688 -4.569 1.00 98.62 361 TYR A N 1
ATOM 2753 C CA . TYR A 1 361 ? -0.765 -2.912 -3.825 1.00 98.62 361 TYR A CA 1
ATOM 2754 C C . TYR A 1 361 ? -0.179 -1.540 -3.502 1.00 98.62 361 TYR A C 1
ATOM 2756 O O . TYR A 1 361 ? -0.227 -0.665 -4.362 1.00 98.62 361 TYR A O 1
ATOM 2764 N N . ARG A 1 362 ? 0.391 -1.333 -2.309 1.00 98.25 362 ARG A N 1
ATOM 2765 C CA . ARG A 1 362 ? 1.167 -0.142 -1.896 1.00 98.25 362 ARG A CA 1
ATOM 2766 C C . ARG A 1 362 ? 1.837 0.596 -3.076 1.00 98.25 362 ARG A C 1
ATOM 2768 O O . ARG A 1 362 ? 2.722 0.052 -3.739 1.00 98.25 362 ARG A O 1
ATOM 2775 N N . GLY A 1 363 ? 1.388 1.824 -3.350 1.00 95.31 363 GLY A N 1
ATOM 2776 C CA . GLY A 1 363 ? 1.803 2.661 -4.486 1.00 95.31 363 GLY A CA 1
ATOM 2777 C C . GLY A 1 363 ? 0.753 2.734 -5.603 1.00 95.31 363 GLY A C 1
ATOM 2778 O O . GLY A 1 363 ? 0.659 3.744 -6.299 1.00 95.31 363 GLY A O 1
ATOM 2779 N N . PHE A 1 364 ? -0.064 1.688 -5.736 1.00 97.31 364 PHE A N 1
ATOM 2780 C CA . PHE A 1 364 ? -1.310 1.639 -6.498 1.00 97.31 364 PHE A CA 1
ATOM 2781 C C . PHE A 1 364 ? -1.142 2.027 -7.980 1.00 97.31 364 PHE A C 1
ATOM 2783 O O . PHE A 1 364 ? -1.791 2.933 -8.475 1.00 97.31 364 PHE A O 1
ATOM 2790 N N . GLY A 1 365 ? -0.208 1.400 -8.701 1.00 97.44 365 GLY A N 1
ATOM 2791 C CA . GLY A 1 365 ? 0.108 1.747 -10.100 1.00 97.44 365 GLY A CA 1
ATOM 2792 C C . GLY A 1 365 ? 1.146 2.864 -10.248 1.00 97.44 365 GLY A C 1
ATOM 2793 O O . GLY A 1 365 ? 1.890 2.895 -11.227 1.00 97.44 365 GLY A O 1
ATOM 2794 N N . GLY A 1 366 ? 1.264 3.745 -9.248 1.00 98.00 366 GLY A N 1
ATOM 2795 C CA . GLY A 1 366 ? 2.275 4.804 -9.211 1.00 98.00 366 GLY A CA 1
ATOM 2796 C C . GLY A 1 366 ? 3.711 4.304 -9.435 1.00 98.00 366 GLY A C 1
ATOM 2797 O O . GLY A 1 366 ? 4.396 4.887 -10.272 1.00 98.00 366 GLY A O 1
ATOM 2798 N N . PRO A 1 367 ? 4.159 3.207 -8.785 1.00 98.44 367 PRO A N 1
ATOM 2799 C CA . PRO A 1 367 ? 5.482 2.635 -9.024 1.00 98.44 367 PRO A CA 1
ATOM 2800 C C . PRO A 1 367 ? 5.724 2.226 -10.479 1.00 98.44 367 PRO A C 1
ATOM 2802 O O . PRO A 1 367 ? 6.792 2.507 -11.011 1.00 98.44 367 PRO A O 1
ATOM 2805 N N . GLN A 1 368 ? 4.736 1.621 -11.145 1.00 98.44 368 GLN A N 1
ATOM 2806 C CA . GLN A 1 368 ? 4.863 1.182 -12.538 1.00 98.44 368 GLN A CA 1
ATOM 2807 C C . GLN A 1 368 ? 4.958 2.366 -13.517 1.00 98.44 368 GLN A C 1
ATOM 2809 O O . GLN A 1 368 ? 5.746 2.341 -14.464 1.00 98.44 368 GLN A O 1
ATOM 2814 N N . GLY A 1 369 ? 4.203 3.441 -13.262 1.00 98.06 369 GLY A N 1
ATOM 2815 C CA . GLY A 1 369 ? 4.361 4.702 -13.993 1.00 98.06 369 GLY A CA 1
ATOM 2816 C C . GLY A 1 369 ? 5.741 5.324 -13.758 1.00 98.06 369 GLY A C 1
ATOM 2817 O O . GLY A 1 369 ? 6.469 5.603 -14.709 1.00 98.06 369 GLY A O 1
ATOM 2818 N N . LEU A 1 370 ? 6.132 5.474 -12.491 1.00 98.12 370 LEU A N 1
ATOM 2819 C CA . LEU A 1 370 ? 7.383 6.117 -12.087 1.00 98.12 370 LEU A CA 1
ATOM 2820 C C . LEU A 1 370 ? 8.623 5.397 -12.623 1.00 98.12 370 LEU A C 1
ATOM 2822 O O . LEU A 1 370 ? 9.536 6.056 -13.110 1.00 98.12 370 LEU A O 1
ATOM 2826 N N . MET A 1 371 ? 8.660 4.062 -12.587 1.00 98.31 371 MET A N 1
ATOM 2827 C CA . MET A 1 371 ? 9.798 3.306 -13.122 1.00 98.31 371 MET A CA 1
ATOM 2828 C C . MET A 1 371 ? 9.968 3.487 -14.631 1.00 98.31 371 MET A C 1
ATOM 2830 O O . MET A 1 371 ? 11.095 3.459 -15.117 1.00 98.31 371 MET A O 1
ATOM 2834 N N . THR A 1 372 ? 8.881 3.747 -15.365 1.00 98.06 372 THR A N 1
ATOM 2835 C CA . THR A 1 372 ? 8.965 4.100 -16.792 1.00 98.06 372 THR A CA 1
ATOM 2836 C C . THR A 1 372 ? 9.703 5.428 -16.973 1.00 98.06 372 THR A C 1
ATOM 2838 O O . THR A 1 372 ? 10.582 5.532 -17.827 1.00 98.06 372 THR A O 1
ATOM 2841 N N . ALA A 1 373 ? 9.406 6.421 -16.127 1.00 98.44 373 ALA A N 1
ATOM 2842 C CA . ALA A 1 373 ? 10.114 7.698 -16.126 1.00 98.44 373 ALA A CA 1
ATOM 2843 C C . ALA A 1 373 ? 11.592 7.527 -15.742 1.00 98.44 373 ALA A C 1
ATOM 2845 O O . ALA A 1 373 ? 12.462 8.030 -16.443 1.00 98.44 373 ALA A O 1
ATOM 2846 N N . GLU A 1 374 ? 11.899 6.791 -14.670 1.00 98.75 374 GLU A N 1
ATOM 2847 C CA . GLU A 1 374 ? 13.283 6.591 -14.211 1.00 98.75 374 GLU A CA 1
ATOM 2848 C C . GLU A 1 374 ? 14.142 5.823 -15.222 1.00 98.75 374 GLU A C 1
ATOM 2850 O O . GLU A 1 374 ? 15.278 6.224 -15.482 1.00 98.75 374 GLU A O 1
ATOM 2855 N N . TYR A 1 375 ? 13.590 4.776 -15.843 1.00 98.25 375 TYR A N 1
ATOM 2856 C CA . TYR A 1 375 ? 14.256 4.044 -16.922 1.00 98.25 375 TYR A CA 1
ATOM 2857 C C . TYR A 1 375 ? 14.550 4.963 -18.114 1.00 98.25 375 TYR A C 1
ATOM 2859 O O . TYR A 1 375 ? 15.661 4.968 -18.644 1.00 98.25 375 TYR A O 1
ATOM 2867 N N . MET A 1 376 ? 13.575 5.791 -18.508 1.00 98.50 376 MET A N 1
ATOM 2868 C CA . MET A 1 376 ? 13.749 6.783 -19.568 1.00 98.50 376 MET A CA 1
ATOM 2869 C C . MET A 1 376 ? 14.848 7.797 -19.221 1.00 98.50 376 MET A C 1
ATOM 2871 O O . MET A 1 376 ? 15.677 8.097 -20.077 1.00 98.50 376 MET A O 1
ATOM 2875 N N . MET A 1 377 ? 14.906 8.292 -17.981 1.00 98.75 377 MET A N 1
ATOM 2876 C CA . MET A 1 377 ? 15.940 9.243 -17.552 1.00 98.75 377 MET A CA 1
ATOM 2877 C C . MET A 1 377 ? 17.347 8.643 -17.573 1.00 98.75 377 MET A C 1
ATOM 2879 O O . MET A 1 377 ? 18.287 9.317 -17.999 1.00 98.75 377 MET A O 1
ATOM 2883 N N . ASP A 1 378 ? 17.502 7.384 -17.163 1.00 98.50 378 ASP A N 1
ATOM 2884 C CA . ASP A 1 378 ? 18.768 6.659 -17.300 1.00 98.50 378 ASP A CA 1
ATOM 2885 C C . ASP A 1 378 ? 19.140 6.466 -18.781 1.00 98.50 378 ASP A C 1
ATOM 2887 O O . ASP A 1 378 ? 20.279 6.731 -19.169 1.00 98.50 378 ASP A O 1
ATOM 2891 N N . HIS A 1 379 ? 18.178 6.101 -19.639 1.00 98.25 379 HIS A N 1
ATOM 2892 C CA . HIS A 1 379 ? 18.408 5.955 -21.080 1.00 98.25 379 HIS A CA 1
ATOM 2893 C C . HIS A 1 379 ? 18.866 7.276 -21.723 1.00 98.25 379 HIS A C 1
ATOM 2895 O O . HIS A 1 379 ? 19.834 7.287 -22.489 1.00 98.25 379 HIS A O 1
ATOM 2901 N N . ILE A 1 380 ? 18.241 8.404 -21.367 1.00 98.56 380 ILE A N 1
ATOM 2902 C CA . ILE A 1 380 ? 18.673 9.742 -21.797 1.00 98.56 380 ILE A CA 1
ATOM 2903 C C . ILE A 1 380 ? 20.114 10.002 -21.344 1.00 98.56 380 ILE A C 1
ATOM 2905 O O . ILE A 1 380 ? 20.958 10.387 -22.153 1.00 98.56 380 ILE A O 1
ATOM 2909 N N . ALA A 1 381 ? 20.420 9.754 -20.069 1.00 98.31 381 ALA A N 1
ATOM 2910 C CA . ALA A 1 381 ? 21.744 10.012 -19.518 1.00 98.31 381 ALA A CA 1
ATOM 2911 C C . ALA A 1 381 ? 22.846 9.209 -20.215 1.00 98.31 381 ALA A C 1
ATOM 2913 O O . ALA A 1 381 ? 23.867 9.788 -20.590 1.00 98.31 381 ALA A O 1
ATOM 2914 N N . TYR A 1 382 ? 22.630 7.915 -20.455 1.00 97.81 382 TYR A N 1
ATOM 2915 C CA . TYR A 1 382 ? 23.612 7.080 -21.147 1.00 97.81 382 TYR A CA 1
ATOM 2916 C C . TYR A 1 382 ? 23.745 7.441 -22.626 1.00 97.81 382 TYR A C 1
ATOM 2918 O O . TYR A 1 382 ? 24.860 7.484 -23.134 1.00 97.81 382 TYR A O 1
ATOM 2926 N N . THR A 1 383 ? 22.652 7.805 -23.301 1.00 96.94 383 THR A N 1
ATOM 2927 C CA . THR A 1 383 ? 22.705 8.279 -24.697 1.00 96.94 383 THR A CA 1
ATOM 2928 C C . THR A 1 383 ? 23.561 9.541 -24.832 1.00 96.94 383 THR A C 1
ATOM 2930 O O . THR A 1 383 ? 24.319 9.685 -25.788 1.00 96.94 383 THR A O 1
ATOM 2933 N N . LEU A 1 384 ? 23.484 10.444 -23.850 1.00 96.12 384 LEU A N 1
ATOM 2934 C CA . LEU A 1 384 ? 24.256 11.689 -23.823 1.00 96.12 384 LEU A CA 1
ATOM 2935 C C . LEU A 1 384 ? 25.649 11.536 -23.185 1.00 96.12 384 LEU A C 1
ATOM 2937 O O . LEU A 1 384 ? 26.429 12.489 -23.186 1.00 96.12 384 LEU A O 1
ATOM 2941 N N . GLY A 1 385 ? 25.965 10.375 -22.599 1.00 95.75 385 GLY A N 1
ATOM 2942 C CA . GLY A 1 385 ? 27.181 10.164 -21.806 1.00 95.75 385 GLY A CA 1
ATOM 2943 C C . GLY A 1 385 ? 27.274 11.071 -20.570 1.00 95.75 385 GLY A C 1
ATOM 2944 O O . GLY A 1 385 ? 28.374 11.441 -20.153 1.00 95.75 385 GLY A O 1
ATOM 2945 N N . GLN A 1 386 ? 26.132 11.471 -20.006 1.00 96.06 386 GLN A N 1
ATOM 2946 C CA . GLN A 1 386 ? 26.032 12.390 -18.873 1.00 96.06 386 GLN A CA 1
ATOM 2947 C C . GLN A 1 386 ? 25.798 11.654 -17.548 1.00 96.06 386 GLN A C 1
ATOM 2949 O O . GLN A 1 386 ? 25.423 10.485 -17.501 1.00 96.06 386 GLN A O 1
ATOM 2954 N N . ASP A 1 387 ? 26.024 12.353 -16.435 1.00 97.56 387 ASP A N 1
ATOM 2955 C CA . ASP A 1 387 ? 25.649 11.851 -15.115 1.00 97.56 387 ASP A CA 1
ATOM 2956 C C . ASP A 1 387 ? 24.115 11.799 -14.971 1.00 97.56 387 ASP A C 1
ATOM 2958 O O . ASP A 1 387 ? 23.472 12.849 -15.086 1.00 97.56 387 ASP A O 1
ATOM 2962 N N . PRO A 1 388 ? 23.517 10.628 -14.665 1.00 98.19 388 PRO A N 1
ATOM 2963 C CA . PRO A 1 388 ? 22.071 10.509 -14.524 1.00 98.19 388 PRO A CA 1
ATOM 2964 C C . PRO A 1 388 ? 21.458 11.455 -13.482 1.00 98.19 388 PRO A C 1
ATOM 2966 O O . PRO A 1 388 ? 20.314 11.873 -13.653 1.00 98.19 388 PRO A O 1
ATOM 2969 N N . LEU A 1 389 ? 22.187 11.844 -12.427 1.00 98.69 389 LEU A N 1
ATOM 2970 C CA . LEU A 1 389 ? 21.698 12.846 -11.470 1.00 98.69 389 LEU A CA 1
ATOM 2971 C C . LEU A 1 389 ? 21.499 14.223 -12.129 1.00 98.69 389 LEU A C 1
ATOM 2973 O O . LEU A 1 389 ? 20.487 14.882 -11.889 1.00 98.69 389 LEU A O 1
ATOM 2977 N N . GLN A 1 390 ? 22.430 14.649 -12.985 1.00 98.25 390 GLN A N 1
ATOM 2978 C CA . GLN A 1 390 ? 22.361 15.957 -13.645 1.00 98.25 390 GLN A CA 1
ATOM 2979 C C . GLN A 1 390 ? 21.216 16.019 -14.659 1.00 98.25 390 GLN A C 1
ATOM 2981 O O . GLN A 1 390 ? 20.488 17.009 -14.701 1.00 98.25 390 GLN A O 1
ATOM 2986 N N . VAL A 1 391 ? 20.993 14.935 -15.408 1.00 98.38 391 VAL A N 1
ATOM 2987 C CA . VAL A 1 391 ? 19.867 14.828 -16.351 1.00 98.38 391 VAL A CA 1
ATOM 2988 C C . VAL A 1 391 ? 18.527 14.913 -15.621 1.00 98.38 391 VAL A C 1
ATOM 2990 O O . VAL A 1 391 ? 17.621 15.621 -16.069 1.00 98.38 391 VAL A O 1
ATOM 2993 N N . ARG A 1 392 ? 18.407 14.252 -14.460 1.00 98.69 392 ARG A N 1
ATOM 2994 C CA . ARG A 1 392 ? 17.220 14.347 -13.598 1.00 98.69 392 ARG A CA 1
ATOM 2995 C C . ARG A 1 392 ? 16.984 15.777 -13.119 1.00 98.69 392 ARG A C 1
ATOM 2997 O O . ARG A 1 392 ? 15.884 16.287 -13.308 1.00 98.69 392 ARG A O 1
ATOM 3004 N N . LEU A 1 393 ? 18.004 16.432 -12.555 1.00 98.56 393 LEU A N 1
ATOM 3005 C CA . LEU A 1 393 ? 17.917 17.813 -12.060 1.00 98.56 393 LEU A CA 1
ATOM 3006 C C . LEU A 1 393 ? 17.516 18.809 -13.161 1.00 98.56 393 LEU A C 1
ATOM 3008 O O . LEU A 1 393 ? 16.701 19.696 -12.916 1.00 98.56 393 LEU A O 1
ATOM 3012 N N . ALA A 1 394 ? 18.043 18.645 -14.378 1.00 98.12 394 ALA A N 1
ATOM 3013 C CA . ALA A 1 394 ? 17.776 19.539 -15.505 1.00 98.12 394 ALA A CA 1
ATOM 3014 C C . ALA A 1 394 ? 16.322 19.499 -16.012 1.00 98.12 394 ALA A C 1
ATOM 3016 O O . ALA A 1 394 ? 15.869 20.466 -16.637 1.00 98.12 394 ALA A O 1
ATOM 3017 N N . ASN A 1 395 ? 15.610 18.399 -15.743 1.00 98.62 395 ASN A N 1
ATOM 3018 C CA . ASN A 1 395 ? 14.261 18.128 -16.242 1.00 98.62 395 ASN A CA 1
ATOM 3019 C C . ASN A 1 395 ? 13.174 18.165 -15.153 1.00 98.62 395 ASN A C 1
ATOM 3021 O O . ASN A 1 395 ? 12.012 17.901 -15.459 1.00 98.62 395 ASN A O 1
ATOM 3025 N N . LEU A 1 396 ? 13.514 18.488 -13.898 1.00 98.62 396 LEU A N 1
ATOM 3026 C CA . LEU A 1 396 ? 12.533 18.615 -12.816 1.00 98.62 396 LEU A CA 1
ATOM 3027 C C . LEU A 1 396 ? 11.447 19.658 -13.133 1.00 98.62 396 LEU A C 1
ATOM 3029 O O . LEU A 1 396 ? 11.707 20.670 -13.789 1.00 98.62 396 LEU A O 1
ATOM 3033 N N . TYR A 1 397 ? 10.242 19.440 -12.598 1.00 98.38 397 TYR A N 1
ATOM 3034 C CA . TYR A 1 397 ? 9.215 20.481 -12.546 1.00 98.38 397 TYR A CA 1
ATOM 3035 C C . TYR A 1 397 ? 9.715 21.748 -11.836 1.00 98.38 397 TYR A C 1
ATOM 3037 O O . TYR A 1 397 ? 10.551 21.709 -10.931 1.00 98.38 397 TYR A O 1
ATOM 3045 N N . GLN A 1 398 ? 9.124 22.873 -12.223 1.00 95.94 398 GLN A N 1
ATOM 3046 C CA . GLN A 1 398 ? 9.219 24.163 -11.548 1.00 95.94 398 GLN A CA 1
ATOM 3047 C C . GLN A 1 398 ? 7.831 24.605 -11.079 1.00 95.94 398 GLN A C 1
ATOM 3049 O O . GLN A 1 398 ? 6.818 24.265 -11.697 1.00 95.94 398 GLN A O 1
ATOM 3054 N N . ASP A 1 399 ? 7.781 25.397 -10.010 1.00 94.88 399 ASP A N 1
ATOM 3055 C CA . ASP A 1 399 ? 6.526 25.950 -9.499 1.00 94.88 399 ASP A CA 1
ATOM 3056 C C . ASP A 1 399 ? 5.760 26.735 -10.574 1.00 94.88 399 ASP A C 1
ATOM 3058 O O . ASP A 1 399 ? 6.332 27.466 -11.385 1.00 94.88 399 ASP A O 1
ATOM 3062 N N . GLY A 1 400 ? 4.437 26.564 -10.585 1.00 95.88 400 GLY A N 1
ATOM 3063 C CA . GLY A 1 400 ? 3.531 27.167 -11.564 1.00 95.88 400 GLY A CA 1
ATOM 3064 C C . GLY A 1 400 ? 3.381 26.371 -12.863 1.00 95.88 400 GLY A C 1
ATOM 3065 O O . GLY A 1 400 ? 2.455 26.632 -13.632 1.00 95.88 400 GLY A O 1
ATOM 3066 N N . GLN A 1 401 ? 4.227 25.368 -13.111 1.00 97.12 401 GLN A N 1
ATOM 3067 C CA . GLN A 1 401 ? 4.028 24.440 -14.221 1.00 97.12 401 GLN A CA 1
ATOM 3068 C C . GLN A 1 401 ? 2.863 23.485 -13.946 1.00 97.12 401 GLN A C 1
ATOM 3070 O O . GLN A 1 401 ? 2.604 23.101 -12.810 1.00 97.12 401 GLN A O 1
ATOM 3075 N N . SER A 1 402 ? 2.164 23.060 -14.998 1.00 97.00 402 SER A N 1
ATOM 3076 C CA . SER A 1 402 ? 1.103 22.057 -14.902 1.00 97.00 402 SER A CA 1
ATOM 3077 C C . SER A 1 402 ? 1.611 20.675 -15.299 1.00 97.00 402 SER A C 1
ATOM 3079 O O . SER A 1 402 ? 2.315 20.537 -16.302 1.00 97.00 402 SER A O 1
ATOM 3081 N N . THR A 1 403 ? 1.154 19.655 -14.587 1.00 98.00 403 THR A N 1
ATOM 3082 C CA . THR A 1 403 ? 1.263 18.249 -15.005 1.00 98.00 403 THR A CA 1
ATOM 3083 C C . THR A 1 403 ? 0.530 17.985 -16.325 1.00 98.00 403 THR A C 1
ATOM 3085 O O . THR A 1 403 ? -0.292 18.794 -16.775 1.00 98.00 403 THR A O 1
ATOM 3088 N N . HIS A 1 404 ? 0.779 16.832 -16.954 1.00 97.50 404 HIS A N 1
ATOM 3089 C CA . HIS A 1 404 ? 0.082 16.399 -18.177 1.00 97.50 404 HIS A CA 1
ATOM 3090 C C . HIS A 1 404 ? -1.420 16.155 -17.996 1.00 97.50 404 HIS A C 1
ATOM 3092 O O . HIS A 1 404 ? -2.147 16.114 -18.983 1.00 97.50 404 HIS A O 1
ATOM 3098 N N . TYR A 1 405 ? -1.889 16.065 -16.752 1.00 97.12 405 TYR A N 1
ATOM 3099 C CA . TYR A 1 405 ? -3.300 15.962 -16.372 1.00 97.12 405 TYR A CA 1
ATOM 3100 C C . TYR A 1 405 ? -3.856 17.258 -15.754 1.00 97.12 405 TYR A C 1
ATOM 3102 O O . TYR A 1 405 ? -4.948 17.262 -15.188 1.00 97.12 405 TYR A O 1
ATOM 3110 N N . GLY A 1 406 ? -3.131 18.375 -15.863 1.00 96.94 406 GLY A N 1
ATOM 3111 C CA . GLY A 1 406 ? -3.664 19.708 -15.575 1.00 96.94 406 GLY A CA 1
ATOM 3112 C C . GLY A 1 406 ? -3.520 20.214 -14.143 1.00 96.94 406 GLY A C 1
ATOM 3113 O O . GLY A 1 406 ? -3.831 21.377 -13.893 1.00 96.94 406 GLY A O 1
ATOM 3114 N N . GLN A 1 407 ? -3.017 19.404 -13.211 1.00 97.69 407 GLN A N 1
ATOM 3115 C CA . GLN A 1 407 ? -2.737 19.871 -11.856 1.00 97.69 407 GLN A CA 1
ATOM 3116 C C . GLN A 1 407 ? -1.495 20.764 -11.859 1.00 97.69 407 GLN A C 1
ATOM 3118 O O . GLN A 1 407 ? -0.421 20.316 -12.269 1.00 97.69 407 GLN A O 1
ATOM 3123 N N . THR A 1 408 ? -1.635 22.000 -11.383 1.00 97.31 408 THR A N 1
ATOM 3124 C CA . THR A 1 408 ? -0.508 22.907 -11.140 1.00 97.31 408 THR A CA 1
ATOM 3125 C C . THR A 1 408 ? 0.391 22.358 -10.036 1.00 97.31 408 THR A C 1
ATOM 3127 O O . THR A 1 408 ? -0.088 21.900 -8.997 1.00 97.31 408 THR A O 1
ATOM 3130 N N . ILE A 1 409 ? 1.695 22.404 -10.282 1.00 96.69 409 ILE A N 1
ATOM 3131 C CA . ILE A 1 409 ? 2.744 22.101 -9.321 1.00 96.69 409 ILE A CA 1
ATOM 3132 C C . ILE A 1 409 ? 3.002 23.350 -8.478 1.00 96.69 409 ILE A C 1
ATOM 3134 O O . ILE A 1 409 ? 3.267 24.433 -9.002 1.00 96.69 409 ILE A O 1
ATOM 3138 N N . GLU A 1 410 ? 2.885 23.181 -7.165 1.00 93.25 410 GLU A N 1
ATOM 3139 C CA . GLU A 1 410 ? 3.018 24.240 -6.169 1.00 93.25 410 GLU A CA 1
ATOM 3140 C C . GLU A 1 410 ? 3.966 23.759 -5.068 1.00 93.25 410 GLU A C 1
ATOM 3142 O O . GLU A 1 410 ? 3.848 22.627 -4.586 1.00 93.25 410 GLU A O 1
ATOM 3147 N N . HIS A 1 411 ? 4.871 24.637 -4.642 1.00 88.50 411 HIS A N 1
ATOM 3148 C CA . HIS A 1 411 ? 5.790 24.415 -3.534 1.00 88.50 411 HIS A CA 1
ATOM 3149 C C . HIS A 1 411 ? 6.713 23.192 -3.701 1.00 88.50 411 HIS A C 1
ATOM 3151 O O . HIS A 1 411 ? 6.985 22.449 -2.743 1.00 88.50 411 HIS A O 1
ATOM 3157 N N . PHE A 1 412 ? 7.183 22.982 -4.927 1.00 94.00 412 PHE A N 1
ATOM 3158 C CA . PHE A 1 412 ? 7.953 21.833 -5.379 1.00 94.00 412 PHE A CA 1
ATOM 3159 C C . PHE A 1 412 ? 9.442 21.983 -5.072 1.00 94.00 412 PHE A C 1
ATOM 3161 O O . PHE A 1 412 ? 10.176 22.701 -5.744 1.00 94.00 412 PHE A O 1
ATOM 3168 N N . ASP A 1 413 ? 9.896 21.264 -4.048 1.00 94.81 413 ASP A N 1
ATOM 3169 C CA . ASP A 1 413 ? 11.223 21.460 -3.449 1.00 94.81 413 ASP A CA 1
ATOM 3170 C C . ASP A 1 413 ? 12.183 20.281 -3.690 1.00 94.81 413 ASP A C 1
ATOM 3172 O O . ASP A 1 413 ? 13.128 20.046 -2.937 1.00 94.81 413 ASP A O 1
ATOM 3176 N N . LEU A 1 414 ? 11.939 19.493 -4.745 1.00 97.19 414 LEU A N 1
ATOM 3177 C CA . LEU A 1 414 ? 12.740 18.297 -5.025 1.00 97.19 414 LEU A CA 1
ATOM 3178 C C . LEU A 1 414 ? 14.190 18.615 -5.394 1.00 97.19 414 LEU A C 1
ATOM 3180 O O . LEU A 1 414 ? 15.073 17.852 -5.017 1.00 97.19 414 LEU A O 1
ATOM 3184 N N . ALA A 1 415 ? 14.454 19.743 -6.062 1.00 97.69 415 ALA A N 1
ATOM 3185 C CA . ALA A 1 415 ? 15.821 20.157 -6.374 1.00 97.69 415 ALA A CA 1
ATOM 3186 C C . ALA A 1 415 ? 16.661 20.313 -5.093 1.00 97.69 415 ALA A C 1
ATOM 3188 O O . ALA A 1 415 ? 17.737 19.728 -4.991 1.00 97.69 415 ALA A O 1
ATOM 3189 N N . ASN A 1 416 ? 16.135 21.004 -4.075 1.00 98.00 416 ASN A N 1
ATOM 3190 C CA . ASN A 1 416 ? 16.834 21.177 -2.801 1.00 98.00 416 ASN A CA 1
ATOM 3191 C C . ASN A 1 416 ? 16.960 19.860 -2.029 1.00 98.00 416 ASN A C 1
ATOM 3193 O O . ASN A 1 416 ? 18.032 19.581 -1.495 1.00 98.00 416 ASN A O 1
ATOM 3197 N N . ILE A 1 417 ? 15.915 19.023 -2.007 1.00 98.56 417 ILE A N 1
ATOM 3198 C CA . ILE A 1 417 ? 15.972 17.688 -1.385 1.00 98.56 417 ILE A CA 1
ATOM 3199 C C . ILE A 1 417 ? 17.080 16.840 -2.030 1.00 98.56 417 ILE A C 1
ATOM 3201 O O . ILE A 1 417 ? 17.903 16.262 -1.319 1.00 98.56 417 ILE A O 1
ATOM 3205 N N . MET A 1 418 ? 17.142 16.791 -3.363 1.00 98.75 418 MET A N 1
ATOM 3206 C CA . MET A 1 418 ? 18.143 16.016 -4.100 1.00 98.75 418 MET A CA 1
ATOM 3207 C C . MET A 1 418 ? 19.555 16.571 -3.909 1.00 98.75 418 MET A C 1
ATOM 3209 O O . MET A 1 418 ? 20.462 15.805 -3.593 1.00 98.75 418 MET A O 1
ATOM 3213 N N . THR A 1 419 ? 19.757 17.886 -4.048 1.00 98.56 419 THR A N 1
ATOM 3214 C CA . THR A 1 419 ? 21.069 18.520 -3.844 1.00 98.56 419 THR A CA 1
ATOM 3215 C C . THR A 1 419 ? 21.552 18.350 -2.407 1.00 98.56 419 THR A C 1
ATOM 3217 O O . THR A 1 419 ? 22.721 18.033 -2.183 1.00 98.56 419 THR A O 1
ATOM 3220 N N . LYS A 1 420 ? 20.657 18.488 -1.421 1.00 98.69 420 LYS A N 1
ATOM 3221 C CA . LYS A 1 420 ? 20.985 18.231 -0.020 1.00 98.69 420 LYS A CA 1
ATOM 3222 C C . LYS A 1 420 ? 21.373 16.774 0.203 1.00 98.69 420 LYS A C 1
ATOM 3224 O O . LYS A 1 420 ? 22.382 16.524 0.851 1.00 98.69 420 LYS A O 1
ATOM 3229 N N . LEU A 1 421 ? 20.600 15.818 -0.314 1.00 98.81 421 LEU A N 1
ATOM 3230 C CA . LEU A 1 421 ? 20.920 14.399 -0.169 1.00 98.81 421 LEU A CA 1
ATOM 3231 C C . LEU A 1 421 ? 22.255 14.056 -0.840 1.00 98.81 421 LEU A C 1
ATOM 3233 O O . LEU A 1 421 ? 23.071 13.360 -0.241 1.00 98.81 421 LEU A O 1
ATOM 3237 N N . ALA A 1 422 ? 22.503 14.577 -2.044 1.00 98.88 422 ALA A N 1
ATOM 3238 C CA . ALA A 1 422 ? 23.757 14.393 -2.768 1.00 98.88 422 ALA A CA 1
ATOM 3239 C C . ALA A 1 422 ? 24.963 14.890 -1.953 1.00 98.88 422 ALA A C 1
ATOM 3241 O O . ALA A 1 422 ? 25.966 14.183 -1.861 1.00 98.88 422 ALA A O 1
ATOM 3242 N N . ALA A 1 423 ? 24.841 16.054 -1.304 1.00 98.69 423 ALA A N 1
ATOM 3243 C CA . ALA A 1 423 ? 25.862 16.581 -0.402 1.00 98.69 423 ALA A CA 1
ATOM 3244 C C . ALA A 1 423 ? 26.006 15.737 0.879 1.00 98.69 423 ALA A C 1
ATOM 3246 O O . ALA A 1 423 ? 27.112 15.334 1.224 1.00 98.69 423 ALA A O 1
ATOM 3247 N N . ASP A 1 424 ? 24.898 15.421 1.561 1.00 98.38 424 ASP A N 1
ATOM 3248 C CA . ASP A 1 424 ? 24.876 14.635 2.806 1.00 98.38 424 ASP A CA 1
ATOM 3249 C C . ASP A 1 424 ? 25.483 13.225 2.627 1.00 98.38 424 ASP A C 1
ATOM 3251 O O . ASP A 1 424 ? 26.006 12.656 3.588 1.00 98.38 424 ASP A O 1
ATOM 3255 N N . CYS A 1 425 ? 25.389 12.640 1.424 1.00 98.31 425 CYS A N 1
ATOM 3256 C CA . CYS A 1 425 ? 25.882 11.293 1.123 1.00 98.31 425 CYS A CA 1
ATOM 3257 C C . CYS A 1 425 ? 27.180 11.246 0.300 1.00 98.31 425 CYS A C 1
ATOM 3259 O O . CYS A 1 425 ? 27.577 10.149 -0.105 1.00 98.31 425 CYS A O 1
ATOM 3261 N N . ASP A 1 426 ? 27.835 12.392 0.070 1.00 98.50 426 ASP A N 1
ATOM 3262 C CA . ASP A 1 426 ? 29.062 12.533 -0.728 1.00 98.50 426 ASP A CA 1
ATOM 3263 C C . ASP A 1 426 ? 28.947 11.971 -2.165 1.00 98.50 426 ASP A C 1
ATOM 3265 O O . ASP A 1 426 ? 29.870 11.312 -2.659 1.00 98.50 426 ASP A O 1
ATOM 3269 N N . TYR A 1 427 ? 27.818 12.205 -2.848 1.00 98.81 427 TYR A N 1
ATOM 3270 C CA . TYR A 1 427 ? 27.510 11.612 -4.160 1.00 98.81 427 TYR A CA 1
ATOM 3271 C C . TYR A 1 427 ? 28.628 11.820 -5.191 1.00 98.81 427 TYR A C 1
ATOM 3273 O O . TYR A 1 427 ? 29.136 10.844 -5.739 1.00 98.81 427 TYR A O 1
ATOM 3281 N N . ASP A 1 428 ? 29.066 13.064 -5.419 1.00 98.50 428 ASP A N 1
ATOM 3282 C CA . ASP A 1 428 ? 30.064 13.374 -6.456 1.00 98.50 428 ASP A CA 1
ATOM 3283 C C . ASP A 1 428 ? 31.394 12.659 -6.207 1.00 98.50 428 ASP A C 1
ATOM 3285 O O . ASP A 1 428 ? 32.000 12.085 -7.117 1.00 98.50 428 ASP A O 1
ATOM 3289 N N . LYS A 1 429 ? 31.831 12.647 -4.944 1.00 98.62 429 LYS A N 1
ATOM 3290 C CA . LYS A 1 429 ? 33.056 11.971 -4.519 1.00 98.62 429 LYS A CA 1
ATOM 3291 C C . LYS A 1 429 ? 32.944 10.462 -4.733 1.00 98.62 429 LYS A C 1
ATOM 3293 O O . LYS A 1 429 ? 33.844 9.871 -5.330 1.00 98.62 429 LYS A O 1
ATOM 3298 N N . ARG A 1 430 ? 31.845 9.843 -4.291 1.00 98.50 430 ARG A N 1
ATOM 3299 C CA . ARG A 1 430 ? 31.597 8.401 -4.465 1.00 98.50 430 ARG A CA 1
ATOM 3300 C C . ARG A 1 430 ? 31.508 8.023 -5.934 1.00 98.50 430 ARG A C 1
ATOM 3302 O O . ARG A 1 430 ? 32.125 7.051 -6.348 1.00 98.50 430 ARG A O 1
ATOM 3309 N N . ARG A 1 431 ? 30.826 8.828 -6.748 1.00 98.50 431 ARG A N 1
ATOM 3310 C CA . ARG A 1 431 ? 30.715 8.609 -8.192 1.00 98.50 431 ARG A CA 1
ATOM 3311 C C . ARG A 1 431 ? 32.084 8.601 -8.871 1.00 98.50 431 ARG A C 1
ATOM 3313 O O . ARG A 1 431 ? 32.377 7.700 -9.653 1.00 98.50 431 ARG A O 1
ATOM 3320 N N . GLN A 1 432 ? 32.942 9.576 -8.565 1.00 98.50 432 GLN A N 1
ATOM 3321 C CA . GLN A 1 432 ? 34.308 9.623 -9.101 1.00 98.50 432 GLN A CA 1
ATOM 3322 C C . GLN A 1 432 ? 35.132 8.402 -8.674 1.00 98.50 432 GLN A C 1
ATOM 3324 O O . GLN A 1 432 ? 35.830 7.812 -9.501 1.00 98.50 432 GLN A O 1
ATOM 3329 N N . GLN A 1 433 ? 35.017 7.998 -7.407 1.00 98.56 433 GLN A N 1
ATOM 3330 C CA . GLN A 1 433 ? 35.682 6.808 -6.874 1.00 98.56 433 GLN A CA 1
ATOM 3331 C C . GLN A 1 433 ? 35.201 5.528 -7.562 1.00 98.56 433 GLN A C 1
ATOM 3333 O O . GLN A 1 433 ? 36.030 4.728 -7.981 1.00 98.56 433 GLN A O 1
ATOM 3338 N N . ILE A 1 434 ? 33.891 5.364 -7.747 1.00 98.62 434 ILE A N 1
ATOM 3339 C CA . ILE A 1 434 ? 33.280 4.213 -8.423 1.00 98.62 434 ILE A CA 1
ATOM 3340 C C . ILE A 1 434 ? 33.723 4.131 -9.884 1.00 98.62 434 ILE A C 1
ATOM 3342 O O . ILE A 1 434 ? 34.110 3.063 -10.347 1.00 98.62 434 ILE A O 1
ATOM 3346 N N . ILE A 1 435 ? 33.750 5.249 -10.613 1.00 98.38 435 ILE A N 1
ATOM 3347 C CA . ILE A 1 435 ? 34.228 5.260 -12.003 1.00 98.38 435 ILE A CA 1
ATOM 3348 C C . ILE A 1 435 ? 35.702 4.861 -12.084 1.00 98.38 435 ILE A C 1
ATOM 3350 O O . ILE A 1 435 ? 36.074 4.083 -12.962 1.00 98.38 435 ILE A O 1
ATOM 3354 N N . ALA A 1 436 ? 36.544 5.384 -11.189 1.00 98.19 436 ALA A N 1
ATOM 3355 C CA . ALA A 1 436 ? 37.954 5.009 -11.135 1.00 98.19 436 ALA A CA 1
ATOM 3356 C C . ALA A 1 436 ? 38.128 3.523 -10.776 1.00 98.19 436 ALA A C 1
ATOM 3358 O O . ALA A 1 436 ? 38.883 2.823 -11.450 1.00 98.19 436 ALA A O 1
ATOM 3359 N N . ALA A 1 437 ? 37.381 3.035 -9.783 1.00 98.25 437 ALA A N 1
ATOM 3360 C CA . ALA A 1 437 ? 37.404 1.646 -9.340 1.00 98.25 437 ALA A CA 1
ATOM 3361 C C . ALA A 1 437 ? 36.935 0.685 -10.439 1.00 98.25 437 ALA A C 1
ATOM 3363 O O . ALA A 1 437 ? 37.614 -0.297 -10.704 1.00 98.25 437 ALA A O 1
ATOM 3364 N N . ASN A 1 438 ? 35.843 0.990 -11.145 1.00 98.31 438 ASN A N 1
ATOM 3365 C CA . ASN A 1 438 ? 35.352 0.162 -12.251 1.00 98.31 438 ASN A CA 1
ATOM 3366 C C . ASN A 1 438 ? 36.343 0.124 -13.425 1.00 98.31 438 ASN A C 1
ATOM 3368 O O . ASN A 1 438 ? 36.540 -0.932 -14.021 1.00 98.31 438 ASN A O 1
ATOM 3372 N N . LYS A 1 439 ? 37.014 1.244 -13.740 1.00 97.19 439 LYS A N 1
ATOM 3373 C CA . LYS A 1 439 ? 38.082 1.272 -14.757 1.00 97.19 439 LYS A CA 1
ATOM 3374 C C . LYS A 1 439 ? 39.275 0.409 -14.354 1.00 97.19 439 LYS A C 1
ATOM 3376 O O . LYS A 1 439 ? 39.807 -0.316 -15.190 1.00 97.19 439 LYS A O 1
ATOM 3381 N N . GLN A 1 440 ? 39.688 0.487 -13.091 1.00 97.31 440 GLN A N 1
ATOM 3382 C CA . GLN A 1 440 ? 40.757 -0.351 -12.556 1.00 97.31 440 GLN A CA 1
ATOM 3383 C C . GLN A 1 440 ? 40.354 -1.832 -12.568 1.00 97.31 440 GLN A C 1
ATOM 3385 O O . GLN A 1 440 ? 41.103 -2.656 -13.081 1.00 97.31 440 GLN A O 1
ATOM 3390 N N . ALA A 1 441 ? 39.149 -2.156 -12.099 1.00 96.06 441 ALA A N 1
ATOM 3391 C CA . ALA A 1 441 ? 38.606 -3.510 -12.093 1.00 96.06 441 ALA A CA 1
ATOM 3392 C C . ALA A 1 441 ? 38.558 -4.112 -13.506 1.00 96.06 441 ALA A C 1
ATOM 3394 O O . ALA A 1 441 ? 38.952 -5.258 -13.692 1.00 96.06 441 ALA A O 1
ATOM 3395 N N . ALA A 1 442 ? 38.153 -3.333 -14.515 1.00 93.94 442 ALA A N 1
ATOM 3396 C CA . ALA A 1 442 ? 38.191 -3.765 -15.910 1.00 93.94 442 ALA A CA 1
ATOM 3397 C C . ALA A 1 442 ? 39.626 -4.017 -16.409 1.00 93.94 442 ALA A C 1
ATOM 3399 O O . ALA A 1 442 ? 39.873 -5.018 -17.077 1.00 93.94 442 ALA A O 1
ATOM 3400 N N . ALA A 1 443 ? 40.584 -3.150 -16.061 1.00 95.62 443 ALA A N 1
ATOM 3401 C CA . ALA A 1 443 ? 41.990 -3.320 -16.438 1.00 95.62 443 ALA A CA 1
ATOM 3402 C C . ALA A 1 443 ? 42.653 -4.542 -15.773 1.00 95.62 443 ALA A C 1
ATOM 3404 O O . ALA A 1 443 ? 43.559 -5.140 -16.350 1.00 95.62 443 ALA A O 1
ATOM 3405 N N . GLU A 1 444 ? 42.199 -4.914 -14.576 1.00 96.19 444 GLU A N 1
ATOM 3406 C CA . GLU A 1 444 ? 42.683 -6.065 -13.805 1.00 96.19 444 GLU A CA 1
ATOM 3407 C C . GLU A 1 444 ? 41.920 -7.366 -14.112 1.00 96.19 444 GLU A C 1
ATOM 3409 O O . GLU A 1 444 ? 42.271 -8.415 -13.575 1.00 96.19 444 GLU A O 1
ATOM 3414 N N . GLY A 1 445 ? 40.892 -7.321 -14.968 1.00 93.00 445 GLY A N 1
ATOM 3415 C CA . GLY A 1 445 ? 40.057 -8.484 -15.285 1.00 93.00 445 GLY A CA 1
ATOM 3416 C C . GLY A 1 445 ? 39.199 -8.965 -14.110 1.00 93.00 445 GLY A C 1
ATOM 3417 O O . GLY A 1 445 ? 38.918 -10.151 -14.008 1.00 93.00 445 GLY A O 1
ATOM 3418 N N . SER A 1 446 ? 38.821 -8.066 -13.199 1.00 95.44 446 SER A N 1
ATOM 3419 C CA . SER A 1 446 ? 37.929 -8.367 -12.076 1.00 95.44 446 SER A CA 1
ATOM 3420 C C . SER A 1 446 ? 36.479 -8.502 -12.535 1.00 95.44 446 SER A C 1
ATOM 3422 O O . SER A 1 446 ? 36.010 -7.716 -13.365 1.00 95.44 446 SER A O 1
ATOM 3424 N N . ASP A 1 447 ? 35.749 -9.414 -11.898 1.00 96.00 447 ASP A N 1
ATOM 3425 C CA . ASP A 1 447 ? 34.326 -9.675 -12.130 1.00 96.00 447 ASP A CA 1
ATOM 3426 C C . ASP A 1 447 ? 33.393 -8.816 -11.263 1.00 96.00 447 ASP A C 1
ATOM 3428 O O . ASP A 1 447 ? 32.205 -9.092 -11.122 1.00 96.00 447 ASP A O 1
ATOM 3432 N N . LYS A 1 448 ? 33.920 -7.783 -10.598 1.00 98.00 448 LYS A N 1
ATOM 3433 C CA . LYS A 1 448 ? 33.121 -6.896 -9.743 1.00 98.00 448 LYS A CA 1
ATOM 3434 C C . LYS A 1 448 ? 32.907 -5.544 -10.396 1.00 98.00 448 LYS A C 1
ATOM 3436 O O . LYS A 1 448 ? 33.859 -4.925 -10.881 1.00 98.00 448 LYS A O 1
ATOM 3441 N N . ARG A 1 449 ? 31.667 -5.052 -10.375 1.00 98.38 449 ARG A N 1
ATOM 3442 C CA . ARG A 1 449 ? 31.330 -3.681 -10.790 1.00 98.38 449 ARG A CA 1
ATOM 3443 C C . ARG A 1 449 ? 30.484 -2.999 -9.728 1.00 98.38 449 ARG A C 1
ATOM 3445 O O . ARG A 1 449 ? 29.573 -3.597 -9.165 1.00 98.38 449 ARG A O 1
ATOM 3452 N N . LEU A 1 450 ? 30.793 -1.736 -9.471 1.00 98.75 450 LEU A N 1
ATOM 3453 C CA . LEU A 1 450 ? 30.048 -0.875 -8.562 1.00 98.75 450 LEU A CA 1
ATOM 3454 C C . LEU A 1 450 ? 29.061 -0.007 -9.344 1.00 98.75 450 LEU A C 1
ATOM 3456 O O . LEU A 1 450 ? 29.357 0.416 -10.462 1.00 98.75 450 LEU A O 1
ATOM 3460 N N . GLY A 1 451 ? 27.917 0.297 -8.743 1.00 98.75 451 GLY A N 1
ATOM 3461 C CA . GLY A 1 451 ? 26.916 1.197 -9.310 1.00 98.75 451 GLY A CA 1
ATOM 3462 C C . GLY A 1 451 ? 26.401 2.190 -8.283 1.00 98.75 451 GLY A C 1
ATOM 3463 O O . GLY A 1 451 ? 26.369 1.894 -7.088 1.00 98.75 451 GLY A O 1
ATOM 3464 N N . LEU A 1 452 ? 26.003 3.372 -8.752 1.00 98.88 452 LEU A N 1
ATOM 3465 C CA . LEU A 1 452 ? 25.473 4.452 -7.921 1.00 98.88 452 LEU A CA 1
ATOM 3466 C C . LEU A 1 452 ? 24.318 5.145 -8.642 1.00 98.88 452 LEU A C 1
ATOM 3468 O O . LEU A 1 452 ? 24.455 5.510 -9.809 1.00 98.88 452 LEU A O 1
ATOM 3472 N N . ALA A 1 453 ? 23.208 5.380 -7.945 1.00 98.88 453 ALA A N 1
ATOM 3473 C CA . ALA A 1 453 ? 22.106 6.176 -8.481 1.00 98.88 453 ALA A CA 1
ATOM 3474 C C . ALA A 1 453 ? 21.386 6.966 -7.388 1.00 98.88 453 ALA A C 1
ATOM 3476 O O . ALA A 1 453 ? 21.209 6.476 -6.273 1.00 98.88 453 ALA A O 1
ATOM 3477 N N . LEU A 1 454 ? 20.941 8.178 -7.736 1.00 98.88 454 LEU A N 1
ATOM 3478 C CA . LEU A 1 454 ? 20.095 9.027 -6.900 1.00 98.88 454 LEU A CA 1
ATOM 3479 C C . LEU A 1 454 ? 18.818 9.387 -7.667 1.00 98.88 454 LEU A C 1
ATOM 3481 O O . LEU A 1 454 ? 18.881 10.063 -8.695 1.00 98.88 454 LEU A O 1
ATOM 3485 N N . THR A 1 455 ? 17.665 8.947 -7.159 1.00 98.81 455 THR A N 1
ATOM 3486 C CA . THR A 1 455 ? 16.356 9.097 -7.818 1.00 98.81 455 THR A CA 1
ATOM 3487 C C . THR A 1 455 ? 15.378 9.903 -6.951 1.00 98.81 455 THR A C 1
ATOM 3489 O O . THR A 1 455 ? 15.342 9.700 -5.730 1.00 98.81 455 THR A O 1
ATOM 3492 N N . PRO A 1 456 ? 14.571 10.808 -7.537 1.00 98.62 456 PRO A N 1
ATOM 3493 C CA . PRO A 1 456 ? 13.506 11.515 -6.832 1.00 98.62 456 PRO A CA 1
ATOM 3494 C C . PRO A 1 456 ? 12.197 10.721 -6.788 1.00 98.62 456 PRO A C 1
ATOM 3496 O O . PRO A 1 456 ? 11.985 9.778 -7.544 1.00 98.62 456 PRO A O 1
ATOM 3499 N N . VAL A 1 457 ? 11.269 11.174 -5.948 1.00 98.19 457 VAL A N 1
ATOM 3500 C CA . VAL A 1 457 ? 9.862 10.764 -5.944 1.00 98.19 457 VAL A CA 1
ATOM 3501 C C . VAL A 1 457 ? 8.983 12.004 -5.787 1.00 98.19 457 VAL A C 1
ATOM 3503 O O . VAL A 1 457 ? 9.128 12.735 -4.806 1.00 98.19 457 VAL A O 1
ATOM 3506 N N . LYS A 1 458 ? 8.034 12.207 -6.712 1.00 98.00 458 LYS A N 1
ATOM 3507 C CA . LYS A 1 458 ? 6.812 13.011 -6.504 1.00 98.00 458 LYS A CA 1
ATOM 3508 C C . LYS A 1 458 ? 5.624 12.052 -6.469 1.00 98.00 458 LYS A C 1
ATOM 3510 O O . LYS A 1 458 ? 5.305 11.436 -7.481 1.00 98.00 458 LYS A O 1
ATOM 3515 N N . PHE A 1 459 ? 4.918 11.975 -5.342 1.00 97.94 459 PHE A N 1
ATOM 3516 C CA . PHE A 1 459 ? 3.735 11.121 -5.215 1.00 97.94 459 PHE A CA 1
ATOM 3517 C C . PHE A 1 459 ? 2.490 11.900 -4.799 1.00 97.94 459 PHE A C 1
ATOM 3519 O O . PHE A 1 459 ? 2.488 12.596 -3.785 1.00 97.94 459 PHE A O 1
ATOM 3526 N N . GLY A 1 460 ? 1.424 11.785 -5.586 1.00 97.06 460 GLY A N 1
ATOM 3527 C CA . GLY A 1 460 ? 0.165 12.489 -5.385 1.00 97.06 460 GLY A CA 1
ATOM 3528 C C . GLY A 1 460 ? -0.699 11.869 -4.292 1.00 97.06 460 GLY A C 1
ATOM 3529 O O . GLY A 1 460 ? -1.124 10.715 -4.396 1.00 97.06 460 GLY A O 1
ATOM 3530 N N . ILE A 1 461 ? -1.020 12.661 -3.266 1.00 97.19 461 ILE A N 1
ATOM 3531 C CA . ILE A 1 461 ? -1.868 12.234 -2.154 1.00 97.19 461 ILE A CA 1
ATOM 3532 C C . ILE A 1 461 ? -3.300 12.702 -2.332 1.00 97.19 461 ILE A C 1
ATOM 3534 O O . ILE A 1 461 ? -3.630 13.883 -2.193 1.00 97.19 461 ILE A O 1
ATOM 3538 N N . SER A 1 462 ? -4.131 11.702 -2.612 1.00 93.06 462 SER A N 1
ATOM 3539 C CA . SER A 1 462 ? -5.525 11.472 -2.206 1.00 93.06 462 SER A CA 1
ATOM 3540 C C . SER A 1 462 ? -6.025 10.240 -2.972 1.00 93.06 462 SER A C 1
ATOM 3542 O O . SER A 1 462 ? -5.334 9.763 -3.879 1.00 93.06 462 SER A O 1
ATOM 3544 N N . PHE A 1 463 ? -7.206 9.708 -2.656 1.00 92.94 463 PHE A N 1
ATOM 3545 C CA . PHE A 1 463 ? -7.875 8.781 -3.574 1.00 92.94 463 PHE A CA 1
ATOM 3546 C C . PHE A 1 463 ? -8.170 9.498 -4.896 1.00 92.94 463 PHE A C 1
ATOM 3548 O O . PHE A 1 463 ? -8.640 10.636 -4.881 1.00 92.94 463 PHE A O 1
ATOM 3555 N N . THR A 1 464 ? -7.941 8.832 -6.033 1.00 87.12 464 THR A N 1
ATOM 3556 C CA . THR A 1 464 ? -8.298 9.363 -7.364 1.00 87.12 464 THR A CA 1
ATOM 3557 C C . THR A 1 464 ? -9.815 9.453 -7.553 1.00 87.12 464 THR A C 1
ATOM 3559 O O . THR A 1 464 ? -10.295 10.266 -8.339 1.00 87.12 464 THR A O 1
ATOM 3562 N N . VAL A 1 465 ? -10.577 8.667 -6.785 1.00 89.00 465 VAL A N 1
ATOM 3563 C CA . VAL A 1 465 ? -12.034 8.761 -6.671 1.00 89.00 465 VAL A CA 1
ATOM 3564 C C . VAL A 1 465 ? -12.389 9.757 -5.568 1.00 89.00 465 VAL A C 1
ATOM 3566 O O . VAL A 1 465 ? -12.143 9.518 -4.385 1.00 89.00 465 VAL A O 1
ATOM 3569 N N . GLN A 1 466 ? -12.996 10.883 -5.948 1.00 91.50 466 GLN A N 1
ATOM 3570 C CA . GLN A 1 466 ? -13.259 12.003 -5.039 1.00 91.50 466 GLN A CA 1
ATOM 3571 C C . GLN A 1 466 ? -14.091 11.603 -3.809 1.00 91.50 466 GLN A C 1
ATOM 3573 O O . GLN A 1 466 ? -13.776 12.038 -2.702 1.00 91.50 466 GLN A O 1
ATOM 3578 N N . THR A 1 467 ? -15.113 10.760 -3.982 1.00 93.06 467 THR A N 1
ATOM 3579 C CA . THR A 1 467 ? -16.033 10.350 -2.907 1.00 93.06 467 THR A CA 1
ATOM 3580 C C . THR A 1 467 ? -15.354 9.557 -1.794 1.00 93.06 467 THR A C 1
ATOM 3582 O O . THR A 1 467 ? -15.839 9.590 -0.671 1.00 93.06 467 THR A O 1
ATOM 3585 N N . LEU A 1 468 ? -14.217 8.903 -2.045 1.00 95.38 468 LEU A N 1
ATOM 3586 C CA . LEU A 1 468 ? -13.493 8.147 -1.018 1.00 95.38 468 LEU A CA 1
ATOM 3587 C C . LEU A 1 468 ? -12.662 9.042 -0.082 1.00 95.38 468 LEU A C 1
ATOM 3589 O O . LEU A 1 468 ? -12.190 8.586 0.957 1.00 95.38 468 LEU A O 1
ATOM 3593 N N . ASN A 1 469 ? -12.503 10.331 -0.385 1.00 97.12 469 ASN A N 1
ATOM 3594 C CA . ASN A 1 469 ? -11.704 11.254 0.425 1.00 97.12 469 ASN A CA 1
ATOM 3595 C C . ASN A 1 469 ? -12.506 11.860 1.589 1.00 97.12 469 ASN A C 1
ATOM 3597 O O . ASN A 1 469 ? -12.656 13.081 1.704 1.00 97.12 469 ASN A O 1
ATOM 3601 N N . GLN A 1 470 ? -13.035 10.988 2.445 1.00 97.88 470 GLN A N 1
ATOM 3602 C CA . GLN A 1 470 ? -13.827 11.345 3.617 1.00 97.88 470 GLN A CA 1
ATOM 3603 C C . GLN A 1 470 ? -13.593 10.374 4.777 1.00 97.88 470 GLN A C 1
ATOM 3605 O O . GLN A 1 470 ? -13.242 9.216 4.565 1.00 97.88 470 GLN A O 1
ATOM 3610 N N . ALA A 1 471 ? -13.806 10.835 6.007 1.00 98.31 471 ALA A N 1
ATOM 3611 C CA . ALA A 1 471 ? -13.734 9.983 7.189 1.00 98.31 471 ALA A CA 1
ATOM 3612 C C . ALA A 1 471 ? -14.630 10.480 8.322 1.00 98.31 471 ALA A C 1
ATOM 3614 O O . ALA A 1 471 ? -14.889 11.678 8.451 1.00 98.31 471 ALA A O 1
ATOM 3615 N N . GLY A 1 472 ? -15.048 9.537 9.167 1.00 98.44 472 GLY A N 1
ATOM 3616 C CA . GLY A 1 472 ? -15.756 9.786 10.416 1.00 98.44 472 GLY A CA 1
ATOM 3617 C C . GLY A 1 472 ? -14.962 9.317 11.638 1.00 98.44 472 GLY A C 1
ATOM 3618 O O . GLY A 1 472 ? -14.110 8.428 11.550 1.00 98.44 472 GLY A O 1
ATOM 3619 N N . ALA A 1 473 ? -15.270 9.909 12.789 1.00 98.69 473 ALA A N 1
ATOM 3620 C CA . ALA A 1 473 ? -14.781 9.495 14.098 1.00 98.69 473 ALA A CA 1
ATOM 3621 C C . ALA A 1 473 ? -15.875 9.650 15.162 1.00 98.69 473 ALA A C 1
ATOM 3623 O O . ALA A 1 473 ? -16.783 10.467 15.016 1.00 98.69 473 ALA A O 1
ATOM 3624 N N . LEU A 1 474 ? -15.761 8.887 16.245 1.00 98.75 474 LEU A N 1
ATOM 3625 C CA . LEU A 1 474 ? -16.605 8.957 17.431 1.00 98.75 474 LEU A CA 1
ATOM 3626 C C . LEU A 1 474 ? -15.702 8.994 18.667 1.00 98.75 474 LEU A C 1
ATOM 3628 O O . LEU A 1 474 ? -14.882 8.099 18.879 1.00 98.75 474 LEU A O 1
ATOM 3632 N N . VAL A 1 475 ? -15.855 10.049 19.466 1.00 98.81 475 VAL A N 1
ATOM 3633 C CA . VAL A 1 475 ? -15.086 10.275 20.693 1.00 98.81 475 VAL A CA 1
ATOM 3634 C C . VAL A 1 475 ? -16.040 10.321 21.882 1.00 98.81 475 VAL A C 1
ATOM 3636 O O . VAL A 1 475 ? -17.070 11.004 21.852 1.00 98.81 475 VAL A O 1
ATOM 3639 N N . HIS A 1 476 ? -15.670 9.605 22.939 1.00 98.69 476 HIS A N 1
ATOM 3640 C CA . HIS A 1 476 ? -16.308 9.659 24.249 1.00 98.69 476 HIS A CA 1
ATOM 3641 C C . HIS A 1 476 ? -15.274 10.075 25.292 1.00 98.69 476 HIS A C 1
ATOM 3643 O O . HIS A 1 476 ? -14.194 9.489 25.341 1.00 98.69 476 HIS A O 1
ATOM 3649 N N . VAL A 1 477 ? -15.617 11.038 26.145 1.00 98.62 477 VAL A N 1
ATOM 3650 C CA . VAL A 1 477 ? -14.873 11.319 27.376 1.00 98.62 477 VAL A CA 1
ATOM 3651 C C . VAL A 1 477 ? -15.715 10.823 28.548 1.00 98.62 477 VAL A C 1
ATOM 3653 O O . VAL A 1 477 ? -16.817 11.319 28.785 1.00 98.62 477 VAL A O 1
ATOM 3656 N N . TYR A 1 478 ? -15.233 9.799 29.248 1.00 98.25 478 TYR A N 1
ATOM 3657 C CA . TYR A 1 478 ? -15.916 9.240 30.411 1.00 98.25 478 TYR A CA 1
ATOM 3658 C C . TYR A 1 478 ? -15.737 10.137 31.633 1.00 98.25 478 TYR A C 1
ATOM 3660 O O . TYR A 1 478 ? -14.806 10.931 31.714 1.00 98.25 478 TYR A O 1
ATOM 3668 N N . THR A 1 479 ? -16.617 9.980 32.620 1.00 97.06 479 THR A N 1
ATOM 3669 C CA . THR A 1 479 ? -16.658 10.814 33.834 1.00 97.06 479 THR A CA 1
ATOM 3670 C C . THR A 1 479 ? -15.385 10.741 34.678 1.00 97.06 479 THR A C 1
ATOM 3672 O O . THR A 1 479 ? -15.121 11.610 35.498 1.00 97.06 479 THR A O 1
ATOM 3675 N N . ASP A 1 480 ? -14.569 9.710 34.470 1.00 92.69 480 ASP A N 1
ATOM 3676 C CA . ASP A 1 480 ? -13.273 9.534 35.111 1.00 92.69 480 ASP A CA 1
ATOM 3677 C C . ASP A 1 480 ? -12.119 10.220 34.340 1.00 92.69 480 ASP A C 1
ATOM 3679 O O . ASP A 1 480 ? -10.953 10.079 34.712 1.00 92.69 480 ASP A O 1
ATOM 3683 N N . GLY A 1 481 ? -12.430 10.947 33.264 1.00 93.62 481 GLY A N 1
ATOM 3684 C CA . GLY A 1 481 ? -11.486 11.625 32.380 1.00 93.62 481 GLY A CA 1
ATOM 3685 C C . GLY A 1 481 ? -10.848 10.727 31.318 1.00 93.62 481 GLY A C 1
ATOM 3686 O O . GLY A 1 481 ? -10.094 11.235 30.496 1.00 93.62 481 GLY A O 1
ATOM 3687 N N . SER A 1 482 ? -11.118 9.414 31.300 1.00 95.88 482 SER A N 1
ATOM 3688 C CA . SER A 1 482 ? -10.611 8.544 30.229 1.00 95.88 482 SER A CA 1
ATOM 3689 C C . SER A 1 482 ? -11.304 8.839 28.897 1.00 95.88 482 SER A C 1
ATOM 3691 O O . SER A 1 482 ? -12.492 9.166 28.851 1.00 95.88 482 SER A O 1
ATOM 3693 N N . ILE A 1 483 ? -10.562 8.717 27.797 1.00 98.19 483 ILE A N 1
ATOM 3694 C CA . ILE A 1 483 ? -11.052 9.014 26.450 1.00 98.19 483 ILE A CA 1
ATOM 3695 C C . ILE A 1 483 ? -11.088 7.729 25.631 1.00 98.19 483 ILE A C 1
ATOM 3697 O O . ILE A 1 483 ? -10.086 7.023 25.511 1.00 98.19 483 ILE A O 1
ATOM 3701 N N . HIS A 1 484 ? -12.232 7.445 25.020 1.00 98.12 484 HIS A N 1
ATOM 3702 C CA . HIS A 1 484 ? -12.410 6.320 24.112 1.00 98.12 484 HIS A CA 1
ATOM 3703 C C . HIS A 1 484 ? -12.666 6.805 22.692 1.00 98.12 484 HIS A C 1
ATOM 3705 O O . HIS A 1 484 ? -13.528 7.654 22.456 1.00 98.12 484 HIS A O 1
ATOM 3711 N N . LEU A 1 485 ? -11.902 6.248 21.754 1.00 97.88 485 LEU A N 1
ATOM 3712 C CA . LEU A 1 485 ? -11.867 6.663 20.360 1.00 97.88 485 LEU A CA 1
ATOM 3713 C C . LEU A 1 485 ? -12.240 5.508 19.424 1.00 97.88 485 LEU A C 1
ATOM 3715 O O . LEU A 1 485 ? -11.686 4.404 19.502 1.00 97.88 485 LEU A O 1
ATOM 3719 N N . ASN A 1 486 ? -13.119 5.826 18.478 1.00 97.81 486 ASN A N 1
ATOM 3720 C CA . ASN A 1 486 ? -13.423 5.048 17.285 1.00 97.81 486 ASN A CA 1
ATOM 3721 C C . ASN A 1 486 ? -13.227 5.936 16.049 1.00 97.81 486 ASN A C 1
ATOM 3723 O O . ASN A 1 486 ? -13.613 7.102 16.047 1.00 97.81 486 ASN A O 1
ATOM 3727 N N . HIS A 1 487 ? -12.658 5.391 14.981 1.00 98.25 487 HIS A N 1
ATOM 3728 C CA . HIS A 1 487 ? -12.558 6.056 13.680 1.00 98.25 487 HIS A CA 1
ATOM 3729 C C . HIS A 1 487 ? -12.640 5.019 12.560 1.00 98.25 487 HIS A C 1
ATOM 3731 O O . HIS A 1 487 ? -12.486 3.825 12.816 1.00 98.25 487 HIS A O 1
ATOM 3737 N N . GLY A 1 488 ? -12.876 5.468 11.326 1.00 96.81 488 GLY A N 1
ATOM 3738 C CA . GLY A 1 488 ? -13.080 4.572 10.184 1.00 96.81 488 GLY A CA 1
ATOM 3739 C C . GLY A 1 488 ? -11.826 3.841 9.692 1.00 96.81 488 GLY A C 1
ATOM 3740 O O . GLY A 1 488 ? -11.925 2.758 9.130 1.00 96.81 488 GLY A O 1
ATOM 3741 N N . GLY A 1 489 ? -10.638 4.404 9.916 1.00 97.69 489 GLY A N 1
ATOM 3742 C CA . GLY A 1 489 ? -9.377 3.763 9.531 1.00 97.69 489 GLY A CA 1
ATOM 3743 C C . GLY A 1 489 ? -9.042 2.513 10.356 1.00 97.69 489 GLY A C 1
ATOM 3744 O O . GLY A 1 489 ? -9.423 2.432 11.519 1.00 97.69 489 GLY A O 1
ATOM 3745 N N . THR A 1 490 ? -8.295 1.571 9.781 1.00 98.25 490 THR A N 1
ATOM 3746 C CA . THR A 1 490 ? -7.918 0.269 10.366 1.00 98.25 490 THR A CA 1
ATOM 3747 C C . THR A 1 490 ? -6.411 0.166 10.641 1.00 98.25 490 THR A C 1
ATOM 3749 O O . THR A 1 490 ? -5.593 0.796 9.967 1.00 98.25 490 THR A O 1
ATOM 3752 N N . GLU A 1 491 ? -6.022 -0.621 11.648 1.00 98.25 491 GLU A N 1
ATOM 3753 C CA . GLU A 1 491 ? -4.613 -0.857 11.999 1.00 98.25 491 GLU A CA 1
ATOM 3754 C C . GLU A 1 491 ? -4.060 -2.081 11.252 1.00 98.25 491 GLU A C 1
ATOM 3756 O O . GLU A 1 491 ? -4.599 -3.177 11.370 1.00 98.25 491 GLU A O 1
ATOM 3761 N N . MET A 1 492 ? -2.969 -1.915 10.508 1.00 98.06 492 MET A N 1
ATOM 3762 C CA . MET A 1 492 ? -2.273 -2.982 9.770 1.00 98.06 492 MET A CA 1
ATOM 3763 C C . MET A 1 492 ? -0.754 -2.970 10.009 1.00 98.06 492 MET A C 1
ATOM 3765 O O . MET A 1 492 ? 0.005 -3.523 9.215 1.00 98.06 492 MET A O 1
ATOM 3769 N N . GLY A 1 493 ? -0.306 -2.317 11.089 1.00 97.19 493 GLY A N 1
ATOM 3770 C CA . GLY A 1 493 ? 1.098 -2.170 11.479 1.00 97.19 493 GLY A CA 1
ATOM 3771 C C . GLY A 1 493 ? 1.695 -0.799 11.149 1.00 97.19 493 GLY A C 1
ATOM 3772 O O . GLY A 1 493 ? 2.823 -0.507 11.542 1.00 97.19 493 GLY A O 1
ATOM 3773 N N . GLN A 1 494 ? 0.947 0.064 10.455 1.00 97.50 494 GLN A N 1
ATOM 3774 C CA . GLN A 1 494 ? 1.352 1.429 10.116 1.00 97.50 494 GLN A CA 1
ATOM 3775 C C . GLN A 1 494 ? 1.225 2.414 11.283 1.00 97.50 494 GLN A C 1
ATOM 3777 O O . GLN A 1 494 ? 1.582 3.584 11.133 1.00 97.50 494 GLN A O 1
ATOM 3782 N N . GLY A 1 495 ? 0.709 1.967 12.433 1.00 97.38 495 GLY A N 1
ATOM 3783 C CA . GLY A 1 495 ? 0.584 2.782 13.635 1.00 97.38 495 GLY A CA 1
ATOM 3784 C C . GLY A 1 495 ? -0.442 3.900 13.479 1.00 97.38 495 GLY A C 1
ATOM 3785 O O . GLY A 1 495 ? -0.250 5.007 13.989 1.00 97.38 495 GLY A O 1
ATOM 3786 N N . LEU A 1 496 ? -1.531 3.630 12.759 1.00 98.06 496 LEU A N 1
ATOM 3787 C CA . LEU A 1 496 ? -2.611 4.593 12.570 1.00 98.06 496 LEU A CA 1
ATOM 3788 C C . LEU A 1 496 ? -3.291 4.912 13.903 1.00 98.06 496 LEU A C 1
ATOM 3790 O O . LEU A 1 496 ? -3.525 6.080 14.212 1.00 98.06 496 LEU A O 1
ATOM 3794 N N . TYR A 1 497 ? -3.563 3.888 14.716 1.00 97.81 497 TYR A N 1
ATOM 3795 C CA . TYR A 1 497 ? -4.288 4.067 15.974 1.00 97.81 497 TYR A CA 1
ATOM 3796 C C . TYR A 1 497 ? -3.502 4.944 16.945 1.00 97.81 497 TYR A C 1
ATOM 3798 O O . TYR A 1 497 ? -4.048 5.880 17.526 1.00 97.81 497 TYR A O 1
ATOM 3806 N N . ILE A 1 498 ? -2.199 4.695 17.090 1.00 96.31 498 ILE A N 1
ATOM 3807 C CA . ILE A 1 498 ? -1.360 5.489 17.991 1.00 96.31 498 ILE A CA 1
ATOM 3808 C C . ILE A 1 498 ? -1.198 6.937 17.505 1.00 96.31 498 ILE A C 1
ATOM 3810 O O . ILE A 1 498 ? -1.233 7.849 18.327 1.00 96.31 498 ILE A O 1
ATOM 3814 N N . LYS A 1 499 ? -1.116 7.180 16.188 1.00 97.81 499 LYS A N 1
ATOM 3815 C CA . LYS A 1 499 ? -1.082 8.544 15.636 1.00 97.81 499 LYS A CA 1
ATOM 3816 C C . LYS A 1 499 ? -2.359 9.316 15.950 1.00 97.81 499 LYS A C 1
ATOM 3818 O O . LYS A 1 499 ? -2.286 10.459 16.394 1.00 97.81 499 LYS A O 1
ATOM 3823 N N . ILE A 1 500 ? -3.527 8.701 15.762 1.00 98.06 500 ILE A N 1
ATOM 3824 C CA . ILE A 1 500 ? -4.801 9.372 16.055 1.00 98.06 500 ILE A CA 1
ATOM 3825 C C . ILE A 1 500 ? -4.989 9.532 17.568 1.00 98.06 500 ILE A C 1
ATOM 3827 O O . ILE A 1 500 ? -5.471 10.573 18.007 1.00 98.06 500 ILE A O 1
ATOM 3831 N N . ALA A 1 501 ? -4.516 8.587 18.386 1.00 97.31 501 ALA A N 1
ATOM 3832 C CA . ALA A 1 501 ? -4.471 8.765 19.836 1.00 97.31 501 ALA A CA 1
ATOM 3833 C C . ALA A 1 501 ? -3.611 9.973 20.250 1.00 97.31 501 ALA A C 1
ATOM 3835 O O . ALA A 1 501 ? -4.044 10.748 21.097 1.00 97.31 501 ALA A O 1
ATOM 3836 N N . GLN A 1 502 ? -2.443 10.184 19.625 1.00 96.56 502 GLN A N 1
ATOM 3837 C CA . GLN A 1 502 ? -1.611 11.375 19.859 1.00 96.56 502 GLN A CA 1
ATOM 3838 C C . GLN A 1 502 ? -2.326 12.668 19.450 1.00 96.56 502 GLN A C 1
ATOM 3840 O O . GLN A 1 502 ? -2.228 13.659 20.168 1.00 96.56 502 GLN A O 1
ATOM 3845 N N . ILE A 1 503 ? -3.074 12.657 18.341 1.00 97.75 503 ILE A N 1
ATOM 3846 C CA . ILE A 1 503 ? -3.892 13.801 17.911 1.00 97.75 503 ILE A CA 1
ATOM 3847 C C . ILE A 1 503 ? -4.973 14.110 18.956 1.00 97.75 503 ILE A C 1
ATOM 3849 O O . ILE A 1 503 ? -5.081 15.245 19.407 1.00 97.75 503 ILE A O 1
ATOM 3853 N N . VAL A 1 504 ? -5.734 13.106 19.398 1.00 97.88 504 VAL A N 1
ATOM 3854 C CA . VAL A 1 504 ? -6.785 13.287 20.414 1.00 97.88 504 VAL A CA 1
ATOM 3855 C C . VAL A 1 504 ? -6.207 13.769 21.745 1.00 97.88 504 VAL A C 1
ATOM 3857 O O . VAL A 1 504 ? -6.742 14.709 22.329 1.00 97.88 504 VAL A O 1
ATOM 3860 N N . ALA A 1 505 ? -5.103 13.175 22.203 1.00 95.62 505 ALA A N 1
ATOM 3861 C CA . ALA A 1 505 ? -4.421 13.591 23.426 1.00 95.62 505 ALA A CA 1
ATOM 3862 C C . ALA A 1 505 ? -3.945 15.049 23.339 1.00 95.62 505 ALA A C 1
ATOM 3864 O O . ALA A 1 505 ? -4.097 15.803 24.296 1.00 95.62 505 ALA A O 1
ATOM 3865 N N . ASN A 1 506 ? -3.438 15.466 22.175 1.00 95.25 506 ASN A N 1
ATOM 3866 C CA . ASN A 1 506 ? -3.003 16.837 21.928 1.00 95.25 506 ASN A CA 1
ATOM 3867 C C . ASN A 1 506 ? -4.161 17.847 21.941 1.00 95.25 506 ASN A C 1
ATOM 3869 O O . ASN A 1 506 ? -4.009 18.929 22.496 1.00 95.25 506 ASN A O 1
ATOM 3873 N N . GLU A 1 507 ? -5.330 17.507 21.390 1.00 96.69 507 GLU A N 1
ATOM 3874 C CA . GLU A 1 507 ? -6.490 18.416 21.397 1.00 96.69 507 GLU A CA 1
ATOM 3875 C C . GLU A 1 507 ? -6.997 18.740 22.812 1.00 96.69 507 GLU A C 1
ATOM 3877 O O . GLU A 1 507 ? -7.429 19.868 23.077 1.00 96.69 507 GLU A O 1
ATOM 3882 N N . PHE A 1 508 ? -6.917 17.779 23.735 1.00 95.69 508 PHE A N 1
ATOM 3883 C CA . PHE A 1 508 ? -7.282 17.971 25.144 1.00 95.69 508 PHE A CA 1
ATOM 3884 C C . PHE A 1 508 ? -6.090 18.333 26.054 1.00 95.69 508 PHE A C 1
ATOM 3886 O O . PHE A 1 508 ? -6.301 18.568 27.239 1.00 95.69 508 PHE A O 1
ATOM 3893 N N . ASP A 1 509 ? -4.870 18.392 25.509 1.00 93.12 509 ASP A N 1
ATOM 3894 C CA . ASP A 1 509 ? -3.577 18.503 26.212 1.00 93.12 509 ASP A CA 1
ATOM 3895 C C . ASP A 1 509 ? -3.427 17.567 27.432 1.00 93.12 509 ASP A C 1
ATOM 3897 O O . ASP A 1 509 ? -3.028 17.973 28.528 1.00 93.12 509 ASP A O 1
ATOM 3901 N N . VAL A 1 510 ? -3.747 16.286 27.222 1.00 91.56 510 VAL A N 1
ATOM 3902 C CA . VAL A 1 510 ? -3.647 15.206 28.219 1.00 91.56 510 VAL A CA 1
ATOM 3903 C C . VAL A 1 510 ? -2.539 14.201 27.880 1.00 91.56 510 VAL A C 1
ATOM 3905 O O . VAL A 1 510 ? -2.015 14.168 26.765 1.00 91.56 510 VAL A O 1
ATOM 3908 N N . ASP A 1 511 ? -2.188 13.340 28.835 1.00 89.06 511 ASP A N 1
ATOM 3909 C CA . ASP A 1 511 ? -1.309 12.193 28.611 1.00 89.06 511 ASP A CA 1
ATOM 3910 C C . ASP A 1 511 ? -1.881 11.266 27.528 1.00 89.06 511 ASP A C 1
ATOM 3912 O O . ASP A 1 511 ? -3.072 10.944 27.528 1.00 89.06 511 ASP A O 1
ATOM 3916 N N . LEU A 1 512 ? -1.008 10.720 26.675 1.00 89.44 512 LEU A N 1
ATOM 3917 C CA . LEU A 1 512 ? -1.393 9.744 25.652 1.00 89.44 512 LEU A CA 1
ATOM 3918 C C . LEU A 1 512 ? -2.096 8.499 26.224 1.00 89.44 512 LEU A C 1
ATOM 3920 O O . LEU A 1 512 ? -2.977 7.942 25.576 1.00 89.44 512 LEU A O 1
ATOM 3924 N N . ASP A 1 513 ? -1.737 8.059 27.435 1.00 88.62 513 ASP A N 1
ATOM 3925 C CA . ASP A 1 513 ? -2.360 6.895 28.081 1.00 88.62 513 ASP A CA 1
ATOM 3926 C C . ASP A 1 513 ? -3.755 7.176 28.671 1.00 88.62 513 ASP A C 1
ATOM 3928 O O . ASP A 1 513 ? -4.409 6.244 29.143 1.00 88.62 513 ASP A O 1
ATOM 3932 N N . THR A 1 514 ? -4.238 8.419 28.567 1.00 91.50 514 THR A N 1
ATOM 3933 C CA . THR A 1 514 ? -5.643 8.804 28.787 1.00 91.50 514 THR A CA 1
ATOM 3934 C C . THR A 1 514 ? -6.535 8.361 27.624 1.00 91.50 514 THR A C 1
ATOM 3936 O O . THR A 1 514 ? -7.743 8.194 27.797 1.00 91.50 514 THR A O 1
ATOM 3939 N N . VAL A 1 515 ? -5.957 8.147 26.435 1.00 95.25 515 VAL A N 1
ATOM 3940 C CA . VAL A 1 515 ? -6.692 7.807 25.212 1.00 95.25 515 VAL A CA 1
ATOM 3941 C C . VAL A 1 515 ? -6.590 6.314 24.913 1.00 95.25 515 VAL A C 1
ATOM 3943 O O . VAL A 1 515 ? -5.505 5.754 24.751 1.00 95.25 515 VAL A O 1
ATOM 3946 N N . LYS A 1 516 ? -7.743 5.662 24.754 1.00 95.31 516 LYS A N 1
ATOM 3947 C CA . LYS A 1 516 ? -7.850 4.286 24.272 1.00 95.31 516 LYS A CA 1
ATOM 3948 C C . LYS A 1 516 ? -8.535 4.250 22.911 1.00 95.31 516 LYS A C 1
ATOM 3950 O O . LYS A 1 516 ? -9.709 4.587 22.786 1.00 95.31 516 LYS A O 1
ATOM 3955 N N . VAL A 1 517 ? -7.813 3.762 21.905 1.00 96.06 517 VAL A N 1
ATOM 3956 C CA . VAL A 1 517 ? -8.393 3.436 20.596 1.00 96.06 517 VAL A CA 1
ATOM 3957 C C . VAL A 1 517 ? -8.937 2.014 20.633 1.00 96.06 517 VAL A C 1
ATOM 3959 O O . VAL A 1 517 ? -8.252 1.084 21.079 1.00 96.06 517 VAL A O 1
ATOM 3962 N N . SER A 1 518 ? -10.183 1.851 20.205 1.00 93.69 518 SER A N 1
ATOM 3963 C CA . SER A 1 518 ? -10.828 0.542 20.088 1.00 93.69 518 SER A CA 1
ATOM 3964 C C . SER A 1 518 ? -10.705 -0.024 18.674 1.00 93.69 518 SER A C 1
ATOM 3966 O O . SER A 1 518 ? -10.014 0.540 17.833 1.00 93.69 518 SER A O 1
ATOM 3968 N N . ALA A 1 519 ? -11.320 -1.181 18.424 1.00 96.69 519 ALA A N 1
ATOM 3969 C CA . ALA A 1 519 ? -11.410 -1.717 17.071 1.00 96.69 519 ALA A CA 1
ATOM 3970 C C . ALA A 1 519 ? -12.227 -0.784 16.162 1.00 96.69 519 ALA A C 1
ATOM 3972 O O . ALA A 1 519 ? -13.175 -0.128 16.605 1.00 96.69 519 ALA A O 1
ATOM 3973 N N . THR A 1 520 ? -11.897 -0.790 14.876 1.00 98.19 520 THR A N 1
ATOM 3974 C CA . THR A 1 520 ? -12.732 -0.200 13.832 1.00 98.19 520 THR A CA 1
ATOM 3975 C C . THR A 1 520 ? -13.999 -1.034 13.715 1.00 98.19 520 THR A C 1
ATOM 3977 O O . THR A 1 520 ? -13.923 -2.259 13.591 1.00 98.19 520 THR A O 1
ATOM 3980 N N . ARG A 1 521 ? -15.163 -0.385 13.805 1.00 97.88 521 ARG A N 1
ATOM 3981 C CA . ARG A 1 521 ? -16.465 -1.057 13.786 1.00 97.88 521 ARG A CA 1
ATOM 3982 C C . ARG A 1 521 ? -17.497 -0.253 13.008 1.00 97.88 521 ARG A C 1
ATOM 3984 O O . ARG A 1 521 ? -17.630 0.951 13.246 1.00 97.88 521 ARG A O 1
ATOM 3991 N N . THR A 1 522 ? -18.254 -0.925 12.145 1.00 98.44 522 THR A N 1
ATOM 3992 C CA . THR A 1 522 ? -19.277 -0.281 11.302 1.00 98.44 522 THR A CA 1
ATOM 3993 C C . THR A 1 522 ? -20.484 0.226 12.098 1.00 98.44 522 THR A C 1
ATOM 3995 O O . THR A 1 522 ? -21.101 1.207 11.694 1.00 98.44 522 THR A O 1
ATOM 3998 N N . ASP A 1 523 ? -20.763 -0.344 13.280 1.00 97.19 523 ASP A N 1
ATOM 3999 C CA . ASP A 1 523 ? -21.808 0.140 14.201 1.00 97.19 523 ASP A CA 1
ATOM 4000 C C . ASP A 1 523 ? -21.435 1.445 14.927 1.00 97.19 523 ASP A C 1
ATOM 4002 O O . ASP A 1 523 ? -22.294 2.111 15.504 1.00 97.19 523 ASP A O 1
ATOM 4006 N N . LYS A 1 524 ? -20.148 1.819 14.926 1.00 97.62 524 LYS A N 1
ATOM 4007 C CA . LYS A 1 524 ? -19.645 3.054 15.553 1.00 97.62 524 LYS A CA 1
ATOM 4008 C C . LYS A 1 524 ? -19.385 4.147 14.530 1.00 97.62 524 LYS A C 1
ATOM 4010 O O . LYS A 1 524 ? -19.727 5.303 14.767 1.00 97.62 524 LYS A O 1
ATOM 4015 N N . VAL A 1 525 ? -18.761 3.785 13.411 1.00 98.25 525 VAL A N 1
ATOM 4016 C CA . VAL A 1 525 ? -18.470 4.694 12.301 1.00 98.25 525 VAL A CA 1
ATOM 4017 C C . VAL A 1 525 ? -18.890 3.995 11.004 1.00 98.25 525 VAL A C 1
ATOM 4019 O O . VAL A 1 525 ? -18.166 3.111 10.547 1.00 98.25 525 VAL A O 1
ATOM 4022 N N . PRO A 1 526 ? -20.050 4.350 10.425 1.00 97.50 526 PRO A N 1
ATOM 4023 C CA . PRO A 1 526 ? -20.549 3.733 9.199 1.00 97.50 526 PRO A CA 1
ATOM 4024 C C . PRO A 1 526 ? -19.927 4.365 7.945 1.00 97.50 526 PRO A C 1
ATOM 4026 O O . PRO A 1 526 ? -19.346 5.451 8.009 1.00 97.50 526 PRO A O 1
ATOM 4029 N N . ASN A 1 527 ? -20.130 3.724 6.789 1.00 97.06 527 ASN A N 1
ATOM 4030 C CA . ASN A 1 527 ? -19.821 4.265 5.454 1.00 97.06 527 ASN A CA 1
ATOM 4031 C C . ASN A 1 527 ? -18.368 4.746 5.309 1.00 97.06 527 ASN A C 1
ATOM 4033 O O . ASN A 1 527 ? -18.085 5.806 4.750 1.00 97.06 527 ASN A O 1
ATOM 4037 N N . THR A 1 528 ? -17.438 3.980 5.870 1.00 96.88 528 THR A N 1
ATOM 4038 C CA . THR A 1 528 ? -16.013 4.302 5.869 1.00 96.88 528 THR A CA 1
ATOM 4039 C C . THR A 1 528 ? -15.400 4.000 4.510 1.00 96.88 528 THR A C 1
ATOM 4041 O O . THR A 1 528 ? -15.587 2.903 3.980 1.00 96.88 528 THR A O 1
ATOM 4044 N N . SER A 1 529 ? -14.577 4.912 4.005 1.00 97.12 529 SER A N 1
ATOM 4045 C CA . SER A 1 529 ? -13.621 4.609 2.938 1.00 97.12 529 SER A CA 1
ATOM 4046 C C . SER A 1 529 ? -12.619 3.528 3.373 1.00 97.12 529 SER A C 1
ATOM 4048 O O . SER A 1 529 ? -12.384 3.372 4.581 1.00 97.12 529 SER A O 1
ATOM 4050 N N . PRO A 1 530 ? -11.983 2.814 2.427 1.00 96.88 530 PRO A N 1
ATOM 4051 C CA . PRO A 1 530 ? -10.917 1.882 2.761 1.00 96.88 530 PRO A CA 1
ATOM 4052 C C . PRO A 1 530 ? -9.737 2.614 3.404 1.00 96.88 530 PRO A C 1
ATOM 4054 O O . PRO A 1 530 ? -9.457 3.786 3.139 1.00 96.88 530 PRO A O 1
ATOM 4057 N N . THR A 1 531 ? -8.989 1.906 4.245 1.00 97.62 531 THR A N 1
ATOM 4058 C CA . THR A 1 531 ? -7.709 2.409 4.756 1.00 97.62 531 THR A CA 1
ATOM 4059 C C . THR A 1 531 ? -6.637 2.238 3.681 1.00 97.62 531 THR A C 1
ATOM 4061 O O . THR A 1 531 ? -5.908 1.248 3.682 1.00 97.62 531 THR A O 1
ATOM 4064 N N . ALA A 1 532 ? -6.571 3.194 2.752 1.00 96.00 532 ALA A N 1
ATOM 4065 C CA . ALA A 1 532 ? -5.695 3.172 1.578 1.00 96.00 532 ALA A CA 1
ATOM 4066 C C . ALA A 1 532 ? -5.305 4.599 1.113 1.00 96.00 532 ALA A C 1
ATOM 4068 O O . ALA A 1 532 ? -5.511 5.588 1.832 1.00 96.00 532 ALA A O 1
ATOM 4069 N N . ALA A 1 533 ? -4.666 4.701 -0.061 1.00 92.69 533 ALA A N 1
ATOM 4070 C CA . ALA A 1 533 ? -4.190 5.945 -0.691 1.00 92.69 533 ALA A CA 1
ATOM 4071 C C . ALA A 1 533 ? -3.305 6.834 0.212 1.00 92.69 533 ALA A C 1
ATOM 4073 O O . ALA A 1 533 ? -3.244 8.055 0.050 1.00 92.69 533 ALA A O 1
ATOM 4074 N N . SER A 1 534 ? -2.684 6.224 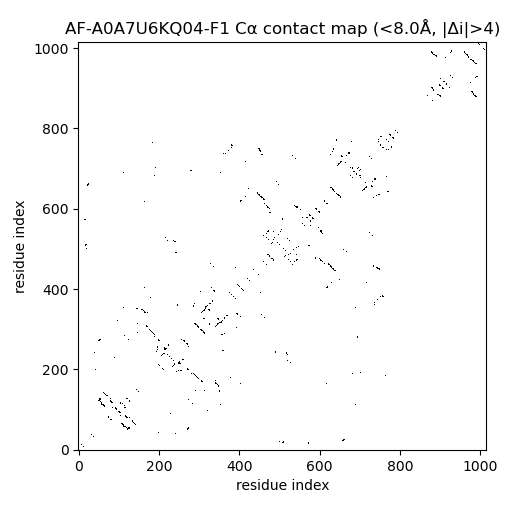1.229 1.00 92.50 534 SER A N 1
ATOM 4075 C CA . SER A 1 534 ? -1.880 6.856 2.283 1.00 92.50 534 SER A CA 1
ATOM 4076 C C . SER A 1 534 ? -2.571 7.986 3.058 1.00 92.50 534 SER A C 1
ATOM 4078 O O . SER A 1 534 ? -1.931 8.676 3.846 1.00 92.50 534 SER A O 1
ATOM 4080 N N . SER A 1 535 ? -3.883 8.152 2.895 1.00 91.69 535 SER A N 1
ATOM 4081 C CA . SER A 1 535 ? -4.652 9.271 3.453 1.00 91.69 535 SER A CA 1
ATOM 4082 C C . SER A 1 535 ? -5.162 9.010 4.873 1.00 91.69 535 SER A C 1
ATOM 4084 O O . SER A 1 535 ? -5.691 9.916 5.511 1.00 91.69 535 SER A O 1
ATOM 4086 N N . GLY A 1 536 ? -4.975 7.786 5.389 1.00 94.38 536 GLY A N 1
ATOM 4087 C CA . GLY A 1 536 ? -5.560 7.310 6.645 1.00 94.38 536 GLY A CA 1
ATOM 4088 C C . GLY A 1 536 ? -5.364 8.258 7.831 1.00 94.38 536 GLY A C 1
ATOM 4089 O O . GLY A 1 536 ? -6.349 8.600 8.483 1.00 94.38 536 GLY A O 1
ATOM 4090 N N . THR A 1 537 ? -4.131 8.714 8.086 1.00 97.19 537 THR A N 1
ATOM 4091 C CA . THR A 1 537 ? -3.838 9.662 9.181 1.00 97.19 537 THR A CA 1
ATOM 4092 C C . THR A 1 537 ? -4.504 11.016 8.946 1.00 97.19 537 THR A C 1
ATOM 4094 O O . THR A 1 537 ? -5.100 11.557 9.873 1.00 97.19 537 THR A O 1
ATOM 4097 N N . ASP A 1 538 ? -4.452 11.541 7.720 1.00 96.38 538 ASP A N 1
ATOM 4098 C CA . ASP A 1 538 ? -4.975 12.869 7.384 1.00 96.38 538 ASP A CA 1
ATOM 4099 C C . ASP A 1 538 ? -6.483 12.943 7.630 1.00 96.38 538 ASP A C 1
ATOM 4101 O O . ASP A 1 538 ? -6.953 13.776 8.409 1.00 96.38 538 ASP A O 1
ATOM 4105 N N . ILE A 1 539 ? -7.245 12.041 7.003 1.00 97.88 539 ILE A N 1
ATOM 4106 C CA . ILE A 1 539 ? -8.710 12.104 7.025 1.00 97.88 539 ILE A CA 1
ATOM 4107 C C . ILE A 1 539 ? -9.277 11.691 8.388 1.00 97.88 539 ILE A C 1
ATOM 4109 O O . ILE A 1 539 ? -10.133 12.391 8.932 1.00 97.88 539 ILE A O 1
ATOM 4113 N N . ASN A 1 540 ? -8.773 10.606 8.991 1.00 98.50 540 ASN A N 1
ATOM 4114 C CA . ASN A 1 540 ? -9.275 10.136 10.286 1.00 98.50 540 ASN A CA 1
ATOM 4115 C C . ASN A 1 540 ? -8.771 11.019 11.434 1.00 98.50 540 ASN A C 1
ATOM 4117 O O . ASN A 1 540 ? -9.501 11.239 12.398 1.00 98.50 540 ASN A O 1
ATOM 4121 N N . GLY A 1 541 ? -7.561 11.574 11.317 1.00 98.19 541 GLY A N 1
ATOM 4122 C CA . GLY A 1 541 ? -7.024 12.553 12.258 1.00 98.19 541 GLY A CA 1
ATOM 4123 C C . GLY A 1 541 ? -7.835 13.847 12.265 1.00 98.19 541 GLY A C 1
ATOM 4124 O O . GLY A 1 541 ? -8.198 14.329 13.335 1.00 98.19 541 GLY A O 1
ATOM 4125 N N . LYS A 1 542 ? -8.206 14.374 11.088 1.00 98.44 542 LYS A N 1
ATOM 4126 C CA . LYS A 1 542 ? -9.106 15.535 10.984 1.00 98.44 542 LYS A CA 1
ATOM 4127 C C . LYS A 1 542 ? -10.513 15.247 11.506 1.00 98.44 542 LYS A C 1
ATOM 4129 O O . LYS A 1 542 ? -11.078 16.097 12.192 1.00 98.44 542 LYS A O 1
ATOM 4134 N N . ALA A 1 543 ? -11.064 14.064 11.233 1.00 98.69 543 ALA A N 1
ATOM 4135 C CA . ALA A 1 543 ? -12.362 13.666 11.776 1.00 98.69 543 ALA A CA 1
ATOM 4136 C C . ALA A 1 543 ? -12.330 13.570 13.315 1.00 98.69 543 ALA A C 1
ATOM 4138 O O . ALA A 1 543 ? -13.214 14.105 13.982 1.00 98.69 543 ALA A O 1
ATOM 4139 N N . ALA A 1 544 ? -11.285 12.966 13.891 1.00 98.69 544 ALA A N 1
ATOM 4140 C CA . ALA A 1 544 ? -11.105 12.890 15.341 1.00 98.69 544 ALA A CA 1
ATOM 4141 C C . ALA A 1 544 ? -10.898 14.278 15.970 1.00 98.69 544 ALA A C 1
ATOM 4143 O O . ALA A 1 544 ? -11.561 14.601 16.952 1.00 98.69 544 ALA A O 1
ATOM 4144 N N . GLN A 1 545 ? -10.064 15.133 15.364 1.00 98.62 545 GLN A N 1
ATOM 4145 C CA . GLN A 1 545 ? -9.890 16.531 15.779 1.00 98.62 545 GLN A CA 1
ATOM 4146 C C . GLN A 1 545 ? -11.234 17.273 15.803 1.00 98.62 545 GLN A C 1
ATOM 4148 O O . GLN A 1 545 ? -11.547 17.948 16.779 1.00 98.62 545 GLN A O 1
ATOM 4153 N N . ASN A 1 546 ? -12.066 17.116 14.769 1.00 98.75 546 ASN A N 1
ATOM 4154 C CA . ASN A 1 546 ? -13.383 17.749 14.715 1.00 98.75 546 ASN A CA 1
ATOM 4155 C C . ASN A 1 546 ? -14.312 17.299 15.864 1.00 98.75 546 ASN A C 1
ATOM 4157 O O . ASN A 1 546 ? -15.000 18.136 16.458 1.00 98.75 546 ASN A O 1
ATOM 4161 N N . ALA A 1 547 ? -14.287 16.013 16.230 1.00 98.81 547 ALA A N 1
ATOM 4162 C CA . ALA A 1 547 ? -15.018 15.502 17.391 1.00 98.81 547 ALA A CA 1
ATOM 4163 C C . ALA A 1 547 ? -14.487 16.098 18.710 1.00 98.81 547 ALA A C 1
ATOM 4165 O O . ALA A 1 547 ? -15.276 16.560 19.537 1.00 98.81 547 ALA A O 1
ATOM 4166 N N . CYS A 1 548 ? -13.161 16.143 18.888 1.00 98.75 548 CYS A N 1
ATOM 4167 C CA . CYS A 1 548 ? -12.525 16.712 20.078 1.00 98.75 548 CYS A CA 1
ATOM 4168 C C . CYS A 1 548 ? -12.867 18.192 20.262 1.00 98.75 548 CYS A C 1
ATOM 4170 O O . CYS A 1 548 ? -13.287 18.589 21.346 1.00 98.75 548 CYS A O 1
ATOM 4172 N N . LEU A 1 549 ? -12.751 18.996 19.200 1.00 98.50 549 LEU A N 1
ATOM 4173 C CA . LEU A 1 549 ? -13.075 20.424 19.233 1.00 98.50 549 LEU A CA 1
ATOM 4174 C C . LEU A 1 549 ? -14.542 20.667 19.607 1.00 98.50 549 LEU A C 1
ATOM 4176 O O . LEU A 1 549 ? -14.833 21.594 20.357 1.00 98.50 549 LEU A O 1
ATOM 4180 N N . SER A 1 550 ? -15.457 19.804 19.157 1.00 98.75 550 SER A N 1
ATOM 4181 C CA . SER A 1 550 ? -16.880 19.892 19.511 1.00 98.75 550 SER A CA 1
ATOM 4182 C C . SER A 1 550 ? -17.130 19.624 20.999 1.00 98.75 550 SER A C 1
ATOM 4184 O O . SER A 1 550 ? -17.921 20.324 21.626 1.00 98.75 550 SER A O 1
ATOM 4186 N N . ILE A 1 551 ? -16.447 18.635 21.586 1.00 98.75 551 ILE A N 1
ATOM 4187 C CA . ILE A 1 551 ? -16.524 18.353 23.030 1.00 98.75 551 ILE A CA 1
ATOM 4188 C C . ILE A 1 551 ? -15.887 19.501 23.824 1.00 98.75 551 ILE A C 1
ATOM 4190 O O . ILE A 1 551 ? -16.489 20.008 24.768 1.00 98.75 551 ILE A O 1
ATOM 4194 N N . LYS A 1 552 ? -14.697 19.946 23.408 1.00 98.25 552 LYS A N 1
ATOM 4195 C CA . LYS A 1 552 ? -13.947 21.031 24.049 1.00 98.25 552 LYS A CA 1
ATOM 4196 C C . LYS A 1 552 ? -14.744 22.335 24.063 1.00 98.25 552 LYS A C 1
ATOM 4198 O O . LYS A 1 552 ? -14.805 22.972 25.105 1.00 98.25 552 LYS A O 1
ATOM 4203 N N . ALA A 1 553 ? -15.416 22.684 22.963 1.00 98.56 553 ALA A N 1
ATOM 4204 C CA . ALA A 1 553 ? -16.265 23.872 22.880 1.00 98.56 553 ALA A CA 1
ATOM 4205 C C . ALA A 1 553 ? -17.384 23.868 23.935 1.00 98.56 553 ALA A C 1
ATOM 4207 O O . ALA A 1 553 ? -17.562 24.863 24.628 1.00 98.56 553 ALA A O 1
ATOM 4208 N N . ARG A 1 554 ? -18.075 22.734 24.127 1.00 98.75 554 ARG A N 1
ATOM 4209 C CA . ARG A 1 554 ? -19.127 22.605 25.154 1.00 98.75 554 ARG A CA 1
ATOM 4210 C C . ARG A 1 554 ? -18.576 22.749 26.573 1.00 98.75 554 ARG A C 1
ATOM 4212 O O . ARG A 1 554 ? -19.227 23.351 27.417 1.00 98.75 554 ARG A O 1
ATOM 4219 N N . ILE A 1 555 ? -17.391 22.188 26.837 1.00 98.44 555 ILE A N 1
ATOM 4220 C CA . ILE A 1 555 ? -16.726 22.305 28.144 1.00 98.44 555 ILE A CA 1
ATOM 4221 C C . ILE A 1 555 ? -16.305 23.757 28.397 1.00 98.44 555 ILE A C 1
ATOM 4223 O O . ILE A 1 555 ? -16.516 24.255 29.496 1.00 98.44 555 ILE A O 1
ATOM 4227 N N . VAL A 1 556 ? -15.736 24.436 27.394 1.00 98.44 556 VAL A N 1
ATOM 4228 C CA . VAL A 1 556 ? -15.319 25.846 27.485 1.00 98.44 556 VAL A CA 1
ATOM 4229 C C . VAL A 1 556 ? -16.518 26.763 27.709 1.00 98.44 556 VAL A C 1
ATOM 4231 O O . VAL A 1 556 ? -16.467 27.608 28.595 1.00 98.44 556 VAL A O 1
ATOM 4234 N N . GLU A 1 557 ? -17.599 26.580 26.949 1.00 98.56 557 GLU A N 1
ATOM 4235 C CA . GLU A 1 557 ? -18.842 27.340 27.106 1.00 98.56 557 GLU A CA 1
ATOM 4236 C C . GLU A 1 557 ? -19.417 27.172 28.519 1.00 98.56 557 GLU A C 1
ATOM 4238 O O . GLU A 1 557 ? -19.663 28.163 29.205 1.00 98.56 557 GLU A O 1
ATOM 4243 N N . PHE A 1 558 ? -19.523 25.925 28.991 1.00 98.44 558 PHE A N 1
ATOM 4244 C CA . PHE A 1 558 ? -19.969 25.620 30.348 1.00 98.44 558 PHE A CA 1
ATOM 4245 C C . PHE A 1 558 ? -19.054 26.223 31.423 1.00 98.44 558 PHE A C 1
ATOM 4247 O O . PHE A 1 558 ? -19.546 26.846 32.359 1.00 98.44 558 PHE A O 1
ATOM 4254 N N . ALA A 1 559 ? -17.734 26.046 31.315 1.00 97.88 559 ALA A N 1
ATOM 4255 C CA . ALA A 1 559 ? -16.784 26.542 32.308 1.00 97.88 559 ALA A CA 1
ATOM 4256 C C . ALA A 1 559 ? -16.807 28.074 32.394 1.00 97.88 559 ALA A C 1
ATOM 4258 O O . ALA A 1 559 ? -16.794 28.628 33.491 1.00 97.88 559 ALA A O 1
ATOM 4259 N N . ALA A 1 560 ? -16.883 28.758 31.251 1.00 97.94 560 ALA A N 1
ATOM 4260 C CA . ALA A 1 560 ? -16.963 30.212 31.203 1.00 97.94 560 ALA A CA 1
ATOM 4261 C C . ALA A 1 560 ? -18.206 30.740 31.941 1.00 97.94 560 ALA A C 1
ATOM 4263 O O . ALA A 1 560 ? -18.091 31.659 32.752 1.00 97.94 560 ALA A O 1
ATOM 4264 N N . GLU A 1 561 ? -19.373 30.124 31.722 1.00 97.62 561 GLU A N 1
ATOM 4265 C CA . GLU A 1 561 ? -20.611 30.483 32.424 1.00 97.62 561 GLU A CA 1
ATOM 4266 C C . GLU A 1 561 ? -20.547 30.124 33.916 1.00 97.62 561 GLU A C 1
ATOM 4268 O O . GLU A 1 561 ? -20.819 30.968 34.767 1.00 97.62 561 GLU A O 1
ATOM 4273 N N . HIS A 1 562 ? -20.140 28.895 34.246 1.00 97.44 562 HIS A N 1
ATOM 4274 C CA . HIS A 1 562 ? -20.142 28.377 35.616 1.00 97.44 562 HIS A CA 1
ATOM 4275 C C . HIS A 1 562 ? -19.203 29.145 36.552 1.00 97.44 562 HIS A C 1
ATOM 4277 O O . HIS A 1 562 ? -19.529 29.354 37.718 1.00 97.44 562 HIS A O 1
ATOM 4283 N N . PHE A 1 563 ? -18.041 29.562 36.045 1.00 97.44 563 PHE A N 1
ATOM 4284 C CA . PHE A 1 563 ? -17.029 30.273 36.824 1.00 97.44 563 PHE A CA 1
ATOM 4285 C C . PHE A 1 563 ? -17.039 31.788 36.599 1.00 97.44 563 PHE A C 1
ATOM 4287 O O . PHE A 1 563 ? -16.203 32.485 37.180 1.00 97.44 563 PHE A O 1
ATOM 4294 N N . GLU A 1 564 ? -17.968 32.308 35.790 1.00 97.00 564 GLU A N 1
ATOM 4295 C CA . GLU A 1 564 ? -18.087 33.729 35.440 1.00 97.00 564 GLU A CA 1
ATOM 4296 C C . GLU A 1 564 ? -16.750 34.310 34.932 1.00 97.00 564 GLU A C 1
ATOM 4298 O O . GLU A 1 564 ? -16.186 35.248 35.510 1.00 97.00 564 GLU A O 1
ATOM 4303 N N . VAL A 1 565 ? -16.189 33.695 33.890 1.00 97.06 565 VAL A N 1
ATOM 4304 C CA . VAL A 1 565 ? -14.957 34.130 33.200 1.00 97.06 565 VAL A CA 1
ATOM 4305 C C . VAL A 1 565 ? -15.185 34.181 31.689 1.00 97.06 565 VAL A C 1
ATOM 4307 O O . VAL A 1 565 ? -16.211 33.715 31.195 1.00 97.06 565 VAL A O 1
ATOM 4310 N N . SER A 1 566 ? -14.253 34.759 30.928 1.00 96.81 566 SER A N 1
ATOM 4311 C CA . SER A 1 566 ? -14.344 34.700 29.468 1.00 96.81 566 SER A CA 1
ATOM 4312 C C . SER A 1 566 ? -13.948 33.309 28.958 1.00 96.81 566 SER A C 1
ATOM 4314 O O . SER A 1 566 ? -13.188 32.589 29.602 1.00 96.81 566 SER A O 1
ATOM 4316 N N . GLN A 1 567 ? -14.422 32.918 27.772 1.00 96.88 567 GLN A N 1
ATOM 4317 C CA . GLN A 1 567 ? -13.991 31.654 27.155 1.00 96.88 567 GLN A CA 1
ATOM 4318 C C . GLN A 1 567 ? -12.479 31.623 26.876 1.00 96.88 567 GLN A C 1
ATOM 4320 O O . GLN A 1 567 ? -11.877 30.552 26.900 1.00 96.88 567 GLN A O 1
ATOM 4325 N N . GLU A 1 568 ? -11.862 32.786 26.645 1.00 95.75 568 GLU A N 1
ATOM 4326 C CA . GLU A 1 568 ? -10.417 32.929 26.417 1.00 95.75 568 GLU A CA 1
ATOM 4327 C C . GLU A 1 568 ? -9.592 32.613 27.677 1.00 95.75 568 GLU A C 1
ATOM 4329 O O . GLU A 1 568 ? -8.433 32.208 27.572 1.00 95.75 568 GLU A O 1
ATOM 4334 N N . ASP A 1 569 ? -10.201 32.726 28.862 1.00 96.06 569 ASP A N 1
ATOM 4335 C CA . ASP A 1 569 ? -9.568 32.391 30.139 1.00 96.06 569 ASP A CA 1
ATOM 4336 C C . ASP A 1 569 ? -9.506 30.874 30.392 1.00 96.06 569 ASP A C 1
ATOM 4338 O O . ASP A 1 569 ? -8.766 30.435 31.277 1.00 96.06 569 ASP A O 1
ATOM 4342 N N . ILE A 1 570 ? -10.253 30.064 29.627 1.00 97.50 570 ILE A N 1
ATOM 4343 C CA . ILE A 1 570 ? -10.298 28.605 29.778 1.00 97.50 570 ILE A CA 1
ATOM 4344 C C . ILE A 1 570 ? -9.195 27.952 28.945 1.00 97.50 570 ILE A C 1
ATOM 4346 O O . ILE A 1 570 ? -9.255 27.905 27.714 1.00 97.50 570 ILE A O 1
ATOM 4350 N N . ARG A 1 571 ? -8.191 27.379 29.612 1.00 95.81 571 ARG A N 1
ATOM 4351 C CA . ARG A 1 571 ? -7.031 26.764 28.949 1.00 95.81 571 ARG A CA 1
ATOM 4352 C C . ARG A 1 571 ? -6.861 25.312 29.364 1.00 95.81 571 ARG A C 1
ATOM 4354 O O . ARG A 1 571 ? -6.777 25.004 30.544 1.00 95.81 571 ARG A O 1
ATOM 4361 N N . PHE A 1 572 ? -6.784 24.426 28.376 1.00 94.88 572 PHE A N 1
ATOM 4362 C CA . PHE A 1 572 ? -6.438 23.020 28.577 1.00 94.88 572 PHE A CA 1
ATOM 4363 C C . PHE A 1 572 ? -4.929 22.910 28.480 1.00 94.88 572 PHE A C 1
ATOM 4365 O O . PHE A 1 572 ? -4.371 23.187 27.417 1.00 94.88 572 PHE A O 1
ATOM 4372 N N . GLU A 1 573 ? -4.286 22.552 29.581 1.00 91.25 573 GLU A N 1
ATOM 4373 C CA . GLU A 1 573 ? -2.842 22.445 29.631 1.00 91.25 573 GLU A CA 1
ATOM 4374 C C . GLU A 1 573 ? -2.411 21.399 30.664 1.00 91.25 573 GLU A C 1
ATOM 4376 O O . GLU A 1 573 ? -2.870 21.387 31.802 1.00 91.25 573 GLU A O 1
ATOM 4381 N N . GLN A 1 574 ? -1.500 20.519 30.265 1.00 86.06 574 GLN A N 1
ATOM 4382 C CA . GLN A 1 574 ? -0.799 19.580 31.135 1.00 86.06 574 GLN A CA 1
ATOM 4383 C C . GLN A 1 574 ? -1.707 18.728 32.036 1.00 86.06 574 GLN A C 1
ATOM 4385 O O . GLN A 1 574 ? -1.501 18.669 33.247 1.00 86.06 574 GLN A O 1
ATOM 4390 N N . ASN A 1 575 ? -2.693 18.038 31.452 1.00 90.00 575 ASN A N 1
ATOM 4391 C CA . ASN A 1 575 ? -3.721 17.266 32.171 1.00 90.00 575 ASN A CA 1
ATOM 4392 C C . ASN A 1 575 ? -4.666 18.101 33.055 1.00 90.00 575 ASN A C 1
ATOM 4394 O O . ASN A 1 575 ? -5.434 17.527 33.829 1.00 90.00 575 ASN A O 1
ATOM 4398 N N . HIS A 1 576 ? -4.648 19.428 32.941 1.00 92.94 576 HIS A N 1
ATOM 4399 C CA . HIS A 1 576 ? -5.484 20.340 33.715 1.00 92.94 576 HIS A CA 1
ATOM 4400 C C . HIS A 1 576 ? -6.296 21.268 32.809 1.00 92.94 576 HIS A C 1
ATOM 4402 O O . HIS A 1 576 ? -6.008 21.452 31.624 1.00 92.94 576 HIS A O 1
ATOM 4408 N N . VAL A 1 577 ? -7.334 21.855 33.395 1.00 96.19 577 VAL A N 1
ATOM 4409 C CA . VAL A 1 577 ? -8.114 22.950 32.831 1.00 96.19 577 VAL A CA 1
ATOM 4410 C C . VAL A 1 577 ? -7.974 24.141 33.772 1.00 96.19 577 VAL A C 1
ATOM 4412 O O . VAL A 1 577 ? -8.420 24.106 34.919 1.00 96.19 577 VAL A O 1
ATOM 4415 N N . TYR A 1 578 ? -7.313 25.182 33.283 1.00 96.12 578 TYR A N 1
ATOM 4416 C CA . TYR A 1 578 ? -7.127 26.456 33.964 1.00 96.12 578 TYR A CA 1
ATOM 4417 C C . TYR A 1 578 ? -8.315 27.364 33.662 1.00 96.12 578 TYR A C 1
ATOM 4419 O O . TYR A 1 578 ? -8.716 27.487 32.505 1.00 96.12 578 TYR A O 1
ATOM 4427 N N . ILE A 1 579 ? -8.859 27.996 34.699 1.00 97.31 579 ILE A N 1
ATOM 4428 C CA . ILE A 1 579 ? -10.032 28.870 34.641 1.00 97.31 579 ILE A CA 1
ATOM 4429 C C . ILE A 1 579 ? -9.569 30.274 35.051 1.00 97.31 579 ILE A C 1
ATOM 4431 O O . ILE A 1 579 ? -9.720 30.691 36.204 1.00 97.31 579 ILE A O 1
ATOM 4435 N N . GLY A 1 580 ? -8.917 30.980 34.123 1.00 91.94 580 GLY A N 1
ATOM 4436 C CA . GLY A 1 580 ? -8.220 32.237 34.412 1.00 91.94 580 GLY A CA 1
ATOM 4437 C C . GLY A 1 580 ? -7.245 32.091 35.587 1.00 91.94 580 GLY A C 1
ATOM 4438 O O . GLY A 1 580 ? -6.533 31.093 35.687 1.00 91.94 580 GLY A O 1
ATOM 4439 N N . ASP A 1 581 ? -7.266 33.064 36.499 1.00 90.25 581 ASP A N 1
ATOM 4440 C CA . ASP A 1 581 ? -6.547 33.010 37.782 1.00 90.25 581 ASP A CA 1
ATOM 4441 C C . ASP A 1 581 ? -7.422 32.479 38.939 1.00 90.25 581 ASP A C 1
ATOM 4443 O O . ASP A 1 581 ? -7.001 32.497 40.096 1.00 90.25 581 ASP A O 1
ATOM 4447 N N . LYS A 1 582 ? -8.666 32.053 38.660 1.00 91.19 582 LYS A N 1
ATOM 4448 C CA . LYS A 1 582 ? -9.642 31.677 39.697 1.00 91.19 582 LYS A CA 1
ATOM 4449 C C . LYS A 1 582 ? -9.418 30.264 40.214 1.00 91.19 582 LYS A C 1
ATOM 4451 O O . LYS A 1 582 ? -9.409 30.050 41.422 1.00 91.19 582 LYS A O 1
ATOM 4456 N N . GLU A 1 583 ? -9.288 29.305 39.303 1.00 93.81 583 GLU A N 1
ATOM 4457 C CA . GLU A 1 583 ? -9.250 27.892 39.662 1.00 93.81 583 GLU A CA 1
ATOM 4458 C C . GLU A 1 583 ? -8.462 27.069 38.639 1.00 93.81 583 GLU A C 1
ATOM 4460 O O . GLU A 1 583 ? -8.258 27.460 37.488 1.00 93.81 583 GLU A O 1
ATOM 4465 N N . THR A 1 584 ? -7.971 25.916 39.074 1.00 95.44 584 THR A N 1
ATOM 4466 C CA . THR A 1 584 ? -7.320 24.923 38.223 1.00 95.44 584 THR A CA 1
ATOM 4467 C C . THR A 1 584 ? -7.855 23.567 38.626 1.00 95.44 584 THR A C 1
ATOM 4469 O O . THR A 1 584 ? -7.675 23.144 39.766 1.00 95.44 584 THR A O 1
ATOM 4472 N N . LEU A 1 585 ? -8.513 22.897 37.689 1.00 95.19 585 LEU A N 1
ATOM 4473 C CA . LEU A 1 585 ? -9.046 21.556 37.882 1.00 95.19 585 LEU A CA 1
ATOM 4474 C C . LEU A 1 585 ? -8.213 20.575 37.070 1.00 95.19 585 LEU A C 1
ATOM 4476 O O . LEU A 1 585 ? -7.764 20.895 35.969 1.00 95.19 585 LEU A O 1
ATOM 4480 N N . THR A 1 586 ? -8.035 19.355 37.561 1.00 94.00 586 THR A N 1
ATOM 4481 C CA . THR A 1 586 ? -7.586 18.273 36.679 1.00 94.00 586 THR A CA 1
ATOM 4482 C C . THR A 1 586 ? -8.608 18.080 35.558 1.00 94.00 586 THR A C 1
ATOM 4484 O O . THR A 1 586 ? -9.801 18.351 35.721 1.00 94.00 586 THR A O 1
ATOM 4487 N N . PHE A 1 587 ? -8.169 17.556 34.413 1.00 94.81 587 PHE A N 1
ATOM 4488 C CA . PHE A 1 587 ? -9.067 17.229 33.307 1.00 94.81 587 PHE A CA 1
ATOM 4489 C C . PHE A 1 587 ? -10.231 16.351 33.789 1.00 94.81 587 PHE A C 1
ATOM 4491 O O . PHE A 1 587 ? -11.386 16.643 33.507 1.00 94.81 587 PHE A O 1
ATOM 4498 N N . ALA A 1 588 ? -9.953 15.336 34.613 1.00 94.44 588 ALA A N 1
ATOM 4499 C CA . ALA A 1 588 ? -10.984 14.464 35.170 1.00 94.44 588 ALA A CA 1
ATOM 4500 C C . ALA A 1 588 ? -11.999 15.208 36.062 1.00 94.44 588 ALA A C 1
ATOM 4502 O O . ALA A 1 588 ? -13.193 14.931 35.970 1.00 94.44 588 ALA A O 1
ATOM 4503 N N . GLU A 1 589 ? -11.561 16.155 36.897 1.00 96.81 589 GLU A N 1
ATOM 4504 C CA . GLU A 1 589 ? -12.466 16.969 37.725 1.00 96.81 589 GLU A CA 1
ATOM 4505 C C . GLU A 1 589 ? -13.349 17.879 36.869 1.00 96.81 589 GLU A C 1
ATOM 4507 O O . GLU A 1 589 ? -14.562 17.915 37.075 1.00 96.81 589 GLU A O 1
ATOM 4512 N N . MET A 1 590 ? -12.776 18.543 35.859 1.00 97.69 590 MET A N 1
ATOM 4513 C CA . MET A 1 590 ? -13.543 19.378 34.930 1.00 97.69 590 MET A CA 1
ATOM 4514 C C . MET A 1 590 ? -14.590 18.557 34.162 1.00 97.69 590 MET A C 1
ATOM 4516 O O . MET A 1 590 ? -15.728 18.991 33.967 1.00 97.69 590 MET A O 1
ATOM 4520 N N . ILE A 1 591 ? -14.228 17.343 33.747 1.00 98.25 591 ILE A N 1
ATOM 4521 C CA . ILE A 1 591 ? -15.123 16.412 33.057 1.00 98.25 591 ILE A CA 1
ATOM 4522 C C . ILE A 1 591 ? -16.243 15.922 33.984 1.00 98.25 591 ILE A C 1
ATOM 4524 O O . ILE A 1 591 ? -17.412 15.933 33.593 1.00 98.25 591 ILE A O 1
ATOM 4528 N N . GLN A 1 592 ? -15.922 15.551 35.224 1.00 98.25 592 GLN A N 1
ATOM 4529 C CA . GLN A 1 592 ? -16.915 15.160 36.225 1.00 98.25 592 GLN A CA 1
ATOM 4530 C C . GLN A 1 592 ? -17.894 16.306 36.524 1.00 98.25 592 GLN A C 1
ATOM 4532 O O . GLN A 1 592 ? -19.106 16.079 36.579 1.00 98.25 592 GLN A O 1
ATOM 4537 N N . LEU A 1 593 ? -17.388 17.535 36.662 1.00 98.44 593 LEU A N 1
ATOM 4538 C CA . LEU A 1 593 ? -18.197 18.737 36.859 1.00 98.44 593 LEU A CA 1
ATOM 4539 C C . LEU A 1 593 ? -19.107 19.006 35.649 1.00 98.44 593 LEU A C 1
ATOM 4541 O O . LEU A 1 593 ? -20.299 19.272 35.814 1.00 98.44 593 LEU A O 1
ATOM 4545 N N . SER A 1 594 ? -18.579 18.860 34.431 1.00 98.56 594 SER A N 1
ATOM 4546 C CA . SER A 1 594 ? -19.348 18.992 33.184 1.00 98.56 594 SER A CA 1
ATOM 4547 C C . SER A 1 594 ? -20.492 17.972 33.117 1.00 98.56 594 SER A C 1
ATOM 4549 O O . SER A 1 594 ? -21.631 18.324 32.809 1.00 98.56 594 SER A O 1
ATOM 4551 N N . TYR A 1 595 ? -20.225 16.710 33.472 1.00 98.62 595 TYR A N 1
ATOM 4552 C CA . TYR A 1 595 ? -21.242 15.657 33.518 1.00 98.62 595 TYR A CA 1
ATOM 4553 C C . TYR A 1 595 ? -22.345 15.950 34.545 1.00 98.62 595 TYR A C 1
ATOM 4555 O O . TYR A 1 595 ? -23.529 15.821 34.230 1.00 98.62 595 TYR A O 1
ATOM 4563 N N . GLN A 1 596 ? -21.983 16.394 35.755 1.00 98.50 596 GLN A N 1
ATOM 4564 C CA . GLN A 1 596 ? -22.949 16.775 36.798 1.00 98.50 596 GLN A CA 1
ATOM 4565 C C . GLN A 1 596 ? -23.864 17.926 36.357 1.00 98.50 596 GLN A C 1
ATOM 4567 O O . GLN A 1 596 ? -25.015 17.999 36.785 1.00 98.50 596 GLN A O 1
ATOM 4572 N N . ASN A 1 597 ? -23.385 18.768 35.439 1.00 98.50 597 ASN A N 1
ATOM 4573 C CA . ASN A 1 597 ? -24.149 19.850 34.824 1.00 98.50 597 ASN A CA 1
ATOM 4574 C C . ASN A 1 597 ? -24.811 19.457 33.491 1.00 98.50 597 ASN A C 1
ATOM 4576 O O . ASN A 1 597 ? -25.366 20.310 32.802 1.00 98.50 597 ASN A O 1
ATOM 4580 N N . ARG A 1 598 ? -24.854 18.155 33.166 1.00 98.25 598 ARG A N 1
ATOM 4581 C CA . ARG A 1 598 ? -25.530 17.576 31.987 1.00 98.25 598 ARG A CA 1
ATOM 4582 C C . ARG A 1 598 ? -24.954 18.052 30.649 1.00 98.25 598 ARG A C 1
ATOM 4584 O O . ARG A 1 598 ? -25.660 18.076 29.642 1.00 98.25 598 ARG A O 1
ATOM 4591 N N . ILE A 1 599 ? -23.668 18.385 30.620 1.00 98.69 599 ILE A N 1
ATOM 4592 C CA . ILE A 1 599 ? -22.955 18.687 29.379 1.00 98.69 599 ILE A CA 1
ATOM 4593 C C . ILE A 1 599 ? -22.603 17.374 28.674 1.00 98.69 599 ILE A C 1
ATOM 4595 O O . ILE A 1 599 ? -22.040 16.460 29.275 1.00 98.69 599 ILE A O 1
ATOM 4599 N N . SER A 1 600 ? -22.945 17.258 27.388 1.00 98.50 600 SER A N 1
ATOM 4600 C CA . SER A 1 600 ? -22.658 16.049 26.608 1.00 98.50 600 SER A CA 1
ATOM 4601 C C . SER A 1 600 ? -21.168 15.927 26.276 1.00 98.50 600 SER A C 1
ATOM 4603 O O . SER A 1 600 ? -20.616 16.744 25.533 1.00 98.50 600 SER A O 1
ATOM 4605 N N . LEU A 1 601 ? -20.556 14.848 26.765 1.00 98.62 601 LEU A N 1
ATOM 4606 C CA . LEU A 1 601 ? -19.134 14.507 26.622 1.00 98.62 601 LEU A CA 1
ATOM 4607 C C . LEU A 1 601 ? -18.867 13.476 25.513 1.00 98.62 601 LEU A C 1
ATOM 4609 O O . LEU A 1 601 ? -17.875 12.747 25.529 1.00 98.62 601 LEU A O 1
ATOM 4613 N N . SER A 1 602 ? -19.772 13.396 24.540 1.00 98.69 602 SER A N 1
ATOM 4614 C CA . SER A 1 602 ? -19.611 12.571 23.348 1.00 98.69 602 SER A CA 1
ATOM 4615 C C . SER A 1 602 ? -19.861 13.389 22.090 1.00 98.69 602 SER A C 1
ATOM 4617 O O . SER A 1 602 ? -20.759 14.236 22.047 1.00 98.69 602 SER A O 1
ATOM 4619 N N . SER A 1 603 ? -19.064 13.142 21.055 1.00 98.62 603 SER A N 1
ATOM 4620 C CA . SER A 1 603 ? -19.289 13.732 19.743 1.00 98.62 603 SER A CA 1
ATOM 4621 C C . SER A 1 603 ? -18.811 12.813 18.635 1.00 98.62 603 SER A C 1
ATOM 4623 O O . SER A 1 603 ? -17.780 12.148 18.752 1.00 98.62 603 SER A O 1
ATOM 4625 N N . THR A 1 604 ? -19.540 12.839 17.527 1.00 98.56 604 THR A N 1
ATOM 4626 C CA . THR A 1 604 ? -19.008 12.442 16.228 1.00 98.56 604 THR A CA 1
ATOM 4627 C C . THR A 1 604 ? -18.174 13.579 15.644 1.00 98.56 604 THR A C 1
ATOM 4629 O O . THR A 1 604 ? -18.361 14.745 16.005 1.00 98.56 604 THR A O 1
ATOM 4632 N N . GLY A 1 605 ? -17.288 13.246 14.715 1.00 98.50 605 GLY A N 1
ATOM 4633 C CA . GLY A 1 605 ? -16.584 14.202 13.873 1.00 98.50 605 GLY A CA 1
ATOM 4634 C C . GLY A 1 605 ? -16.472 13.681 12.448 1.00 98.50 605 GLY A C 1
ATOM 4635 O O . GLY A 1 605 ? -16.537 12.472 12.217 1.00 98.50 605 GLY A O 1
ATOM 4636 N N . TYR A 1 606 ? -16.346 14.594 11.491 1.00 98.50 606 TYR A N 1
ATOM 4637 C CA . TYR A 1 606 ? -16.324 14.261 10.070 1.00 98.50 606 TYR A CA 1
ATOM 4638 C C . TYR A 1 606 ? -15.363 15.169 9.306 1.00 98.50 606 TYR A C 1
ATOM 4640 O O . TYR A 1 606 ? -15.215 16.351 9.619 1.00 98.50 606 TYR A O 1
ATOM 4648 N N . TYR A 1 607 ? -14.720 14.616 8.282 1.00 98.25 607 TYR A N 1
ATOM 4649 C CA . TYR A 1 607 ? -13.846 15.357 7.384 1.00 98.25 607 TYR A CA 1
ATOM 4650 C C . TYR A 1 607 ? -14.068 14.935 5.935 1.00 98.25 607 TYR A C 1
ATOM 4652 O O . TYR A 1 607 ? -14.265 13.756 5.650 1.00 98.25 607 TYR A O 1
ATOM 4660 N N . LYS A 1 608 ? -13.975 15.910 5.027 1.00 97.25 608 LYS A N 1
ATOM 4661 C CA . LYS A 1 608 ? -13.887 15.707 3.580 1.00 97.25 608 LYS A CA 1
ATOM 4662 C C . LYS A 1 608 ? -12.720 16.522 3.033 1.00 97.25 608 LYS A C 1
ATOM 4664 O O . LYS A 1 608 ? -12.594 17.704 3.367 1.00 97.25 608 LYS A O 1
ATOM 4669 N N . THR A 1 609 ? -11.881 15.916 2.201 1.00 97.62 609 THR A N 1
ATOM 4670 C CA . THR A 1 609 ? -10.708 16.598 1.640 1.00 97.62 609 THR A CA 1
ATOM 4671 C C . THR A 1 609 ? -11.147 17.705 0.669 1.00 97.62 609 THR A C 1
ATOM 4673 O O . THR A 1 609 ? -11.923 17.436 -0.251 1.00 97.62 609 THR A O 1
ATOM 4676 N N . PRO A 1 610 ? -10.695 18.960 0.844 1.00 96.31 610 PRO A N 1
ATOM 4677 C CA . PRO A 1 610 ? -11.050 20.063 -0.045 1.00 96.31 610 PRO A CA 1
ATOM 4678 C C . PRO A 1 610 ? -10.174 20.090 -1.312 1.00 96.31 610 PRO A C 1
ATOM 4680 O O . PRO A 1 610 ? -9.205 19.346 -1.434 1.00 96.31 610 PRO A O 1
ATOM 4683 N N . LYS A 1 611 ? -10.491 21.002 -2.245 1.00 95.06 611 LYS A N 1
ATOM 4684 C CA . LYS A 1 611 ? -9.734 21.336 -3.477 1.00 95.06 611 LYS A CA 1
ATOM 4685 C C . LYS A 1 611 ? -9.612 20.241 -4.548 1.00 95.06 611 LYS A C 1
ATOM 4687 O O . LYS A 1 611 ? -9.317 20.574 -5.692 1.00 95.06 611 LYS A O 1
ATOM 4692 N N . ILE A 1 612 ? -9.823 18.974 -4.208 1.00 96.06 612 ILE A N 1
ATOM 4693 C CA . ILE A 1 612 ? -9.674 17.858 -5.144 1.00 96.06 612 ILE A CA 1
ATOM 4694 C C . ILE A 1 612 ? -10.855 17.753 -6.118 1.00 96.06 612 ILE A C 1
ATOM 4696 O O . ILE A 1 612 ? -12.015 17.877 -5.722 1.00 96.06 612 ILE A O 1
ATOM 4700 N N . PHE A 1 613 ? -10.553 17.513 -7.392 1.00 95.69 613 PHE A N 1
ATOM 4701 C CA . PHE A 1 613 ? -11.512 17.185 -8.450 1.00 95.69 613 PHE A CA 1
ATOM 4702 C C . PHE A 1 613 ? -10.763 16.615 -9.662 1.00 95.69 613 PHE A C 1
ATOM 4704 O O . PHE A 1 613 ? -9.648 17.038 -9.955 1.00 95.69 613 PHE A O 1
ATOM 4711 N N . TYR A 1 614 ? -11.367 15.702 -10.415 1.00 95.19 614 TYR A N 1
ATOM 4712 C CA . TYR A 1 614 ? -10.805 15.234 -11.683 1.00 95.19 614 TYR A CA 1
ATOM 4713 C C . TYR A 1 614 ? -11.931 14.942 -12.670 1.00 95.19 614 TYR A C 1
ATOM 4715 O O . TYR A 1 614 ? -12.799 14.113 -12.399 1.00 95.19 614 TYR A O 1
ATOM 4723 N N . ASP A 1 615 ? -11.935 15.637 -13.807 1.00 94.50 615 ASP A N 1
ATOM 4724 C CA . ASP A 1 615 ? -12.869 15.362 -14.894 1.00 94.50 615 ASP A CA 1
ATOM 4725 C C . ASP A 1 615 ? -12.265 14.271 -15.780 1.00 94.50 615 ASP A C 1
ATOM 4727 O O . ASP A 1 615 ? -11.438 14.539 -16.656 1.00 94.50 615 ASP A O 1
ATOM 4731 N N . ARG A 1 616 ? -12.687 13.027 -15.533 1.00 92.25 616 ARG A N 1
ATOM 4732 C CA . ARG A 1 616 ? -12.223 11.851 -16.277 1.00 92.25 616 ARG A CA 1
ATOM 4733 C C . ARG A 1 616 ? -12.470 11.984 -17.779 1.00 92.25 616 ARG A C 1
ATOM 4735 O O . ARG A 1 616 ? -11.608 11.593 -18.553 1.00 92.25 616 ARG A O 1
ATOM 4742 N N . SER A 1 617 ? -13.581 12.595 -18.200 1.00 93.38 617 SER A N 1
ATOM 4743 C CA . SER A 1 617 ? -13.913 12.752 -19.626 1.00 93.38 617 SER A CA 1
ATOM 4744 C C . SER A 1 617 ? -12.968 13.708 -20.359 1.00 93.38 617 SER A C 1
ATOM 4746 O O . SER A 1 617 ? -12.684 13.521 -21.539 1.00 93.38 617 SER A O 1
ATOM 4748 N N . LYS A 1 618 ? -12.449 14.713 -19.646 1.00 94.56 618 LYS A N 1
ATOM 4749 C CA . LYS A 1 618 ? -11.462 15.671 -20.165 1.00 94.56 618 LYS A CA 1
ATOM 4750 C C . LYS A 1 618 ? -10.022 15.279 -19.850 1.00 94.56 618 LYS A C 1
ATOM 4752 O O . LYS A 1 618 ? -9.103 15.985 -20.255 1.00 94.56 618 LYS A O 1
ATOM 4757 N N . ALA A 1 619 ? -9.841 14.201 -19.092 1.00 95.38 619 ALA A N 1
ATOM 4758 C CA . ALA A 1 619 ? -8.575 13.764 -18.533 1.00 95.38 619 ALA A CA 1
ATOM 4759 C C . ALA A 1 619 ? -7.803 14.877 -17.787 1.00 95.38 619 ALA A C 1
ATOM 4761 O O . ALA A 1 619 ? -6.574 14.926 -17.830 1.00 95.38 619 ALA A O 1
ATOM 4762 N N . TRP A 1 620 ? -8.524 15.774 -17.102 1.00 96.06 620 TRP A N 1
ATOM 4763 C CA . TRP A 1 620 ? -7.974 17.019 -16.559 1.00 96.06 620 TRP A CA 1
ATOM 4764 C C . TRP A 1 620 ? -8.517 17.347 -15.161 1.00 96.06 620 TRP A C 1
ATOM 4766 O O . TRP A 1 620 ? -9.719 17.229 -14.906 1.00 96.06 620 TRP A O 1
ATOM 4776 N N . GLY A 1 621 ? -7.651 17.807 -14.255 1.00 96.06 621 GLY A N 1
ATOM 4777 C CA . GLY A 1 621 ? -8.057 18.361 -12.961 1.00 96.06 621 GLY A CA 1
ATOM 4778 C C . GLY A 1 621 ? -6.966 18.344 -11.890 1.00 96.06 621 GLY A C 1
ATOM 4779 O O . GLY A 1 621 ? -5.779 18.233 -12.186 1.00 96.06 621 GLY A O 1
ATOM 4780 N N . ARG A 1 622 ? -7.391 18.437 -10.626 1.00 96.44 622 ARG A N 1
ATOM 4781 C CA . ARG A 1 622 ? -6.572 18.329 -9.409 1.00 96.44 622 ARG A CA 1
ATOM 4782 C C . ARG A 1 622 ? -6.941 17.046 -8.638 1.00 96.44 622 ARG A C 1
ATOM 4784 O O . ARG A 1 622 ? -7.667 17.127 -7.646 1.00 96.44 622 ARG A O 1
ATOM 4791 N N . PRO A 1 623 ? -6.482 15.855 -9.070 1.00 96.38 623 PRO A N 1
ATOM 4792 C CA . PRO A 1 623 ? -6.796 14.600 -8.379 1.00 96.38 623 PRO A CA 1
ATOM 4793 C C . PRO A 1 623 ? -6.166 14.504 -6.980 1.00 96.38 623 PRO A C 1
ATOM 4795 O O . PRO A 1 623 ? -6.672 13.768 -6.136 1.00 96.38 623 PRO A O 1
ATOM 4798 N N . PHE A 1 624 ? -5.083 15.243 -6.711 1.00 97.50 624 PHE A N 1
ATOM 4799 C CA . PHE A 1 624 ? -4.343 15.149 -5.451 1.00 97.50 624 PHE A CA 1
ATOM 4800 C C . PHE A 1 624 ? -4.407 16.442 -4.642 1.00 97.50 624 PHE A C 1
ATOM 4802 O O . PHE A 1 624 ? -4.317 17.544 -5.185 1.00 97.50 624 PHE A O 1
ATOM 4809 N N . PHE A 1 625 ? -4.521 16.305 -3.323 1.00 97.06 625 PHE A N 1
ATOM 4810 C CA . PHE A 1 625 ? -4.557 17.433 -2.399 1.00 97.06 625 PHE A CA 1
ATOM 4811 C C . PHE A 1 625 ? -3.177 18.094 -2.277 1.00 97.06 625 PHE A C 1
ATOM 4813 O O . PHE A 1 625 ? -3.078 19.312 -2.416 1.00 97.06 625 PHE A O 1
ATOM 4820 N N . TYR A 1 626 ? -2.127 17.280 -2.127 1.00 96.62 626 TYR A N 1
ATOM 4821 C CA . TYR A 1 626 ? -0.712 17.671 -2.133 1.00 96.62 626 TYR A CA 1
ATOM 4822 C C . TYR A 1 626 ? 0.165 16.546 -2.707 1.00 96.62 626 TYR A C 1
ATOM 4824 O O . TYR A 1 626 ? -0.325 15.453 -3.006 1.00 96.62 626 TYR A O 1
ATOM 4832 N N . PHE A 1 627 ? 1.472 16.803 -2.820 1.00 96.69 627 PHE A N 1
ATOM 4833 C CA . PHE A 1 627 ? 2.474 15.801 -3.183 1.00 96.69 627 PHE A CA 1
ATOM 4834 C C . PHE A 1 627 ? 3.422 15.505 -2.011 1.00 96.69 627 PHE A C 1
ATOM 4836 O O . PHE A 1 627 ? 3.942 16.422 -1.361 1.00 96.69 627 PHE A O 1
ATOM 4843 N N . ALA A 1 628 ? 3.644 14.218 -1.745 1.00 95.94 628 ALA A N 1
ATOM 4844 C CA . ALA A 1 628 ? 4.757 13.745 -0.933 1.00 95.94 628 ALA A CA 1
ATOM 4845 C C . ALA A 1 628 ? 6.018 13.710 -1.804 1.00 95.94 628 ALA A C 1
ATOM 4847 O O . ALA A 1 628 ? 5.972 13.229 -2.941 1.00 95.94 628 ALA A O 1
ATOM 4848 N N . LEU A 1 629 ? 7.117 14.252 -1.281 1.00 97.81 629 LEU A N 1
ATOM 4849 C CA . LEU A 1 629 ? 8.385 14.387 -1.993 1.00 97.81 629 LEU A CA 1
ATOM 4850 C C . LEU A 1 629 ? 9.473 13.584 -1.278 1.00 97.81 629 LEU A C 1
ATOM 4852 O O . LEU A 1 629 ? 9.458 13.436 -0.057 1.00 97.81 629 LEU A O 1
ATOM 4856 N N . GLY A 1 630 ? 10.452 13.088 -2.019 1.00 98.19 630 GLY A N 1
ATOM 4857 C CA . GLY A 1 630 ? 11.627 12.465 -1.424 1.00 98.19 630 GLY A CA 1
ATOM 4858 C C . GLY A 1 630 ? 12.690 12.132 -2.452 1.00 98.19 630 GLY A C 1
ATOM 4859 O O . GLY A 1 630 ? 12.452 12.217 -3.654 1.00 98.19 630 GLY A O 1
ATOM 4860 N N . ALA A 1 631 ? 13.862 11.741 -1.971 1.00 98.88 631 ALA A N 1
ATOM 4861 C CA . ALA A 1 631 ? 14.929 11.206 -2.800 1.00 98.88 631 ALA A CA 1
ATOM 4862 C C . ALA A 1 631 ? 15.671 10.089 -2.061 1.00 98.88 631 ALA A C 1
ATOM 4864 O O . ALA A 1 631 ? 15.723 10.071 -0.826 1.00 98.88 631 ALA A O 1
ATOM 4865 N N . ALA A 1 632 ? 16.242 9.165 -2.827 1.00 98.88 632 ALA A N 1
ATOM 4866 C CA . ALA A 1 632 ? 17.097 8.106 -2.311 1.00 98.88 632 ALA A CA 1
ATOM 4867 C C . ALA A 1 632 ? 18.345 7.954 -3.176 1.00 98.88 632 ALA A C 1
ATOM 4869 O O . ALA A 1 632 ? 18.265 8.073 -4.397 1.00 98.88 632 ALA A O 1
ATOM 4870 N N . CYS A 1 633 ? 19.481 7.695 -2.533 1.00 98.94 633 CYS A N 1
ATOM 4871 C CA . CYS A 1 633 ? 20.757 7.384 -3.163 1.00 98.94 633 CYS A CA 1
ATOM 4872 C C . CYS A 1 633 ? 21.164 5.965 -2.770 1.00 98.94 633 CYS A C 1
ATOM 4874 O O . CYS A 1 633 ? 21.294 5.695 -1.577 1.00 98.94 633 CYS A O 1
ATOM 4876 N N . ALA A 1 634 ? 21.373 5.080 -3.742 1.00 98.88 634 ALA A N 1
ATOM 4877 C CA . ALA A 1 634 ? 21.780 3.699 -3.512 1.00 98.88 634 ALA A CA 1
ATOM 4878 C C . ALA A 1 634 ? 23.126 3.400 -4.175 1.00 98.88 634 ALA A C 1
ATOM 4880 O O . ALA A 1 634 ? 23.412 3.886 -5.269 1.00 98.88 634 ALA A O 1
ATOM 4881 N N . GLU A 1 635 ? 23.932 2.577 -3.509 1.00 98.88 635 GLU A N 1
ATOM 4882 C CA . GLU A 1 635 ? 25.179 2.017 -4.026 1.00 98.88 635 GLU A CA 1
ATOM 4883 C C . GLU A 1 635 ? 25.149 0.497 -3.940 1.00 98.88 635 GLU A C 1
ATOM 4885 O O . GLU A 1 635 ? 24.770 -0.075 -2.911 1.00 98.88 635 GLU A O 1
ATOM 4890 N N . VAL A 1 636 ? 25.566 -0.142 -5.028 1.00 98.88 636 VAL A N 1
ATOM 4891 C CA . VAL A 1 636 ? 25.530 -1.594 -5.200 1.00 98.88 636 VAL A CA 1
ATOM 4892 C C . VAL A 1 636 ? 26.861 -2.117 -5.725 1.00 98.88 636 VAL A C 1
ATOM 4894 O O . VAL A 1 636 ? 27.603 -1.397 -6.390 1.00 98.88 636 VAL A O 1
ATOM 4897 N N . GLU A 1 637 ? 27.131 -3.389 -5.457 1.00 98.69 637 GLU A N 1
ATOM 4898 C CA . GLU A 1 637 ? 28.184 -4.178 -6.100 1.00 98.69 637 GLU A CA 1
ATOM 4899 C C . GLU A 1 637 ? 27.527 -5.364 -6.800 1.00 98.69 637 GLU A C 1
ATOM 4901 O O . GLU A 1 637 ? 26.774 -6.092 -6.152 1.00 98.69 637 GLU A O 1
ATOM 4906 N N . ILE A 1 638 ? 27.820 -5.563 -8.085 1.00 98.69 638 ILE A N 1
ATOM 4907 C CA . ILE A 1 638 ? 27.410 -6.746 -8.849 1.00 98.69 638 ILE A CA 1
ATOM 4908 C C . ILE A 1 638 ? 28.609 -7.667 -9.091 1.00 98.69 638 ILE A C 1
ATOM 4910 O O . ILE A 1 638 ? 29.746 -7.207 -9.242 1.00 98.69 638 ILE A O 1
ATOM 4914 N N . ASP A 1 639 ? 28.334 -8.963 -9.153 1.00 98.25 639 ASP A N 1
ATOM 4915 C CA . ASP A 1 639 ? 29.207 -9.997 -9.694 1.00 98.25 639 ASP A CA 1
ATOM 4916 C C . ASP A 1 639 ? 28.838 -10.253 -11.163 1.00 98.25 639 ASP A C 1
ATOM 4918 O O . ASP A 1 639 ? 27.712 -10.649 -11.460 1.00 98.25 639 ASP A O 1
ATOM 4922 N N . THR A 1 640 ? 29.759 -10.017 -12.095 1.00 96.81 640 THR A N 1
ATOM 4923 C CA . THR A 1 640 ? 29.515 -10.192 -13.532 1.00 96.81 640 THR A CA 1
ATOM 4924 C C . THR A 1 640 ? 29.540 -11.655 -13.976 1.00 96.81 640 THR A C 1
ATOM 4926 O O . THR A 1 640 ? 29.062 -11.939 -15.068 1.00 96.81 640 THR A O 1
ATOM 4929 N N . LEU A 1 641 ? 30.034 -12.592 -13.154 1.00 94.94 641 LEU A N 1
ATOM 4930 C CA . LEU A 1 641 ? 29.996 -14.031 -13.449 1.00 94.94 641 LEU A CA 1
ATOM 4931 C C . LEU A 1 641 ? 28.674 -14.675 -13.040 1.00 94.94 641 LEU A C 1
ATOM 4933 O O . LEU A 1 641 ? 28.212 -15.600 -13.705 1.00 94.94 641 LEU A O 1
ATOM 4937 N N . THR A 1 642 ? 28.090 -14.235 -11.923 1.00 96.31 642 THR A N 1
ATOM 4938 C CA . THR A 1 642 ? 26.896 -14.877 -11.344 1.00 96.31 642 THR A CA 1
ATOM 4939 C C . THR A 1 642 ? 25.634 -14.028 -11.448 1.00 96.31 642 THR A C 1
ATOM 4941 O O . THR A 1 642 ? 24.531 -14.557 -11.330 1.00 96.31 642 THR A O 1
ATOM 4944 N N . GLY A 1 643 ? 25.780 -12.716 -11.645 1.00 97.12 643 GLY A N 1
ATOM 4945 C CA . GLY A 1 643 ? 24.697 -11.738 -11.554 1.00 97.12 643 GLY A CA 1
ATOM 4946 C C . GLY A 1 643 ? 24.246 -11.436 -10.123 1.00 97.12 643 GLY A C 1
ATOM 4947 O O . GLY A 1 643 ? 23.400 -10.567 -9.921 1.00 97.12 643 GLY A O 1
ATOM 4948 N N . GLU A 1 644 ? 24.800 -12.112 -9.112 1.00 97.81 644 GLU A N 1
ATOM 4949 C CA . GLU A 1 644 ? 24.521 -11.804 -7.711 1.00 97.81 644 GLU A CA 1
ATOM 4950 C C . GLU A 1 644 ? 25.013 -10.400 -7.356 1.00 97.81 644 GLU A C 1
ATOM 4952 O O . GLU A 1 644 ? 26.005 -9.902 -7.890 1.00 97.81 644 GLU A O 1
ATOM 4957 N N . TYR A 1 645 ? 24.343 -9.757 -6.405 1.00 98.06 645 TYR A N 1
ATOM 4958 C CA . TYR A 1 645 ? 24.685 -8.401 -6.003 1.00 98.06 645 TYR A CA 1
ATOM 4959 C C . TYR A 1 645 ? 24.472 -8.169 -4.513 1.00 98.06 645 TYR A C 1
ATOM 4961 O O . TYR A 1 645 ? 23.838 -8.948 -3.799 1.00 98.06 645 TYR A O 1
ATOM 4969 N N . LYS A 1 646 ? 25.019 -7.053 -4.036 1.00 97.75 646 LYS A N 1
ATOM 4970 C CA . LYS A 1 646 ? 24.806 -6.542 -2.682 1.00 97.75 646 LYS A CA 1
ATOM 4971 C C . LYS A 1 646 ? 24.422 -5.079 -2.750 1.00 97.75 646 LYS A C 1
ATOM 4973 O O . LYS A 1 646 ? 25.052 -4.305 -3.467 1.00 97.75 646 LYS A O 1
ATOM 4978 N N . VAL A 1 647 ? 23.460 -4.687 -1.922 1.00 98.38 647 VAL A N 1
ATOM 4979 C CA . VAL A 1 647 ? 23.205 -3.273 -1.646 1.00 98.38 647 VAL A CA 1
ATOM 4980 C C . VAL A 1 647 ? 24.145 -2.835 -0.527 1.00 98.38 647 VAL A C 1
ATOM 4982 O O . VAL A 1 647 ? 24.026 -3.258 0.625 1.00 98.38 647 VAL A O 1
ATOM 4985 N N . LEU A 1 648 ? 25.144 -2.027 -0.874 1.00 98.50 648 LEU A N 1
ATOM 4986 C CA . LEU A 1 648 ? 26.196 -1.617 0.054 1.00 98.50 648 LEU A CA 1
ATOM 4987 C C . LEU A 1 648 ? 25.707 -0.500 0.970 1.00 98.50 648 LEU A C 1
ATOM 4989 O O . LEU A 1 648 ? 25.911 -0.540 2.184 1.00 98.50 648 LEU A O 1
ATOM 4993 N N . ARG A 1 649 ? 25.035 0.490 0.386 1.00 98.56 649 ARG A N 1
ATOM 4994 C CA . ARG A 1 649 ? 24.593 1.684 1.098 1.00 98.56 649 ARG A CA 1
ATOM 4995 C C . ARG A 1 649 ? 23.330 2.246 0.476 1.00 98.56 649 ARG A C 1
ATOM 4997 O O . ARG A 1 649 ? 23.214 2.284 -0.745 1.00 98.56 649 ARG A O 1
ATOM 5004 N N . CYS A 1 650 ? 22.427 2.739 1.314 1.00 98.75 650 CYS A N 1
ATOM 5005 C CA . CYS A 1 650 ? 21.328 3.588 0.886 1.00 98.75 650 CYS A CA 1
ATOM 5006 C C . CYS A 1 650 ? 21.131 4.763 1.850 1.00 98.75 650 CYS A C 1
ATOM 5008 O O . CYS A 1 650 ? 21.146 4.599 3.073 1.00 98.75 650 CYS A O 1
ATOM 5010 N N . ASP A 1 651 ? 20.930 5.946 1.277 1.00 98.88 651 ASP A N 1
ATOM 5011 C CA . ASP A 1 651 ? 20.634 7.189 1.980 1.00 98.88 651 ASP A CA 1
ATOM 5012 C C . ASP A 1 651 ? 19.290 7.735 1.487 1.00 98.88 651 ASP A C 1
ATOM 5014 O O . ASP A 1 651 ? 19.108 7.939 0.288 1.00 98.88 651 ASP A O 1
ATOM 5018 N N . VAL A 1 652 ? 18.358 7.994 2.403 1.00 98.88 652 VAL A N 1
ATOM 5019 C CA . VAL A 1 652 ? 17.007 8.483 2.108 1.00 98.88 652 VAL A CA 1
ATOM 5020 C C . VAL A 1 652 ? 16.763 9.819 2.798 1.00 98.88 652 VAL A C 1
ATOM 5022 O O . VAL A 1 652 ? 17.008 9.967 3.998 1.00 98.88 652 VAL A O 1
ATOM 5025 N N . LEU A 1 653 ? 16.202 10.770 2.049 1.00 98.75 653 LEU A N 1
ATOM 5026 C CA . LEU A 1 653 ? 15.652 12.015 2.577 1.00 98.75 653 LEU A CA 1
ATOM 5027 C C . LEU A 1 653 ? 14.199 12.160 2.113 1.00 98.75 653 LEU A C 1
ATOM 5029 O O . LEU A 1 653 ? 13.935 12.241 0.913 1.00 98.75 653 LEU A O 1
ATOM 5033 N N . HIS A 1 654 ? 13.258 12.169 3.058 1.00 98.56 654 HIS A N 1
ATOM 5034 C CA . HIS A 1 654 ? 11.824 12.130 2.759 1.00 98.56 654 HIS A CA 1
ATOM 5035 C C . HIS A 1 654 ? 11.054 13.276 3.421 1.00 98.56 654 HIS A C 1
ATOM 5037 O O . HIS A 1 654 ? 11.203 13.515 4.618 1.00 98.56 654 HIS A O 1
ATOM 5043 N N . ASP A 1 655 ? 10.200 13.962 2.663 1.00 97.50 655 ASP A N 1
ATOM 5044 C CA . ASP A 1 655 ? 9.324 15.023 3.163 1.00 97.50 655 ASP A CA 1
ATOM 5045 C C . ASP A 1 655 ? 8.029 14.435 3.740 1.00 97.50 655 ASP A C 1
ATOM 5047 O O . ASP A 1 655 ? 7.059 14.171 3.027 1.00 97.50 655 ASP A O 1
ATOM 5051 N N . ALA A 1 656 ? 8.031 14.250 5.061 1.00 96.31 656 ALA A N 1
ATOM 5052 C CA . ALA A 1 656 ? 6.883 13.805 5.850 1.00 96.31 656 ALA A CA 1
ATOM 5053 C C . ALA A 1 656 ? 6.067 14.975 6.443 1.00 96.31 656 ALA A C 1
ATOM 5055 O O . ALA A 1 656 ? 5.213 14.760 7.310 1.00 96.31 656 ALA A O 1
ATOM 5056 N N . GLY A 1 657 ? 6.308 16.217 6.003 1.00 95.94 657 GLY A N 1
ATOM 5057 C CA . GLY A 1 657 ? 5.754 17.398 6.658 1.00 95.94 657 GLY A CA 1
ATOM 5058 C C . GLY A 1 657 ? 6.168 17.482 8.135 1.00 95.94 657 GLY A C 1
ATOM 5059 O O . GLY A 1 657 ? 7.202 16.957 8.556 1.00 95.94 657 GLY A O 1
ATOM 5060 N N . GLN A 1 658 ? 5.308 18.072 8.969 1.00 95.69 658 GLN A N 1
ATOM 5061 C CA . GLN A 1 658 ? 5.453 17.963 10.421 1.00 95.69 658 GLN A CA 1
ATOM 5062 C C . GLN A 1 658 ? 4.964 16.590 10.886 1.00 95.69 658 GLN A C 1
ATOM 5064 O O . GLN A 1 658 ? 3.780 16.393 11.155 1.00 95.69 658 GLN A O 1
ATOM 5069 N N . SER A 1 659 ? 5.881 15.629 10.947 1.00 96.44 659 SER A N 1
ATOM 5070 C CA . SER A 1 659 ? 5.584 14.259 11.364 1.00 96.44 659 SER A CA 1
ATOM 5071 C C . SER A 1 659 ? 4.791 14.204 12.679 1.00 96.44 659 SER A C 1
ATOM 5073 O O . SER A 1 659 ? 5.183 14.786 13.693 1.00 96.44 659 SER A O 1
ATOM 5075 N N . ILE A 1 660 ? 3.688 13.448 12.675 1.00 96.25 660 ILE A N 1
ATOM 5076 C CA . ILE A 1 660 ? 2.894 13.177 13.886 1.00 96.25 660 ILE A CA 1
ATOM 5077 C C . ILE A 1 660 ? 3.670 12.268 14.843 1.00 96.25 660 ILE A C 1
ATOM 5079 O O . ILE A 1 660 ? 3.606 12.444 16.061 1.00 96.25 660 ILE A O 1
ATOM 5083 N N . ASN A 1 661 ? 4.403 11.301 14.288 1.00 97.25 661 ASN A N 1
ATOM 5084 C CA . ASN A 1 661 ? 5.224 10.358 15.032 1.00 97.25 661 ASN A CA 1
ATOM 5085 C C . ASN A 1 661 ? 6.445 9.952 14.185 1.00 97.25 661 ASN A C 1
ATOM 5087 O O . ASN A 1 661 ? 6.321 9.070 13.326 1.00 97.25 661 ASN A O 1
ATOM 5091 N N . PRO A 1 662 ? 7.621 10.554 14.439 1.00 96.62 662 PRO A N 1
ATOM 5092 C CA . PRO A 1 662 ? 8.807 10.333 13.615 1.00 96.62 662 PRO A CA 1
ATOM 5093 C C . PRO A 1 662 ? 9.291 8.882 13.589 1.00 96.62 662 PRO A C 1
ATOM 5095 O O . PRO A 1 662 ? 9.744 8.417 12.549 1.00 96.62 662 PRO A O 1
ATOM 5098 N N . ALA A 1 663 ? 9.169 8.140 14.696 1.00 96.31 663 ALA A N 1
ATOM 5099 C CA . ALA A 1 663 ? 9.594 6.739 14.741 1.00 96.31 663 ALA A CA 1
ATOM 5100 C C . ALA A 1 663 ? 8.738 5.849 13.831 1.00 96.31 663 ALA A C 1
ATOM 5102 O O . ALA A 1 663 ? 9.262 4.973 13.146 1.00 96.31 663 ALA A O 1
ATOM 5103 N N . ILE A 1 664 ? 7.426 6.091 13.797 1.00 97.88 664 ILE A N 1
ATOM 5104 C CA . ILE A 1 664 ? 6.514 5.368 12.905 1.00 97.88 664 ILE A CA 1
ATOM 5105 C C . ILE A 1 664 ? 6.751 5.776 11.454 1.00 97.88 664 ILE A C 1
ATOM 5107 O O . ILE A 1 664 ? 6.758 4.911 10.583 1.00 97.88 664 ILE A O 1
ATOM 5111 N N . ASP A 1 665 ? 6.956 7.067 11.188 1.00 98.19 665 ASP A N 1
ATOM 5112 C CA . ASP A 1 665 ? 7.175 7.550 9.824 1.00 98.19 665 ASP A CA 1
ATOM 5113 C C . ASP A 1 665 ? 8.484 7.022 9.234 1.00 98.19 665 ASP A C 1
ATOM 5115 O O . ASP A 1 665 ? 8.484 6.548 8.100 1.00 98.19 665 ASP A O 1
ATOM 5119 N N . ILE A 1 666 ? 9.564 6.998 10.022 1.00 98.25 666 ILE A N 1
ATOM 5120 C CA . ILE A 1 666 ? 10.821 6.345 9.634 1.00 98.25 666 ILE A CA 1
ATOM 5121 C C . ILE A 1 666 ? 10.575 4.858 9.361 1.00 98.25 666 ILE A C 1
ATOM 5123 O O . ILE A 1 666 ? 10.899 4.397 8.273 1.00 98.25 666 ILE A O 1
ATOM 5127 N N . GLY A 1 667 ? 9.906 4.127 10.259 1.00 98.00 667 GLY A N 1
ATOM 5128 C CA . GLY A 1 667 ? 9.602 2.709 10.030 1.00 98.00 667 GLY A CA 1
ATOM 5129 C C . GLY A 1 667 ? 8.748 2.451 8.776 1.00 98.00 667 GLY A C 1
ATOM 5130 O O . GLY A 1 667 ? 8.939 1.450 8.085 1.00 98.00 667 GLY A O 1
ATOM 5131 N N . GLN A 1 668 ? 7.830 3.362 8.430 1.00 98.44 668 GLN A N 1
ATOM 5132 C CA . GLN A 1 668 ? 7.073 3.295 7.176 1.00 98.44 668 GLN A CA 1
ATOM 5133 C C . GLN A 1 668 ? 7.959 3.527 5.952 1.00 98.44 668 GLN A C 1
ATOM 5135 O O . GLN A 1 668 ? 7.787 2.815 4.960 1.00 98.44 668 GLN A O 1
ATOM 5140 N N . ILE A 1 669 ? 8.899 4.475 6.030 1.00 98.69 669 ILE A N 1
ATOM 5141 C CA . ILE A 1 669 ? 9.873 4.745 4.969 1.00 98.69 669 ILE A CA 1
ATOM 5142 C C . ILE A 1 669 ? 10.757 3.523 4.732 1.00 98.69 669 ILE A C 1
ATOM 5144 O O . ILE A 1 669 ? 10.891 3.082 3.594 1.00 98.69 669 ILE A O 1
ATOM 5148 N N . GLU A 1 670 ? 11.282 2.930 5.802 1.00 98.50 670 GLU A N 1
ATOM 5149 C CA . GLU A 1 670 ? 12.116 1.730 5.745 1.00 98.50 670 GLU A CA 1
ATOM 5150 C C . GLU A 1 670 ? 11.361 0.535 5.169 1.00 98.50 670 GLU A C 1
ATOM 5152 O O . GLU A 1 670 ? 11.789 -0.055 4.179 1.00 98.50 670 GLU A O 1
ATOM 5157 N N . GLY A 1 671 ? 10.195 0.210 5.733 1.00 98.19 671 GLY A N 1
ATOM 5158 C CA . GLY A 1 671 ? 9.393 -0.915 5.258 1.00 98.19 671 GLY A CA 1
ATOM 5159 C C . GLY A 1 671 ? 8.895 -0.722 3.825 1.00 98.19 671 GLY A C 1
ATOM 5160 O O . GLY A 1 671 ? 8.851 -1.678 3.058 1.00 98.19 671 GLY A O 1
ATOM 5161 N N . GLY A 1 672 ? 8.534 0.509 3.445 1.00 98.31 672 GLY A N 1
ATOM 5162 C CA . GLY A 1 672 ? 8.135 0.840 2.075 1.00 98.31 672 GLY A CA 1
ATOM 5163 C C . GLY A 1 672 ? 9.279 0.651 1.093 1.00 98.31 672 GLY A C 1
ATOM 5164 O O . GLY A 1 672 ? 9.107 -0.052 0.101 1.00 98.31 672 GLY A O 1
ATOM 5165 N N . PHE A 1 673 ? 10.448 1.212 1.404 1.00 98.75 673 PHE A N 1
ATOM 5166 C CA . PHE A 1 673 ? 11.643 1.067 0.583 1.00 98.75 673 PHE A CA 1
ATOM 5167 C C . PHE A 1 673 ? 12.021 -0.403 0.390 1.00 98.75 673 PHE A C 1
ATOM 5169 O O . PHE A 1 673 ? 12.227 -0.833 -0.739 1.00 98.75 673 PHE A O 1
ATOM 5176 N N . VAL A 1 674 ? 12.074 -1.198 1.464 1.00 98.56 674 VAL A N 1
ATOM 5177 C CA . VAL A 1 674 ? 12.458 -2.617 1.374 1.00 98.56 674 VAL A CA 1
ATOM 5178 C C . VAL A 1 674 ? 11.450 -3.414 0.543 1.00 98.56 674 VAL A C 1
ATOM 5180 O O . VAL A 1 674 ? 11.857 -4.228 -0.278 1.00 98.56 674 VAL A O 1
ATOM 5183 N N . GLN A 1 675 ? 10.150 -3.143 0.679 1.00 98.69 675 GLN A N 1
ATOM 5184 C CA . GLN A 1 675 ? 9.117 -3.792 -0.136 1.00 98.69 675 GLN A CA 1
ATOM 5185 C C . GLN A 1 675 ? 9.234 -3.429 -1.629 1.00 98.69 675 GLN A C 1
ATOM 5187 O O . GLN A 1 675 ? 9.026 -4.280 -2.493 1.00 98.69 675 GLN A O 1
ATOM 5192 N N . GLY A 1 676 ? 9.592 -2.179 -1.944 1.00 98.62 676 GLY A N 1
ATOM 5193 C CA . GLY A 1 676 ? 9.887 -1.750 -3.315 1.00 98.62 676 GLY A CA 1
ATOM 5194 C C . GLY A 1 676 ? 11.180 -2.352 -3.860 1.00 98.62 676 GLY A C 1
ATOM 5195 O O . GLY A 1 676 ? 11.247 -2.725 -5.027 1.00 98.62 676 GLY A O 1
ATOM 5196 N N . MET A 1 677 ? 12.194 -2.506 -3.008 1.00 98.56 677 MET A N 1
ATOM 5197 C CA . MET A 1 677 ? 13.454 -3.156 -3.360 1.00 98.56 677 MET A CA 1
ATOM 5198 C C . MET A 1 677 ? 13.221 -4.631 -3.680 1.00 98.56 677 MET A C 1
ATOM 5200 O O . MET A 1 677 ? 13.751 -5.120 -4.671 1.00 98.56 677 MET A O 1
ATOM 5204 N N . GLY A 1 678 ? 12.385 -5.324 -2.903 1.00 98.31 678 GLY A N 1
ATOM 5205 C CA . GLY A 1 678 ? 11.960 -6.691 -3.198 1.00 98.31 678 GLY A CA 1
ATOM 5206 C C . GLY A 1 678 ? 11.335 -6.809 -4.583 1.00 98.31 678 GLY A C 1
ATOM 5207 O O . GLY A 1 678 ? 11.859 -7.549 -5.413 1.00 98.31 678 GLY A O 1
ATOM 5208 N N . TRP A 1 679 ? 10.314 -5.997 -4.874 1.00 98.62 679 TRP A N 1
ATOM 5209 C CA . TRP A 1 679 ? 9.662 -5.942 -6.191 1.00 98.62 679 TRP A CA 1
ATOM 5210 C C . TRP A 1 679 ? 10.635 -5.725 -7.353 1.00 98.62 679 TRP A C 1
ATOM 5212 O O . TRP A 1 679 ? 10.526 -6.363 -8.394 1.00 98.62 679 TRP A O 1
ATOM 5222 N N . LEU A 1 680 ? 11.584 -4.805 -7.186 1.00 98.56 680 LEU A N 1
ATOM 5223 C CA . LEU A 1 680 ? 12.491 -4.422 -8.261 1.00 98.56 680 LEU A CA 1
ATOM 5224 C C . LEU A 1 680 ? 13.684 -5.359 -8.421 1.00 98.56 680 LEU A C 1
ATOM 5226 O O . LEU A 1 680 ? 14.404 -5.214 -9.405 1.00 98.56 680 LEU A O 1
ATOM 5230 N N . THR A 1 681 ? 13.936 -6.280 -7.488 1.00 97.69 681 THR A N 1
ATOM 5231 C CA . THR A 1 681 ? 15.211 -7.013 -7.467 1.00 97.69 681 THR A CA 1
ATOM 5232 C C . THR A 1 681 ? 15.085 -8.520 -7.226 1.00 97.69 681 THR A C 1
ATOM 5234 O O . THR A 1 681 ? 15.832 -9.273 -7.836 1.00 97.69 681 THR A O 1
ATOM 5237 N N . ALA A 1 682 ? 14.134 -9.000 -6.417 1.00 95.19 682 ALA A N 1
ATOM 5238 C CA . ALA A 1 682 ? 14.095 -10.410 -5.997 1.00 95.19 682 ALA A CA 1
ATOM 5239 C C . ALA A 1 682 ? 12.726 -11.094 -6.140 1.00 95.19 682 ALA A C 1
ATOM 5241 O O . ALA A 1 682 ? 12.656 -12.293 -6.402 1.00 95.19 682 ALA A O 1
ATOM 5242 N N . GLU A 1 683 ? 11.636 -10.356 -5.951 1.00 98.00 683 GLU A N 1
ATOM 5243 C CA . GLU A 1 683 ? 10.286 -10.908 -5.926 1.00 98.00 683 GLU A CA 1
ATOM 5244 C C . GLU A 1 683 ? 9.772 -11.180 -7.343 1.00 98.00 683 GLU A C 1
ATOM 5246 O O . GLU A 1 683 ? 9.522 -10.251 -8.109 1.00 98.00 683 GLU A O 1
ATOM 5251 N N . GLU A 1 684 ? 9.578 -12.456 -7.687 1.00 95.69 684 GLU A N 1
ATOM 5252 C CA . GLU A 1 684 ? 9.159 -12.868 -9.027 1.00 95.69 684 GLU A CA 1
ATOM 5253 C C . GLU A 1 684 ? 7.936 -13.800 -8.998 1.00 95.69 684 GLU A C 1
ATOM 5255 O O . GLU A 1 684 ? 7.963 -14.921 -8.478 1.00 95.69 684 GLU A O 1
ATOM 5260 N N . LEU A 1 685 ? 6.843 -13.339 -9.611 1.00 95.38 685 LEU A N 1
ATOM 5261 C CA . LEU A 1 685 ? 5.692 -14.178 -9.937 1.00 95.38 685 LEU A CA 1
ATOM 5262 C C . LEU A 1 685 ? 5.972 -14.935 -11.242 1.00 95.38 685 LEU A C 1
ATOM 5264 O O . LEU A 1 685 ? 6.247 -14.324 -12.278 1.00 95.38 685 LEU A O 1
ATOM 5268 N N . ILE A 1 686 ? 5.907 -16.265 -11.183 1.00 93.88 686 ILE A N 1
ATOM 5269 C CA . ILE A 1 686 ? 6.166 -17.162 -12.311 1.00 93.88 686 ILE A CA 1
ATOM 5270 C C . ILE A 1 686 ? 4.901 -17.965 -12.578 1.00 93.88 686 ILE A C 1
ATOM 5272 O O . ILE A 1 686 ? 4.396 -18.648 -11.689 1.00 93.88 686 ILE A O 1
ATOM 5276 N N . TRP A 1 687 ? 4.419 -17.907 -13.813 1.00 92.00 687 TRP A N 1
ATOM 5277 C CA . TRP A 1 687 ? 3.239 -18.627 -14.284 1.00 92.00 687 TRP A CA 1
ATOM 5278 C C . TRP A 1 687 ? 3.652 -19.658 -15.333 1.00 92.00 687 TRP A C 1
ATOM 5280 O O . TRP A 1 687 ? 4.587 -19.417 -16.096 1.00 92.00 687 TRP A O 1
ATOM 5290 N N . ASN A 1 688 ? 2.965 -20.799 -15.384 1.00 92.38 688 ASN A N 1
ATOM 5291 C CA . ASN A 1 688 ? 3.122 -21.732 -16.499 1.00 92.38 688 ASN A CA 1
ATOM 5292 C C . ASN A 1 688 ? 2.225 -21.349 -17.694 1.00 92.38 688 ASN A C 1
ATOM 5294 O O . ASN A 1 688 ? 1.380 -20.456 -17.615 1.00 92.38 688 ASN A O 1
ATOM 5298 N N . ASP A 1 689 ? 2.391 -22.064 -18.801 1.00 91.50 689 ASP A N 1
ATOM 5299 C CA . ASP A 1 689 ? 1.634 -21.907 -20.050 1.00 91.50 689 ASP A CA 1
ATOM 5300 C C . ASP A 1 689 ? 0.122 -22.182 -19.917 1.00 91.50 689 ASP A C 1
ATOM 5302 O O . ASP A 1 689 ? -0.669 -21.720 -20.740 1.00 91.50 689 ASP A O 1
ATOM 5306 N N . LYS A 1 690 ? -0.286 -22.885 -18.856 1.00 92.94 690 LYS A N 1
ATOM 5307 C CA . LYS A 1 690 ? -1.682 -23.182 -18.494 1.00 92.94 690 LYS A CA 1
ATOM 5308 C C . LYS A 1 690 ? -2.290 -22.150 -17.529 1.00 92.94 690 LYS A C 1
ATOM 5310 O O . LYS A 1 690 ? -3.426 -22.329 -17.095 1.00 92.94 690 LYS A O 1
ATOM 5315 N N . GLY A 1 691 ? -1.560 -21.086 -17.175 1.00 92.12 691 GLY A N 1
ATOM 5316 C CA . GLY A 1 691 ? -2.035 -20.009 -16.295 1.00 92.12 691 GLY A CA 1
ATOM 5317 C C . GLY A 1 691 ? -2.031 -20.351 -14.800 1.00 92.12 691 GLY A C 1
ATOM 5318 O O . GLY A 1 691 ? -2.698 -19.683 -14.014 1.00 92.12 691 GLY A O 1
ATOM 5319 N N . LYS A 1 692 ? -1.291 -21.385 -14.383 1.00 94.94 692 LYS A N 1
ATOM 5320 C CA . LYS A 1 692 ? -1.086 -21.744 -12.972 1.00 94.94 692 LYS A CA 1
ATOM 5321 C C . LYS A 1 692 ? 0.129 -21.006 -12.407 1.00 94.94 692 LYS A C 1
ATOM 5323 O O . LYS A 1 692 ? 1.202 -21.032 -13.011 1.00 94.94 692 LYS A O 1
ATOM 5328 N N . LEU A 1 693 ? -0.026 -20.411 -11.223 1.00 95.19 693 LEU A N 1
ATOM 5329 C CA . LEU A 1 693 ? 1.076 -19.802 -10.477 1.00 95.19 693 LEU A CA 1
ATOM 5330 C C . LEU A 1 693 ? 2.031 -20.894 -9.972 1.00 95.19 693 LEU A C 1
ATOM 5332 O O . LEU A 1 693 ? 1.624 -21.790 -9.235 1.00 95.19 693 LEU A O 1
ATOM 5336 N N . ALA A 1 694 ? 3.293 -20.822 -10.386 1.00 94.25 694 ALA A N 1
ATOM 5337 C CA . ALA A 1 694 ? 4.353 -21.741 -9.987 1.00 94.25 694 ALA A CA 1
ATOM 5338 C C . ALA A 1 694 ? 5.122 -21.256 -8.749 1.00 94.25 694 ALA A C 1
ATOM 5340 O O . ALA A 1 694 ? 5.621 -22.089 -7.998 1.00 94.25 694 ALA A O 1
ATOM 5341 N N . SER A 1 695 ? 5.220 -19.939 -8.518 1.00 94.50 695 SER A N 1
ATOM 5342 C CA . SER A 1 695 ? 5.830 -19.350 -7.315 1.00 94.50 695 SER A CA 1
ATOM 5343 C C . SER A 1 695 ? 4.784 -19.034 -6.238 1.00 94.50 695 SER A C 1
ATOM 5345 O O . SER A 1 695 ? 4.576 -17.889 -5.859 1.00 94.50 695 SER A O 1
ATOM 5347 N N . ASP A 1 696 ? 4.094 -20.068 -5.755 1.00 94.25 696 ASP A N 1
ATOM 5348 C CA . ASP A 1 696 ? 2.943 -19.997 -4.840 1.00 94.25 696 ASP A CA 1
ATOM 5349 C C . ASP A 1 696 ? 3.291 -20.179 -3.345 1.00 94.25 696 ASP A C 1
ATOM 5351 O O . ASP A 1 696 ? 2.415 -20.420 -2.515 1.00 94.25 696 ASP A O 1
ATOM 5355 N N . SER A 1 697 ? 4.566 -20.108 -2.957 1.00 94.25 697 SER A N 1
ATOM 5356 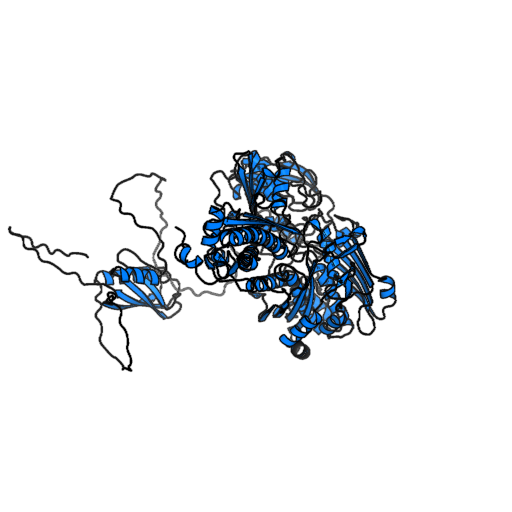C CA . SER A 1 697 ? 4.991 -20.365 -1.577 1.00 94.25 697 SER A CA 1
ATOM 5357 C C . SER A 1 697 ? 6.262 -19.597 -1.183 1.00 94.25 697 SER A C 1
ATOM 5359 O O . SER A 1 697 ? 7.032 -19.178 -2.040 1.00 94.25 697 SER A O 1
ATOM 5361 N N . PRO A 1 698 ? 6.601 -19.490 0.115 1.00 93.62 698 PRO A N 1
ATOM 5362 C CA . PRO A 1 698 ? 7.876 -18.897 0.547 1.00 93.62 698 PRO A CA 1
ATOM 5363 C C . PRO A 1 698 ? 9.114 -19.670 0.043 1.00 93.62 698 PRO A C 1
ATOM 5365 O O . PRO A 1 698 ? 10.244 -19.168 0.056 1.00 93.62 698 PRO A O 1
ATOM 5368 N N . ALA A 1 699 ? 8.937 -20.932 -0.366 1.00 93.62 699 ALA A N 1
ATOM 5369 C CA . ALA A 1 699 ? 10.020 -21.760 -0.882 1.00 93.62 699 ALA A CA 1
ATOM 5370 C C . ALA A 1 699 ? 10.452 -21.334 -2.295 1.00 93.62 699 ALA A C 1
ATOM 5372 O O . ALA A 1 699 ? 11.635 -21.454 -2.607 1.00 93.62 699 ALA A O 1
ATOM 5373 N N . ASN A 1 700 ? 9.542 -20.778 -3.097 1.00 93.50 700 ASN A N 1
ATOM 5374 C CA . ASN A 1 700 ? 9.752 -20.411 -4.503 1.00 93.50 700 ASN A CA 1
ATOM 5375 C C . ASN A 1 700 ? 9.405 -18.939 -4.828 1.00 93.50 700 ASN A C 1
ATOM 5377 O O . ASN A 1 700 ? 9.731 -18.483 -5.914 1.00 93.50 700 ASN A O 1
ATOM 5381 N N . TYR A 1 701 ? 8.834 -18.179 -3.889 1.00 97.38 701 TYR A N 1
ATOM 5382 C CA . TYR A 1 701 ? 8.677 -16.723 -3.933 1.00 97.38 701 TYR A CA 1
ATOM 5383 C C . TYR A 1 701 ? 9.499 -16.078 -2.812 1.00 97.38 701 TYR A C 1
ATOM 5385 O O . TYR A 1 701 ? 9.318 -16.404 -1.634 1.00 97.38 701 TYR A O 1
ATOM 5393 N N . LYS A 1 702 ? 10.439 -15.193 -3.160 1.00 96.25 702 LYS A N 1
ATOM 5394 C CA . LYS A 1 702 ? 11.448 -14.666 -2.228 1.00 96.25 702 LYS A CA 1
ATOM 5395 C C . LYS A 1 702 ? 11.241 -13.183 -1.953 1.00 96.25 702 LYS A C 1
ATOM 5397 O O . LYS A 1 702 ? 11.635 -12.339 -2.747 1.00 96.25 702 LYS A O 1
ATOM 5402 N N . ILE A 1 703 ? 10.659 -12.882 -0.793 1.00 97.56 703 ILE A N 1
ATOM 5403 C CA . ILE A 1 703 ? 10.684 -11.527 -0.230 1.00 97.56 703 ILE A CA 1
ATOM 5404 C C . ILE A 1 703 ? 12.083 -11.203 0.327 1.00 97.56 703 ILE A C 1
ATOM 5406 O O . ILE A 1 703 ? 12.803 -12.131 0.713 1.00 97.56 703 ILE A O 1
ATOM 5410 N N . PRO A 1 704 ? 12.459 -9.915 0.445 1.00 96.88 704 PRO A N 1
ATOM 5411 C CA . PRO A 1 704 ? 13.692 -9.516 1.112 1.00 96.88 704 PRO A CA 1
ATOM 5412 C C . PRO A 1 704 ? 13.799 -10.053 2.541 1.00 96.88 704 PRO A C 1
ATOM 5414 O O . PRO A 1 704 ? 12.853 -10.014 3.331 1.00 96.88 704 PRO A O 1
ATOM 5417 N N . THR A 1 705 ? 14.994 -10.506 2.888 1.00 95.38 705 THR A N 1
ATOM 5418 C CA . THR A 1 705 ? 15.375 -10.967 4.220 1.00 95.38 705 THR A CA 1
ATOM 5419 C C . THR A 1 705 ? 16.277 -9.943 4.911 1.00 95.38 705 THR A C 1
ATOM 5421 O O . THR A 1 705 ? 16.723 -8.962 4.317 1.00 95.38 705 THR A O 1
ATOM 5424 N N . ALA A 1 706 ? 16.623 -10.188 6.178 1.00 94.00 706 ALA A N 1
ATOM 5425 C CA . ALA A 1 706 ? 17.574 -9.344 6.905 1.00 94.00 706 ALA A CA 1
ATOM 5426 C C . ALA A 1 706 ? 18.959 -9.255 6.229 1.00 94.00 706 ALA A C 1
ATOM 5428 O O . ALA A 1 706 ? 19.689 -8.293 6.458 1.00 94.00 706 ALA A O 1
ATOM 5429 N N . HIS A 1 707 ? 19.337 -10.243 5.407 1.00 91.88 707 HIS A N 1
ATOM 5430 C CA . HIS A 1 707 ? 20.622 -10.240 4.711 1.00 91.88 707 HIS A CA 1
ATOM 5431 C C . HIS A 1 707 ? 20.648 -9.282 3.509 1.00 91.88 707 HIS A C 1
ATOM 5433 O O . HIS A 1 707 ? 21.714 -8.742 3.188 1.00 91.88 707 HIS A O 1
ATOM 5439 N N . ASP A 1 708 ? 19.481 -9.048 2.907 1.00 94.81 708 ASP A N 1
ATOM 5440 C CA . ASP A 1 708 ? 19.299 -8.259 1.684 1.00 94.81 708 ASP A CA 1
ATOM 5441 C C . ASP A 1 708 ? 19.221 -6.753 1.966 1.00 94.81 708 ASP A C 1
ATOM 5443 O O . ASP A 1 708 ? 19.311 -5.936 1.051 1.00 94.81 708 ASP A O 1
ATOM 5447 N N . LEU A 1 709 ? 19.085 -6.371 3.241 1.00 95.69 709 LEU A N 1
ATOM 5448 C CA . LEU A 1 709 ? 19.079 -4.975 3.662 1.00 95.69 709 LEU A CA 1
ATOM 5449 C C . LEU A 1 709 ? 20.414 -4.279 3.334 1.00 95.69 709 LEU A C 1
ATOM 5451 O O . LEU A 1 709 ? 21.481 -4.902 3.448 1.00 95.69 709 LEU A O 1
ATOM 5455 N N . PRO A 1 710 ? 20.383 -2.971 3.009 1.00 95.69 710 PRO A N 1
ATOM 5456 C CA . PRO A 1 710 ? 21.597 -2.196 2.780 1.00 95.69 710 PRO A CA 1
ATOM 5457 C C . PRO A 1 710 ? 22.527 -2.252 3.992 1.00 95.69 710 PRO A C 1
ATOM 5459 O O . PRO A 1 710 ? 22.095 -2.034 5.124 1.00 95.69 710 PRO A O 1
ATOM 5462 N N . LYS A 1 711 ? 23.819 -2.527 3.770 1.00 94.69 711 LYS A N 1
ATOM 5463 C CA . LYS A 1 711 ? 24.784 -2.659 4.881 1.00 94.69 711 LYS A CA 1
ATOM 5464 C C . LYS A 1 711 ? 24.954 -1.354 5.657 1.00 94.69 711 LYS A C 1
ATOM 5466 O O . LYS A 1 711 ? 25.104 -1.380 6.876 1.00 94.69 711 LYS A O 1
ATOM 5471 N N . GLN A 1 712 ? 24.891 -0.225 4.957 1.00 97.75 712 GLN A N 1
ATOM 5472 C CA . GLN A 1 712 ? 24.710 1.092 5.550 1.00 97.75 712 GLN A CA 1
ATOM 5473 C C . GLN A 1 712 ? 23.335 1.647 5.169 1.00 97.75 712 GLN A C 1
ATOM 5475 O O . GLN A 1 712 ? 23.041 1.845 3.992 1.00 97.75 712 GLN A O 1
ATOM 5480 N N . TRP A 1 713 ? 22.510 1.926 6.174 1.00 97.25 713 TRP A N 1
ATOM 5481 C CA . TRP A 1 713 ? 21.122 2.330 5.992 1.00 97.25 713 TRP A CA 1
ATOM 5482 C C . TRP A 1 713 ? 20.842 3.631 6.749 1.00 97.25 713 TRP A C 1
ATOM 5484 O O . TRP A 1 713 ? 20.838 3.647 7.980 1.00 97.25 713 TRP A O 1
ATOM 5494 N N . ASN A 1 714 ? 20.659 4.732 6.014 1.00 98.19 714 ASN A N 1
ATOM 5495 C CA . ASN A 1 714 ? 20.451 6.063 6.586 1.00 98.19 714 ASN A CA 1
ATOM 5496 C C . ASN A 1 714 ? 19.110 6.637 6.117 1.00 98.19 714 ASN A C 1
ATOM 5498 O O . ASN A 1 714 ? 18.951 6.942 4.937 1.00 98.19 714 ASN A O 1
ATOM 5502 N N . VAL A 1 715 ? 18.172 6.865 7.036 1.00 98.38 715 VAL A N 1
ATOM 5503 C CA . VAL A 1 715 ? 16.878 7.495 6.734 1.00 98.38 715 VAL A CA 1
ATOM 5504 C C . VAL A 1 715 ? 16.729 8.782 7.532 1.00 98.38 715 VAL A C 1
ATOM 5506 O O . VAL A 1 715 ? 16.893 8.791 8.752 1.00 98.38 715 VAL A O 1
ATOM 5509 N N . LYS A 1 716 ? 16.412 9.880 6.844 1.00 98.25 716 LYS A N 1
ATOM 5510 C CA . LYS A 1 716 ? 16.149 11.186 7.453 1.00 98.25 716 LYS A CA 1
ATOM 5511 C C . LYS A 1 716 ? 14.831 11.765 6.951 1.00 98.25 716 LYS A C 1
ATOM 5513 O O . LYS A 1 716 ? 14.467 11.612 5.784 1.00 98.25 716 LYS A O 1
ATOM 5518 N N . LEU A 1 717 ? 14.150 12.486 7.835 1.00 98.00 717 LEU A N 1
ATOM 5519 C CA . LEU A 1 717 ? 13.009 13.319 7.471 1.00 98.00 717 LEU A CA 1
ATOM 5520 C C . LEU A 1 717 ? 13.509 14.701 7.040 1.00 98.00 717 LEU A C 1
ATOM 5522 O O . LEU A 1 717 ? 14.431 15.253 7.643 1.00 98.00 717 LEU A O 1
ATOM 5526 N N . TYR A 1 718 ? 12.911 15.246 5.989 1.00 97.12 718 TYR A N 1
ATOM 5527 C CA . TYR A 1 718 ? 13.141 16.613 5.550 1.00 97.12 718 TYR A CA 1
ATOM 5528 C C . TYR A 1 718 ? 12.344 17.566 6.445 1.00 97.12 718 TYR A C 1
ATOM 5530 O O . TYR A 1 718 ? 11.130 17.422 6.576 1.00 97.12 718 TYR A O 1
ATOM 5538 N N . ASP A 1 719 ? 13.033 18.504 7.097 1.00 92.00 719 ASP A N 1
ATOM 5539 C CA . ASP A 1 719 ? 12.421 19.425 8.057 1.00 92.00 719 ASP A CA 1
ATOM 5540 C C . ASP A 1 719 ? 11.654 20.532 7.333 1.00 92.00 719 ASP A C 1
ATOM 5542 O O . ASP A 1 719 ? 12.201 21.572 6.960 1.00 92.00 719 ASP A O 1
ATOM 5546 N N . ARG A 1 720 ? 10.373 20.267 7.083 1.00 92.31 720 ARG A N 1
ATOM 5547 C CA . ARG A 1 720 ? 9.472 21.187 6.403 1.00 92.31 720 ARG A CA 1
ATOM 5548 C C . ARG A 1 720 ? 8.034 20.948 6.847 1.00 92.31 720 ARG A C 1
ATOM 5550 O O . ARG A 1 720 ? 7.629 19.820 7.093 1.00 92.31 720 ARG A O 1
ATOM 5557 N N . LYS A 1 721 ? 7.227 22.007 6.930 1.00 94.19 721 LYS A N 1
ATOM 5558 C CA . LYS A 1 721 ? 5.778 21.875 7.146 1.00 94.19 721 LYS A CA 1
ATOM 5559 C C . LYS A 1 721 ? 5.065 21.613 5.825 1.00 94.19 721 LYS A C 1
ATOM 5561 O O . LYS A 1 721 ? 5.444 22.176 4.802 1.00 94.19 721 LYS A O 1
ATOM 5566 N N . ASN A 1 722 ? 3.994 20.824 5.846 1.00 94.62 722 ASN A N 1
ATOM 5567 C CA . ASN A 1 722 ? 3.092 20.785 4.701 1.00 94.62 722 ASN A CA 1
ATOM 5568 C C . ASN A 1 722 ? 2.408 22.148 4.528 1.00 94.62 722 ASN A C 1
ATOM 5570 O O . ASN A 1 722 ? 1.878 22.696 5.492 1.00 94.62 722 ASN A O 1
ATOM 5574 N N . GLU A 1 723 ? 2.398 22.672 3.308 1.00 93.25 723 GLU A N 1
ATOM 5575 C CA . GLU A 1 723 ? 1.712 23.929 2.986 1.00 93.25 723 GLU A CA 1
ATOM 5576 C C . GLU A 1 723 ? 0.192 23.747 3.030 1.00 93.25 723 GLU A C 1
ATOM 5578 O O . GLU A 1 723 ? -0.551 24.639 3.440 1.00 93.25 723 GLU A O 1
ATOM 5583 N N . GLU A 1 724 ? -0.283 22.553 2.660 1.00 94.31 724 GLU A N 1
ATOM 5584 C CA . GLU A 1 724 ? -1.683 22.198 2.834 1.00 94.31 724 GLU A CA 1
ATOM 5585 C C . GLU A 1 724 ? -2.009 21.957 4.312 1.00 94.31 724 GLU A C 1
ATOM 5587 O O . GLU A 1 724 ? -1.240 21.351 5.062 1.00 94.31 724 GLU A O 1
ATOM 5592 N N . GLN A 1 725 ? -3.201 22.394 4.728 1.00 93.44 725 GLN A N 1
ATOM 5593 C CA . GLN A 1 725 ? -3.696 22.255 6.102 1.00 93.44 725 GLN A CA 1
ATOM 5594 C C . GLN A 1 725 ? -4.229 20.840 6.392 1.00 93.44 725 GLN A C 1
ATOM 5596 O O . GLN A 1 725 ? -5.378 20.647 6.810 1.00 93.44 725 GLN A O 1
ATOM 5601 N N . THR A 1 726 ? -3.380 19.835 6.191 1.00 95.38 726 THR A N 1
ATOM 5602 C CA . THR A 1 726 ? -3.570 18.481 6.728 1.00 95.38 726 THR A CA 1
ATOM 5603 C C . THR A 1 726 ? -3.559 18.504 8.261 1.00 95.38 726 THR A C 1
ATOM 5605 O O . THR A 1 726 ? -3.442 19.560 8.898 1.00 95.38 726 THR A O 1
ATOM 5608 N N . ILE A 1 727 ? -3.745 17.350 8.908 1.00 96.75 727 ILE A N 1
ATOM 5609 C CA . ILE A 1 727 ? -3.667 17.289 10.370 1.00 96.75 727 ILE A CA 1
ATOM 5610 C C . ILE A 1 727 ? -2.258 17.702 10.826 1.00 96.75 727 ILE A C 1
ATOM 5612 O O . ILE A 1 727 ? -1.265 17.076 10.462 1.00 96.75 727 ILE A O 1
ATOM 5616 N N . TYR A 1 728 ? -2.192 18.832 11.537 1.00 96.25 728 TYR A N 1
ATOM 5617 C CA . TYR A 1 728 ? -0.968 19.512 11.979 1.00 96.25 728 TYR A CA 1
ATOM 5618 C C . TYR A 1 728 ? 0.117 19.683 10.902 1.00 96.25 728 TYR A C 1
ATOM 5620 O O . TYR A 1 728 ? 1.298 19.593 11.211 1.00 96.25 728 TYR A O 1
ATOM 5628 N N . ASN A 1 729 ? -0.266 19.922 9.642 1.00 96.62 729 ASN A N 1
ATOM 5629 C CA . ASN A 1 729 ? 0.676 20.110 8.529 1.00 96.62 729 ASN A CA 1
ATOM 5630 C C . ASN A 1 729 ? 1.649 18.924 8.333 1.00 96.62 729 ASN A C 1
ATOM 5632 O O . ASN A 1 729 ? 2.792 19.104 7.897 1.00 96.62 729 ASN A O 1
ATOM 5636 N N . SER A 1 730 ? 1.199 17.709 8.653 1.00 96.75 730 SER A N 1
ATOM 5637 C CA . SER A 1 730 ? 1.894 16.456 8.342 1.00 96.75 730 SER A CA 1
ATOM 5638 C C . SER A 1 730 ? 1.731 16.061 6.866 1.00 96.75 730 SER A C 1
ATOM 5640 O O . SER A 1 730 ? 0.888 16.612 6.146 1.00 96.75 730 SER A O 1
ATOM 5642 N N . LYS A 1 731 ? 2.542 15.114 6.388 1.00 97.00 731 LYS A N 1
ATOM 5643 C CA . LYS A 1 731 ? 2.352 14.450 5.093 1.00 97.00 731 LYS A CA 1
ATOM 5644 C C . LYS A 1 731 ? 2.289 12.939 5.254 1.00 97.00 731 LYS A C 1
ATOM 5646 O O . LYS A 1 731 ? 2.865 12.347 6.165 1.00 97.00 731 LYS A O 1
ATOM 5651 N N . ALA A 1 732 ? 1.593 12.316 4.318 1.00 95.06 732 ALA A N 1
ATOM 5652 C CA . ALA A 1 732 ? 1.485 10.880 4.199 1.00 95.06 732 ALA A CA 1
ATOM 5653 C C . ALA A 1 732 ? 2.824 10.222 3.818 1.00 95.06 732 ALA A C 1
ATOM 5655 O O . ALA A 1 732 ? 3.494 10.655 2.886 1.00 95.06 732 ALA A O 1
ATOM 5656 N N . VAL A 1 733 ? 3.159 9.120 4.496 1.00 96.31 733 VAL A N 1
ATOM 5657 C CA . VAL A 1 733 ? 4.399 8.338 4.291 1.00 96.31 733 VAL A CA 1
ATOM 5658 C C . VAL A 1 733 ? 4.141 6.853 4.011 1.00 96.31 733 VAL A C 1
ATOM 5660 O O . VAL A 1 733 ? 5.071 6.055 3.976 1.00 96.31 733 VAL A O 1
ATOM 5663 N N . GLY A 1 734 ? 2.874 6.459 3.847 1.00 94.88 734 GLY A N 1
ATOM 5664 C CA . GLY A 1 734 ? 2.498 5.068 3.598 1.00 94.88 734 GLY A CA 1
ATOM 5665 C C . GLY A 1 734 ? 3.114 4.567 2.297 1.00 94.88 734 GLY A C 1
ATOM 5666 O O . GLY A 1 734 ? 4.054 3.795 2.296 1.00 94.88 734 GLY A O 1
ATOM 5667 N N . GLU A 1 735 ? 2.620 5.011 1.159 1.00 98.00 735 GLU A N 1
ATOM 5668 C CA . GLU A 1 735 ? 3.043 4.540 -0.161 1.00 98.00 735 GLU A CA 1
ATOM 5669 C C . GLU A 1 735 ? 4.249 5.265 -0.775 1.00 98.00 735 GLU A C 1
ATOM 5671 O O . GLU A 1 735 ? 5.042 4.577 -1.421 1.00 98.00 735 GLU A O 1
ATOM 5676 N N . PRO A 1 736 ? 4.443 6.592 -0.591 1.00 97.62 736 PRO A N 1
ATOM 5677 C CA . PRO A 1 736 ? 5.516 7.327 -1.261 1.00 97.62 736 PRO A CA 1
ATOM 5678 C C . PRO A 1 736 ? 6.914 6.690 -1.154 1.00 97.62 736 PRO A C 1
ATOM 5680 O O . PRO A 1 736 ? 7.624 6.638 -2.159 1.00 97.62 736 PRO A O 1
ATOM 5683 N N . PRO A 1 737 ? 7.323 6.136 0.004 1.00 98.19 737 PRO A N 1
ATOM 5684 C CA . PRO A 1 737 ? 8.647 5.539 0.140 1.00 98.19 737 PRO A CA 1
ATOM 5685 C C . PRO A 1 737 ? 8.877 4.245 -0.647 1.00 98.19 737 PRO A C 1
ATOM 5687 O O . PRO A 1 737 ? 10.028 3.887 -0.868 1.00 98.19 737 PRO A O 1
ATOM 5690 N N . PHE A 1 738 ? 7.825 3.555 -1.103 1.00 98.69 738 PHE A N 1
ATOM 5691 C CA . PHE A 1 738 ? 7.973 2.351 -1.931 1.00 98.69 738 PHE A CA 1
ATOM 5692 C C . PHE A 1 738 ? 8.756 2.640 -3.218 1.00 98.69 738 PHE A C 1
ATOM 5694 O O . PHE A 1 738 ? 9.619 1.867 -3.619 1.00 98.69 738 PHE A O 1
ATOM 5701 N N . MET A 1 739 ? 8.506 3.795 -3.837 1.00 98.00 739 MET A N 1
ATOM 5702 C CA . MET A 1 739 ? 9.158 4.192 -5.089 1.00 98.00 739 MET A CA 1
ATOM 5703 C C . MET A 1 739 ? 10.620 4.598 -4.914 1.00 98.00 739 MET A C 1
ATOM 5705 O O . MET A 1 739 ? 11.370 4.581 -5.883 1.00 98.00 739 MET A O 1
ATOM 5709 N N . LEU A 1 740 ? 11.060 4.930 -3.696 1.00 98.69 740 LEU A N 1
ATOM 5710 C CA . LEU A 1 740 ? 12.457 5.293 -3.438 1.00 98.69 740 LEU A CA 1
ATOM 5711 C C . LEU A 1 740 ? 13.423 4.138 -3.743 1.00 98.69 740 LEU A C 1
ATOM 5713 O O . LEU A 1 740 ? 14.599 4.375 -4.021 1.00 98.69 740 LEU A O 1
ATOM 5717 N N . ALA A 1 741 ? 12.921 2.901 -3.754 1.00 98.50 741 ALA A N 1
ATOM 5718 C CA . ALA A 1 741 ? 13.667 1.724 -4.173 1.00 98.50 741 ALA A CA 1
ATOM 5719 C C . ALA A 1 741 ? 14.098 1.748 -5.651 1.00 98.50 741 ALA A C 1
ATOM 5721 O O . ALA A 1 741 ? 15.007 1.003 -6.016 1.00 98.50 741 ALA A O 1
ATOM 5722 N N . ALA A 1 742 ? 13.520 2.628 -6.483 1.00 98.75 742 ALA A N 1
ATOM 5723 C CA . ALA A 1 742 ? 13.997 2.890 -7.843 1.00 98.75 742 ALA A CA 1
ATOM 5724 C C . ALA A 1 742 ? 15.504 3.185 -7.869 1.00 98.75 742 ALA A C 1
ATOM 5726 O O . ALA A 1 742 ? 16.199 2.749 -8.780 1.00 98.75 742 ALA A O 1
ATOM 5727 N N . SER A 1 743 ? 16.028 3.836 -6.823 1.00 98.88 743 SER A N 1
ATOM 5728 C CA . SER A 1 743 ? 17.463 4.081 -6.660 1.00 98.88 743 SER A CA 1
ATOM 5729 C C . SER A 1 743 ? 18.302 2.802 -6.700 1.00 98.88 743 SER A C 1
ATOM 5731 O O . SER A 1 743 ? 19.364 2.805 -7.315 1.00 98.88 743 SER A O 1
ATOM 5733 N N . VAL A 1 744 ? 17.833 1.695 -6.114 1.00 98.88 744 VAL A N 1
ATOM 5734 C CA . VAL A 1 744 ? 18.557 0.412 -6.121 1.00 98.88 744 VAL A CA 1
ATOM 5735 C C . VAL A 1 744 ? 18.579 -0.176 -7.525 1.00 98.88 744 VAL A C 1
ATOM 5737 O O . VAL A 1 744 ? 19.641 -0.561 -8.006 1.00 98.88 744 VAL A O 1
ATOM 5740 N N . TRP A 1 745 ? 17.431 -0.199 -8.206 1.00 98.75 745 TRP A N 1
ATOM 5741 C CA . TRP A 1 745 ? 17.358 -0.704 -9.575 1.00 98.75 745 TRP A CA 1
ATOM 5742 C C . TRP A 1 745 ? 18.208 0.141 -10.534 1.00 98.75 745 TRP A C 1
ATOM 5744 O O . TRP A 1 745 ? 19.005 -0.412 -11.288 1.00 98.75 745 TRP A O 1
ATOM 5754 N N . CYS A 1 746 ? 18.132 1.474 -10.453 1.00 98.88 746 CYS A N 1
ATOM 5755 C CA . CYS A 1 746 ? 18.964 2.366 -11.263 1.00 98.88 746 CYS A CA 1
ATOM 5756 C C . CYS A 1 746 ? 20.457 2.220 -10.926 1.00 98.88 746 CYS A C 1
ATOM 5758 O O . CYS A 1 746 ? 21.297 2.331 -11.814 1.00 98.88 746 CYS A O 1
ATOM 5760 N N . ALA A 1 747 ? 20.820 1.929 -9.670 1.00 98.94 747 ALA A N 1
ATOM 5761 C CA . ALA A 1 747 ? 22.207 1.650 -9.296 1.00 98.94 747 ALA A CA 1
ATOM 5762 C C . ALA A 1 747 ? 22.697 0.318 -9.889 1.00 98.94 747 ALA A C 1
ATOM 5764 O O . ALA A 1 747 ? 23.825 0.254 -10.374 1.00 98.94 747 ALA A O 1
ATOM 5765 N N . LEU A 1 748 ? 21.856 -0.724 -9.923 1.00 98.88 748 LEU A N 1
ATOM 5766 C CA . LEU A 1 748 ? 22.161 -1.983 -10.620 1.00 98.88 748 LEU A CA 1
ATOM 5767 C C . LEU A 1 748 ? 22.321 -1.746 -12.125 1.00 98.88 748 LEU A C 1
ATOM 5769 O O . LEU A 1 748 ? 23.317 -2.165 -12.713 1.00 98.88 748 LEU A O 1
ATOM 5773 N N . ASN A 1 749 ? 21.400 -0.994 -12.728 1.00 98.62 749 ASN A N 1
ATOM 5774 C CA . ASN A 1 749 ? 21.487 -0.584 -14.125 1.00 98.62 749 ASN A CA 1
ATOM 5775 C C . ASN A 1 749 ? 22.786 0.200 -14.396 1.00 98.62 749 ASN A C 1
ATOM 5777 O O . ASN A 1 749 ? 23.483 -0.058 -15.371 1.00 98.62 749 ASN A O 1
ATOM 5781 N N . ASN A 1 750 ? 23.181 1.096 -13.487 1.00 98.75 750 ASN A N 1
ATOM 5782 C CA . ASN A 1 750 ? 24.431 1.849 -13.568 1.00 98.75 750 ASN A CA 1
ATOM 5783 C C . ASN A 1 750 ? 25.681 0.959 -13.485 1.00 98.75 750 ASN A C 1
ATOM 5785 O O . ASN A 1 750 ? 26.622 1.156 -14.259 1.00 98.75 750 ASN A O 1
ATOM 5789 N N . ALA A 1 751 ? 25.686 -0.041 -12.598 1.00 98.75 751 ALA A N 1
ATOM 5790 C CA . ALA A 1 751 ? 26.777 -1.008 -12.502 1.00 98.75 751 ALA A CA 1
ATOM 5791 C C . ALA A 1 751 ? 26.950 -1.786 -13.816 1.00 98.75 751 ALA A C 1
ATOM 5793 O O . ALA A 1 751 ? 28.072 -1.923 -14.305 1.00 98.75 751 ALA A O 1
ATOM 5794 N N . VAL A 1 752 ? 25.851 -2.225 -14.437 1.00 98.56 752 VAL A N 1
ATOM 5795 C CA . VAL A 1 752 ? 25.877 -2.918 -15.737 1.00 98.56 752 VAL A CA 1
ATOM 5796 C C . VAL A 1 752 ? 26.293 -1.966 -16.869 1.00 98.56 752 VAL A C 1
ATOM 5798 O O . VAL A 1 752 ? 27.129 -2.318 -17.702 1.00 98.56 752 VAL A O 1
ATOM 5801 N N . ALA A 1 753 ? 25.800 -0.723 -16.873 1.00 98.19 753 ALA A N 1
ATOM 5802 C CA . ALA A 1 753 ? 26.161 0.299 -17.861 1.00 98.19 753 ALA A CA 1
ATOM 5803 C C . ALA A 1 753 ? 27.664 0.632 -17.854 1.00 98.19 753 ALA A C 1
ATOM 5805 O O . ALA A 1 753 ? 28.213 1.041 -18.882 1.00 98.19 753 ALA A O 1
ATOM 5806 N N . SER A 1 754 ? 28.353 0.422 -16.724 1.00 97.69 754 SER A N 1
ATOM 5807 C CA . SER A 1 754 ? 29.803 0.619 -16.617 1.00 97.69 754 SER A CA 1
ATOM 5808 C C . SER A 1 754 ? 30.606 -0.234 -17.608 1.00 97.69 754 SER A C 1
ATOM 5810 O O . SER A 1 754 ? 31.660 0.208 -18.065 1.00 97.69 754 SER A O 1
ATOM 5812 N N . LEU A 1 755 ? 30.081 -1.400 -18.010 1.00 96.50 755 LEU A N 1
ATOM 5813 C CA . LEU A 1 755 ? 30.685 -2.283 -19.016 1.00 96.50 755 LEU A CA 1
ATOM 5814 C C . LEU A 1 755 ? 30.666 -1.663 -20.422 1.00 96.50 755 LEU A C 1
ATOM 5816 O O . LEU A 1 755 ? 31.549 -1.924 -21.231 1.00 96.50 755 LEU A O 1
ATOM 5820 N N . GLY A 1 756 ? 29.693 -0.790 -20.695 1.00 94.12 756 GLY A N 1
ATOM 5821 C CA . GLY A 1 756 ? 29.575 -0.017 -21.933 1.00 94.12 756 GLY A CA 1
ATOM 5822 C C . GLY A 1 756 ? 30.041 1.430 -21.787 1.00 94.12 756 GLY A C 1
ATOM 5823 O O . GLY A 1 756 ? 29.505 2.305 -22.465 1.00 94.12 756 GLY A O 1
ATOM 5824 N N . ASN A 1 757 ? 30.972 1.710 -20.866 1.00 94.56 757 ASN A N 1
ATOM 5825 C CA . ASN A 1 757 ? 31.483 3.056 -20.572 1.00 94.56 757 ASN A CA 1
ATOM 5826 C C . ASN A 1 757 ? 30.391 4.097 -20.255 1.00 94.56 757 ASN A C 1
ATOM 5828 O O . ASN A 1 757 ? 30.608 5.290 -20.465 1.00 94.56 757 ASN A O 1
ATOM 5832 N N . TYR A 1 758 ? 29.235 3.666 -19.738 1.00 96.44 758 TYR A N 1
ATOM 5833 C CA . TYR A 1 758 ? 28.072 4.520 -19.468 1.00 96.44 758 TYR A CA 1
ATOM 5834 C C . TYR A 1 758 ? 27.530 5.249 -20.714 1.00 96.44 758 TYR A C 1
ATOM 5836 O O . TYR A 1 758 ? 26.995 6.348 -20.600 1.00 96.44 758 TYR A O 1
ATOM 5844 N N . GLN A 1 759 ? 27.687 4.653 -21.901 1.00 95.19 759 GLN A N 1
ATOM 5845 C CA . GLN A 1 759 ? 27.217 5.209 -23.182 1.00 95.19 759 GLN A CA 1
ATOM 5846 C C . GLN A 1 759 ? 26.116 4.372 -23.850 1.00 95.19 759 GLN A C 1
ATOM 5848 O O . GLN A 1 759 ? 25.624 4.708 -24.923 1.00 95.19 759 GLN A O 1
ATOM 5853 N N . LYS A 1 760 ? 25.733 3.259 -23.222 1.00 94.25 760 LYS A N 1
ATOM 5854 C CA . LYS A 1 760 ? 24.670 2.368 -23.681 1.00 94.25 760 LYS A CA 1
ATOM 5855 C C . LYS A 1 760 ? 23.798 2.005 -22.490 1.00 94.25 760 LYS A C 1
ATOM 5857 O O . LYS A 1 760 ? 24.321 1.589 -21.458 1.00 94.25 760 LYS A O 1
ATOM 5862 N N . ASN A 1 761 ? 22.488 2.167 -22.645 1.00 95.62 761 ASN A N 1
ATOM 5863 C CA . ASN A 1 761 ? 21.526 1.758 -21.632 1.00 95.62 761 ASN A CA 1
ATOM 5864 C C . ASN A 1 761 ? 21.401 0.223 -21.617 1.00 95.62 761 ASN A C 1
ATOM 5866 O O . ASN A 1 761 ? 21.146 -0.360 -22.675 1.00 95.62 761 ASN A O 1
ATOM 5870 N N . PRO A 1 762 ? 21.591 -0.443 -20.468 1.00 95.69 762 PRO A N 1
ATOM 5871 C CA . PRO A 1 762 ? 21.387 -1.881 -20.370 1.00 95.69 762 PRO A CA 1
ATOM 5872 C C . PRO A 1 762 ? 19.918 -2.290 -20.525 1.00 95.69 762 PRO A C 1
ATOM 5874 O O . PRO A 1 762 ? 18.992 -1.617 -20.068 1.00 95.69 762 PRO A O 1
ATOM 5877 N N . GLU A 1 763 ? 19.704 -3.466 -21.108 1.00 92.44 763 GLU A N 1
ATOM 5878 C CA . GLU A 1 763 ? 18.400 -4.135 -21.138 1.00 92.44 763 GLU A CA 1
ATOM 5879 C C . GLU A 1 763 ? 18.197 -4.955 -19.854 1.00 92.44 763 GLU A C 1
ATOM 5881 O O . GLU A 1 763 ? 18.112 -6.183 -19.880 1.00 92.44 763 GLU A O 1
ATOM 5886 N N . LEU A 1 764 ? 18.184 -4.273 -18.706 1.00 95.81 764 LEU A N 1
ATOM 5887 C CA . LEU A 1 764 ? 17.904 -4.887 -17.410 1.00 95.81 764 LEU A CA 1
ATOM 5888 C C . LEU A 1 764 ? 16.385 -4.970 -17.189 1.00 95.81 764 LEU A C 1
ATOM 5890 O O . LEU A 1 764 ? 15.671 -3.984 -17.362 1.00 95.81 764 LEU A O 1
ATOM 5894 N N . THR A 1 765 ? 15.874 -6.142 -16.813 1.00 93.00 765 THR A N 1
ATOM 5895 C CA . THR A 1 765 ? 14.437 -6.340 -16.557 1.00 93.00 765 THR A CA 1
ATOM 5896 C C . THR A 1 765 ? 14.052 -5.989 -15.118 1.00 93.00 765 THR A C 1
ATOM 5898 O O . THR A 1 765 ? 14.909 -5.765 -14.261 1.00 93.00 765 THR A O 1
ATOM 5901 N N . MET A 1 766 ? 12.745 -5.941 -14.845 1.00 95.75 766 MET A N 1
ATOM 5902 C CA . MET A 1 766 ? 12.186 -5.762 -13.503 1.00 95.75 766 MET A CA 1
ATOM 5903 C C . MET A 1 766 ? 11.280 -6.957 -13.159 1.00 95.75 766 MET A C 1
ATOM 5905 O O . MET A 1 766 ? 10.268 -7.156 -13.843 1.00 95.75 766 MET A O 1
ATOM 5909 N N . PRO A 1 767 ? 11.610 -7.753 -12.126 1.00 97.75 767 PRO A N 1
ATOM 5910 C CA . PRO A 1 767 ? 12.741 -7.606 -11.200 1.00 97.75 767 PRO A CA 1
ATOM 5911 C C . PRO A 1 767 ? 14.124 -7.814 -11.846 1.00 97.75 767 PRO A C 1
ATOM 5913 O O . PRO A 1 767 ? 14.290 -8.605 -12.776 1.00 97.75 767 PRO A O 1
ATOM 5916 N N . ALA A 1 768 ? 15.128 -7.122 -11.307 1.00 98.00 768 ALA A N 1
ATOM 5917 C CA . ALA A 1 768 ? 16.548 -7.321 -11.581 1.00 98.00 768 ALA A CA 1
ATOM 5918 C C . ALA A 1 768 ? 17.097 -8.493 -10.749 1.00 98.00 768 ALA A C 1
ATOM 5920 O O . ALA A 1 768 ? 17.984 -8.309 -9.916 1.00 98.00 768 ALA A O 1
ATOM 5921 N N . THR A 1 769 ? 16.543 -9.691 -10.963 1.00 97.69 769 THR A N 1
ATOM 5922 C CA . THR A 1 769 ? 17.039 -10.932 -10.347 1.00 97.69 769 THR A CA 1
ATOM 5923 C C . THR A 1 769 ? 18.497 -11.181 -10.737 1.00 97.69 769 THR A C 1
ATOM 5925 O O . THR A 1 769 ? 18.947 -10.655 -11.760 1.00 97.69 769 THR A O 1
ATOM 5928 N N . PRO A 1 770 ? 19.251 -12.016 -10.000 1.00 97.56 770 PRO A N 1
ATOM 5929 C CA . PRO A 1 770 ? 20.603 -12.377 -10.418 1.00 97.56 770 PRO A CA 1
ATOM 5930 C C . PRO A 1 770 ? 20.677 -12.888 -11.865 1.00 97.56 770 PRO A C 1
ATOM 5932 O O . PRO A 1 770 ? 21.559 -12.492 -12.622 1.00 97.56 770 PRO A O 1
ATOM 5935 N N . GLU A 1 771 ? 19.686 -13.672 -12.304 1.00 95.81 771 GLU A N 1
ATOM 5936 C CA . GLU A 1 771 ? 19.580 -14.104 -13.702 1.00 95.81 771 GLU A CA 1
ATOM 5937 C C . GLU A 1 771 ? 19.414 -12.914 -14.667 1.00 95.81 771 GLU A C 1
ATOM 5939 O O . GLU A 1 771 ? 20.079 -12.856 -15.703 1.00 95.81 771 GLU A O 1
ATOM 5944 N N . ALA A 1 772 ? 18.549 -11.949 -14.341 1.00 96.19 772 ALA A N 1
ATOM 5945 C CA . ALA A 1 772 ? 18.340 -10.755 -15.156 1.00 96.19 772 ALA A CA 1
ATOM 5946 C C . ALA A 1 772 ? 19.596 -9.871 -15.234 1.00 96.19 772 ALA A C 1
ATOM 5948 O O . ALA A 1 772 ? 19.935 -9.384 -16.315 1.00 96.19 772 ALA A O 1
ATOM 5949 N N . VAL A 1 773 ? 20.306 -9.696 -14.115 1.00 98.25 773 VAL A N 1
ATOM 5950 C CA . VAL A 1 773 ? 21.576 -8.958 -14.061 1.00 98.25 773 VAL A CA 1
ATOM 5951 C C . VAL A 1 773 ? 22.621 -9.643 -14.936 1.00 98.25 773 VAL A C 1
ATOM 5953 O O . VAL A 1 773 ? 23.229 -8.982 -15.778 1.00 98.25 773 VAL A O 1
ATOM 5956 N N . LEU A 1 774 ? 22.784 -10.963 -14.814 1.00 97.25 774 LEU A N 1
ATOM 5957 C CA . LEU A 1 774 ? 23.743 -11.722 -15.616 1.00 97.25 774 LEU A CA 1
ATOM 5958 C C . LEU A 1 774 ? 23.420 -11.645 -17.116 1.00 97.25 774 LEU A C 1
ATOM 5960 O O . LEU A 1 774 ? 24.303 -11.379 -17.931 1.00 97.25 774 LEU A O 1
ATOM 5964 N N . LYS A 1 775 ? 22.143 -11.786 -17.494 1.00 95.56 775 LYS A N 1
ATOM 5965 C CA . LYS A 1 775 ? 21.697 -11.609 -18.887 1.00 95.56 775 LYS A CA 1
ATOM 5966 C C . LYS A 1 775 ? 22.021 -10.213 -19.420 1.00 95.56 775 LYS A C 1
ATOM 5968 O O . LYS A 1 775 ? 22.442 -10.090 -20.570 1.00 95.56 775 LYS A O 1
ATOM 5973 N N . ALA A 1 776 ? 21.829 -9.168 -18.615 1.00 96.06 776 ALA A N 1
ATOM 5974 C CA . ALA A 1 776 ? 22.146 -7.800 -19.013 1.00 96.06 776 ALA A CA 1
ATOM 5975 C C . ALA A 1 776 ? 23.664 -7.590 -19.178 1.00 96.06 776 ALA A C 1
ATOM 5977 O O . ALA A 1 776 ? 24.086 -6.988 -20.165 1.00 96.06 776 ALA A O 1
ATOM 5978 N N . VAL A 1 777 ? 24.484 -8.141 -18.275 1.00 96.69 777 VAL A N 1
ATOM 5979 C CA . VAL A 1 777 ? 25.956 -8.159 -18.378 1.00 96.69 777 VAL A CA 1
ATOM 5980 C C . VAL A 1 777 ? 26.406 -8.821 -19.680 1.00 96.69 777 VAL A C 1
ATOM 5982 O O . VAL A 1 777 ? 27.111 -8.194 -20.469 1.00 96.69 777 VAL A O 1
ATOM 5985 N N . MET A 1 778 ? 25.923 -10.032 -19.971 1.00 94.44 778 MET A N 1
ATOM 5986 C CA . MET A 1 778 ? 26.299 -10.766 -21.185 1.00 94.44 778 MET A CA 1
ATOM 5987 C C . MET A 1 778 ? 25.965 -9.982 -22.461 1.00 94.44 778 MET A C 1
ATOM 5989 O O . MET A 1 778 ? 26.809 -9.865 -23.351 1.00 94.44 778 MET A O 1
ATOM 5993 N N . ARG A 1 779 ? 24.781 -9.351 -22.527 1.00 93.50 779 ARG A N 1
ATOM 5994 C CA . ARG A 1 779 ? 24.398 -8.484 -23.660 1.00 93.50 779 ARG A CA 1
ATOM 5995 C C . ARG A 1 779 ? 25.309 -7.265 -23.811 1.00 93.50 779 ARG A C 1
ATOM 5997 O O . ARG A 1 779 ? 25.547 -6.818 -24.935 1.00 93.50 779 ARG A O 1
ATOM 6004 N N . MET A 1 780 ? 25.797 -6.697 -22.708 1.00 93.81 780 MET A N 1
ATOM 6005 C CA . MET A 1 780 ? 26.736 -5.570 -22.741 1.00 93.81 780 MET A CA 1
ATOM 6006 C C . MET A 1 780 ? 28.122 -5.988 -23.236 1.00 93.81 780 MET A C 1
ATOM 6008 O O . MET A 1 780 ? 28.775 -5.208 -23.924 1.00 93.81 780 MET A O 1
ATOM 6012 N N . GLU A 1 781 ? 28.530 -7.223 -22.957 1.00 91.19 781 GLU A N 1
ATOM 6013 C CA . GLU A 1 781 ? 29.792 -7.812 -23.419 1.00 91.19 781 GLU A CA 1
ATOM 6014 C C . GLU A 1 781 ? 29.713 -8.383 -24.846 1.00 91.19 781 GLU A C 1
ATOM 6016 O O . GLU A 1 781 ? 30.726 -8.792 -25.410 1.00 91.19 781 GLU A O 1
ATOM 6021 N N . GLY A 1 782 ? 28.524 -8.383 -25.458 1.00 87.94 782 GLY A N 1
ATOM 6022 C CA . GLY A 1 782 ? 28.297 -8.926 -26.800 1.00 87.94 782 GLY A CA 1
ATOM 6023 C C . GLY A 1 782 ? 28.164 -10.450 -26.840 1.00 87.94 782 GLY A C 1
ATOM 6024 O O . GLY A 1 782 ? 28.225 -11.033 -27.921 1.00 87.94 782 GLY A O 1
ATOM 6025 N N . SER A 1 783 ? 27.966 -11.085 -25.685 1.00 84.50 783 SER A N 1
ATOM 6026 C CA . SER A 1 783 ? 27.700 -12.516 -25.560 1.00 84.50 783 SER A CA 1
ATOM 6027 C C . SER A 1 783 ? 26.195 -12.790 -25.622 1.00 84.50 783 SER A C 1
ATOM 6029 O O . SER A 1 783 ? 25.391 -12.099 -24.992 1.00 84.50 783 SER A O 1
ATOM 6031 N N . SER A 1 784 ? 25.797 -13.819 -26.364 1.00 74.56 784 SER A N 1
ATOM 6032 C CA . SER A 1 784 ? 24.445 -14.375 -26.315 1.00 74.56 784 SER A CA 1
ATOM 6033 C C . SER A 1 784 ? 24.285 -15.237 -25.064 1.00 74.56 784 SER A C 1
ATOM 6035 O O . SER A 1 784 ? 25.189 -15.976 -24.673 1.00 74.56 784 SER A O 1
ATOM 6037 N N . TRP A 1 785 ? 23.108 -15.175 -24.438 1.00 69.25 785 TRP A N 1
ATOM 6038 C CA . TRP A 1 785 ? 22.670 -16.212 -23.506 1.00 69.25 785 TRP A CA 1
ATOM 6039 C C . TRP A 1 785 ? 22.329 -17.467 -24.325 1.00 69.25 785 TRP A C 1
ATOM 6041 O O . TRP A 1 785 ? 21.162 -17.797 -24.512 1.00 69.25 785 TRP A O 1
ATOM 6051 N N . ASP A 1 786 ? 23.345 -18.138 -24.871 1.00 49.88 786 ASP A N 1
ATOM 6052 C CA . ASP A 1 786 ? 23.199 -19.426 -25.553 1.00 49.88 786 ASP A CA 1
ATOM 6053 C C . ASP A 1 786 ? 23.171 -20.539 -24.505 1.00 49.88 786 ASP A C 1
ATOM 6055 O O . ASP A 1 786 ? 24.031 -21.417 -24.442 1.00 49.88 786 ASP A O 1
ATOM 6059 N N . LEU A 1 787 ? 22.143 -20.523 -23.661 1.00 42.38 787 LEU A N 1
ATOM 6060 C CA . LEU A 1 787 ? 21.540 -21.807 -23.372 1.00 42.38 787 LEU A CA 1
ATOM 6061 C C . LEU A 1 787 ? 20.711 -22.108 -24.617 1.00 42.38 787 LEU A C 1
ATOM 6063 O O . LEU A 1 787 ? 19.716 -21.426 -24.868 1.00 42.38 787 LEU A O 1
ATOM 6067 N N . GLU A 1 788 ? 21.084 -23.147 -25.370 1.00 34.12 788 GLU A N 1
ATOM 6068 C CA . GLU A 1 788 ? 20.063 -23.991 -25.986 1.00 34.12 788 GLU A CA 1
ATOM 6069 C C . GLU A 1 788 ? 19.150 -24.427 -24.837 1.00 34.12 788 GLU A C 1
ATOM 6071 O O . GLU A 1 788 ? 19.292 -25.488 -24.232 1.00 34.12 788 GLU A O 1
ATOM 6076 N N . THR A 1 789 ? 18.208 -23.568 -24.465 1.00 36.12 789 THR A N 1
ATOM 6077 C CA . THR A 1 789 ? 17.001 -24.068 -23.865 1.00 36.12 789 THR A CA 1
ATOM 6078 C C . THR A 1 789 ? 16.463 -24.990 -24.941 1.00 36.12 789 THR A C 1
ATOM 6080 O O . THR A 1 789 ? 16.256 -24.581 -26.083 1.00 36.12 789 THR A O 1
ATOM 6083 N N . LYS A 1 790 ? 16.219 -26.248 -24.599 1.00 34.03 790 LYS A N 1
ATOM 6084 C CA . LYS A 1 790 ? 15.257 -27.078 -25.323 1.00 34.03 790 LYS A CA 1
ATOM 6085 C C . LYS A 1 790 ? 13.846 -26.461 -25.230 1.00 34.03 790 LYS A C 1
ATOM 6087 O O . LYS A 1 790 ? 12.865 -27.176 -25.071 1.00 34.03 790 LYS A O 1
ATOM 6092 N N . ALA A 1 791 ? 13.711 -25.140 -25.341 1.00 35.00 791 ALA A N 1
ATOM 6093 C CA . ALA A 1 791 ? 12.480 -24.449 -25.646 1.00 35.00 791 ALA A CA 1
ATOM 6094 C C . ALA A 1 791 ? 12.207 -24.667 -27.137 1.00 35.00 791 ALA A C 1
ATOM 6096 O O . ALA A 1 791 ? 12.403 -23.788 -27.962 1.00 35.00 791 ALA A O 1
ATOM 6097 N N . ASP A 1 792 ? 11.873 -25.918 -27.444 1.00 38.56 792 ASP A N 1
ATOM 6098 C CA . ASP A 1 792 ? 11.010 -26.300 -28.559 1.00 38.56 792 ASP A CA 1
ATOM 6099 C C . ASP A 1 792 ? 10.560 -27.769 -28.469 1.00 38.56 792 ASP A C 1
ATOM 6101 O O . ASP A 1 792 ? 9.731 -28.186 -29.277 1.00 38.56 792 ASP A O 1
ATOM 6105 N N . LYS A 1 793 ? 11.033 -28.569 -27.489 1.00 33.50 793 LYS A N 1
ATOM 6106 C CA . LYS A 1 793 ? 10.505 -29.935 -27.264 1.00 33.50 793 LYS A CA 1
ATOM 6107 C C . LYS A 1 793 ? 10.400 -30.418 -25.818 1.00 33.50 793 LYS A C 1
ATOM 6109 O O . LYS A 1 793 ? 9.595 -31.310 -25.589 1.00 33.50 793 LYS A O 1
ATOM 6114 N N . ASP A 1 794 ? 11.121 -29.833 -24.862 1.00 37.41 794 ASP A N 1
ATOM 6115 C CA . ASP A 1 794 ? 11.062 -30.286 -23.467 1.00 37.41 794 ASP A CA 1
ATOM 6116 C C . ASP A 1 794 ? 10.495 -29.157 -22.600 1.00 37.41 794 ASP A C 1
ATOM 6118 O O . ASP A 1 794 ? 11.221 -28.370 -21.991 1.00 37.41 794 ASP A O 1
ATOM 6122 N N . THR A 1 795 ? 9.167 -29.044 -22.582 1.00 41.41 795 THR A N 1
ATOM 6123 C CA . THR A 1 795 ? 8.442 -28.227 -21.602 1.00 41.41 795 THR A CA 1
ATOM 6124 C C . THR A 1 795 ? 8.649 -28.795 -20.192 1.00 41.41 795 THR A C 1
ATOM 6126 O O . THR A 1 795 ? 9.143 -29.913 -20.013 1.00 41.41 795 THR A O 1
ATOM 6129 N N . MET A 1 796 ? 8.225 -28.051 -19.164 1.00 39.38 796 MET A N 1
ATOM 6130 C CA . MET A 1 796 ? 8.038 -28.587 -17.804 1.00 39.38 796 MET A CA 1
ATOM 6131 C C . MET A 1 796 ? 7.203 -29.885 -17.821 1.00 39.38 796 MET A C 1
ATOM 6133 O O . MET A 1 796 ? 7.354 -30.709 -16.922 1.00 39.38 796 MET A O 1
ATOM 6137 N N . ASP A 1 797 ? 6.389 -30.104 -18.866 1.00 42.16 797 ASP A N 1
ATOM 6138 C CA . ASP A 1 797 ? 5.689 -31.368 -19.093 1.00 42.16 797 ASP A CA 1
ATOM 6139 C C . ASP A 1 797 ? 6.649 -32.550 -19.274 1.00 42.16 797 ASP A C 1
ATOM 6141 O O . ASP A 1 797 ? 6.279 -33.623 -18.867 1.00 42.16 797 ASP A O 1
ATOM 6145 N N . SER A 1 798 ? 7.895 -32.411 -19.737 1.00 37.66 798 SER A N 1
ATOM 6146 C CA . SER A 1 798 ? 8.859 -33.537 -19.782 1.00 37.66 798 SER A CA 1
ATOM 6147 C C . SER A 1 798 ? 9.414 -33.929 -18.401 1.00 37.66 798 SER A C 1
ATOM 6149 O O . SER A 1 798 ? 9.700 -35.097 -18.129 1.00 37.66 798 SER A O 1
ATOM 6151 N N . LEU A 1 799 ? 9.535 -32.953 -17.492 1.00 36.56 799 LEU A N 1
ATOM 6152 C CA . LEU A 1 799 ? 9.896 -33.175 -16.088 1.00 36.56 799 LEU A CA 1
ATOM 6153 C C . LEU A 1 799 ? 8.704 -33.703 -15.281 1.00 36.56 799 LEU A C 1
ATOM 6155 O O . LEU A 1 799 ? 8.909 -34.439 -14.320 1.00 36.56 799 LEU A O 1
ATOM 6159 N N . ILE A 1 800 ? 7.478 -33.354 -15.683 1.00 43.25 800 ILE A N 1
ATOM 6160 C CA . ILE A 1 800 ? 6.230 -33.846 -15.091 1.00 43.25 800 ILE A CA 1
ATOM 6161 C C . ILE A 1 800 ? 5.828 -35.206 -15.686 1.00 43.25 800 ILE A C 1
ATOM 6163 O O . ILE A 1 800 ? 5.447 -36.080 -14.927 1.00 43.25 800 ILE A O 1
ATOM 6167 N N . GLU A 1 801 ? 6.010 -35.464 -16.980 1.00 38.75 801 GLU A N 1
ATOM 6168 C CA . GLU A 1 801 ? 5.758 -36.753 -17.648 1.00 38.75 801 GLU A CA 1
ATOM 6169 C C . GLU A 1 801 ? 6.724 -37.820 -17.135 1.00 38.75 801 GLU A C 1
ATOM 6171 O O . GLU A 1 801 ? 6.313 -38.948 -16.895 1.00 38.75 801 GLU A O 1
ATOM 6176 N N . GLY A 1 802 ? 7.978 -37.469 -16.825 1.00 33.59 802 GLY A N 1
ATOM 6177 C CA . GLY A 1 802 ? 8.887 -38.379 -16.117 1.00 33.59 802 GLY A CA 1
ATOM 6178 C C . GLY A 1 802 ? 8.437 -38.732 -14.687 1.00 33.59 802 GLY A C 1
ATOM 6179 O O . GLY A 1 802 ? 8.886 -39.741 -14.133 1.00 33.59 802 GLY A O 1
ATOM 6180 N N . ILE A 1 803 ? 7.555 -37.919 -14.095 1.00 41.84 803 ILE A N 1
ATOM 6181 C CA . ILE A 1 803 ? 6.932 -38.125 -12.778 1.00 41.84 803 ILE A CA 1
ATOM 6182 C C . ILE A 1 803 ? 5.561 -38.819 -12.922 1.00 41.84 803 ILE A C 1
ATOM 6184 O O . ILE A 1 803 ? 5.206 -39.631 -12.072 1.00 41.84 803 ILE A O 1
ATOM 6188 N N . GLU A 1 804 ? 4.820 -38.575 -14.005 1.00 37.88 804 GLU A N 1
ATOM 6189 C CA . GLU A 1 804 ? 3.498 -39.151 -14.286 1.00 37.88 804 GLU A CA 1
ATOM 6190 C C . GLU A 1 804 ? 3.574 -40.538 -14.959 1.00 37.88 804 GLU A C 1
ATOM 6192 O O . GLU A 1 804 ? 2.755 -41.403 -14.649 1.00 37.88 804 GLU A O 1
ATOM 6197 N N . GLU A 1 805 ? 4.597 -40.830 -15.778 1.00 35.47 805 GLU A N 1
ATOM 6198 C CA . GLU A 1 805 ? 4.852 -42.178 -16.329 1.00 35.47 805 GLU A CA 1
ATOM 6199 C C . GLU A 1 805 ? 5.308 -43.181 -15.256 1.00 35.47 805 GLU A C 1
ATOM 6201 O O . GLU A 1 805 ? 5.228 -44.398 -15.448 1.00 35.47 805 GLU A O 1
ATOM 6206 N N . LYS A 1 806 ? 5.745 -42.695 -14.090 1.00 35.28 806 LYS A N 1
ATOM 6207 C CA . LYS A 1 806 ? 5.992 -43.515 -12.899 1.00 35.28 806 LYS A CA 1
ATOM 6208 C C . LYS A 1 806 ? 4.928 -43.231 -11.851 1.00 35.28 806 LYS A C 1
ATOM 6210 O O . LYS A 1 806 ? 5.205 -42.652 -10.804 1.00 35.28 806 LYS A O 1
ATOM 6215 N N . GLY A 1 807 ? 3.716 -43.698 -12.138 1.00 35.34 807 GLY A N 1
ATOM 6216 C CA . GLY A 1 807 ? 2.569 -43.710 -11.231 1.00 35.34 807 GLY A CA 1
ATOM 6217 C C . GLY A 1 807 ? 2.752 -44.594 -9.992 1.00 35.34 807 GLY A C 1
ATOM 6218 O O . GLY A 1 807 ? 1.989 -45.531 -9.806 1.00 35.34 807 GLY A O 1
ATOM 6219 N N . ASP A 1 808 ? 3.756 -44.300 -9.164 1.00 38.25 808 ASP A N 1
ATOM 6220 C CA . ASP A 1 808 ? 3.922 -44.805 -7.799 1.00 38.25 808 ASP A CA 1
ATOM 6221 C C . ASP A 1 808 ? 4.982 -43.965 -7.055 1.00 38.25 808 ASP A C 1
ATOM 6223 O O . ASP A 1 808 ? 6.144 -44.345 -6.910 1.00 38.25 808 ASP A O 1
ATOM 6227 N N . LEU A 1 809 ? 4.574 -42.802 -6.542 1.00 36.03 809 LEU A N 1
ATOM 6228 C CA . LEU A 1 809 ? 5.327 -42.053 -5.525 1.00 36.03 809 LEU A CA 1
ATOM 6229 C C . LEU A 1 809 ? 4.573 -42.050 -4.190 1.00 36.03 809 LEU A C 1
ATOM 6231 O O . LEU A 1 809 ? 4.387 -41.017 -3.566 1.00 36.03 809 LEU A O 1
ATOM 6235 N N . TYR A 1 810 ? 4.150 -43.243 -3.768 1.00 33.47 810 TYR A N 1
ATOM 6236 C CA . TYR A 1 810 ? 3.989 -43.654 -2.368 1.00 33.47 810 TYR A CA 1
ATOM 6237 C C . TYR A 1 810 ? 4.121 -45.182 -2.304 1.00 33.47 810 TYR A C 1
ATOM 6239 O O . TYR A 1 810 ? 3.157 -45.905 -2.073 1.00 33.47 810 TYR A O 1
ATOM 6247 N N . ASN A 1 811 ? 5.330 -45.690 -2.543 1.00 32.44 811 ASN A N 1
ATOM 6248 C CA . ASN A 1 811 ? 5.657 -47.080 -2.241 1.00 32.44 811 ASN A CA 1
ATOM 6249 C C . ASN A 1 811 ? 6.815 -47.093 -1.236 1.00 32.44 811 ASN A C 1
ATOM 6251 O O . ASN A 1 811 ? 7.930 -46.689 -1.564 1.00 32.44 811 ASN A O 1
ATOM 6255 N N . ASP A 1 812 ? 6.541 -47.544 -0.009 1.00 40.34 812 ASP A N 1
ATOM 6256 C CA . ASP A 1 812 ? 7.456 -47.610 1.147 1.00 40.34 812 ASP A CA 1
ATOM 6257 C C . ASP A 1 812 ? 8.609 -48.630 0.978 1.00 40.34 812 ASP A C 1
ATOM 6259 O O . ASP A 1 812 ? 9.059 -49.265 1.934 1.00 40.34 812 ASP A O 1
ATOM 6263 N N . LYS A 1 813 ? 9.107 -48.845 -0.244 1.00 36.88 813 LYS A N 1
ATOM 6264 C CA . LYS A 1 813 ? 10.169 -49.817 -0.535 1.00 36.88 813 LYS A CA 1
ATOM 6265 C C . LYS A 1 813 ? 11.094 -49.348 -1.655 1.00 36.88 813 LYS A C 1
ATOM 6267 O O . LYS A 1 813 ? 11.077 -49.904 -2.749 1.00 36.88 813 LYS A O 1
ATOM 6272 N N . VAL A 1 814 ? 11.978 -48.393 -1.366 1.00 30.83 814 VAL A N 1
ATOM 6273 C CA . VAL A 1 814 ? 13.203 -48.208 -2.162 1.00 30.83 814 VAL A CA 1
ATOM 6274 C C . VAL A 1 814 ? 14.411 -48.248 -1.232 1.00 30.83 814 VAL A C 1
ATOM 6276 O O . VAL A 1 814 ? 14.588 -47.401 -0.362 1.00 30.83 814 VAL A O 1
ATOM 6279 N N . MET A 1 815 ? 15.212 -49.299 -1.411 1.00 31.34 815 MET A N 1
ATOM 6280 C CA . MET A 1 815 ? 16.488 -49.530 -0.735 1.00 31.34 815 MET A CA 1
ATOM 6281 C C . MET A 1 815 ? 17.479 -48.404 -1.091 1.00 31.34 815 MET A C 1
ATOM 6283 O O . MET A 1 815 ? 17.533 -48.013 -2.260 1.00 31.34 815 MET A O 1
ATOM 6287 N N . PRO A 1 816 ? 18.274 -47.889 -0.136 1.00 33.34 816 PRO A N 1
ATOM 6288 C CA . PRO A 1 816 ? 19.231 -46.821 -0.407 1.00 33.34 816 PRO A CA 1
ATOM 6289 C C . PRO A 1 816 ? 20.307 -47.274 -1.407 1.00 33.34 816 PRO A C 1
ATOM 6291 O O . PRO A 1 816 ? 20.910 -48.334 -1.248 1.00 33.34 816 PRO A O 1
ATOM 6294 N N . GLN A 1 817 ? 20.540 -46.464 -2.447 1.00 29.91 817 GLN A N 1
ATOM 6295 C CA . GLN A 1 817 ? 21.672 -46.624 -3.362 1.00 29.91 817 GLN A CA 1
ATOM 6296 C C . GLN A 1 817 ? 22.980 -46.198 -2.680 1.00 29.91 817 GLN A C 1
ATOM 6298 O O . GLN A 1 817 ? 23.049 -45.146 -2.046 1.00 29.91 817 GLN A O 1
ATOM 6303 N N . ASP A 1 818 ? 24.015 -47.021 -2.864 1.00 30.53 818 ASP A N 1
ATOM 6304 C CA . ASP A 1 818 ? 25.367 -46.846 -2.331 1.00 30.53 818 ASP A CA 1
ATOM 6305 C C . ASP A 1 818 ? 26.032 -45.547 -2.814 1.00 30.53 818 ASP A C 1
ATOM 6307 O O . ASP A 1 818 ? 26.488 -45.432 -3.956 1.00 30.53 818 ASP A O 1
ATOM 6311 N N . VAL A 1 819 ? 26.180 -44.589 -1.900 1.00 30.89 819 VAL A N 1
ATOM 6312 C CA . VAL A 1 819 ? 27.103 -43.460 -2.048 1.00 30.89 819 VAL A CA 1
ATOM 6313 C C . VAL A 1 819 ? 28.454 -43.885 -1.470 1.00 30.89 819 VAL A C 1
ATOM 6315 O O . VAL A 1 819 ? 28.552 -44.288 -0.312 1.00 30.89 819 VAL A O 1
ATOM 6318 N N . ARG A 1 820 ? 29.527 -43.809 -2.270 1.00 28.03 820 ARG A N 1
ATOM 6319 C CA . ARG A 1 820 ? 30.898 -44.089 -1.806 1.00 28.03 820 ARG A CA 1
ATOM 6320 C C . ARG A 1 820 ? 31.333 -43.046 -0.773 1.00 28.03 820 ARG A C 1
ATOM 6322 O O . ARG A 1 820 ? 31.852 -41.993 -1.137 1.00 28.03 820 ARG A O 1
ATOM 6329 N N . HIS A 1 821 ? 31.169 -43.360 0.506 1.00 31.53 821 HIS A N 1
ATOM 6330 C CA . HIS A 1 821 ? 31.778 -42.613 1.601 1.00 31.53 821 HIS A CA 1
ATOM 6331 C C . HIS A 1 821 ? 33.258 -42.994 1.770 1.00 31.53 821 HIS A C 1
ATOM 6333 O O . HIS A 1 821 ? 33.666 -44.137 1.549 1.00 31.53 821 HIS A O 1
ATOM 6339 N N . ALA A 1 822 ? 34.078 -42.004 2.130 1.00 29.62 822 ALA A N 1
ATOM 6340 C CA . ALA A 1 822 ? 35.463 -42.211 2.537 1.00 29.62 822 ALA A CA 1
ATOM 6341 C C . ALA A 1 822 ? 35.524 -43.146 3.761 1.00 29.62 822 ALA A C 1
ATOM 6343 O O . ALA A 1 822 ? 34.628 -43.132 4.597 1.00 29.62 822 ALA A O 1
ATOM 6344 N N . LYS A 1 823 ? 36.572 -43.980 3.835 1.00 30.84 823 LYS A N 1
ATOM 6345 C CA . LYS A 1 823 ? 36.734 -45.045 4.838 1.00 30.84 823 LYS A CA 1
ATOM 6346 C C . LYS A 1 823 ? 36.721 -44.505 6.272 1.00 30.84 823 LYS A C 1
ATOM 6348 O O . LYS A 1 823 ? 37.712 -43.915 6.701 1.00 30.84 823 LYS A O 1
ATOM 6353 N N . ASP A 1 824 ? 35.664 -44.825 7.010 1.00 32.28 824 ASP A N 1
ATOM 6354 C CA . ASP A 1 824 ? 35.665 -44.782 8.469 1.00 32.28 824 ASP A CA 1
ATOM 6355 C C . ASP A 1 824 ? 36.445 -45.970 9.044 1.00 32.28 824 ASP A C 1
ATOM 6357 O O . ASP A 1 824 ? 36.454 -47.079 8.503 1.00 32.28 824 ASP A O 1
ATOM 6361 N N . ILE A 1 825 ? 37.164 -45.701 10.130 1.00 32.22 825 ILE A N 1
ATOM 6362 C CA . ILE A 1 825 ? 38.023 -46.649 10.833 1.00 32.22 825 ILE A CA 1
ATOM 6363 C C . ILE A 1 825 ? 37.266 -47.090 12.090 1.00 32.22 825 ILE A C 1
ATOM 6365 O O . ILE A 1 825 ? 37.059 -46.280 12.992 1.00 32.22 825 ILE A O 1
ATOM 6369 N N . ASP A 1 826 ? 36.861 -48.360 12.149 1.00 30.55 826 ASP A N 1
ATOM 6370 C CA . ASP A 1 826 ? 36.130 -48.946 13.281 1.00 30.55 826 ASP A CA 1
ATOM 6371 C C . ASP A 1 826 ? 36.958 -48.969 14.583 1.00 30.55 826 ASP A C 1
ATOM 6373 O O . ASP A 1 826 ? 38.065 -49.528 14.606 1.00 30.55 826 ASP A O 1
ATOM 6377 N N . PRO A 1 827 ? 36.415 -48.491 15.717 1.00 31.52 827 PRO A N 1
ATOM 6378 C CA . PRO A 1 827 ? 36.838 -48.933 17.033 1.00 31.52 827 PRO A CA 1
ATOM 6379 C C . PRO A 1 827 ? 36.112 -50.229 17.442 1.00 31.52 827 PRO A C 1
ATOM 6381 O O . PRO A 1 827 ? 34.906 -50.386 17.283 1.00 31.52 827 PRO A O 1
ATOM 6384 N N . LYS A 1 828 ? 36.890 -51.164 18.001 1.00 30.67 828 LYS A N 1
ATOM 6385 C CA . LYS A 1 828 ? 36.487 -52.520 18.408 1.00 30.67 828 LYS A CA 1
ATOM 6386 C C . LYS A 1 828 ? 35.385 -52.560 19.480 1.00 30.67 828 LYS A C 1
ATOM 6388 O O . LYS A 1 828 ? 35.443 -51.828 20.466 1.00 30.67 828 LYS A O 1
ATOM 6393 N N . GLU A 1 829 ? 34.478 -53.525 19.311 1.00 33.38 829 GLU A N 1
ATOM 6394 C CA . GLU A 1 829 ? 33.441 -53.981 20.250 1.00 33.38 829 GLU A CA 1
ATOM 6395 C C . GLU A 1 829 ? 33.966 -54.331 21.651 1.00 33.38 829 GLU A C 1
ATOM 6397 O O . GLU A 1 829 ? 35.003 -54.987 21.746 1.00 33.38 829 GLU A O 1
ATOM 6402 N N . VAL A 1 830 ? 33.156 -54.083 22.700 1.00 27.86 830 VAL A N 1
ATOM 6403 C CA . VAL A 1 830 ? 32.900 -55.101 23.745 1.00 27.86 830 VAL A CA 1
ATOM 6404 C C . VAL A 1 830 ? 31.481 -54.989 24.360 1.00 27.86 830 VAL A C 1
ATOM 6406 O O . VAL A 1 830 ? 31.166 -54.041 25.071 1.00 27.86 830 VAL A O 1
ATOM 6409 N N . ALA A 1 831 ? 30.684 -56.028 24.083 1.00 29.97 831 ALA A N 1
ATOM 6410 C CA . ALA A 1 831 ? 29.671 -56.765 24.864 1.00 29.97 831 ALA A CA 1
ATOM 6411 C C . ALA A 1 831 ? 28.626 -56.082 25.787 1.00 29.97 831 ALA A C 1
ATOM 6413 O O . ALA A 1 831 ? 28.931 -55.620 26.884 1.00 29.97 831 ALA A O 1
ATOM 6414 N N . GLY A 1 832 ? 27.346 -56.302 25.446 1.00 29.02 832 GLY A N 1
ATOM 6415 C CA . GLY A 1 832 ? 26.215 -56.320 26.387 1.00 29.02 832 GLY A CA 1
ATOM 6416 C C . GLY A 1 832 ? 24.850 -56.308 25.684 1.00 29.02 832 GLY A C 1
ATOM 6417 O O . GLY A 1 832 ? 24.392 -55.254 25.270 1.00 29.02 832 GLY A O 1
ATOM 6418 N N . LYS A 1 833 ? 24.215 -57.480 25.527 1.00 32.34 833 LYS A N 1
ATOM 6419 C CA . LYS A 1 833 ? 22.936 -57.703 24.816 1.00 32.34 833 LYS A CA 1
ATOM 6420 C C . LYS A 1 833 ? 21.774 -56.860 25.381 1.00 32.34 833 LYS A C 1
ATOM 6422 O O . LYS A 1 833 ? 21.512 -56.943 26.577 1.00 32.34 833 LYS A O 1
ATOM 6427 N N . GLN A 1 834 ? 21.017 -56.181 24.516 1.00 27.42 834 GLN A N 1
ATOM 6428 C CA . GLN A 1 834 ? 19.628 -55.780 24.780 1.00 27.42 834 GLN A CA 1
ATOM 6429 C C . GLN A 1 834 ? 18.694 -56.659 23.942 1.00 27.42 834 GLN A C 1
ATOM 6431 O O . GLN A 1 834 ? 18.864 -56.776 22.731 1.00 27.42 834 GLN A O 1
ATOM 6436 N N . THR A 1 835 ? 17.755 -57.324 24.609 1.00 29.98 835 THR A N 1
ATOM 6437 C CA . THR A 1 835 ? 16.614 -58.016 24.004 1.00 29.98 835 THR A CA 1
ATOM 6438 C C . THR A 1 835 ? 15.395 -57.103 24.086 1.00 29.98 835 THR A C 1
ATOM 6440 O O . THR A 1 835 ? 15.101 -56.588 25.165 1.00 29.98 835 THR A O 1
ATOM 6443 N N . ASP A 1 836 ? 14.708 -56.926 22.958 1.00 31.25 836 ASP A N 1
ATOM 6444 C CA . ASP A 1 836 ? 13.386 -56.304 22.859 1.00 31.25 836 ASP A CA 1
ATOM 6445 C C . ASP A 1 836 ? 12.336 -57.186 23.546 1.00 31.25 836 ASP A C 1
ATOM 6447 O O . ASP A 1 836 ? 11.911 -58.190 22.983 1.00 31.25 836 ASP A O 1
ATOM 6451 N N . GLU A 1 837 ? 11.891 -56.799 24.740 1.00 27.94 837 GLU A N 1
ATOM 6452 C CA . GLU A 1 837 ? 10.588 -57.206 25.274 1.00 27.94 837 GLU A CA 1
ATOM 6453 C C . GLU A 1 837 ? 9.938 -56.005 25.980 1.00 27.94 837 GLU A C 1
ATOM 6455 O O . GLU A 1 837 ? 10.386 -55.547 27.034 1.00 27.94 837 GLU A O 1
ATOM 6460 N N . GLN A 1 838 ? 8.879 -55.473 25.364 1.00 30.80 838 GLN A N 1
ATOM 6461 C CA . GLN A 1 838 ? 7.899 -54.592 26.002 1.00 30.80 838 GLN A CA 1
ATOM 6462 C C . GLN A 1 838 ? 6.867 -55.441 26.759 1.00 30.80 838 GLN A C 1
ATOM 6464 O O . GLN A 1 838 ? 6.436 -56.461 26.220 1.00 30.80 838 GLN A O 1
ATOM 6469 N N . PRO A 1 839 ? 6.361 -54.986 27.918 1.00 27.88 839 PRO A N 1
ATOM 6470 C CA . PRO A 1 839 ? 5.054 -55.402 28.398 1.00 27.88 839 PRO A CA 1
ATOM 6471 C C . PRO A 1 839 ? 4.002 -54.288 28.277 1.00 27.88 839 PRO A C 1
ATOM 6473 O O . PRO A 1 839 ? 4.283 -53.092 28.376 1.00 27.88 839 PRO A O 1
ATOM 6476 N N . GLU A 1 840 ? 2.781 -54.753 28.040 1.00 27.48 840 GLU A N 1
ATOM 6477 C CA . GLU A 1 840 ? 1.569 -54.053 27.625 1.00 27.48 840 GLU A CA 1
ATOM 6478 C C . GLU A 1 840 ? 0.863 -53.232 28.731 1.00 27.48 840 GLU A C 1
ATOM 6480 O O . GLU A 1 840 ? 0.953 -53.537 29.916 1.00 27.48 840 GLU A O 1
ATOM 6485 N N . ALA A 1 841 ? 0.101 -52.234 28.257 1.00 29.44 841 ALA A N 1
ATOM 6486 C CA . ALA A 1 841 ? -1.203 -51.720 28.714 1.00 29.44 841 ALA A CA 1
ATOM 6487 C C . ALA A 1 841 ? -1.457 -51.309 30.187 1.00 29.44 841 ALA A C 1
ATOM 6489 O O . ALA A 1 841 ? -1.445 -52.123 31.104 1.00 29.44 841 ALA A O 1
ATOM 6490 N N . ILE A 1 842 ? -1.939 -50.066 30.367 1.00 27.86 842 ILE A N 1
ATOM 6491 C CA . ILE A 1 842 ? -2.995 -49.753 31.349 1.00 27.86 842 ILE A CA 1
ATOM 6492 C C . ILE A 1 842 ? -4.099 -48.943 30.659 1.00 27.86 842 ILE A C 1
ATOM 6494 O O . ILE A 1 842 ? -3.878 -47.847 30.142 1.00 27.86 842 ILE A O 1
ATOM 6498 N N . GLU A 1 843 ? -5.289 -49.538 30.667 1.00 25.84 843 GLU A N 1
ATOM 6499 C CA . GLU A 1 843 ? -6.569 -49.008 30.219 1.00 25.84 843 GLU A CA 1
ATOM 6500 C C . GLU A 1 843 ? -7.162 -48.000 31.226 1.00 25.84 843 GLU A C 1
ATOM 6502 O O . GLU A 1 843 ? -7.231 -48.260 32.425 1.00 25.84 843 GLU A O 1
ATOM 6507 N N . HIS A 1 844 ? -7.673 -46.897 30.672 1.00 27.20 844 HIS A N 1
ATOM 6508 C CA . HIS A 1 844 ? -8.875 -46.135 31.050 1.00 27.20 844 HIS A CA 1
ATOM 6509 C C . HIS A 1 844 ? -8.715 -44.633 31.383 1.00 27.20 844 HIS A C 1
ATOM 6511 O O . HIS A 1 844 ? -7.909 -44.247 32.229 1.00 27.20 844 HIS A O 1
ATOM 6517 N N . PRO A 1 845 ? -9.538 -43.777 30.733 1.00 38.03 845 PRO A N 1
ATOM 6518 C CA . PRO A 1 845 ? -9.547 -42.325 30.875 1.00 38.03 845 PRO A CA 1
ATOM 6519 C C . PRO A 1 845 ? -10.554 -41.844 31.942 1.00 38.03 845 PRO A C 1
ATOM 6521 O O . PRO A 1 845 ? -11.582 -42.470 32.164 1.00 38.03 845 PRO A O 1
ATOM 6524 N N . ASN A 1 846 ? -10.270 -40.684 32.545 1.00 34.84 846 ASN A N 1
ATOM 6525 C CA . ASN A 1 846 ? -11.172 -39.804 33.312 1.00 34.84 846 ASN A CA 1
ATOM 6526 C C . ASN A 1 846 ? -12.168 -40.438 34.310 1.00 34.84 846 ASN A C 1
ATOM 6528 O O . ASN A 1 846 ? -13.304 -40.742 33.957 1.00 34.84 846 ASN A O 1
ATOM 6532 N N . VAL A 1 847 ? -11.831 -40.392 35.608 1.00 24.61 847 VAL A N 1
ATOM 6533 C CA . VAL A 1 847 ? -12.825 -40.255 36.691 1.00 24.61 847 VAL A CA 1
ATOM 6534 C C . VAL A 1 847 ? -12.326 -39.223 37.706 1.00 24.61 847 VAL A C 1
ATOM 6536 O O . VAL A 1 847 ? -11.277 -39.384 38.325 1.00 24.61 847 VAL A O 1
ATOM 6539 N N . ALA A 1 848 ? -13.091 -38.144 37.862 1.00 28.05 848 ALA A N 1
ATOM 6540 C CA . ALA A 1 848 ? -12.983 -37.210 38.974 1.00 28.05 848 ALA A CA 1
ATOM 6541 C C . ALA A 1 848 ? -13.474 -37.870 40.277 1.00 28.05 848 ALA A C 1
ATOM 6543 O O . ALA A 1 848 ? -14.494 -38.554 40.272 1.00 28.05 848 ALA A O 1
ATOM 6544 N N . GLY A 1 849 ? -12.808 -37.616 41.408 1.00 22.88 849 GLY A N 1
ATOM 6545 C CA . GLY A 1 849 ? -13.261 -38.091 42.717 1.00 22.88 849 GLY A CA 1
ATOM 6546 C C . GLY A 1 849 ? -12.442 -37.530 43.878 1.00 22.88 849 GLY A C 1
ATOM 6547 O O . GLY A 1 849 ? -11.247 -37.759 43.975 1.00 22.88 849 GLY A O 1
ATOM 6548 N N . GLN A 1 850 ? -13.114 -36.765 44.731 1.00 26.48 850 GLN A N 1
ATOM 6549 C CA . GLN A 1 850 ? -12.633 -35.993 45.880 1.00 26.48 850 GLN A CA 1
ATOM 6550 C C . GLN A 1 850 ? -11.986 -36.819 47.012 1.00 26.48 850 GLN A C 1
ATOM 6552 O O . GLN A 1 850 ? -12.346 -37.972 47.230 1.00 26.48 850 GLN A O 1
ATOM 6557 N N . GLY A 1 851 ? -11.145 -36.164 47.831 1.00 22.36 851 GLY A N 1
ATOM 6558 C CA . GLY A 1 851 ? -10.657 -36.727 49.100 1.00 22.36 851 GLY A CA 1
ATOM 6559 C C . GLY A 1 851 ? -9.766 -35.827 49.977 1.00 22.36 851 GLY A C 1
ATOM 6560 O O . GLY A 1 851 ? -8.667 -36.229 50.314 1.00 22.36 851 GLY A O 1
ATOM 6561 N N . VAL A 1 852 ? -10.248 -34.625 50.330 1.00 24.44 852 VAL A N 1
ATOM 6562 C CA . VAL A 1 852 ? -10.007 -33.851 51.581 1.00 24.44 852 VAL A CA 1
ATOM 6563 C C . VAL A 1 852 ? -8.574 -33.741 52.161 1.00 24.44 852 VAL A C 1
ATOM 6565 O O . VAL A 1 852 ? -8.111 -34.658 52.824 1.00 24.44 852 VAL A O 1
ATOM 6568 N N . LEU A 1 853 ? -7.988 -32.528 52.134 1.00 23.98 853 LEU A N 1
ATOM 6569 C CA . LEU A 1 853 ? -7.362 -31.875 53.310 1.00 23.98 853 LEU A CA 1
ATOM 6570 C C . LEU A 1 853 ? -7.138 -30.356 53.083 1.00 23.98 853 LEU A C 1
ATOM 6572 O O . LEU A 1 853 ? -6.246 -29.930 52.365 1.00 23.98 853 LEU A O 1
ATOM 6576 N N . ARG A 1 854 ? -8.020 -29.576 53.728 1.00 23.12 854 ARG A N 1
ATOM 6577 C CA . ARG A 1 854 ? -7.958 -28.173 54.203 1.00 23.12 854 ARG A CA 1
ATOM 6578 C C . ARG A 1 854 ? -7.318 -27.070 53.332 1.00 23.12 854 ARG A C 1
ATOM 6580 O O . ARG A 1 854 ? -6.111 -26.905 53.239 1.00 23.12 854 ARG A O 1
ATOM 6587 N N . THR A 1 855 ? -8.212 -26.195 52.875 1.00 26.25 855 THR A N 1
ATOM 6588 C CA . THR A 1 855 ? -8.032 -24.817 52.395 1.00 26.25 855 THR A CA 1
ATOM 6589 C C . THR A 1 855 ? -7.184 -23.916 53.302 1.00 26.25 855 THR A C 1
ATOM 6591 O O . THR A 1 855 ? -7.568 -23.698 54.450 1.00 26.25 855 THR A O 1
ATOM 6594 N N . VAL A 1 856 ? -6.169 -23.266 52.719 1.00 24.56 856 VAL A N 1
ATOM 6595 C CA . VAL A 1 856 ? -5.934 -21.808 52.805 1.00 24.56 856 VAL A CA 1
ATOM 6596 C C . VAL A 1 856 ? -5.417 -21.354 51.431 1.00 24.56 856 VAL A C 1
ATOM 6598 O O . VAL A 1 856 ? -4.483 -21.939 50.892 1.00 24.56 856 VAL A O 1
ATOM 6601 N N . SER A 1 857 ? -6.082 -20.371 50.824 1.00 29.56 857 SER A N 1
ATOM 6602 C CA . SER A 1 857 ? -5.774 -19.832 49.496 1.00 29.56 857 SER A CA 1
ATOM 6603 C C . SER A 1 857 ? -4.580 -18.877 49.521 1.00 29.56 857 SER A C 1
ATOM 6605 O O . SER A 1 857 ? -4.583 -17.990 50.366 1.00 29.56 857 SER A O 1
ATOM 6607 N N . GLU A 1 858 ? -3.677 -18.949 48.535 1.00 27.83 858 GLU A N 1
ATOM 6608 C CA . GLU A 1 858 ? -2.995 -17.767 47.972 1.00 27.83 858 GLU A CA 1
ATOM 6609 C C . GLU A 1 858 ? -2.324 -18.066 46.604 1.00 27.83 858 GLU A C 1
ATOM 6611 O O . GLU A 1 858 ? -1.407 -18.871 46.490 1.00 27.83 858 GLU A O 1
ATOM 6616 N N . SER A 1 859 ? -2.863 -17.413 45.565 1.00 29.22 859 SER A N 1
ATOM 6617 C CA . SER A 1 859 ? -2.335 -17.039 44.232 1.00 29.22 859 SER A CA 1
ATOM 6618 C C . SER A 1 859 ? -1.196 -17.827 43.542 1.00 29.22 859 SER A C 1
ATOM 6620 O O . SER A 1 859 ? -0.025 -17.727 43.908 1.00 29.22 859 SER A O 1
ATOM 6622 N N . LEU A 1 860 ? -1.535 -18.413 42.385 1.00 30.16 860 LEU A N 1
ATOM 6623 C CA . LEU A 1 860 ? -0.635 -18.815 41.294 1.00 30.16 860 LEU A CA 1
ATOM 6624 C C . LEU A 1 860 ? -0.145 -17.590 40.483 1.00 30.16 860 LEU A C 1
ATOM 6626 O O . LEU A 1 860 ? -0.936 -16.939 39.803 1.00 30.16 860 LEU A O 1
ATOM 6630 N N . VAL A 1 861 ? 1.164 -17.317 40.524 1.00 31.02 861 VAL A N 1
ATOM 6631 C CA . VAL A 1 861 ? 1.933 -16.477 39.578 1.00 31.02 861 VAL A CA 1
ATOM 6632 C C . VAL A 1 861 ? 3.210 -17.263 39.240 1.00 31.02 861 VAL A C 1
ATOM 6634 O O . VAL A 1 861 ? 3.849 -17.734 40.183 1.00 31.02 861 VAL A O 1
ATOM 6637 N N . PRO A 1 862 ? 3.616 -17.442 37.968 1.00 35.66 862 PRO A N 1
ATOM 6638 C CA . PRO A 1 862 ? 4.848 -18.166 37.650 1.00 35.66 862 PRO A CA 1
ATOM 6639 C C . PRO A 1 862 ? 6.087 -17.316 38.022 1.00 35.66 862 PRO A C 1
ATOM 6641 O O . PRO A 1 862 ? 6.187 -16.177 37.562 1.00 35.66 862 PRO A O 1
ATOM 6644 N N . PRO A 1 863 ? 7.033 -17.810 38.848 1.00 44.09 863 PRO A N 1
ATOM 6645 C CA . PRO A 1 863 ? 8.211 -17.060 39.270 1.00 44.09 863 PRO A CA 1
ATOM 6646 C C . PRO A 1 863 ? 9.400 -17.439 38.379 1.00 44.09 863 PRO A C 1
ATOM 6648 O O . PRO A 1 863 ? 10.164 -18.334 38.718 1.00 44.09 863 PRO A O 1
ATOM 6651 N N . ASN A 1 864 ? 9.571 -16.785 37.232 1.00 52.69 864 ASN A N 1
ATOM 6652 C CA . ASN A 1 864 ? 10.655 -17.141 36.301 1.00 52.69 864 ASN A CA 1
ATOM 6653 C C . ASN A 1 864 ? 11.785 -16.109 36.239 1.00 52.69 864 ASN A C 1
ATOM 6655 O O . ASN A 1 864 ? 12.482 -16.048 35.233 1.00 52.69 864 ASN A O 1
ATOM 6659 N N . ILE A 1 865 ? 11.987 -15.296 37.283 1.00 71.88 865 ILE A N 1
ATOM 6660 C CA . ILE A 1 865 ? 13.158 -14.416 37.331 1.00 71.88 865 ILE A CA 1
ATOM 6661 C C . ILE A 1 865 ? 13.808 -14.433 38.715 1.00 71.88 865 ILE A C 1
ATOM 6663 O O . ILE A 1 865 ? 13.188 -14.060 39.718 1.00 71.88 865 ILE A O 1
ATOM 6667 N N . TRP A 1 866 ? 15.072 -14.866 38.772 1.00 81.25 866 TRP A N 1
ATOM 6668 C CA . TRP A 1 866 ? 15.789 -15.112 40.026 1.00 81.25 866 TRP A CA 1
ATOM 6669 C C . TRP A 1 866 ? 15.822 -13.890 40.958 1.00 81.25 866 TRP A C 1
ATOM 6671 O O . TRP A 1 866 ? 15.674 -14.057 42.163 1.00 81.25 866 TRP A O 1
ATOM 6681 N N . TYR A 1 867 ? 15.960 -12.654 40.462 1.00 79.88 867 TYR A N 1
ATOM 6682 C CA . TYR A 1 867 ? 16.092 -11.482 41.343 1.00 79.88 867 TYR A CA 1
ATOM 6683 C C . TYR A 1 867 ? 14.800 -11.142 42.109 1.00 79.88 867 TYR A C 1
ATOM 6685 O O . TYR A 1 867 ? 14.873 -10.713 43.262 1.00 79.88 867 TYR A O 1
ATOM 6693 N N . GLU A 1 868 ? 13.619 -11.385 41.529 1.00 77.12 868 GLU A N 1
ATOM 6694 C CA . GLU A 1 868 ? 12.335 -11.198 42.226 1.00 77.12 868 GLU A CA 1
ATOM 6695 C C . GLU A 1 868 ? 12.111 -12.293 43.269 1.00 77.12 868 GLU A C 1
ATOM 6697 O O . GLU A 1 868 ? 11.655 -12.019 44.384 1.00 77.12 868 GLU A O 1
ATOM 6702 N N . GLY A 1 869 ? 12.489 -13.531 42.930 1.00 76.38 869 GLY A N 1
ATOM 6703 C CA . GLY A 1 869 ? 12.516 -14.643 43.875 1.00 76.38 869 GLY A CA 1
ATOM 6704 C C . GLY A 1 869 ? 13.448 -14.356 45.049 1.00 76.38 869 GLY A C 1
ATOM 6705 O O . GLY A 1 869 ? 13.054 -14.529 46.201 1.00 76.38 869 GLY A O 1
ATOM 6706 N N . LEU A 1 870 ? 14.647 -13.835 44.774 1.00 82.62 870 LEU A N 1
ATOM 6707 C CA . LEU A 1 870 ? 15.640 -13.506 45.793 1.00 82.62 870 LEU A CA 1
ATOM 6708 C C . LEU A 1 870 ? 15.102 -12.459 46.761 1.00 82.62 870 LEU A C 1
ATOM 6710 O O . LEU A 1 870 ? 15.100 -12.690 47.967 1.00 82.62 870 LEU A O 1
ATOM 6714 N N . ALA A 1 871 ? 14.590 -11.342 46.234 1.00 78.19 871 ALA A N 1
ATOM 6715 C CA . ALA A 1 871 ? 14.021 -10.273 47.045 1.00 78.19 871 ALA A CA 1
ATOM 6716 C C . ALA A 1 871 ? 12.868 -10.789 47.921 1.00 78.19 871 ALA A C 1
ATOM 6718 O O . ALA A 1 871 ? 12.800 -10.471 49.109 1.00 78.19 871 ALA A O 1
ATOM 6719 N N . ARG A 1 872 ? 12.001 -11.648 47.368 1.00 78.62 872 ARG A N 1
ATOM 6720 C CA . ARG A 1 872 ? 10.885 -12.262 48.099 1.00 78.62 872 ARG A CA 1
ATOM 6721 C C . ARG A 1 872 ? 11.364 -13.171 49.231 1.00 78.62 872 ARG A C 1
ATOM 6723 O O . ARG A 1 872 ? 10.872 -13.047 50.353 1.00 78.62 872 ARG A O 1
ATOM 6730 N N . TYR A 1 873 ? 12.302 -14.079 48.965 1.00 82.69 873 TYR A N 1
ATOM 6731 C CA . TYR A 1 873 ? 12.802 -15.010 49.982 1.00 82.69 873 TYR A CA 1
ATOM 6732 C C . TYR A 1 873 ? 13.621 -14.299 51.062 1.00 82.69 873 TYR A C 1
ATOM 6734 O O . TYR A 1 873 ? 13.493 -14.629 52.242 1.00 82.69 873 TYR A O 1
ATOM 6742 N N . GLN A 1 874 ? 14.381 -13.268 50.686 1.00 78.19 874 GLN A N 1
ATOM 6743 C CA . GLN A 1 874 ? 15.108 -12.410 51.619 1.00 78.19 874 GLN A CA 1
ATOM 6744 C C . GLN A 1 874 ? 14.161 -11.605 52.517 1.00 78.19 874 GLN A C 1
ATOM 6746 O O . GLN A 1 874 ? 14.338 -11.615 53.734 1.00 78.19 874 GLN A O 1
ATOM 6751 N N . GLN A 1 875 ? 13.116 -10.978 51.962 1.00 72.88 875 GLN A N 1
ATOM 6752 C CA . GLN A 1 875 ? 12.104 -10.259 52.751 1.00 72.88 875 GLN A CA 1
ATOM 6753 C C . GLN A 1 875 ? 11.369 -11.173 53.740 1.00 72.88 875 GLN A C 1
ATOM 6755 O O . GLN A 1 875 ? 11.040 -10.747 54.847 1.00 72.88 875 GLN A O 1
ATOM 6760 N N . ARG A 1 876 ? 11.125 -12.432 53.358 1.00 75.56 876 ARG A N 1
ATOM 6761 C CA . ARG A 1 876 ? 10.429 -13.426 54.190 1.00 75.56 876 ARG A CA 1
ATOM 6762 C C . ARG A 1 876 ? 11.341 -14.164 55.175 1.00 75.56 876 ARG A C 1
ATOM 6764 O O . ARG A 1 876 ? 10.836 -14.943 55.974 1.00 75.56 876 ARG A O 1
ATOM 6771 N N . GLY A 1 877 ? 12.656 -13.934 55.138 1.00 76.88 877 GLY A N 1
ATOM 6772 C CA . GLY A 1 877 ? 13.616 -14.620 56.010 1.00 76.88 877 GLY A CA 1
ATOM 6773 C C . GLY A 1 877 ? 13.690 -16.135 55.784 1.00 76.88 877 GLY A C 1
ATOM 6774 O O . GLY A 1 877 ? 14.071 -16.865 56.692 1.00 76.88 877 GLY A O 1
ATOM 6775 N N . MET A 1 878 ? 13.306 -16.617 54.599 1.00 80.88 878 MET A N 1
ATOM 6776 C CA . MET A 1 878 ? 13.289 -18.049 54.287 1.00 80.88 878 MET A CA 1
ATOM 6777 C C . MET A 1 878 ? 14.700 -18.574 54.009 1.00 80.88 878 MET A C 1
ATOM 6779 O O . MET A 1 878 ? 15.525 -17.848 53.445 1.00 80.88 878 MET A O 1
ATOM 6783 N N . ALA A 1 879 ? 14.963 -19.835 54.358 1.00 85.69 879 ALA A N 1
ATOM 6784 C CA . ALA A 1 879 ? 16.197 -20.523 53.990 1.00 85.69 879 ALA A CA 1
ATOM 6785 C C . ALA A 1 879 ? 16.222 -20.795 52.478 1.00 85.69 879 ALA A C 1
ATOM 6787 O O . ALA A 1 879 ? 15.286 -21.378 51.926 1.00 85.69 879 ALA A O 1
ATOM 6788 N N . HIS A 1 880 ? 17.270 -20.339 51.797 1.00 91.12 880 HIS A N 1
ATOM 6789 C CA . HIS A 1 880 ? 17.422 -20.512 50.351 1.00 91.12 880 HIS A CA 1
ATOM 6790 C C . HIS A 1 880 ? 18.895 -20.505 49.932 1.00 91.12 880 HIS A C 1
ATOM 6792 O O . HIS A 1 880 ? 19.764 -19.988 50.639 1.00 91.12 880 HIS A O 1
ATOM 6798 N N . VAL A 1 881 ? 19.166 -21.074 48.757 1.00 91.69 881 VAL A N 1
ATOM 6799 C CA . VAL A 1 881 ? 20.488 -21.095 48.127 1.00 91.69 881 VAL A CA 1
ATOM 6800 C C . VAL A 1 881 ? 20.412 -20.432 46.760 1.00 91.69 881 VAL A C 1
ATOM 6802 O O . VAL A 1 881 ? 19.591 -20.814 45.930 1.00 91.69 881 VAL A O 1
ATOM 6805 N N . LEU A 1 882 ? 21.292 -19.463 46.512 1.00 93.62 882 LEU A N 1
ATOM 6806 C CA . LEU A 1 882 ? 21.506 -18.888 45.185 1.00 93.62 882 LEU A CA 1
ATOM 6807 C C . LEU A 1 882 ? 22.675 -19.613 44.509 1.00 93.62 882 LEU A C 1
ATOM 6809 O O . LEU A 1 882 ? 23.819 -19.496 44.948 1.00 93.62 882 LEU A O 1
ATOM 6813 N N . ALA A 1 883 ? 22.391 -20.351 43.440 1.00 93.69 883 ALA A N 1
ATOM 6814 C CA . ALA A 1 883 ? 23.387 -20.991 42.592 1.00 93.69 883 ALA A CA 1
ATOM 6815 C C . ALA A 1 883 ? 23.740 -20.068 41.417 1.00 93.69 883 ALA A C 1
ATOM 6817 O O . ALA A 1 883 ? 22.854 -19.639 40.685 1.00 93.69 883 ALA A O 1
ATOM 6818 N N . THR A 1 884 ? 25.026 -19.770 41.225 1.00 93.25 884 THR A N 1
ATOM 6819 C CA . THR A 1 884 ? 25.545 -18.924 40.138 1.00 93.25 884 THR A CA 1
ATOM 6820 C C . THR A 1 884 ? 26.621 -19.663 39.351 1.00 93.25 884 THR A C 1
ATOM 6822 O O . THR A 1 884 ? 27.585 -20.157 39.938 1.00 93.25 884 THR A O 1
ATOM 6825 N N . VAL A 1 885 ? 26.521 -19.682 38.021 1.00 90.19 885 VAL A N 1
ATOM 6826 C CA . VAL A 1 885 ? 27.604 -20.162 37.148 1.00 90.19 885 VAL A CA 1
ATOM 6827 C C . VAL A 1 885 ? 28.744 -19.141 37.133 1.00 90.19 885 VAL A C 1
ATOM 6829 O O . VAL A 1 885 ? 28.586 -18.033 36.620 1.00 90.19 885 VAL A O 1
ATOM 6832 N N . VAL A 1 886 ? 29.899 -19.512 37.690 1.00 90.69 886 VAL A N 1
ATOM 6833 C CA . VAL A 1 886 ? 31.056 -18.610 37.858 1.00 90.69 886 VAL A CA 1
ATOM 6834 C C . VAL A 1 886 ? 32.231 -18.931 36.937 1.00 90.69 886 VAL A C 1
ATOM 6836 O O . VAL A 1 886 ? 33.091 -18.076 36.748 1.00 90.69 886 VAL A O 1
ATOM 6839 N N . ALA A 1 887 ? 32.270 -20.124 36.339 1.00 87.62 887 ALA A N 1
ATOM 6840 C CA . ALA A 1 887 ? 33.221 -20.459 35.281 1.00 87.62 887 ALA A CA 1
ATOM 6841 C C . ALA A 1 887 ? 32.647 -21.526 34.343 1.00 87.62 887 ALA A C 1
ATOM 6843 O O . ALA A 1 887 ? 31.934 -22.428 34.789 1.00 87.62 887 ALA A O 1
ATOM 6844 N N . VAL A 1 888 ? 32.998 -21.429 33.062 1.00 84.88 888 VAL A N 1
ATOM 6845 C CA . VAL A 1 888 ? 32.624 -22.375 32.006 1.00 84.88 888 VAL A CA 1
ATOM 6846 C C . VAL A 1 888 ? 33.879 -22.665 31.186 1.00 84.88 888 VAL A C 1
ATOM 6848 O O . VAL A 1 888 ? 34.494 -21.735 30.673 1.00 84.88 888 VAL A O 1
ATOM 6851 N N . ASN A 1 889 ? 34.272 -23.934 31.088 1.00 80.00 889 ASN A N 1
ATOM 6852 C CA . ASN A 1 889 ? 35.444 -24.381 30.335 1.00 80.00 889 ASN A CA 1
ATOM 6853 C C . ASN A 1 889 ? 35.031 -25.400 29.263 1.00 80.00 889 ASN A C 1
ATOM 6855 O O . ASN A 1 889 ? 34.258 -26.317 29.538 1.00 80.00 889 ASN A O 1
ATOM 6859 N N . GLY A 1 890 ? 35.585 -25.281 28.055 1.00 73.25 890 GLY A N 1
ATOM 6860 C CA . GLY A 1 890 ? 35.244 -26.152 26.924 1.00 73.25 890 GLY A CA 1
ATOM 6861 C C . GLY A 1 890 ? 33.899 -25.810 26.271 1.00 73.25 890 GLY A C 1
ATOM 6862 O O . GLY A 1 890 ? 33.373 -24.714 26.441 1.00 73.25 890 GLY A O 1
ATOM 6863 N N . SER A 1 891 ? 33.335 -26.749 25.511 1.00 64.62 891 SER A N 1
ATOM 6864 C CA . SER A 1 891 ? 32.146 -26.567 24.658 1.00 64.62 891 SER A CA 1
ATOM 6865 C C . SER A 1 891 ? 30.814 -26.635 25.425 1.00 64.62 891 SER A C 1
ATOM 6867 O O . SER A 1 891 ? 29.814 -27.130 24.907 1.00 64.62 891 SER A O 1
ATOM 6869 N N . ALA A 1 892 ? 30.790 -26.183 26.679 1.00 68.44 892 ALA A N 1
ATOM 6870 C CA . ALA A 1 892 ? 29.626 -26.257 27.556 1.00 68.44 892 ALA A CA 1
ATOM 6871 C C . ALA A 1 892 ? 28.604 -25.143 27.217 1.00 68.44 892 ALA A C 1
ATOM 6873 O O . ALA A 1 892 ? 28.929 -23.965 27.377 1.00 68.44 892 ALA A O 1
ATOM 6874 N N . PRO A 1 893 ? 27.361 -25.460 26.795 1.00 66.12 893 PRO A N 1
ATOM 6875 C CA . PRO A 1 893 ? 26.371 -24.465 26.375 1.00 66.12 893 PRO A CA 1
ATOM 6876 C C . PRO A 1 893 ? 25.676 -23.830 27.593 1.00 66.12 893 PRO A C 1
ATOM 6878 O O . PRO A 1 893 ? 24.485 -24.038 27.833 1.00 66.12 893 PRO A O 1
ATOM 6881 N N . ARG A 1 894 ? 26.430 -23.123 28.441 1.00 79.12 894 ARG A N 1
ATOM 6882 C CA . ARG A 1 894 ? 25.925 -22.487 29.668 1.00 79.12 894 ARG A CA 1
ATOM 6883 C C . ARG A 1 894 ? 26.373 -21.035 29.735 1.00 79.12 894 ARG A C 1
ATOM 6885 O O . ARG A 1 894 ? 27.549 -20.737 29.552 1.00 79.12 894 ARG A O 1
ATOM 6892 N N . ALA A 1 895 ? 25.432 -20.135 30.009 1.00 77.38 895 ALA A N 1
ATOM 6893 C CA . ALA A 1 895 ? 25.738 -18.721 30.160 1.00 77.38 895 ALA A CA 1
ATOM 6894 C C . ALA A 1 895 ? 26.485 -18.479 31.481 1.00 77.38 895 ALA A C 1
ATOM 6896 O O . ALA A 1 895 ? 26.025 -18.868 32.558 1.00 77.38 895 ALA A O 1
ATOM 6897 N N . LEU A 1 896 ? 27.640 -17.816 31.402 1.00 80.00 896 LEU A N 1
ATOM 6898 C CA . LEU A 1 896 ? 28.318 -17.282 32.580 1.00 80.00 896 LEU A CA 1
ATOM 6899 C C . LEU A 1 896 ? 27.361 -16.319 33.304 1.00 80.00 896 LEU A C 1
ATOM 6901 O O . LEU A 1 896 ? 26.646 -15.568 32.648 1.00 80.00 896 LEU A O 1
ATOM 6905 N N . GLN A 1 897 ? 27.344 -16.336 34.638 1.00 84.94 897 GLN A N 1
ATOM 6906 C CA . GLN A 1 897 ? 26.400 -15.580 35.478 1.00 84.94 897 GLN A CA 1
ATOM 6907 C C . GLN A 1 897 ? 24.930 -16.029 35.411 1.00 84.94 897 GLN A C 1
ATOM 6909 O O . GLN A 1 897 ? 24.087 -15.364 36.016 1.00 84.94 897 GLN A O 1
ATOM 6914 N N . ALA A 1 898 ? 24.605 -17.161 34.773 1.00 85.38 898 ALA A N 1
ATOM 6915 C CA . ALA A 1 898 ? 23.294 -17.786 34.958 1.00 85.38 898 ALA A 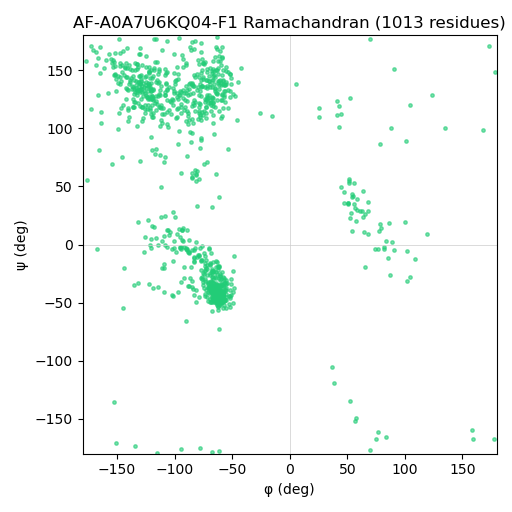CA 1
ATOM 6916 C C . ALA A 1 898 ? 23.054 -18.079 36.448 1.00 85.38 898 ALA A C 1
ATOM 6918 O O . ALA A 1 898 ? 23.971 -18.529 37.152 1.00 85.38 898 ALA A O 1
ATOM 6919 N N . LYS A 1 899 ? 21.839 -17.791 36.925 1.00 91.38 899 LYS A N 1
ATOM 6920 C CA . LYS A 1 899 ? 21.466 -17.838 38.341 1.00 91.38 899 LYS A CA 1
ATOM 6921 C C . LYS A 1 899 ? 20.167 -18.603 38.534 1.00 91.38 899 LYS A C 1
ATOM 6923 O O . LYS A 1 899 ? 19.231 -18.427 37.771 1.00 91.38 899 LYS A O 1
ATOM 6928 N N . MET A 1 900 ? 20.120 -19.408 39.586 1.00 92.94 900 MET A N 1
ATOM 6929 C CA . MET A 1 900 ? 18.941 -20.160 40.008 1.00 92.94 900 MET A CA 1
ATOM 6930 C C . MET A 1 900 ? 18.837 -20.102 41.528 1.00 92.94 900 MET A C 1
ATOM 6932 O O . MET A 1 900 ? 19.854 -20.175 42.223 1.00 92.94 900 MET A O 1
ATOM 6936 N N . ILE A 1 901 ? 17.621 -19.982 42.054 1.00 92.44 901 ILE A N 1
ATOM 6937 C CA . ILE A 1 901 ? 17.365 -20.047 43.494 1.00 92.44 901 ILE A CA 1
ATOM 6938 C C . ILE A 1 901 ? 16.709 -21.369 43.822 1.00 92.44 901 ILE A C 1
ATOM 6940 O O . ILE A 1 901 ? 15.748 -21.772 43.174 1.00 92.44 901 ILE A O 1
ATOM 6944 N N . ILE A 1 902 ? 17.219 -22.020 44.859 1.00 92.81 902 ILE A N 1
ATOM 6945 C CA . ILE A 1 902 ? 16.723 -23.294 45.348 1.00 92.81 902 ILE A CA 1
ATOM 6946 C C . ILE A 1 902 ? 16.280 -23.116 46.798 1.00 92.81 902 ILE A C 1
ATOM 6948 O O . ILE A 1 902 ? 17.001 -22.552 47.623 1.00 92.81 902 ILE A O 1
ATOM 6952 N N . THR A 1 903 ? 15.090 -23.617 47.100 1.00 90.19 903 THR A N 1
ATOM 6953 C CA . THR A 1 903 ? 14.546 -23.788 48.452 1.00 90.19 903 THR A CA 1
ATOM 6954 C C . THR A 1 903 ? 14.292 -25.277 48.696 1.00 90.19 903 THR A C 1
ATOM 6956 O O . THR A 1 903 ? 14.470 -26.100 47.791 1.00 90.19 903 THR A O 1
ATOM 6959 N N . GLN A 1 904 ? 13.860 -25.647 49.903 1.00 82.69 904 GLN A N 1
ATOM 6960 C CA . GLN A 1 904 ? 13.519 -27.040 50.195 1.00 82.69 904 GLN A CA 1
ATOM 6961 C C . GLN A 1 904 ? 12.438 -27.559 49.228 1.00 82.69 904 GLN A C 1
ATOM 6963 O O . GLN A 1 904 ? 12.624 -28.591 48.579 1.00 82.69 904 GLN A O 1
ATOM 6968 N N . ASP A 1 905 ? 11.390 -26.762 49.009 1.00 80.38 905 ASP A N 1
ATOM 6969 C CA . ASP A 1 905 ? 10.168 -27.198 48.319 1.00 80.38 905 ASP A CA 1
ATOM 6970 C C . ASP A 1 905 ? 10.013 -26.651 46.894 1.00 80.38 905 ASP A C 1
ATOM 6972 O O . ASP A 1 905 ? 9.066 -26.998 46.193 1.00 80.38 905 ASP A O 1
ATOM 6976 N N . GLY A 1 906 ? 10.941 -25.815 46.421 1.00 84.69 906 GLY A N 1
ATOM 6977 C CA . GLY A 1 906 ? 10.811 -25.196 45.103 1.00 84.69 906 GLY A CA 1
ATOM 6978 C C . GLY A 1 906 ? 12.088 -24.574 44.554 1.00 84.69 906 GLY A C 1
ATOM 6979 O O . GLY A 1 906 ? 13.083 -24.412 45.264 1.00 84.69 906 GLY A O 1
ATOM 6980 N N . ILE A 1 907 ? 12.027 -24.207 43.276 1.00 89.44 907 ILE A N 1
ATOM 6981 C CA . ILE A 1 907 ? 13.091 -23.525 42.536 1.00 89.44 907 ILE A CA 1
ATOM 6982 C C . ILE A 1 907 ? 12.538 -22.278 41.839 1.00 89.44 907 ILE A C 1
ATOM 6984 O O . ILE A 1 907 ? 11.345 -22.206 41.545 1.00 89.44 907 ILE A O 1
ATOM 6988 N N . VAL A 1 908 ? 13.408 -21.304 41.581 1.00 86.12 908 VAL A N 1
ATOM 6989 C CA . VAL A 1 908 ? 13.119 -20.104 40.784 1.00 86.12 908 VAL A CA 1
ATOM 6990 C C . VAL A 1 908 ? 14.254 -19.916 39.783 1.00 86.12 908 VAL A C 1
ATOM 6992 O O . VAL A 1 908 ? 15.416 -19.846 40.194 1.00 86.12 908 VAL A O 1
ATOM 6995 N N . ASP A 1 909 ? 13.894 -19.758 38.506 1.00 87.50 909 ASP A N 1
ATOM 6996 C CA . ASP A 1 909 ? 14.814 -19.644 37.361 1.00 87.50 909 ASP A CA 1
ATOM 6997 C C . ASP A 1 909 ? 15.565 -20.954 37.023 1.00 87.50 909 ASP A C 1
ATOM 6999 O O . ASP A 1 909 ? 15.381 -21.976 37.683 1.00 87.50 909 ASP A O 1
ATOM 7003 N N . THR A 1 910 ? 16.372 -20.950 35.961 1.00 86.06 910 THR A N 1
ATOM 7004 C CA . THR A 1 910 ? 17.070 -22.134 35.428 1.00 86.06 910 THR A CA 1
ATOM 7005 C C . THR A 1 910 ? 18.544 -21.840 35.150 1.00 86.06 910 THR A C 1
ATOM 7007 O O . THR A 1 910 ? 18.929 -20.727 34.794 1.00 86.06 910 THR A O 1
ATOM 7010 N N . LEU A 1 911 ? 19.395 -22.865 35.254 1.00 82.19 911 LEU A N 1
ATOM 7011 C CA . LEU A 1 911 ? 20.777 -22.796 34.765 1.00 82.19 911 LEU A CA 1
ATOM 7012 C C . LEU A 1 911 ? 20.911 -23.322 33.328 1.00 82.19 911 LEU A C 1
ATOM 7014 O O . LEU A 1 911 ? 22.024 -23.578 32.879 1.00 82.19 911 LEU A O 1
ATOM 7018 N N . GLY A 1 912 ? 19.809 -23.497 32.595 1.00 73.81 912 GLY A N 1
ATOM 7019 C CA . GLY A 1 912 ? 19.789 -24.035 31.232 1.00 73.81 912 GLY A CA 1
ATOM 7020 C C . GLY A 1 912 ? 19.404 -25.517 31.138 1.00 73.81 912 GLY A C 1
ATOM 7021 O O . GLY A 1 912 ? 19.722 -26.152 30.131 1.00 73.81 912 GLY A O 1
ATOM 7022 N N . GLY A 1 913 ? 18.760 -26.079 32.171 1.00 71.75 913 GLY A N 1
ATOM 7023 C CA . GLY A 1 913 ? 18.118 -27.398 32.160 1.00 71.75 913 GLY A CA 1
ATOM 7024 C C . GLY A 1 913 ? 19.057 -28.614 32.093 1.00 71.75 913 GLY A C 1
ATOM 7025 O O . GLY A 1 913 ? 20.288 -28.501 32.093 1.00 71.75 913 GLY A O 1
ATOM 7026 N N . GLY A 1 914 ? 18.468 -29.812 32.020 1.00 78.75 914 GLY A N 1
ATOM 7027 C CA . GLY A 1 914 ? 19.179 -31.094 31.879 1.00 78.75 914 GLY A CA 1
ATOM 7028 C C . GLY A 1 914 ? 19.867 -31.598 33.159 1.00 78.75 914 GLY A C 1
ATOM 7029 O O . GLY A 1 914 ? 19.630 -31.087 34.251 1.00 78.75 914 GLY A O 1
ATOM 7030 N N . GLY A 1 915 ? 20.741 -32.606 33.029 1.00 77.38 915 GLY A N 1
ATOM 7031 C CA . GLY A 1 915 ? 21.341 -33.306 34.179 1.00 77.38 915 GLY A CA 1
ATOM 7032 C C . GLY A 1 915 ? 22.140 -32.417 35.143 1.00 77.38 915 GLY A C 1
ATOM 7033 O O . GLY A 1 915 ? 22.090 -32.629 36.350 1.00 77.38 915 GLY A O 1
ATOM 7034 N N . LEU A 1 916 ? 22.816 -31.375 34.640 1.00 82.94 916 LEU A N 1
ATOM 7035 C CA . LEU A 1 916 ? 23.536 -30.409 35.483 1.00 82.94 916 LEU A CA 1
ATOM 7036 C C . LEU A 1 916 ? 22.605 -29.723 36.496 1.00 82.94 916 LEU A C 1
ATOM 7038 O O . LEU A 1 916 ? 22.985 -29.524 37.646 1.00 82.94 916 LEU A O 1
ATOM 7042 N N . GLU A 1 917 ? 21.397 -29.346 36.077 1.00 87.81 917 GLU A N 1
ATOM 7043 C CA . GLU A 1 917 ? 20.460 -28.626 36.941 1.00 87.81 917 GLU A CA 1
ATOM 7044 C C . GLU A 1 917 ? 19.946 -29.521 38.071 1.00 87.81 917 GLU A C 1
ATOM 7046 O O . GLU A 1 917 ? 19.876 -29.084 39.218 1.00 87.81 917 GLU A O 1
ATOM 7051 N N . HIS A 1 918 ? 19.696 -30.799 37.778 1.00 85.88 918 HIS A N 1
ATOM 7052 C CA . HIS A 1 918 ? 19.306 -31.789 38.779 1.00 85.88 918 HIS A CA 1
ATOM 7053 C C . HIS A 1 918 ? 20.376 -31.962 39.871 1.00 85.88 918 HIS A C 1
ATOM 7055 O O . HIS A 1 918 ? 20.071 -31.941 41.068 1.00 85.88 918 HIS A O 1
ATOM 7061 N N . ASP A 1 919 ? 21.646 -32.049 39.474 1.00 87.50 919 ASP A N 1
ATOM 7062 C CA . ASP A 1 919 ? 22.771 -32.185 40.403 1.00 87.50 919 ASP A CA 1
ATOM 7063 C C . ASP A 1 919 ? 23.013 -30.912 41.229 1.00 87.50 919 ASP A C 1
ATOM 7065 O O . ASP A 1 919 ? 23.358 -30.979 42.417 1.00 87.50 919 ASP A O 1
ATOM 7069 N N . VAL A 1 920 ? 22.812 -29.739 40.620 1.00 91.31 920 VAL A N 1
ATOM 7070 C CA . VAL A 1 920 ? 22.884 -28.439 41.301 1.00 91.31 920 VAL A CA 1
ATOM 7071 C C . VAL A 1 920 ? 21.760 -28.307 42.330 1.00 91.31 920 VAL A C 1
ATOM 7073 O O . VAL A 1 920 ? 22.041 -27.914 43.462 1.00 91.31 920 VAL A O 1
ATOM 7076 N N . ILE A 1 921 ? 20.520 -28.678 41.991 1.00 92.50 921 ILE A N 1
ATOM 7077 C CA . ILE A 1 921 ? 19.381 -28.679 42.928 1.00 92.50 921 ILE A CA 1
ATOM 7078 C C . ILE A 1 921 ? 19.653 -29.626 44.095 1.00 92.50 921 ILE A C 1
ATOM 7080 O O . ILE A 1 921 ? 19.461 -29.252 45.252 1.00 92.50 921 ILE A O 1
ATOM 7084 N N . THR A 1 922 ? 20.147 -30.829 43.802 1.00 90.62 922 THR A N 1
ATOM 7085 C CA . THR A 1 922 ? 20.484 -31.826 44.823 1.00 90.62 922 THR A CA 1
ATOM 7086 C C . THR A 1 922 ? 21.545 -31.285 45.779 1.00 90.62 922 THR A C 1
ATOM 7088 O O . THR A 1 922 ? 21.347 -31.286 46.992 1.00 90.62 922 THR A O 1
ATOM 7091 N N . THR A 1 923 ? 22.629 -30.721 45.242 1.00 90.00 923 THR A N 1
ATOM 7092 C CA . THR A 1 923 ? 23.703 -30.122 46.050 1.00 90.00 923 THR A CA 1
ATOM 7093 C C . THR A 1 923 ? 23.189 -28.947 46.892 1.00 90.00 923 THR A C 1
ATOM 7095 O O . THR A 1 923 ? 23.535 -28.829 48.065 1.00 90.00 923 THR A O 1
ATOM 7098 N N . ALA A 1 924 ? 22.340 -28.086 46.325 1.00 91.00 924 ALA A N 1
ATOM 7099 C CA . ALA A 1 924 ? 21.760 -26.952 47.040 1.00 91.00 924 ALA A CA 1
ATOM 7100 C C . ALA A 1 924 ? 20.841 -27.390 48.193 1.00 91.00 924 ALA A C 1
ATOM 7102 O O . ALA A 1 924 ? 20.907 -26.811 49.274 1.00 91.00 924 ALA A O 1
ATOM 7103 N N . ARG A 1 925 ? 20.036 -28.442 48.009 1.00 90.94 925 ARG A N 1
ATOM 7104 C CA . ARG A 1 925 ? 19.187 -28.999 49.076 1.00 90.94 925 ARG A CA 1
ATOM 7105 C C . ARG A 1 925 ? 19.994 -29.664 50.188 1.00 90.94 925 ARG A C 1
ATOM 7107 O O . ARG A 1 925 ? 19.645 -29.506 51.349 1.00 90.94 925 ARG A O 1
ATOM 7114 N N . GLN A 1 926 ? 21.106 -30.317 49.855 1.00 85.25 926 GLN A N 1
ATOM 7115 C CA . GLN A 1 926 ? 22.038 -30.861 50.852 1.00 85.25 926 GLN A CA 1
ATOM 7116 C C . GLN A 1 926 ? 22.743 -29.762 51.664 1.00 85.25 926 GLN A C 1
ATOM 7118 O O . GLN A 1 926 ? 23.032 -29.940 52.846 1.00 85.25 926 GLN A O 1
ATOM 7123 N N . LEU A 1 927 ? 23.011 -28.604 51.050 1.00 84.31 927 LEU A N 1
ATOM 7124 C CA . LEU A 1 927 ? 23.497 -27.421 51.768 1.00 84.31 927 LEU A CA 1
ATOM 7125 C C . LEU A 1 927 ? 22.410 -26.832 52.684 1.00 84.31 927 LEU A C 1
ATOM 7127 O O . LEU A 1 927 ? 22.720 -26.439 53.805 1.00 84.31 927 LEU A O 1
ATOM 7131 N N . LEU A 1 928 ? 21.145 -26.811 52.243 1.00 83.31 928 LEU A N 1
ATOM 7132 C CA . LEU A 1 928 ? 20.002 -26.354 53.049 1.00 83.31 928 LEU A CA 1
ATOM 7133 C C . LEU A 1 928 ? 19.702 -27.272 54.241 1.00 83.31 928 LEU A C 1
ATOM 7135 O O . LEU A 1 928 ? 19.376 -26.771 55.315 1.00 83.31 928 LEU A O 1
ATOM 7139 N N . SER A 1 929 ? 19.831 -28.592 54.076 1.00 79.12 929 SER A N 1
ATOM 7140 C CA . SER A 1 929 ? 19.619 -29.571 55.152 1.00 79.12 929 SER A CA 1
ATOM 7141 C C . SER A 1 929 ? 20.805 -29.690 56.116 1.00 79.12 929 SER A C 1
ATOM 7143 O O . SER A 1 929 ? 20.687 -30.332 57.159 1.00 79.12 929 SER A O 1
ATOM 7145 N N . GLY A 1 930 ? 21.945 -29.067 55.794 1.00 70.38 930 GLY A N 1
ATOM 7146 C CA . GLY A 1 930 ? 23.175 -29.155 56.583 1.00 70.38 930 GLY A CA 1
ATOM 7147 C C . GLY A 1 930 ? 23.953 -30.465 56.400 1.00 70.38 930 GLY A C 1
ATOM 7148 O O . GLY A 1 930 ? 24.891 -30.717 57.155 1.00 70.38 930 GLY A O 1
ATOM 7149 N N . GLU A 1 931 ? 23.608 -31.286 55.402 1.00 71.69 931 GLU A N 1
ATOM 7150 C CA . GLU A 1 931 ? 24.337 -32.515 55.042 1.00 71.69 931 GLU A CA 1
ATOM 7151 C C . GLU A 1 931 ? 25.742 -32.227 54.491 1.00 71.69 931 GLU A C 1
ATOM 7153 O O . GLU A 1 931 ? 26.657 -33.038 54.652 1.00 71.69 931 GLU A O 1
ATOM 7158 N N . ILE A 1 932 ? 25.940 -31.060 53.869 1.00 72.00 932 ILE A N 1
ATOM 7159 C CA . ILE A 1 932 ? 27.248 -30.584 53.402 1.00 72.00 932 ILE A CA 1
ATOM 7160 C C . ILE A 1 932 ? 27.701 -29.411 54.281 1.00 72.00 932 ILE A C 1
ATOM 7162 O O . ILE A 1 932 ? 27.140 -28.320 54.225 1.00 72.00 932 ILE A O 1
ATOM 7166 N N . SER A 1 933 ? 28.760 -29.617 55.071 1.00 58.56 933 SER A N 1
ATOM 7167 C CA . SER A 1 933 ? 29.362 -28.568 55.908 1.00 58.56 933 SER A CA 1
ATOM 7168 C C . SER A 1 933 ? 30.120 -27.537 55.067 1.00 58.56 933 SER A C 1
ATOM 7170 O O . SER A 1 933 ? 31.061 -27.870 54.344 1.00 58.56 933 SER A O 1
ATOM 7172 N N . THR A 1 934 ? 29.783 -26.258 55.221 1.00 59.00 934 THR A N 1
ATOM 7173 C CA . THR A 1 934 ? 30.480 -25.138 54.578 1.00 59.00 934 THR A CA 1
ATOM 7174 C C . THR A 1 934 ? 31.630 -24.623 55.450 1.00 59.00 934 THR A C 1
ATOM 7176 O O . THR A 1 934 ? 31.523 -23.589 56.113 1.00 59.00 934 THR A O 1
ATOM 7179 N N . THR A 1 935 ? 32.751 -25.341 55.503 1.00 43.88 935 THR A N 1
ATOM 7180 C CA . THR A 1 935 ? 33.916 -24.905 56.291 1.00 43.88 935 THR A CA 1
ATOM 7181 C C . THR A 1 935 ? 34.715 -23.846 55.519 1.00 43.88 935 THR A C 1
ATOM 7183 O O . THR A 1 935 ? 35.384 -24.147 54.534 1.00 43.88 935 THR A O 1
ATOM 7186 N N . VAL A 1 936 ? 34.644 -22.587 55.961 1.00 38.66 936 VAL A N 1
ATOM 7187 C CA . VAL A 1 936 ? 35.362 -21.446 55.364 1.00 38.66 936 VAL A CA 1
ATOM 7188 C C . VAL A 1 936 ? 36.876 -21.575 55.584 1.00 38.66 936 VAL A C 1
ATOM 7190 O O . VAL A 1 936 ? 37.355 -21.465 56.715 1.00 38.66 936 VAL A O 1
ATOM 7193 N N . SER A 1 937 ? 37.661 -21.730 54.512 1.00 28.09 937 SER A N 1
ATOM 7194 C CA . SER A 1 937 ? 39.114 -21.530 54.569 1.00 28.09 937 SER A CA 1
ATOM 7195 C C . SER A 1 937 ? 39.427 -20.030 54.631 1.00 28.09 937 SER A C 1
ATOM 7197 O O . SER A 1 937 ? 39.225 -19.296 53.664 1.00 28.09 937 SER A O 1
ATOM 7199 N N . LYS A 1 938 ? 39.940 -19.554 55.771 1.00 32.03 938 LYS A N 1
ATOM 7200 C CA . LYS A 1 938 ? 40.581 -18.235 55.880 1.00 32.03 938 LYS A CA 1
ATOM 7201 C C . LYS A 1 938 ? 41.826 -18.205 54.985 1.00 32.03 938 LYS A C 1
ATOM 7203 O O . LYS A 1 938 ? 42.722 -18.996 55.254 1.00 32.03 938 LYS A O 1
ATOM 7208 N N . GLN A 1 939 ? 41.936 -17.251 54.051 1.00 26.28 939 GLN A N 1
ATOM 7209 C CA . GLN A 1 939 ? 43.081 -16.322 53.973 1.00 26.28 939 GLN A CA 1
ATOM 7210 C C . GLN A 1 939 ? 43.035 -15.313 52.798 1.00 26.28 939 GLN A C 1
ATOM 7212 O O . GLN A 1 939 ? 42.592 -15.615 51.699 1.00 26.28 939 GLN A O 1
ATOM 7217 N N . VAL A 1 940 ? 43.630 -14.149 53.108 1.00 25.88 940 VAL A N 1
ATOM 7218 C CA . VAL A 1 940 ? 44.151 -13.023 52.296 1.00 25.88 940 VAL A CA 1
ATOM 7219 C C . VAL A 1 940 ? 43.196 -11.875 51.901 1.00 25.88 940 VAL A C 1
ATOM 7221 O O . VAL A 1 940 ? 42.469 -11.924 50.919 1.00 25.88 940 VAL A O 1
ATOM 7224 N N . LYS A 1 941 ? 43.308 -10.770 52.662 1.00 31.16 941 LYS A N 1
ATOM 7225 C CA . LYS A 1 941 ? 42.914 -9.390 52.297 1.00 31.16 941 LYS A CA 1
ATOM 7226 C C . LYS A 1 941 ? 43.973 -8.747 51.382 1.00 31.16 941 LYS A C 1
ATOM 7228 O O . LYS A 1 941 ? 45.160 -8.988 51.610 1.00 31.16 941 LYS A O 1
ATOM 7233 N N . PRO A 1 942 ? 43.586 -7.753 50.558 1.00 26.67 942 PRO A N 1
ATOM 7234 C CA . PRO A 1 942 ? 44.279 -6.462 50.652 1.00 26.67 942 PRO A CA 1
ATOM 7235 C C . PRO A 1 942 ? 43.364 -5.214 50.706 1.00 26.67 942 PRO A C 1
ATOM 7237 O O . PRO A 1 942 ? 42.424 -5.058 49.940 1.00 26.67 942 PRO A O 1
ATOM 7240 N N . LYS A 1 943 ? 43.719 -4.358 51.679 1.00 24.58 943 LYS A N 1
ATOM 7241 C CA . LYS A 1 943 ? 43.703 -2.880 51.823 1.00 24.58 943 LYS A CA 1
ATOM 7242 C C . LYS A 1 943 ? 42.726 -1.965 51.037 1.00 24.58 943 LYS A C 1
ATOM 7244 O O . LYS A 1 943 ? 42.937 -1.689 49.869 1.00 24.58 943 LYS A O 1
ATOM 7249 N N . ILE A 1 944 ? 41.777 -1.395 51.799 1.00 28.09 944 ILE A N 1
ATOM 7250 C CA . ILE A 1 944 ? 41.567 0.036 52.174 1.00 28.09 944 ILE A CA 1
ATOM 7251 C C . ILE A 1 944 ? 41.771 1.140 51.107 1.00 28.09 944 ILE A C 1
ATOM 7253 O O . ILE A 1 944 ? 42.904 1.374 50.700 1.00 28.09 944 ILE A O 1
ATOM 7257 N N . SER A 1 945 ? 40.728 1.963 50.889 1.00 26.25 945 SER A N 1
ATOM 7258 C CA . SER A 1 945 ? 40.766 3.423 51.157 1.00 26.25 945 SER A CA 1
ATOM 7259 C C . SER A 1 945 ? 39.363 4.030 51.349 1.00 26.25 945 SER A C 1
ATOM 7261 O O . SER A 1 945 ? 38.459 3.788 50.554 1.00 26.25 945 SER A O 1
ATOM 7263 N N . GLU A 1 946 ? 39.240 4.788 52.440 1.00 27.73 946 GLU A N 1
ATOM 7264 C CA . GLU A 1 946 ? 38.122 5.592 52.977 1.00 27.73 946 GLU A CA 1
ATOM 7265 C C . GLU A 1 946 ? 37.747 6.759 52.010 1.00 27.73 946 GLU A C 1
ATOM 7267 O O . GLU A 1 946 ? 38.500 7.021 51.079 1.00 27.73 946 GLU A O 1
ATOM 7272 N N . ALA A 1 947 ? 36.648 7.525 52.101 1.00 27.59 947 ALA A N 1
ATOM 7273 C CA . ALA A 1 947 ? 35.871 7.980 53.254 1.00 27.59 947 ALA A CA 1
ATOM 7274 C C . ALA A 1 947 ? 34.529 8.666 52.850 1.00 27.59 947 ALA A C 1
ATOM 7276 O O . ALA A 1 947 ? 34.377 9.120 51.717 1.00 27.59 947 ALA A O 1
ATOM 7277 N N . ASN A 1 948 ? 33.673 8.844 53.872 1.00 28.34 948 ASN A N 1
ATOM 7278 C CA . ASN A 1 948 ? 32.667 9.903 54.124 1.00 28.34 948 ASN A CA 1
ATOM 7279 C C . ASN A 1 948 ? 31.155 9.683 53.849 1.00 28.34 948 ASN A C 1
ATOM 7281 O O . ASN A 1 948 ? 30.616 10.013 52.799 1.00 28.34 948 ASN A O 1
ATOM 7285 N N . GLU A 1 949 ? 30.511 9.167 54.910 1.00 27.81 949 GLU A N 1
ATOM 7286 C CA . GLU A 1 949 ? 29.252 9.539 55.608 1.00 27.81 949 GLU A CA 1
ATOM 7287 C C . GLU A 1 949 ? 28.373 10.677 55.017 1.00 27.81 949 GLU A C 1
ATOM 7289 O O . GLU A 1 949 ? 28.860 11.752 54.685 1.00 27.81 949 GLU A O 1
ATOM 7294 N N . THR A 1 950 ? 27.033 10.580 54.966 1.00 26.89 950 THR A N 1
ATOM 7295 C CA . THR A 1 950 ? 26.144 10.697 56.146 1.00 26.89 950 THR A CA 1
ATOM 7296 C C . THR A 1 950 ? 24.646 10.473 55.823 1.00 26.89 950 THR A C 1
ATOM 7298 O O . THR A 1 950 ? 24.162 10.753 54.729 1.00 26.89 950 THR A O 1
ATOM 7301 N N . SER A 1 951 ? 23.913 10.113 56.886 1.00 29.03 951 SER A N 1
ATOM 7302 C CA . SER A 1 951 ? 22.464 10.229 57.157 1.00 29.03 951 SER A CA 1
ATOM 7303 C C . SER A 1 951 ? 21.612 8.952 57.063 1.00 29.03 951 SER A C 1
ATOM 7305 O O . SER A 1 951 ? 21.544 8.246 56.063 1.00 29.03 951 SER A O 1
ATOM 7307 N N . ALA A 1 952 ? 21.003 8.650 58.211 1.00 28.38 952 ALA A N 1
ATOM 7308 C CA . ALA A 1 952 ? 20.401 7.387 58.590 1.00 28.38 952 ALA A CA 1
ATOM 7309 C C . ALA A 1 952 ? 18.882 7.361 58.358 1.00 28.38 952 ALA A C 1
ATOM 7311 O O . ALA A 1 952 ? 18.179 8.318 58.674 1.00 28.38 952 ALA A O 1
ATOM 7312 N N . SER A 1 953 ? 18.377 6.206 57.920 1.00 27.91 953 SER A N 1
ATOM 7313 C CA . SER A 1 953 ? 16.995 5.764 58.128 1.00 27.91 953 SER A CA 1
ATOM 7314 C C . SER A 1 953 ? 17.005 4.315 58.649 1.00 27.91 953 SER A C 1
ATOM 7316 O O . SER A 1 953 ? 17.987 3.599 58.472 1.00 27.91 953 SER A O 1
ATOM 7318 N N . ALA A 1 954 ? 15.963 3.948 59.399 1.00 29.42 954 ALA A N 1
ATOM 7319 C CA . ALA A 1 954 ? 15.817 2.772 60.271 1.00 29.42 954 ALA A CA 1
ATOM 7320 C C . ALA A 1 954 ? 16.343 1.418 59.722 1.00 29.42 954 ALA A C 1
ATOM 7322 O O . ALA A 1 954 ? 16.320 1.190 58.514 1.00 29.42 954 ALA A O 1
ATOM 7323 N N . PRO A 1 955 ? 16.770 0.468 60.588 1.00 28.50 955 PRO A N 1
ATOM 7324 C CA . PRO A 1 955 ? 17.439 -0.745 60.133 1.00 28.50 955 PRO A CA 1
ATOM 7325 C C . PRO A 1 955 ? 16.442 -1.692 59.457 1.00 28.50 955 PRO A C 1
ATOM 7327 O O . PRO A 1 955 ? 15.634 -2.348 60.117 1.00 28.50 955 PRO A O 1
ATOM 7330 N N . SER A 1 956 ? 16.533 -1.828 58.132 1.00 29.92 956 SER A N 1
ATOM 7331 C CA . SER A 1 956 ? 16.046 -3.031 57.458 1.00 29.92 956 SER A CA 1
ATOM 7332 C C . SER A 1 956 ? 16.811 -4.223 58.034 1.00 29.92 956 SER A C 1
ATOM 7334 O O . SER A 1 956 ? 18.041 -4.172 58.095 1.00 29.92 956 SER A O 1
ATOM 7336 N N . LYS A 1 957 ? 16.113 -5.282 58.463 1.00 33.66 957 LYS A N 1
ATOM 7337 C CA . LYS A 1 957 ? 16.729 -6.545 58.901 1.00 33.66 957 LYS A CA 1
ATOM 7338 C C . LYS A 1 957 ? 17.807 -6.966 57.894 1.00 33.66 957 LYS A C 1
ATOM 7340 O O . LYS A 1 957 ? 17.483 -7.380 56.786 1.00 33.66 957 LYS A O 1
ATOM 7345 N N . ALA A 1 958 ? 19.080 -6.834 58.264 1.00 35.00 958 ALA A N 1
ATOM 7346 C CA . ALA A 1 958 ? 20.182 -7.301 57.438 1.00 35.00 958 ALA A CA 1
ATOM 7347 C C . ALA A 1 958 ? 20.112 -8.834 57.376 1.00 35.00 958 ALA A C 1
ATOM 7349 O O . ALA A 1 958 ? 20.293 -9.509 58.390 1.00 35.00 958 ALA A O 1
ATOM 7350 N N . VAL A 1 959 ? 19.798 -9.370 56.197 1.00 45.19 959 VAL A N 1
ATOM 7351 C CA . VAL A 1 959 ? 19.772 -10.813 55.932 1.00 45.19 959 VAL A CA 1
ATOM 7352 C C . VAL A 1 959 ? 21.211 -11.327 55.970 1.00 45.19 959 VAL A C 1
ATOM 7354 O O . VAL A 1 959 ? 22.083 -10.823 55.260 1.00 45.19 959 VAL A O 1
ATOM 7357 N N . ARG A 1 960 ? 21.481 -12.294 56.848 1.00 46.88 960 ARG A N 1
ATOM 7358 C CA . ARG A 1 960 ? 22.821 -12.843 57.079 1.00 46.88 960 ARG A CA 1
ATOM 7359 C C . ARG A 1 960 ? 23.173 -13.809 55.938 1.00 46.88 960 ARG A C 1
ATOM 7361 O O . ARG A 1 960 ? 22.392 -14.695 55.606 1.00 46.88 960 ARG A O 1
ATOM 7368 N N . ARG A 1 961 ? 24.333 -13.615 55.303 1.00 56.09 961 ARG A N 1
ATOM 7369 C CA . ARG A 1 961 ? 24.905 -14.558 54.329 1.00 56.09 961 ARG A CA 1
ATOM 7370 C C . ARG A 1 961 ? 25.734 -15.568 55.111 1.00 56.09 961 ARG A C 1
ATOM 7372 O O . ARG A 1 961 ? 26.789 -15.207 55.631 1.00 56.09 961 ARG A O 1
ATOM 7379 N N . ASP A 1 962 ? 25.232 -16.789 55.234 1.00 60.22 962 ASP A N 1
ATOM 7380 C CA . ASP A 1 962 ? 25.730 -17.737 56.234 1.00 60.22 962 ASP A CA 1
ATOM 7381 C C . ASP A 1 962 ? 26.940 -18.539 55.732 1.00 60.22 962 ASP A C 1
ATOM 7383 O O . ASP A 1 962 ? 27.819 -18.865 56.529 1.00 60.22 962 ASP A O 1
ATOM 7387 N N . ALA A 1 963 ? 27.063 -18.775 54.416 1.00 66.44 963 ALA A N 1
ATOM 7388 C CA . ALA A 1 963 ? 28.256 -19.369 53.805 1.00 66.44 963 ALA A CA 1
ATOM 7389 C C . ALA A 1 963 ? 28.279 -19.287 52.264 1.00 66.44 963 ALA A C 1
ATOM 7391 O O . ALA A 1 963 ? 27.258 -19.039 51.618 1.00 66.44 963 ALA A O 1
ATOM 7392 N N . VAL A 1 964 ? 29.452 -19.542 51.668 1.00 75.75 964 VAL A N 1
ATOM 7393 C CA . VAL A 1 964 ? 29.636 -19.736 50.218 1.00 75.75 964 VAL A CA 1
ATOM 7394 C C . VAL A 1 964 ? 30.316 -21.083 49.971 1.00 75.75 964 VAL A C 1
ATOM 7396 O O . VAL A 1 964 ? 31.362 -21.364 50.554 1.00 75.75 964 VAL A O 1
ATOM 7399 N N . TYR A 1 965 ? 29.739 -21.899 49.092 1.00 83.00 965 TYR A N 1
ATOM 7400 C CA . TYR A 1 965 ? 30.271 -23.190 48.653 1.00 83.00 965 TYR A CA 1
ATOM 7401 C C . TYR A 1 965 ? 30.468 -23.166 47.138 1.00 83.00 965 TYR A C 1
ATOM 7403 O O . TYR A 1 965 ? 29.682 -22.560 46.425 1.00 83.00 965 TYR A O 1
ATOM 7411 N N . THR A 1 966 ? 31.516 -23.793 46.613 1.00 86.88 966 THR A N 1
ATOM 7412 C CA . THR A 1 966 ? 31.751 -23.849 45.162 1.00 86.88 966 THR A CA 1
ATOM 7413 C C . THR A 1 966 ? 31.995 -25.290 44.753 1.00 86.88 966 THR A C 1
ATOM 7415 O O . THR A 1 966 ? 32.773 -25.986 45.403 1.00 86.88 966 THR A O 1
ATOM 7418 N N . LYS A 1 967 ? 31.346 -25.742 43.676 1.00 87.88 967 LYS A N 1
ATOM 7419 C CA . LYS A 1 967 ? 31.499 -27.104 43.151 1.00 87.88 967 LYS A CA 1
ATOM 7420 C C . LYS A 1 967 ? 31.700 -27.086 41.646 1.00 87.88 967 LYS A C 1
ATOM 7422 O O . LYS A 1 967 ? 31.040 -26.342 40.922 1.00 87.88 967 LYS A O 1
ATOM 7427 N N . HIS A 1 968 ? 32.636 -27.913 41.200 1.00 88.62 968 HIS A N 1
ATOM 7428 C CA . HIS A 1 968 ? 32.983 -28.091 39.800 1.00 88.62 968 HIS A CA 1
ATOM 7429 C C . HIS A 1 968 ? 32.269 -29.325 39.238 1.00 88.62 968 HIS A C 1
ATOM 7431 O O . HIS A 1 968 ? 32.398 -30.421 39.786 1.00 88.62 968 HIS A O 1
ATOM 7437 N N . TYR A 1 969 ? 31.550 -29.149 38.132 1.00 85.12 969 TYR A N 1
ATOM 7438 C CA . TYR A 1 969 ? 30.771 -30.176 37.449 1.00 85.12 969 TYR A CA 1
ATOM 7439 C C . TYR A 1 969 ? 31.413 -30.492 36.091 1.00 85.12 969 TYR A C 1
ATOM 7441 O O . TYR A 1 969 ? 31.346 -29.662 35.181 1.00 85.12 969 TYR A O 1
ATOM 7449 N N . PRO A 1 970 ? 32.068 -31.657 35.926 1.00 80.25 970 PRO A N 1
ATOM 7450 C CA . PRO A 1 970 ? 32.510 -32.108 34.611 1.00 80.25 970 PRO A CA 1
ATOM 7451 C C . PRO A 1 970 ? 31.289 -32.515 33.771 1.00 80.25 970 PRO A C 1
ATOM 7453 O O . PRO A 1 970 ? 30.479 -33.330 34.210 1.00 80.25 970 PRO A O 1
ATOM 7456 N N . LEU A 1 971 ? 31.153 -31.953 32.571 1.00 75.25 971 LEU A N 1
ATOM 7457 C CA . LEU A 1 971 ? 30.080 -32.279 31.633 1.00 75.25 971 LEU A CA 1
ATOM 7458 C C . LEU A 1 971 ? 30.529 -33.408 30.695 1.00 75.25 971 LEU A C 1
ATOM 7460 O O . LEU A 1 971 ? 31.614 -33.363 30.115 1.00 75.25 971 LEU A O 1
ATOM 7464 N N . GLY A 1 972 ? 29.690 -34.435 30.567 1.00 65.31 972 GLY A N 1
ATOM 7465 C CA . GLY A 1 972 ? 29.925 -35.614 29.733 1.00 65.31 972 GLY A CA 1
ATOM 7466 C C . GLY A 1 972 ? 28.787 -36.631 29.861 1.00 65.31 972 GLY A C 1
ATOM 7467 O O . GLY A 1 972 ? 27.749 -36.330 30.454 1.00 65.31 972 GLY A O 1
ATOM 7468 N N . ALA A 1 973 ? 28.993 -37.855 29.359 1.00 53.34 973 ALA A N 1
ATOM 7469 C CA . ALA A 1 973 ? 27.962 -38.900 29.241 1.00 53.34 973 ALA A CA 1
ATOM 7470 C C . ALA A 1 973 ? 27.157 -39.181 30.532 1.00 53.34 973 ALA A C 1
ATOM 7472 O O . ALA A 1 973 ? 25.978 -39.511 30.455 1.00 53.34 973 ALA A O 1
ATOM 7473 N N . LYS A 1 974 ? 27.750 -38.985 31.721 1.00 54.25 974 LYS A N 1
ATOM 7474 C CA . LYS A 1 974 ? 27.067 -39.162 33.019 1.00 54.25 974 LYS A CA 1
ATOM 7475 C C . LYS A 1 974 ? 25.927 -38.169 33.293 1.00 54.25 974 LYS A C 1
ATOM 7477 O O . LYS A 1 974 ? 25.067 -38.485 34.101 1.00 54.25 974 LYS A O 1
ATOM 7482 N N . LEU A 1 975 ? 25.913 -37.003 32.645 1.00 57.59 975 LEU A N 1
ATOM 7483 C CA . LEU A 1 975 ? 24.882 -35.966 32.815 1.00 57.59 975 LEU A CA 1
ATOM 7484 C C . LEU A 1 975 ? 23.905 -35.889 31.626 1.00 57.59 975 LEU A C 1
ATOM 7486 O O . LEU A 1 975 ? 23.151 -34.921 31.523 1.00 57.59 975 LEU A O 1
ATOM 7490 N N . ALA A 1 976 ? 23.931 -36.886 30.731 1.00 54.44 976 ALA A N 1
ATOM 7491 C CA . ALA A 1 976 ? 23.119 -36.945 29.511 1.00 54.44 976 ALA A CA 1
ATOM 7492 C C . ALA A 1 976 ? 23.257 -35.693 28.613 1.00 54.44 976 ALA A C 1
ATOM 7494 O O . ALA A 1 976 ? 22.270 -35.163 28.109 1.00 54.44 976 ALA A O 1
ATOM 7495 N N . GLN A 1 977 ? 24.487 -35.195 28.426 1.00 57.34 977 GLN A N 1
ATOM 7496 C CA . GLN A 1 977 ? 24.780 -34.041 27.563 1.00 57.34 977 GLN A CA 1
ATOM 7497 C C . GLN A 1 977 ? 25.782 -34.399 26.457 1.00 57.34 977 GLN A C 1
ATOM 7499 O O . GLN A 1 977 ? 26.766 -35.094 26.700 1.00 57.34 977 GLN A O 1
ATOM 7504 N N . CYS A 1 978 ? 25.515 -33.901 25.244 1.00 48.19 978 CYS A N 1
ATOM 7505 C CA . CYS A 1 978 ? 26.225 -34.216 23.998 1.00 48.19 978 CYS A CA 1
ATOM 7506 C C . CYS A 1 978 ? 27.557 -33.467 23.792 1.00 48.19 978 CYS A C 1
ATOM 7508 O O . CYS A 1 978 ? 28.318 -33.831 22.900 1.00 48.19 978 CYS A O 1
ATOM 7510 N N . CYS A 1 979 ? 27.871 -32.457 24.612 1.00 56.62 979 CYS A N 1
ATOM 7511 C CA . CYS A 1 979 ? 29.084 -31.639 24.485 1.00 56.62 979 CYS A CA 1
ATOM 7512 C C . CYS A 1 979 ? 30.027 -31.831 25.688 1.00 56.62 979 CYS A C 1
ATOM 7514 O O . CYS A 1 979 ? 29.574 -31.867 26.832 1.00 56.62 979 CYS A O 1
ATOM 7516 N N . GLY A 1 980 ? 31.340 -31.919 25.443 1.00 62.09 980 GLY A N 1
ATOM 7517 C CA . GLY A 1 980 ? 32.365 -31.991 26.494 1.00 62.09 980 GLY A CA 1
ATOM 7518 C C . GLY A 1 980 ? 32.721 -30.620 27.088 1.00 62.09 980 GLY A C 1
ATOM 7519 O O . GLY A 1 980 ? 32.706 -29.609 26.386 1.00 62.09 980 GLY A O 1
ATOM 7520 N N . GLY A 1 981 ? 33.061 -30.576 28.381 1.00 77.00 981 GLY A N 1
ATOM 7521 C CA . GLY A 1 981 ? 33.476 -29.353 29.083 1.00 77.00 981 GLY A CA 1
ATOM 7522 C C . GLY A 1 981 ? 33.325 -29.456 30.603 1.00 77.00 981 GLY A C 1
ATOM 7523 O O . GLY A 1 981 ? 33.110 -30.540 31.142 1.00 77.00 981 GLY A O 1
ATOM 7524 N N . SER A 1 982 ? 33.417 -28.339 31.320 1.00 82.38 982 SER A N 1
ATOM 7525 C CA . SER A 1 982 ? 33.079 -28.273 32.744 1.00 82.38 982 SER A CA 1
ATOM 7526 C C . SER A 1 982 ? 32.496 -26.927 33.160 1.00 82.38 982 SER A C 1
ATOM 7528 O O . SER A 1 982 ? 32.760 -25.894 32.546 1.00 82.38 982 SER A O 1
ATOM 7530 N N . VAL A 1 983 ? 31.683 -26.946 34.217 1.00 87.25 983 VAL A N 1
ATOM 7531 C CA . VAL A 1 983 ? 31.033 -25.758 34.778 1.00 87.25 983 VAL A CA 1
ATOM 7532 C C . VAL A 1 983 ? 31.300 -25.691 36.273 1.00 87.25 983 VAL A C 1
ATOM 7534 O O . VAL A 1 983 ? 31.083 -26.661 36.995 1.00 87.25 983 VAL A O 1
ATOM 7537 N N . THR A 1 984 ? 31.733 -24.533 36.760 1.00 89.31 984 THR A N 1
ATOM 7538 C CA . THR A 1 984 ? 31.864 -24.270 38.196 1.00 89.31 984 THR A CA 1
ATOM 7539 C C . THR A 1 984 ? 30.680 -23.440 38.666 1.00 89.31 984 THR A C 1
ATOM 7541 O O . THR A 1 984 ? 30.434 -22.350 38.142 1.00 89.31 984 THR A O 1
ATOM 7544 N N . VAL A 1 985 ? 29.963 -23.943 39.672 1.00 91.81 985 VAL A N 1
ATOM 7545 C CA . VAL A 1 985 ? 28.806 -23.270 40.274 1.00 91.81 985 VAL A CA 1
ATOM 7546 C C . VAL A 1 985 ? 29.143 -22.861 41.703 1.00 91.81 985 VAL A C 1
ATOM 7548 O O . VAL A 1 985 ? 29.603 -23.678 42.506 1.00 91.81 985 VAL A O 1
ATOM 7551 N N . MET A 1 986 ? 28.911 -21.589 42.008 1.00 93.69 986 MET A N 1
ATOM 7552 C CA . MET A 1 986 ? 28.984 -21.021 43.348 1.00 93.69 986 MET A CA 1
ATOM 7553 C C . MET A 1 986 ? 27.587 -21.026 43.977 1.00 93.69 986 MET A C 1
ATOM 7555 O O . MET A 1 986 ? 26.632 -20.570 43.360 1.00 93.69 986 MET A O 1
ATOM 7559 N N . PHE A 1 987 ? 27.488 -21.518 45.203 1.00 91.88 987 PHE A N 1
ATOM 7560 C CA . PHE A 1 987 ? 26.281 -21.629 46.011 1.00 91.88 987 PHE A CA 1
ATOM 7561 C C . PHE A 1 987 ? 26.392 -20.673 47.195 1.00 91.88 987 PHE A C 1
ATOM 7563 O O . PHE A 1 987 ? 27.285 -20.804 48.035 1.00 91.88 987 PHE A O 1
ATOM 7570 N N . GLU A 1 988 ? 25.489 -19.709 47.268 1.00 91.12 988 GLU A N 1
ATOM 7571 C CA . GLU A 1 988 ? 25.408 -18.742 48.358 1.00 91.12 988 GLU A CA 1
ATOM 7572 C C . GLU A 1 988 ? 24.223 -19.122 49.247 1.00 91.12 988 GLU A C 1
ATOM 7574 O O . GLU A 1 988 ? 23.085 -19.123 48.781 1.00 91.12 988 GLU A O 1
ATOM 7579 N N . CYS A 1 989 ? 24.493 -19.481 50.503 1.00 86.44 989 CYS A N 1
ATOM 7580 C CA . CYS A 1 989 ? 23.477 -19.945 51.448 1.00 86.44 989 CYS A CA 1
ATOM 7581 C C . CYS A 1 989 ? 22.991 -18.784 52.324 1.00 86.44 989 CYS A C 1
ATOM 7583 O O . CYS A 1 989 ? 23.806 -18.044 52.888 1.00 86.44 989 CYS A O 1
ATOM 7585 N N . PHE A 1 990 ? 21.673 -18.643 52.460 1.00 85.31 990 PHE A N 1
ATOM 7586 C CA . PHE A 1 990 ? 21.033 -17.579 53.232 1.00 85.31 990 PHE A CA 1
ATOM 7587 C C . PHE A 1 990 ? 20.024 -18.158 54.224 1.00 85.31 990 PHE A C 1
ATOM 7589 O O . PHE A 1 990 ? 19.216 -19.009 53.853 1.00 85.31 990 PHE A O 1
ATOM 7596 N N . ASN A 1 991 ? 20.042 -17.645 55.458 1.00 76.75 991 ASN A N 1
ATOM 7597 C CA . ASN A 1 991 ? 19.169 -18.045 56.568 1.00 76.75 991 ASN A CA 1
ATOM 7598 C C . ASN A 1 991 ? 19.221 -19.554 56.883 1.00 76.75 991 ASN A C 1
ATOM 7600 O O . ASN A 1 991 ? 18.214 -20.152 57.261 1.00 76.75 991 ASN A O 1
ATOM 7604 N N . VAL A 1 992 ? 20.391 -20.176 56.725 1.00 67.88 992 VAL A N 1
ATOM 7605 C CA . VAL 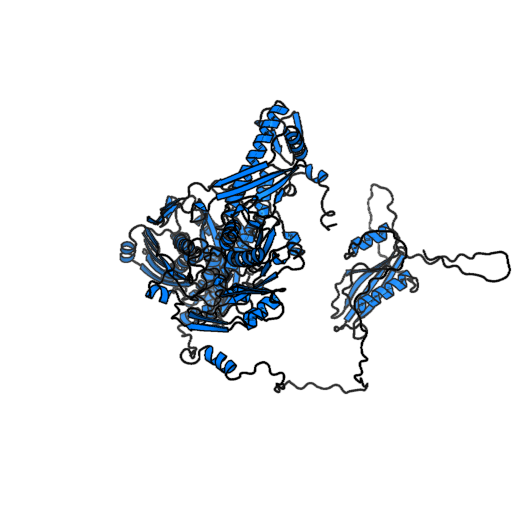A 1 992 ? 20.602 -21.605 56.998 1.00 67.88 992 VAL A CA 1
ATOM 7606 C C . VAL A 1 992 ? 21.174 -21.725 58.409 1.00 67.88 992 VAL A C 1
ATOM 7608 O O . VAL A 1 992 ? 22.361 -21.503 58.633 1.00 67.88 992 VAL A O 1
ATOM 7611 N N . THR A 1 993 ? 20.317 -22.016 59.390 1.00 56.19 993 THR A N 1
ATOM 7612 C CA . THR A 1 993 ? 20.725 -22.154 60.802 1.00 56.19 993 THR A CA 1
ATOM 7613 C C . THR A 1 993 ? 20.830 -23.642 61.154 1.00 56.19 993 THR A C 1
ATOM 7615 O O . THR A 1 993 ? 19.916 -24.387 60.803 1.00 56.19 993 THR A O 1
ATOM 7618 N N . PRO A 1 994 ? 21.888 -24.116 61.843 1.00 47.12 994 PRO A N 1
ATOM 7619 C CA . PRO A 1 994 ? 21.971 -25.522 62.231 1.00 47.12 994 PRO A CA 1
ATOM 7620 C C . PRO A 1 994 ? 20.875 -25.883 63.257 1.00 47.12 994 PRO A C 1
ATOM 7622 O O . PRO A 1 994 ? 20.530 -25.044 64.095 1.00 47.12 994 PRO A O 1
ATOM 7625 N N . PRO A 1 995 ? 20.331 -27.114 63.223 1.00 38.44 995 PRO A N 1
ATOM 7626 C CA . PRO A 1 995 ? 19.216 -27.519 64.076 1.00 38.44 995 PRO A CA 1
ATOM 7627 C C . PRO A 1 995 ? 19.597 -27.513 65.565 1.00 38.44 995 PRO A C 1
ATOM 7629 O O . PRO A 1 995 ? 20.631 -28.050 65.967 1.00 38.44 995 PRO A O 1
ATOM 7632 N N . MET A 1 996 ? 18.732 -26.933 66.403 1.00 36.66 996 MET A N 1
ATOM 7633 C CA . MET A 1 996 ? 18.856 -26.973 67.863 1.00 36.66 996 MET A CA 1
ATOM 7634 C C . MET A 1 996 ? 18.153 -28.229 68.397 1.00 36.66 996 MET A C 1
ATOM 7636 O O . MET A 1 996 ? 16.994 -28.482 68.076 1.00 36.66 996 MET A O 1
ATOM 7640 N N . SER A 1 997 ? 18.845 -29.024 69.215 1.00 36.59 997 SER A N 1
ATOM 7641 C CA . SER A 1 997 ? 18.263 -30.197 69.885 1.00 36.59 997 SER A CA 1
ATOM 7642 C C . SER A 1 997 ? 17.843 -29.819 71.304 1.00 36.59 997 SER A C 1
ATOM 7644 O O . SER A 1 997 ? 18.673 -29.332 72.070 1.00 36.59 997 SER A O 1
ATOM 7646 N N . VAL A 1 998 ? 16.581 -30.054 71.674 1.00 40.47 998 VAL A N 1
ATOM 7647 C CA . VAL A 1 998 ? 16.089 -29.854 73.048 1.00 40.47 998 VAL A CA 1
ATOM 7648 C C . VAL A 1 998 ? 15.830 -31.217 73.688 1.00 40.47 998 VAL A C 1
ATOM 7650 O O . VAL A 1 998 ? 15.141 -32.060 73.118 1.00 40.47 998 VAL A O 1
ATOM 7653 N N . LEU A 1 999 ? 16.391 -31.435 74.881 1.00 34.19 999 LEU A N 1
ATOM 7654 C CA . LEU A 1 999 ? 16.184 -32.643 75.681 1.00 34.19 999 LEU A CA 1
ATOM 7655 C C . LEU A 1 999 ? 15.040 -32.396 76.680 1.00 34.19 999 LEU A C 1
ATOM 7657 O O . LEU A 1 999 ? 15.135 -31.487 77.504 1.00 34.19 999 LEU A O 1
ATOM 7661 N N . VAL A 1 1000 ? 13.969 -33.190 76.624 1.00 39.50 1000 VAL A N 1
ATOM 7662 C CA . VAL A 1 1000 ? 12.805 -33.062 77.523 1.00 39.50 1000 VAL A CA 1
ATOM 7663 C C . VAL A 1 1000 ? 12.788 -34.226 78.520 1.00 39.50 1000 VAL A C 1
ATOM 7665 O O . VAL A 1 1000 ? 12.855 -35.384 78.115 1.00 39.50 1000 VAL A O 1
ATOM 7668 N N . PHE A 1 1001 ? 12.681 -33.932 79.822 1.00 34.62 1001 PHE A N 1
ATOM 7669 C CA . PHE A 1 1001 ? 12.542 -34.936 80.888 1.00 34.62 1001 PHE A CA 1
ATOM 7670 C C . PHE A 1 1001 ? 11.091 -35.016 81.384 1.00 34.62 1001 PHE A C 1
ATOM 7672 O O . PHE A 1 1001 ? 10.545 -34.024 81.864 1.00 34.62 1001 PHE A O 1
ATOM 7679 N N . GLY A 1 1002 ? 10.488 -36.207 81.315 1.00 34.34 1002 GLY A N 1
ATOM 7680 C CA . GLY A 1 1002 ? 9.199 -36.537 81.934 1.00 34.34 1002 GLY A CA 1
ATOM 7681 C C . GLY A 1 1002 ? 9.368 -37.568 83.055 1.00 34.34 1002 GLY A C 1
ATOM 7682 O O . GLY A 1 1002 ? 10.162 -38.499 82.934 1.00 34.34 1002 GLY A O 1
ATOM 7683 N N . ALA A 1 1003 ? 8.646 -37.396 84.164 1.00 36.12 1003 ALA A N 1
ATOM 7684 C CA . ALA A 1 1003 ? 8.678 -38.304 85.309 1.00 36.12 1003 ALA A CA 1
ATOM 7685 C C . ALA A 1 1003 ? 7.960 -39.633 84.993 1.00 36.12 1003 ALA A C 1
ATOM 7687 O O . ALA A 1 1003 ? 6.758 -39.640 84.745 1.00 36.12 1003 ALA A O 1
ATOM 7688 N N . GLY A 1 1004 ? 8.695 -40.751 85.037 1.00 33.28 1004 GLY A N 1
ATOM 7689 C CA . GLY A 1 1004 ? 8.166 -42.112 84.861 1.00 33.28 1004 GLY A CA 1
ATOM 7690 C C . GLY A 1 1004 ? 9.030 -42.970 83.927 1.00 33.28 1004 GLY A C 1
ATOM 7691 O O . GLY A 1 1004 ? 8.965 -42.831 82.717 1.00 33.28 1004 GLY A O 1
ATOM 7692 N N . HIS A 1 1005 ? 9.862 -43.825 84.523 1.00 34.84 1005 HIS A N 1
ATOM 7693 C CA . HIS A 1 1005 ? 10.850 -44.760 83.960 1.00 34.84 1005 HIS A CA 1
ATOM 7694 C C . HIS A 1 1005 ? 10.809 -45.135 82.446 1.00 34.84 1005 HIS A C 1
ATOM 7696 O O . HIS A 1 1005 ? 10.023 -45.969 82.014 1.00 34.84 1005 HIS A O 1
ATOM 7702 N N . VAL A 1 1006 ? 11.851 -44.623 81.759 1.00 38.59 1006 VAL A N 1
ATOM 7703 C CA . VAL A 1 1006 ? 12.647 -45.110 80.598 1.00 38.59 1006 VAL A CA 1
ATOM 7704 C C . VAL A 1 1006 ? 12.090 -44.991 79.165 1.00 38.59 1006 VAL A C 1
ATOM 7706 O O . VAL A 1 1006 ? 11.641 -45.970 78.582 1.00 38.59 1006 VAL A O 1
ATOM 7709 N N . ALA A 1 1007 ? 12.319 -43.824 78.540 1.00 32.16 1007 ALA A N 1
ATOM 7710 C CA . ALA A 1 1007 ? 12.944 -43.679 77.209 1.00 32.16 1007 ALA A CA 1
ATOM 7711 C C . ALA A 1 1007 ? 13.342 -42.206 76.957 1.00 32.16 1007 ALA A C 1
ATOM 7713 O O . ALA A 1 1007 ? 12.526 -41.303 77.122 1.00 32.16 1007 ALA A O 1
ATOM 7714 N N . SER A 1 1008 ? 14.593 -41.943 76.564 1.00 34.97 1008 SER A N 1
ATOM 7715 C CA . SER A 1 1008 ? 15.043 -40.618 76.111 1.00 34.97 1008 SER A CA 1
ATOM 7716 C C . SER A 1 1008 ? 14.590 -40.385 74.667 1.00 34.97 1008 SER A C 1
ATOM 7718 O O . SER A 1 1008 ? 15.063 -41.082 73.770 1.00 34.97 1008 SER A O 1
ATOM 7720 N N . ALA A 1 1009 ? 13.712 -39.413 74.422 1.00 40.06 1009 ALA A N 1
ATOM 7721 C CA . ALA A 1 1009 ? 13.385 -38.980 73.065 1.00 40.06 1009 ALA A CA 1
ATOM 7722 C C . ALA A 1 1009 ? 14.206 -37.731 72.719 1.00 40.06 1009 ALA A C 1
ATOM 7724 O O . ALA A 1 1009 ? 14.062 -36.686 73.355 1.00 40.06 1009 ALA A O 1
ATOM 7725 N N . LEU A 1 1010 ? 15.084 -37.847 71.720 1.00 33.56 1010 LEU A N 1
ATOM 7726 C CA . LEU A 1 1010 ? 15.730 -36.695 71.100 1.00 33.56 1010 LEU A CA 1
ATOM 7727 C C . LEU A 1 1010 ? 14.700 -36.071 70.152 1.00 33.56 1010 LEU A C 1
ATOM 7729 O O . LEU A 1 1010 ? 14.336 -36.691 69.155 1.00 33.56 1010 LEU A O 1
ATOM 7733 N N . MET A 1 1011 ? 14.183 -34.887 70.478 1.00 37.66 1011 MET A N 1
ATOM 7734 C CA . MET A 1 1011 ? 13.239 -34.192 69.605 1.00 37.66 1011 MET A CA 1
ATOM 7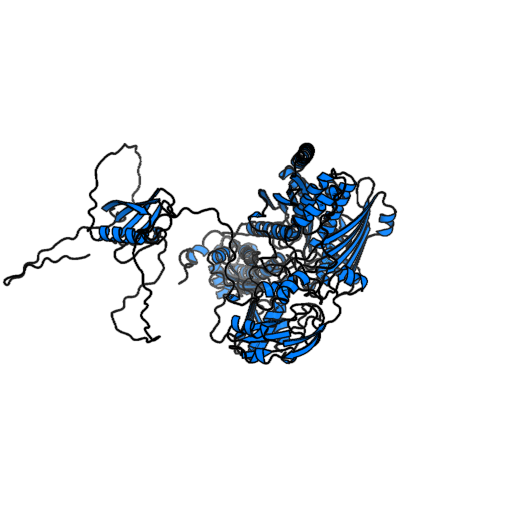735 C C . MET A 1 1011 ? 14.003 -33.147 68.792 1.00 37.66 1011 MET A C 1
ATOM 7737 O O . MET A 1 1011 ? 14.493 -32.153 69.331 1.00 37.66 1011 MET A O 1
ATOM 7741 N N . THR A 1 1012 ? 14.140 -33.390 67.491 1.00 34.66 1012 THR A N 1
ATOM 7742 C CA . THR A 1 1012 ? 14.607 -32.382 66.536 1.00 34.66 1012 THR A CA 1
ATOM 7743 C C . THR A 1 1012 ? 13.400 -31.541 66.142 1.00 34.66 1012 THR A C 1
ATOM 7745 O O . THR A 1 1012 ? 12.418 -32.088 65.645 1.00 34.66 1012 THR A O 1
ATOM 7748 N N . ILE A 1 1013 ? 13.441 -30.232 66.396 1.00 37.16 1013 ILE A N 1
ATOM 7749 C CA . ILE A 1 1013 ? 12.408 -29.300 65.930 1.00 37.16 1013 ILE A CA 1
ATOM 7750 C C . ILE A 1 1013 ? 12.855 -28.795 64.549 1.00 37.16 1013 ILE A C 1
ATOM 7752 O O . ILE A 1 1013 ? 13.822 -28.033 64.494 1.00 37.16 1013 ILE A O 1
ATOM 7756 N N . PRO A 1 1014 ? 12.238 -29.227 63.435 1.00 35.25 1014 PRO A N 1
ATOM 7757 C CA . PRO A 1 1014 ? 12.423 -28.552 62.154 1.00 35.25 1014 PRO A CA 1
ATOM 7758 C C . PRO A 1 1014 ? 11.741 -27.173 62.212 1.00 35.25 1014 PRO A C 1
ATOM 7760 O O . PRO A 1 1014 ? 10.642 -27.068 62.759 1.00 35.25 1014 PRO A O 1
ATOM 7763 N N . CYS A 1 1015 ? 12.413 -26.127 61.714 1.00 38.81 1015 CYS A N 1
ATOM 7764 C CA . CYS A 1 1015 ? 11.826 -24.786 61.570 1.00 38.81 1015 CYS A CA 1
ATOM 7765 C C . CYS A 1 1015 ? 10.663 -24.774 60.579 1.00 38.81 1015 CYS A C 1
ATOM 7767 O O . CYS A 1 1015 ? 10.780 -25.465 59.540 1.00 38.81 1015 CYS A O 1
#

Foldseek 3Di:
DDPVPPPDDPPVVQLFFFFDDFFLAFDDFPCPVVVVVVNDDAPVNPDFDQPAKEKDFQWDQFLKWWWPDKDLPQLCPFPFWDDKFFCVLQPFDQFLFLPDTDHGLADDTMALATLGGGIMTIGSDNVRRVVSSVPMDIDIDGDDFFADLVVLVVVVAFQDDKAKFWFDDQVVLQVPFPDKDKDKFWFFWFDQVQVFFWKKKWAADPVLAIEIETQALAQQSLLVSLCRSQVHDSVSYKYWFFEGSFPQWQRHRVNNSQRNVQSNVCSVVVHMYIYGDDLLSRLQATAIGWIWIKIKMFGAHPVLETAHMEMEIETEFEAHNRPVVQLQLLLQQQLCFFFDHNTYMYMGGRGYGSGHGHTHGQCRNNLVSNLNNLLVLLQSCLQSVHDSLVSDLVGGDDAQDADSQADGDHPDCQNVQQVVLCVVVVVVVVVVVQLVVLVVCVVVVHQKHKFKFKDKGWHFFDRLPQVQQKWKKKWFQDLQRAIEIEIQGHHHPLSLQLLLLSLLCNLLQRHSVSYDYGIHMCVGTNPHRGNDSLCSNQRRSQFSSQFSVVLVVLLLVVLCVVVVHDSVLWDRHRQWTGRRPPDIGGSSRSSNVCVVVVGGRMGMGMDHQPQADHDSVNSHGHSGSGIWIWMKMWMKMARLVQLDIATAEMAIETAFASHSHVNSLQVLLQVLLQQLLCFQAPADFDADPSNGTPQSDCVRGPRDDPRRDHPYYHYDYDHHFQPDPTSRRTHRRNRRSNSNNSRVNNRLQRRLCVLVVSN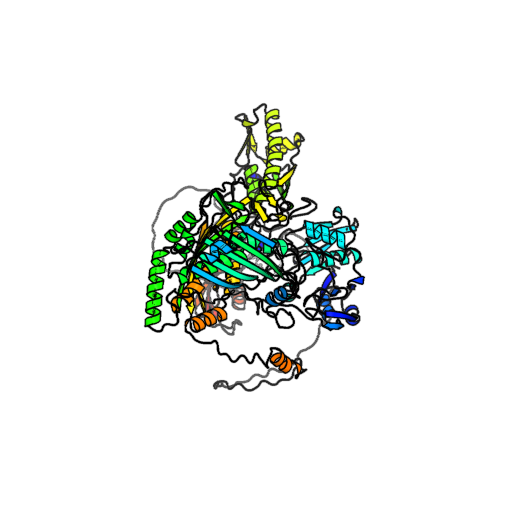HGFPQHTNNYSVSSNCRNCVSVVHDPPPPPVVPPDDVVVVVVVVVVPPDPPDPDDDDDDDDDDDDDDDDDDDDDDDDDDDDDDDDDDDDDDDDDDDDDDDDDAQADVVVVVVVCQLVLAKKKKKAFCDWWFPDPFDHGQIKMEHLVDIYHARPDFLVRVVVNVVRNCVLLVVDDQDDDDDDDDDDDDDDDDDDDDDDPDWDFPHKDKDKAFDDVVRVDDTGIIIIMIMTITSRDDWDWDWDDDPDDDDTDTDTDDD

pLDDT: mean 86.15, std 22.25, range [22.36, 98.94]

Solvent-accessible surface area (backbone atoms only — not comparable to full-atom values): 54373 Å² total; per-residue (Å²): 133,68,86,70,69,82,81,49,78,54,73,76,58,60,52,75,41,77,55,50,58,50,61,56,33,68,58,73,52,80,56,50,68,32,56,77,69,71,68,59,74,44,72,86,66,52,87,75,64,91,78,41,32,12,39,28,65,26,55,37,90,40,12,24,23,37,57,77,48,74,50,49,63,64,24,60,72,27,75,54,44,77,49,72,44,42,48,90,63,58,82,43,55,52,63,63,36,82,78,46,82,72,38,55,68,36,41,82,52,59,43,46,12,31,37,45,40,42,32,39,27,34,6,67,35,50,69,36,8,48,63,21,37,72,50,50,46,72,44,72,47,80,45,93,65,44,79,46,55,67,61,11,60,78,66,70,36,51,52,49,83,69,47,67,34,65,24,77,56,22,68,63,30,38,76,70,28,83,40,73,50,77,53,77,49,54,36,60,29,42,76,69,76,34,79,44,56,53,37,20,39,20,35,54,43,97,89,73,29,38,43,36,35,38,40,43,30,19,48,39,57,38,22,46,49,28,12,44,33,52,70,46,58,55,92,42,31,37,22,41,26,69,42,32,51,36,39,58,36,49,14,47,61,68,35,35,63,55,39,31,55,24,36,43,51,7,65,74,66,69,31,38,20,38,37,64,45,53,67,48,54,40,59,44,59,42,40,29,30,54,25,35,54,32,39,40,38,42,6,19,48,97,88,65,41,58,42,9,30,43,36,42,42,33,32,40,19,11,55,27,38,61,50,36,72,62,24,45,50,32,12,63,74,19,39,47,39,55,42,50,58,68,7,25,36,40,40,32,38,36,20,28,20,24,31,51,39,15,36,45,30,72,45,38,37,26,48,66,15,26,51,54,33,54,54,49,47,45,39,54,12,14,68,69,61,47,60,47,57,58,47,51,66,72,30,43,59,54,66,74,41,59,49,56,39,57,32,67,40,70,88,68,56,60,67,60,52,43,53,49,46,37,61,78,66,43,41,71,63,50,51,53,50,41,54,52,50,38,53,50,25,59,75,71,70,48,54,56,29,51,14,62,25,60,35,77,44,47,35,71,36,40,43,78,53,68,87,52,40,41,24,33,14,35,41,38,50,44,64,80,43,42,31,42,39,39,35,36,49,50,36,40,79,75,41,47,58,44,49,40,33,23,52,52,20,52,75,58,25,33,35,34,87,41,43,44,71,61,50,21,33,39,87,74,32,63,87,34,37,56,48,48,60,42,39,44,60,42,34,31,32,38,0,38,48,45,11,48,53,56,32,49,50,54,51,36,56,49,49,16,64,77,69,73,51,56,58,87,37,50,41,63,46,56,22,22,37,33,43,56,94,79,48,74,35,41,42,30,54,50,38,36,53,37,48,77,70,68,48,72,47,58,30,65,17,63,33,67,70,66,92,52,43,63,44,74,93,75,32,37,34,30,46,39,69,50,69,33,42,36,30,16,38,18,32,30,40,38,32,64,84,66,17,44,69,45,46,51,31,34,44,36,41,32,39,29,20,39,42,57,33,49,54,49,46,51,51,31,33,53,55,19,22,50,55,28,37,15,42,39,30,56,25,52,76,43,66,49,99,67,39,42,71,69,34,36,40,79,91,61,27,45,72,72,51,86,83,64,47,44,75,39,75,46,80,44,74,39,92,45,69,36,89,57,88,41,50,81,17,28,45,53,39,55,29,59,27,23,52,41,21,51,8,50,47,46,3,51,47,38,21,50,11,54,74,44,76,36,49,43,64,59,77,62,47,37,33,41,26,35,68,33,40,27,54,24,40,35,54,59,74,72,44,76,86,76,66,84,61,55,83,85,81,58,54,73,59,54,66,45,44,67,50,57,78,49,84,68,92,84,63,104,76,76,82,85,79,89,74,91,70,80,88,79,82,85,80,84,88,84,90,80,92,83,81,96,75,85,84,82,89,85,91,86,82,90,81,90,81,89,83,87,86,83,91,80,90,82,84,95,71,89,65,74,48,36,69,62,50,49,53,52,37,58,76,68,64,47,52,36,26,43,40,33,31,76,45,75,41,74,65,49,95,54,64,75,69,32,41,26,34,38,38,89,92,49,72,21,43,58,68,75,60,65,44,62,41,56,54,50,51,51,53,44,42,33,48,66,73,57,78,49,80,72,80,81,82,86,83,85,86,85,83,89,84,89,87,85,87,88,88,88,77,81,87,70,84,77,79,57,76,69,42,72,46,74,51,78,44,78,43,30,76,92,40,78,42,97,44,55,29,32,40,30,36,37,35,40,34,27,56,65,72,83,81,64,76,54,82,72,91,76,96,73,93,86,81,90,60,83,48,76,63,81,133

Secondary structure (DSSP, 8-state):
--GGGGSS--HHHHTTSPPPS-TTS-PPPTTHHHHHTT-S--TTTSPPPTT-EEEEEEE-S-SSEEEEEEE-HHHHTSTTEEEEEEGGG--S--B--SSSS--BSS-SSEE-STT-EEEEEEESSHHHHHHHHTT-EEEEEE-PPP-SHHHHHHTT-EEEEEEEEEES-HHHHHHT-SEEEEEEEEE--B----SS--EEEEEE-TTS-EEEEE--S-HHHHHHHHHHHHT--GGGEEEEES--S--TTTTTSTTHHHHHHHHHHHHHHTS-EEEE--HHHHHHHS--BPPEEEEEEEEE-TTS-EEEEEEEEEEEEESS-TTHHHHHHHHHHHTTTTB--SEEEEEEEEEE-SSPPP---TTTTHHHHHHHHHHHHHHHHHHHT--HHHHHHHTB--TTPBPTTSPBP-S--HHHHHHHHHHHTTHHHHHHHHHHHHHHHHHTT-SEEEEEEEEEEEEEES-SSGGGSEEEEEEEE-TTS-EEEEES---SSS-HHHHHHHHHHHHHT--GGGEEE--EETTTS-SPPPS-TT-HHHHHHHHHHHHHHHHHHHHHHHHHHHTT--GGGEEEETTEEEETTTEEEEHHHHHHHHHHTT---EEEEEEE--S-EEEGGGTEEE--SEEEEEEEEEEEEEETTT--EEEEEEEEEE--BS-S-HHHHHHHHHHHHHHHHHHHHT----B-TTS-BS--STTTS----TTTS-SEEEEEE-----SS--GGGB---SSGGGGGGHHHHHHHHHHHHGGGTT-S-----BS--HHHHHHHHHHHHT--------TTT--HHHHHHHHHSS--S--S--PPP--------PPPP------------------------------------HHHHHHHHHHTT--EEEEEEEEEEES----TT-EEEE-SS-EES-SSSSHHHHHHHHHHHHHHTTSS----------------------------EEEEEEEEEEESGGGT-SS-EEEEEEEEEES-PPPPEEE---SSS----EEE---

Mean predicted aligned error: 13.56 Å

Radius of gyration: 35.48 Å; Cα contacts (8 Å, |Δi|>4): 2228; chains: 1; bounding box: 76×93×120 Å

Nearest PDB structures (foldseek):
  2w54-assembly2_D  TM=9.863E-01  e=0.000E+00  Rhodobacter capsulatus
  2w55-assembly4_H  TM=9.852E-01  e=3.234E-102  Rhodobacter capsulatus
  3nvw-assembly1_C  TM=9.584E-01  e=5.027E-94  Bos taurus
  3b9j-assembly2_K  TM=9.659E-01  e=4.907E-91  Bos taurus
  6adj-assembly1_B  TM=9.487E-01  e=3.180E-91  Rattus norvegicus

Sequence (1015 aa):
MSHHSSLFDSYSIRRVRPPKNKIGTSAKHDSAITHVMGTATYVDDITKPQGTLHLAVGKSSHAHARILGMDLSAVREADGVVDVLSFKDLPAQTDIGAVFDGEPLMVNDITEYVGQTLFVVVATSHRAAKKAATKAVVEYEPLPAVLSIDKALEQELFVRPSHFMKRGDAATALESAPIRIEGHIHMRGQEHFYLEGQVSYVVPCDDGGLEVYTSSQHPSEVQQLVAEVTDLPFHAVNTVVRRMGGGFGGKETQAAAWACLCGIVAKRHNAPVSMRLDRQDDMVVTGKRHEFANRYEVGLDESGRILGVDMQLAGLCGYAPDLSDAIVDRAMFHCDNAYYYPAARVAGHRCKTHTVSNTAYRGFGGPQGLMTAEYMMDHIAYTLGQDPLQVRLANLYQDGQSTHYGQTIEHFDLANIMTKLAADCDYDKRRQQIIAANKQAAAEGSDKRLGLALTPVKFGISFTVQTLNQAGALVHVYTDGSIHLNHGGTEMGQGLYIKIAQIVANEFDVDLDTVKVSATRTDKVPNTSPTAASSGTDINGKAAQNACLSIKARIVEFAAEHFEVSQEDIRFEQNHVYIGDKETLTFAEMIQLSYQNRISLSSTGYYKTPKIFYDRSKAWGRPFFYFALGAACAEVEIDTLTGEYKVLRCDVLHDAGQSINPAIDIGQIEGGFVQGMGWLTAEELIWNDKGKLASDSPANYKIPTAHDLPKQWNVKLYDRKNEEQTIYNSKAVGEPPFMLAASVWCALNNAVASLGNYQKNPELTMPATPEAVLKAVMRMEGSSWDLETKADKDTMDSLIEGIEEKGDLYNDKVMPQDVRHAKDIDPKEVAGKQTDEQPEAIEHPNVAGQGVLRTVSESLVPPNIWYEGLARYQQRGMAHVLATVVAVNGSAPRALQAKMIITQDGIVDTLGGGGLEHDVITTARQLLSGEISTTVSKQVKPKISEANETSASAPSKAVRRDAVYTKHYPLGAKLAQCCGGSVTVMFECFNVTPPMSVLVFGAGHVASALMTIPC